Protein AF-0000000084453759 (afdb_homodimer)

Solvent-accessible surface area (backbone atoms only — not comparable to full-atom values): 62825 Å² total; per-residue (Å²): 91,72,77,70,66,64,81,52,64,67,58,33,40,54,66,70,64,55,48,46,60,55,36,52,67,57,48,49,58,52,32,50,48,46,35,49,32,50,75,68,65,52,63,45,57,66,69,63,47,54,52,46,69,75,33,48,52,60,49,45,28,50,39,38,44,50,14,48,52,50,33,48,32,54,48,47,34,53,22,48,52,51,48,55,52,48,40,51,47,38,65,77,38,70,41,36,34,47,58,50,45,49,52,50,29,53,48,47,74,49,86,59,86,88,50,59,63,87,52,37,53,60,39,48,51,51,41,49,48,54,47,48,47,22,18,37,39,30,20,22,59,35,76,37,84,46,72,44,82,42,81,43,78,40,51,36,61,36,52,85,71,54,82,73,54,49,86,52,58,80,38,87,89,48,56,43,70,66,43,74,56,88,57,31,72,34,29,44,28,48,49,74,77,41,36,37,62,41,45,50,34,18,28,56,35,38,42,50,81,72,54,72,41,71,46,68,50,89,46,59,56,73,36,26,29,51,39,62,50,50,24,56,70,44,30,64,70,69,58,41,59,73,58,71,67,35,86,48,48,47,29,37,35,37,70,49,76,46,43,46,70,46,67,49,53,47,80,39,85,82,58,59,41,37,73,42,84,52,94,50,78,49,38,29,35,42,35,29,53,54,98,64,37,78,74,59,58,39,77,47,77,41,50,19,85,49,62,36,47,37,45,42,41,46,42,63,69,69,82,60,86,82,51,79,58,50,72,80,64,43,56,40,37,23,26,39,16,72,78,41,47,88,49,38,33,30,30,33,39,49,45,75,39,48,30,40,26,45,37,40,37,35,58,79,78,32,34,35,37,53,41,79,50,86,64,82,84,46,75,63,68,49,81,35,34,43,65,63,38,38,58,52,45,32,51,28,53,39,23,51,62,36,30,23,68,55,40,21,56,56,48,51,20,47,48,42,6,27,51,25,40,49,50,23,38,62,71,37,97,60,44,84,79,57,51,72,68,53,46,44,41,52,25,47,36,35,16,53,46,40,32,50,22,50,50,45,20,42,48,33,34,12,25,45,74,63,65,65,27,63,38,80,43,71,25,45,32,34,27,52,19,32,27,56,25,49,63,70,35,25,50,49,44,36,50,52,52,50,52,54,50,48,53,52,50,51,50,35,60,73,42,63,67,56,64,84,58,63,91,65,46,79,81,40,61,60,53,37,36,32,16,16,4,48,36,26,44,57,45,23,47,49,45,50,65,43,89,53,64,65,45,68,46,38,36,26,56,41,83,44,88,82,84,38,55,22,35,33,56,60,67,84,67,80,81,73,72,79,70,81,60,91,81,70,85,67,76,66,82,61,75,78,63,66,67,57,72,78,102,93,74,78,69,66,65,83,51,64,67,58,36,41,53,67,69,63,56,48,45,59,55,36,52,67,57,47,48,57,52,32,50,48,45,36,50,32,50,75,66,64,51,63,45,58,66,69,63,47,55,50,48,69,73,33,50,52,61,48,45,28,51,40,38,43,51,14,46,52,51,33,48,31,54,49,47,34,55,21,49,52,50,49,55,52,48,40,52,47,38,65,77,37,71,41,36,34,47,59,50,46,48,51,49,29,54,47,47,75,47,84,58,84,88,51,60,65,87,53,36,53,61,39,46,51,50,43,50,48,54,48,49,47,24,18,36,40,31,18,23,59,36,78,38,85,46,72,44,79,40,82,42,78,39,51,36,61,36,51,86,71,53,81,73,54,50,85,51,57,79,37,89,90,48,56,44,71,67,41,75,58,88,57,31,72,34,29,44,30,48,48,72,77,40,34,36,61,41,45,51,33,18,28,57,36,37,41,50,81,72,57,72,41,71,46,66,51,91,47,58,56,73,38,26,29,51,39,63,52,51,24,56,70,44,29,66,68,70,58,41,59,73,57,71,68,36,84,48,48,47,29,36,35,37,70,48,77,45,44,44,70,47,66,51,55,47,79,38,85,81,58,60,42,37,74,41,83,53,93,49,79,50,38,30,35,41,34,30,54,54,97,64,36,76,74,57,57,40,75,48,76,40,47,19,85,48,62,36,47,35,44,42,40,45,42,62,69,70,83,60,85,80,52,78,58,51,72,81,65,42,56,39,37,23,26,39,16,71,78,42,47,89,49,39,32,32,33,34,39,47,46,75,39,48,30,42,27,44,37,39,37,36,57,78,78,32,35,35,38,51,42,78,51,85,64,83,85,46,74,65,70,49,82,36,33,44,66,64,39,38,58,53,45,34,51,29,52,40,25,50,63,35,29,21,68,55,41,21,55,56,48,51,21,47,48,43,4,27,50,24,39,50,50,23,40,61,72,38,96,62,43,83,79,57,53,72,69,54,46,44,38,52,24,47,35,36,17,52,45,38,33,49,22,49,50,45,20,43,48,32,34,14,26,44,75,64,65,66,27,63,38,79,42,70,26,45,33,34,27,52,19,32,26,58,24,50,62,70,37,25,48,50,44,35,50,52,52,50,51,53,50,50,54,50,50,49,50,35,60,75,43,64,68,57,64,83,58,63,90,66,45,78,80,40,61,60,52,37,36,34,16,16,4,47,36,28,42,56,45,23,48,50,45,49,66,42,90,53,65,66,46,68,46,39,36,26,56,41,83,44,86,82,84,38,54,23,37,34,59,63,68,86,70,85,77,76,70,78,72,81,59,90,85,74,87,67,76,68,79,61,74,79,64,65,66,58,72,75,103

Structure (mmCIF, N/CA/C/O backbone):
data_AF-0000000084453759-model_v1
#
loop_
_entity.id
_entity.type
_entity.pdbx_description
1 polymer 'Uncharacterized protein'
#
loop_
_atom_site.group_PDB
_atom_site.id
_atom_site.type_symbol
_atom_site.label_atom_id
_atom_site.label_alt_id
_atom_site.label_comp_id
_atom_site.label_asym_id
_atom_site.label_entity_id
_atom_site.label_seq_id
_atom_site.pdbx_PDB_ins_code
_atom_site.Cartn_x
_atom_site.Cartn_y
_atom_site.Cartn_z
_atom_site.occupancy
_atom_site.B_iso_or_equiv
_atom_site.auth_seq_id
_atom_site.auth_comp_id
_atom_site.auth_asym_id
_atom_site.auth_atom_id
_atom_site.pdbx_PDB_model_num
ATOM 1 N N . MET A 1 1 ? -19.172 72.438 23.328 1 21.8 1 MET A N 1
ATOM 2 C CA . MET A 1 1 ? -18.922 71.625 22.172 1 21.8 1 MET A CA 1
ATOM 3 C C . MET A 1 1 ? -19.703 70.312 22.281 1 21.8 1 MET A C 1
ATOM 5 O O . MET A 1 1 ? -19.484 69.5 23.203 1 21.8 1 MET A O 1
ATOM 9 N N . THR A 1 2 ? -20.844 70.438 21.812 1 27.67 2 THR A N 1
ATOM 10 C CA . THR A 1 2 ? -21.734 69.25 21.859 1 27.67 2 THR A CA 1
ATOM 11 C C . THR A 1 2 ? -21.156 68.062 21.078 1 27.67 2 THR A C 1
ATOM 13 O O . THR A 1 2 ? -20.812 68.25 19.891 1 27.67 2 THR A O 1
ATOM 16 N N . ILE A 1 3 ? -20.25 67.312 21.688 1 36.5 3 ILE A N 1
ATOM 17 C CA . ILE A 1 3 ? -20.141 66 21 1 36.5 3 ILE A CA 1
ATOM 18 C C . ILE A 1 3 ? -21.453 65.688 20.328 1 36.5 3 ILE A C 1
ATOM 20 O O . ILE A 1 3 ? -22.469 65.438 21 1 36.5 3 ILE A O 1
ATOM 24 N N . THR A 1 4 ? -21.688 66.312 19.297 1 35.09 4 THR A N 1
ATOM 25 C CA . THR A 1 4 ? -22.922 66.062 18.562 1 35.09 4 THR A CA 1
ATOM 26 C C . THR A 1 4 ? -23.188 64.562 18.5 1 35.09 4 THR A C 1
ATOM 28 O O . THR A 1 4 ? -22.375 63.781 17.969 1 35.09 4 THR A O 1
ATOM 31 N N . ARG A 1 5 ? -23.844 64.062 19.516 1 44.62 5 ARG A N 1
ATOM 32 C CA . ARG A 1 5 ? -24.438 62.719 19.469 1 44.62 5 ARG A CA 1
ATOM 33 C C . ARG A 1 5 ? -25.109 62.5 18.125 1 44.62 5 ARG A C 1
ATOM 35 O O . ARG A 1 5 ? -26 63.25 17.719 1 44.62 5 ARG A O 1
ATOM 42 N N . PRO A 1 6 ? -24.438 61.906 17.219 1 43.81 6 PRO A N 1
ATOM 43 C CA . PRO A 1 6 ? -25.281 61.656 16.047 1 43.81 6 PRO A CA 1
ATOM 44 C C . PRO A 1 6 ? -26.656 61.156 16.406 1 43.81 6 PRO A C 1
ATOM 46 O O . PRO A 1 6 ? -26.828 60.438 17.422 1 43.81 6 PRO A O 1
ATOM 49 N N . ASP A 1 7 ? -27.703 61.781 16.062 1 41.5 7 ASP A N 1
ATOM 50 C CA . ASP A 1 7 ? -29.109 61.531 16.297 1 41.5 7 ASP A CA 1
ATOM 51 C C . ASP A 1 7 ? -29.484 60.094 16.047 1 41.5 7 ASP A C 1
ATOM 53 O O . ASP A 1 7 ? -30.562 59.625 16.422 1 41.5 7 ASP A O 1
ATOM 57 N N . ASN A 1 8 ? -28.969 59.469 15.008 1 41.91 8 ASN A N 1
ATOM 58 C CA . ASN A 1 8 ? -29.516 58.156 14.688 1 41.91 8 ASN A CA 1
ATOM 59 C C . ASN A 1 8 ? -28.922 57.062 15.578 1 41.91 8 ASN A C 1
ATOM 61 O O . ASN A 1 8 ? -27.703 56.906 15.648 1 41.91 8 ASN A O 1
ATOM 65 N N . ALA A 1 9 ? -29.656 56.5 16.516 1 44.62 9 ALA A N 1
ATOM 66 C CA . ALA A 1 9 ? -29.391 55.469 17.516 1 44.62 9 ALA A CA 1
ATOM 67 C C . ALA A 1 9 ? -28.469 54.375 16.953 1 44.62 9 ALA A C 1
ATOM 69 O O . ALA A 1 9 ? -27.594 53.875 17.641 1 44.62 9 ALA A O 1
ATOM 70 N N . PHE A 1 10 ? -28.859 54 15.758 1 46.44 10 PHE A N 1
ATOM 71 C CA . PHE A 1 10 ? -28.141 52.906 15.133 1 46.44 10 PHE A CA 1
ATOM 72 C C . PHE A 1 10 ? -26.688 53.312 14.875 1 46.44 10 PHE A C 1
ATOM 74 O O . PHE A 1 10 ? -25.766 52.562 15.172 1 46.44 10 PHE A O 1
ATOM 81 N N . LEU A 1 11 ? -26.531 54.375 14.273 1 48.31 11 LEU A N 1
ATOM 82 C CA . LEU A 1 11 ? -25.188 54.844 14 1 48.31 11 LEU A CA 1
ATOM 83 C C . LEU A 1 11 ? -24.453 55.188 15.297 1 48.31 11 LEU A C 1
ATOM 85 O O . LEU A 1 11 ? -23.234 55 15.398 1 48.31 11 LEU A O 1
ATOM 89 N N . ALA A 1 12 ? -25.203 55.656 16.25 1 49.53 12 ALA A N 1
ATOM 90 C CA . ALA A 1 12 ? -24.625 55.906 17.562 1 49.53 12 ALA A CA 1
ATOM 91 C C . ALA A 1 12 ? -24.109 54.594 18.203 1 49.53 12 ALA A C 1
ATOM 93 O O . ALA A 1 12 ? -23.078 54.594 18.875 1 49.53 12 ALA A O 1
ATOM 94 N N . PHE A 1 13 ? -24.891 53.531 17.984 1 48.25 13 PHE A N 1
ATOM 95 C CA . PHE A 1 13 ? -24.484 52.25 18.484 1 48.25 13 PHE A CA 1
ATOM 96 C C . PHE A 1 13 ? -23.141 51.812 17.875 1 48.25 13 PHE A C 1
ATOM 98 O O . PHE A 1 13 ? -22.266 51.312 18.594 1 48.25 13 PHE A O 1
ATOM 105 N N . PHE A 1 14 ? -23.062 51.906 16.531 1 51.03 14 PHE A N 1
ATOM 106 C CA . PHE A 1 14 ? -21.828 51.531 15.844 1 51.03 14 PHE A CA 1
ATOM 107 C C . PHE A 1 14 ? -20.719 52.531 16.141 1 51.03 14 PHE A C 1
ATOM 109 O O . PHE A 1 14 ? -19.531 52.156 16.125 1 51.03 14 PHE A O 1
ATOM 116 N N . SER A 1 15 ? -21.172 53.812 16.328 1 50.38 15 SER A N 1
ATOM 117 C CA . SER A 1 15 ? -20.172 54.844 16.594 1 50.38 15 SER A CA 1
ATOM 118 C C . SER A 1 15 ? -19.688 54.75 18.047 1 50.38 15 SER A C 1
ATOM 120 O O . SER A 1 15 ? -18.547 55.125 18.344 1 50.38 15 SER A O 1
ATOM 122 N N . SER A 1 16 ? -20.625 54.344 19.047 1 54.44 16 SER A N 1
ATOM 123 C CA . SER A 1 16 ? -20.281 54.438 20.469 1 54.44 16 SER A CA 1
ATOM 124 C C . SER A 1 16 ? -19.516 53.188 20.922 1 54.44 16 SER A C 1
ATOM 126 O O . SER A 1 16 ? -19.359 52.969 22.125 1 54.44 16 SER A O 1
ATOM 128 N N . GLY A 1 17 ? -18.688 52.469 20.047 1 62.81 17 GLY A N 1
ATOM 129 C CA . GLY A 1 17 ? -17.781 51.406 20.484 1 62.81 17 GLY A CA 1
ATOM 130 C C . GLY A 1 17 ? -18.469 50.062 20.625 1 62.81 17 GLY A C 1
ATOM 131 O O . GLY A 1 17 ? -17.812 49.031 20.797 1 62.81 17 GLY A O 1
ATOM 132 N N . HIS A 1 18 ? -19.844 50.031 20.531 1 72.31 18 HIS A N 1
ATOM 133 C CA . HIS A 1 18 ? -20.562 48.781 20.719 1 72.31 18 HIS A CA 1
ATOM 134 C C . HIS A 1 18 ? -20.438 47.875 19.484 1 72.31 18 HIS A C 1
ATOM 136 O O . HIS A 1 18 ? -20.766 46.688 19.547 1 72.31 18 HIS A O 1
ATOM 142 N N . ALA A 1 19 ? -19.891 48.375 18.453 1 77.12 19 ALA A N 1
ATOM 143 C CA . ALA A 1 19 ? -19.75 47.594 17.203 1 77.12 19 ALA A CA 1
ATOM 144 C C . ALA A 1 19 ? -18.766 46.438 17.391 1 77.12 19 ALA A C 1
ATOM 146 O O . ALA A 1 19 ? -18.828 45.438 16.672 1 77.12 19 ALA A O 1
ATOM 147 N N . ASP A 1 20 ? -17.953 46.531 18.391 1 81.56 20 ASP A N 1
ATOM 148 C CA . ASP A 1 20 ? -16.969 45.469 18.625 1 81.56 20 ASP A CA 1
ATOM 149 C C . ASP A 1 20 ? -17.609 44.188 19.109 1 81.56 20 ASP A C 1
ATOM 151 O O . ASP A 1 20 ? -17.094 43.094 18.875 1 81.56 20 ASP A O 1
ATOM 155 N N . PHE A 1 21 ? -18.828 44.344 19.641 1 86.19 21 PHE A N 1
ATOM 156 C CA . PHE A 1 21 ? -19.5 43.156 20.172 1 86.19 21 PHE A CA 1
ATOM 157 C C . PHE A 1 21 ? -20.109 42.344 19.031 1 86.19 21 PHE A C 1
ATOM 159 O O . PHE A 1 21 ? -20.422 41.156 19.219 1 86.19 21 PHE A O 1
ATOM 166 N N . LEU A 1 22 ? -20.141 42.969 17.828 1 86.69 22 LEU A N 1
ATOM 167 C CA . LEU A 1 22 ? -20.672 42.25 16.656 1 86.69 22 LEU A CA 1
ATOM 168 C C . LEU A 1 22 ? -19.672 41.219 16.141 1 86.69 22 LEU A C 1
ATOM 170 O O . LEU A 1 22 ? -20.031 40.344 15.375 1 86.69 22 LEU A O 1
ATOM 174 N N . ALA A 1 23 ? -18.5 41.219 16.609 1 88.88 23 ALA A N 1
ATOM 175 C CA . ALA A 1 23 ? -17.469 40.25 16.219 1 88.88 23 ALA A CA 1
ATOM 176 C C . ALA A 1 23 ? -17.859 38.844 16.641 1 88.88 23 ALA A C 1
ATOM 178 O O . ALA A 1 23 ? -17.422 37.875 16.031 1 88.88 23 ALA A O 1
ATOM 179 N N . LEU A 1 24 ? -18.766 38.75 17.609 1 92.44 24 LEU A N 1
ATOM 180 C CA . LEU A 1 24 ? -19.188 37.438 18.109 1 92.44 24 LEU A CA 1
ATOM 181 C C . LEU A 1 24 ? -20.156 36.781 17.125 1 92.44 24 LEU A C 1
ATOM 183 O O . LEU A 1 24 ? -20.406 35.594 17.219 1 92.44 24 LEU A O 1
ATOM 187 N N . LEU A 1 25 ? -20.656 37.656 16.219 1 91.62 25 LEU A N 1
ATOM 188 C CA . LEU A 1 25 ? -21.547 37.094 15.211 1 91.62 25 LEU A CA 1
ATOM 189 C C . LEU A 1 25 ? -20.781 36.25 14.211 1 91.62 25 LEU A C 1
ATOM 191 O O . LEU A 1 25 ? -21.375 35.375 13.539 1 91.62 25 LEU A O 1
ATOM 195 N N . LEU A 1 26 ? -19.516 36.406 14.164 1 92.62 26 LEU A N 1
ATOM 196 C CA . LEU A 1 26 ? -18.703 35.625 13.258 1 92.62 26 LEU A CA 1
ATOM 197 C C . LEU A 1 26 ? -18.203 34.344 13.953 1 92.62 26 LEU A C 1
ATOM 199 O O . LEU A 1 26 ? -18.25 33.25 13.375 1 92.62 26 LEU A O 1
ATOM 203 N N . THR A 1 27 ? -17.781 34.375 15.148 1 95.25 27 THR A N 1
ATOM 204 C CA . THR A 1 27 ? -17.156 33.25 15.836 1 95.25 27 THR A CA 1
ATOM 205 C C . THR A 1 27 ? -18.203 32.25 16.312 1 95.25 27 THR A C 1
ATOM 207 O O . THR A 1 27 ? -17.938 31.047 16.359 1 95.25 27 THR A O 1
ATOM 210 N N . THR A 1 28 ? -19.406 32.719 16.609 1 95.69 28 THR A N 1
ATOM 211 C CA . THR A 1 28 ? -20.406 31.859 17.188 1 95.69 28 THR A CA 1
ATOM 212 C C . THR A 1 28 ? -20.922 30.844 16.156 1 95.69 28 THR A C 1
ATOM 214 O O . THR A 1 28 ? -20.906 29.641 16.406 1 95.69 28 THR A O 1
ATOM 217 N N . PRO A 1 29 ? -21.312 31.312 14.945 1 95.44 29 PRO A N 1
ATOM 218 C CA . PRO A 1 29 ? -21.766 30.312 13.977 1 95.44 29 PRO A CA 1
ATOM 219 C C . PRO A 1 29 ? -20.656 29.344 13.578 1 95.44 29 PRO A C 1
ATOM 221 O O . PRO A 1 29 ? -20.906 28.156 13.375 1 95.44 29 PRO A O 1
ATOM 224 N N . ILE A 1 30 ? -19.484 29.812 13.453 1 95.19 30 ILE A N 1
ATOM 225 C CA . ILE A 1 30 ? -18.391 28.953 13.008 1 95.19 30 ILE A CA 1
ATOM 226 C C . ILE A 1 30 ? -18.078 27.922 14.078 1 95.19 30 ILE A C 1
ATOM 228 O O . ILE A 1 30 ? -17.875 26.734 13.773 1 95.19 30 ILE A O 1
ATOM 232 N N . SER A 1 31 ? -18.062 28.297 15.289 1 95.38 31 SER A N 1
ATOM 233 C CA . SER A 1 31 ? -17.797 27.359 16.375 1 95.38 31 SER A CA 1
ATOM 234 C C . SER A 1 31 ? -18.922 26.344 16.516 1 95.38 31 SER A C 1
ATOM 236 O O . SER A 1 31 ? -18.672 25.172 16.797 1 95.38 31 SER A O 1
ATOM 238 N N . THR A 1 32 ? -20.125 26.797 16.312 1 95 32 THR A N 1
ATOM 239 C CA . THR A 1 32 ? -21.266 25.891 16.406 1 95 32 THR A CA 1
ATOM 240 C C . THR A 1 32 ? -21.266 24.906 15.242 1 95 32 THR A C 1
ATOM 242 O O . THR A 1 32 ? -21.578 23.719 15.414 1 95 32 THR A O 1
ATOM 245 N N . LEU A 1 33 ? -20.906 25.453 14.156 1 94.31 33 LEU A N 1
ATOM 246 C CA . LEU A 1 33 ? -20.828 24.594 12.977 1 94.31 33 LEU A CA 1
ATOM 247 C C . LEU A 1 33 ? -19.75 23.547 13.133 1 94.31 33 LEU A C 1
ATOM 249 O O . LEU A 1 33 ? -19.953 22.375 12.797 1 94.31 33 LEU A O 1
ATOM 253 N N . LEU A 1 34 ? -18.609 23.891 13.617 1 94.06 34 LEU A N 1
ATOM 254 C CA . LEU A 1 34 ? -17.516 22.953 13.828 1 94.06 34 LEU A CA 1
ATOM 255 C C . LEU A 1 34 ? -17.922 21.875 14.82 1 94.06 34 LEU A C 1
ATOM 257 O O . LEU A 1 34 ? -17.625 20.688 14.617 1 94.06 34 LEU A O 1
ATOM 261 N N . LEU A 1 35 ? -18.547 22.297 15.867 1 93.69 35 LEU A N 1
ATOM 262 C CA . LEU A 1 35 ? -19 21.328 16.859 1 93.69 35 LEU A CA 1
ATOM 263 C C . LEU A 1 35 ? -20.062 20.406 16.281 1 93.69 35 LEU A C 1
ATOM 265 O O . LEU A 1 35 ? -20.062 19.203 16.531 1 93.69 35 LEU A O 1
ATOM 269 N N . TYR A 1 36 ? -20.984 21.016 15.516 1 93.31 36 TYR A N 1
ATOM 270 C CA . TYR A 1 36 ? -22.031 20.234 14.875 1 93.31 36 TYR A CA 1
ATOM 271 C C . TYR A 1 36 ? -21.438 19.188 13.938 1 93.31 36 TYR A C 1
ATOM 273 O O . TYR A 1 36 ? -21.859 18.031 13.945 1 93.31 36 TYR A O 1
ATOM 281 N N . TRP A 1 37 ? -20.484 19.594 13.188 1 90.5 37 TRP A N 1
ATOM 282 C CA . TRP A 1 37 ? -19.828 18.672 12.266 1 90.5 37 TRP A CA 1
ATOM 283 C C . TRP A 1 37 ? -19.125 17.547 13.023 1 90.5 37 TRP A C 1
ATOM 285 O O . TRP A 1 37 ? -19.109 16.406 12.578 1 90.5 37 TRP A O 1
ATOM 295 N N . SER A 1 38 ? -18.562 17.828 14.125 1 89.06 38 SER A N 1
ATOM 296 C CA . SER A 1 38 ? -17.812 16.844 14.906 1 89.06 38 SER A CA 1
ATOM 297 C C . SER A 1 38 ? -18.734 15.859 15.594 1 89.06 38 SER A C 1
ATOM 299 O O . SER A 1 38 ? -18.438 14.664 15.68 1 89.06 38 SER A O 1
ATOM 301 N N . ILE A 1 39 ? -19.844 16.312 16.094 1 89.69 39 ILE A N 1
ATOM 302 C CA . ILE A 1 39 ? -20.766 15.445 16.812 1 89.69 39 ILE A CA 1
ATOM 303 C C . ILE A 1 39 ? -21.5 14.539 15.828 1 89.69 39 ILE A C 1
ATOM 305 O O . ILE A 1 39 ? -21.75 13.367 16.125 1 89.69 39 ILE A O 1
ATOM 309 N N . ASN A 1 40 ? -21.781 15.109 14.664 1 89.19 40 ASN A N 1
ATOM 310 C CA . ASN A 1 40 ? -22.516 14.328 13.68 1 89.19 40 ASN A CA 1
ATOM 311 C C . ASN A 1 40 ? -21.562 13.539 12.773 1 89.19 40 ASN A C 1
ATOM 313 O O . ASN A 1 40 ? -22 12.938 11.789 1 89.19 40 ASN A O 1
ATOM 317 N N . ASP A 1 41 ? -20.359 13.578 13.055 1 82.44 41 ASP A N 1
ATOM 318 C CA . ASP A 1 41 ? -19.344 12.852 12.305 1 82.44 41 ASP A CA 1
ATOM 319 C C . ASP A 1 41 ? -19.422 13.164 10.812 1 82.44 41 ASP A C 1
ATOM 321 O O . ASP A 1 41 ? -19.391 12.258 9.977 1 82.44 41 ASP A O 1
ATOM 325 N N . THR A 1 42 ? -19.656 14.461 10.578 1 84.75 42 THR A N 1
ATOM 326 C CA . THR A 1 42 ? -19.688 14.883 9.18 1 84.75 42 THR A CA 1
ATOM 327 C C . THR A 1 42 ? -18.281 14.938 8.602 1 84.75 42 THR A C 1
ATOM 329 O O . THR A 1 42 ? -17.391 15.57 9.172 1 84.75 42 THR A O 1
ATOM 332 N N . VAL A 1 43 ? -18.094 14.188 7.527 1 85.88 43 VAL A N 1
ATOM 333 C CA . VAL A 1 43 ? -16.781 14.156 6.883 1 85.88 43 VAL A CA 1
ATOM 334 C C . VAL A 1 43 ? -16.906 14.625 5.438 1 85.88 43 VAL A C 1
ATOM 336 O O . VAL A 1 43 ? -18 14.633 4.871 1 85.88 43 VAL A O 1
ATOM 339 N N . PHE A 1 44 ? -15.812 15.219 4.992 1 82.81 44 PHE A N 1
ATOM 340 C CA . PHE A 1 44 ? -15.766 15.734 3.629 1 82.81 44 PHE A CA 1
ATOM 341 C C . PHE A 1 44 ? -14.805 14.922 2.777 1 82.81 44 PHE A C 1
ATOM 343 O O . PHE A 1 44 ? -13.719 14.547 3.238 1 82.81 44 PHE A O 1
ATOM 350 N N . SER A 1 45 ? -15.25 14.453 1.651 1 79.69 45 SER A N 1
ATOM 351 C CA . SER A 1 45 ? -14.406 13.672 0.753 1 79.69 45 SER A CA 1
ATOM 352 C C . SER A 1 45 ? -14.328 14.312 -0.628 1 79.69 45 SER A C 1
ATOM 354 O O . SER A 1 45 ? -14.906 15.375 -0.86 1 79.69 45 SER A O 1
ATOM 356 N N . GLY A 1 46 ? -13.375 13.781 -1.524 1 77.19 46 GLY A N 1
ATOM 357 C CA . GLY A 1 46 ? -13.344 14.203 -2.916 1 77.19 46 GLY A CA 1
ATOM 358 C C . GLY A 1 46 ? -12.234 15.195 -3.213 1 77.19 46 GLY A C 1
ATOM 359 O O . GLY A 1 46 ? -11.078 14.977 -2.834 1 77.19 46 GLY A O 1
ATOM 360 N N . SER A 1 47 ? -12.57 16.328 -3.816 1 79.62 47 SER A N 1
ATOM 361 C CA . SER A 1 47 ? -11.617 17.281 -4.352 1 79.62 47 SER A CA 1
ATOM 362 C C . SER A 1 47 ? -10.961 18.094 -3.234 1 79.62 47 SER A C 1
ATOM 364 O O . SER A 1 47 ? -9.781 18.438 -3.318 1 79.62 47 SER A O 1
ATOM 366 N N . LEU A 1 48 ? -11.664 18.312 -2.207 1 83.44 48 LEU A N 1
ATOM 367 C CA . LEU A 1 48 ? -11.125 19.078 -1.091 1 83.44 48 LEU A CA 1
ATOM 368 C C . LEU A 1 48 ? -10 18.312 -0.398 1 83.44 48 LEU A C 1
ATOM 370 O O . LEU A 1 48 ? -8.977 18.891 -0.04 1 83.44 48 LEU A O 1
ATOM 374 N N . LEU A 1 49 ? -10.211 17.109 -0.276 1 84.31 49 LEU A N 1
ATOM 37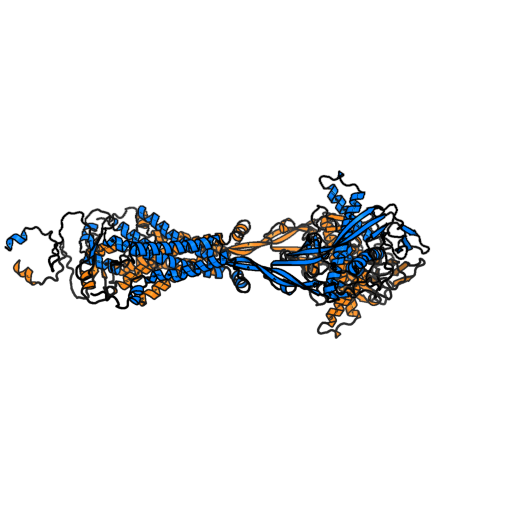5 C CA . LEU A 1 49 ? -9.203 16.266 0.353 1 84.31 49 LEU A CA 1
ATOM 376 C C . LEU A 1 49 ? -7.922 16.25 -0.472 1 84.31 49 LEU A C 1
ATOM 378 O O . LEU A 1 49 ? -6.824 16.375 0.075 1 84.31 49 LEU A O 1
ATOM 382 N N . ARG A 1 50 ? -7.965 16.125 -1.758 1 79.12 50 ARG A N 1
ATOM 383 C CA . ARG A 1 50 ? -6.801 16.078 -2.641 1 79.12 50 ARG A CA 1
ATOM 384 C C . ARG A 1 50 ? -6.043 17.406 -2.602 1 79.12 50 ARG A C 1
ATOM 386 O O . ARG A 1 50 ? -4.812 17.422 -2.613 1 79.12 50 ARG A O 1
ATOM 393 N N . PHE A 1 51 ? -6.766 18.453 -2.543 1 82.06 51 PHE A N 1
ATOM 394 C CA . PHE A 1 51 ? -6.16 19.781 -2.455 1 82.06 51 PHE A CA 1
ATOM 395 C C . PHE A 1 51 ? -5.395 19.938 -1.146 1 82.06 51 PHE A C 1
ATOM 397 O O . PHE A 1 51 ? -4.27 20.453 -1.136 1 82.06 51 PHE A O 1
ATOM 404 N N . ILE A 1 52 ? -5.883 19.5 -0.084 1 82.69 52 ILE A N 1
ATOM 405 C CA . ILE A 1 52 ? -5.285 19.656 1.238 1 82.69 52 ILE A CA 1
ATOM 406 C C . ILE A 1 52 ? -4.035 18.797 1.347 1 82.69 52 ILE A C 1
ATOM 408 O O . ILE A 1 52 ? -3.01 19.234 1.876 1 82.69 52 ILE A O 1
ATOM 412 N N . ASP A 1 53 ? -4.094 17.719 0.759 1 76.69 53 ASP A N 1
ATOM 413 C CA . ASP A 1 53 ? -2.98 16.781 0.878 1 76.69 53 ASP A CA 1
ATOM 414 C C . ASP A 1 53 ? -1.806 17.219 0.002 1 76.69 53 ASP A C 1
ATOM 416 O O . ASP A 1 53 ? -0.646 17.016 0.373 1 76.69 53 ASP A O 1
ATOM 420 N N . SER A 1 54 ? -2.107 17.859 -1.028 1 78.62 54 SER A N 1
ATOM 421 C CA . SER A 1 54 ? -1.052 18.25 -1.956 1 78.62 54 SER A CA 1
ATOM 422 C C . SER A 1 54 ? -0.432 19.594 -1.554 1 78.62 54 SER A C 1
ATOM 424 O O . SER A 1 54 ? 0.694 19.906 -1.946 1 78.62 54 SER A O 1
ATOM 426 N N . ASN A 1 55 ? -1.157 20.391 -0.785 1 84.88 55 ASN A N 1
ATOM 427 C CA . ASN A 1 55 ? -0.695 21.719 -0.408 1 84.88 55 ASN A CA 1
ATOM 428 C C . ASN A 1 55 ? -0.756 21.922 1.104 1 84.88 55 ASN A C 1
ATOM 430 O O . ASN A 1 55 ? -1.308 22.922 1.576 1 84.88 55 ASN A O 1
ATOM 434 N N . ARG A 1 56 ? -0.001 21.172 1.788 1 80.06 56 ARG A N 1
ATOM 435 C CA . ARG A 1 56 ? -0.112 21.188 3.244 1 80.06 56 ARG A CA 1
ATOM 436 C C . ARG A 1 56 ? 0.41 22.5 3.824 1 80.06 56 ARG A C 1
ATOM 438 O O . ARG A 1 56 ? -0.26 23.125 4.645 1 80.06 56 ARG A O 1
ATOM 445 N N . PRO A 1 57 ? 1.579 23 3.373 1 81.12 57 PRO A N 1
ATOM 446 C CA . PRO A 1 57 ? 2.059 24.25 3.957 1 81.12 57 PRO A CA 1
ATOM 447 C C . PRO A 1 57 ? 1.155 25.438 3.631 1 81.12 57 PRO A C 1
ATOM 449 O O . PRO A 1 57 ? 0.95 26.312 4.477 1 81.12 57 PRO A O 1
ATOM 452 N N . THR A 1 58 ? 0.608 25.422 2.465 1 85.31 58 THR A N 1
ATOM 453 C CA . THR A 1 58 ? -0.29 26.5 2.068 1 85.31 58 THR A CA 1
ATOM 454 C C . THR A 1 58 ? -1.596 26.438 2.855 1 85.31 58 THR A C 1
ATOM 456 O O . THR A 1 58 ? -2.154 27.469 3.23 1 85.31 58 THR A O 1
ATOM 459 N N . VAL A 1 59 ? -2.096 25.281 3.092 1 86.94 59 VAL A N 1
ATOM 460 C CA . VAL A 1 59 ? -3.312 25.109 3.883 1 86.94 59 VAL A CA 1
ATOM 461 C C . VAL A 1 59 ? -3.047 25.531 5.328 1 86.94 59 VAL A C 1
ATOM 463 O O . VAL A 1 59 ? -3.893 26.172 5.961 1 86.94 59 VAL A O 1
ATOM 466 N N . GLN A 1 60 ? -1.896 25.281 5.781 1 85 60 GLN A N 1
ATOM 467 C CA . GLN A 1 60 ? -1.559 25.703 7.141 1 85 60 GLN A CA 1
ATOM 468 C C . GLN A 1 60 ? -1.437 27.219 7.238 1 85 60 GLN A C 1
ATOM 470 O O . GLN A 1 60 ? -1.793 27.812 8.258 1 85 60 GLN A O 1
ATOM 475 N N . PHE A 1 61 ? -0.87 27.781 6.191 1 88.38 61 PHE A N 1
ATOM 476 C CA . PHE A 1 61 ? -0.825 29.25 6.125 1 88.38 61 PHE A CA 1
ATOM 477 C C . PHE A 1 61 ? -2.227 29.828 6.211 1 88.38 61 PHE A C 1
ATOM 479 O O . PHE A 1 61 ? -2.467 30.766 6.984 1 88.38 61 PHE A O 1
ATOM 486 N N . ALA A 1 62 ? -3.148 29.219 5.496 1 89.88 62 ALA A N 1
ATOM 487 C CA . ALA A 1 62 ? -4.527 29.703 5.48 1 89.88 62 ALA A CA 1
ATOM 488 C C . ALA A 1 62 ? -5.211 29.453 6.82 1 89.88 62 ALA A C 1
ATOM 490 O O . ALA A 1 62 ? -5.941 30.297 7.328 1 89.88 62 ALA A O 1
ATOM 491 N N . VAL A 1 63 ? -5.023 28.312 7.387 1 90 63 VAL A N 1
ATOM 492 C CA . VAL A 1 63 ? -5.629 27.969 8.672 1 90 63 VAL A CA 1
ATOM 493 C C . VAL A 1 63 ? -5.137 28.922 9.75 1 90 63 VAL A C 1
ATOM 495 O O . VAL A 1 63 ? -5.922 29.391 10.578 1 90 63 VAL A O 1
ATOM 498 N N . GLN A 1 64 ? -3.898 29.312 9.695 1 89.06 64 GLN A N 1
ATOM 499 C CA . GLN A 1 64 ? -3.338 30.234 10.688 1 89.06 64 GLN A CA 1
ATOM 500 C C . GLN A 1 64 ? -3.93 31.625 10.531 1 89.06 64 GLN A C 1
ATOM 502 O O . GLN A 1 64 ? -4.207 32.312 11.523 1 89.06 64 GLN A O 1
ATOM 507 N N . LEU A 1 65 ? -4.074 31.984 9.336 1 90.5 65 LEU A N 1
ATOM 508 C CA . LEU A 1 65 ? -4.645 33.312 9.086 1 90.5 65 LEU A CA 1
ATOM 509 C C . LEU A 1 65 ? -6.078 33.375 9.594 1 90.5 65 LEU A C 1
ATOM 511 O O . LEU A 1 65 ? -6.457 34.344 10.266 1 90.5 65 LEU A O 1
ATOM 515 N N . ILE A 1 66 ? -6.852 32.375 9.352 1 92.31 66 ILE A N 1
ATOM 516 C CA . ILE A 1 66 ? -8.25 32.344 9.781 1 92.31 66 ILE A CA 1
ATOM 517 C C . ILE A 1 66 ? -8.32 32.219 11.305 1 92.31 66 ILE A C 1
ATOM 519 O O . ILE A 1 66 ? -9.141 32.875 11.953 1 92.31 66 ILE A O 1
ATOM 523 N N . ALA A 1 67 ? -7.473 31.391 11.828 1 92.19 67 ALA A N 1
ATOM 524 C CA . ALA A 1 67 ? -7.441 31.203 13.281 1 92.19 67 ALA A CA 1
ATOM 525 C C . ALA A 1 67 ? -7.098 32.5 13.992 1 92.19 67 ALA A C 1
ATOM 527 O O . ALA A 1 67 ? -7.715 32.875 15 1 92.19 67 ALA A O 1
ATOM 528 N N . ASN A 1 68 ? -6.156 33.25 13.422 1 89.62 68 ASN A N 1
ATOM 529 C CA . ASN A 1 68 ? -5.785 34.531 14 1 89.62 68 ASN A CA 1
ATOM 530 C C . ASN A 1 68 ? -6.93 35.531 13.906 1 89.62 68 ASN A C 1
ATOM 532 O O . ASN A 1 68 ? -7.16 36.312 14.844 1 89.62 68 ASN A O 1
ATOM 536 N N . LEU A 1 69 ? -7.621 35.531 12.836 1 89.69 69 LEU A N 1
ATOM 537 C CA . LEU A 1 69 ? -8.742 36.438 12.656 1 89.69 69 LEU A CA 1
ATOM 538 C C . LEU A 1 69 ? -9.867 36.125 13.641 1 89.69 69 LEU A C 1
ATOM 540 O O . LEU A 1 69 ? -10.422 37.031 14.266 1 89.69 69 LEU A O 1
ATOM 544 N N . LEU A 1 70 ? -10.188 34.875 13.789 1 93.12 70 LEU A N 1
ATOM 545 C CA . LEU A 1 70 ? -11.258 34.5 14.688 1 93.12 70 LEU A CA 1
ATOM 546 C C . LEU A 1 70 ? -10.875 34.75 16.141 1 93.12 70 LEU A C 1
ATOM 548 O O . LEU A 1 70 ? -11.703 35.188 16.938 1 93.12 70 LEU A O 1
ATOM 552 N N . SER A 1 71 ? -9.688 34.5 16.453 1 91.31 71 SER A N 1
ATOM 553 C CA . SER A 1 71 ? -9.219 34.781 17.797 1 91.31 71 SER A CA 1
ATOM 554 C C . SER A 1 71 ? -9.234 36.281 18.078 1 91.31 71 SER A C 1
ATOM 556 O O . SER A 1 71 ? -9.578 36.719 19.188 1 91.31 71 SER A O 1
ATOM 558 N N . LEU A 1 72 ? -8.852 37.094 17.094 1 88.69 72 LEU A N 1
ATOM 559 C CA . LEU A 1 72 ? -8.867 38.531 17.219 1 88.69 72 LEU A CA 1
ATOM 560 C C . LEU A 1 72 ? -10.273 39.062 17.516 1 88.69 72 LEU A C 1
ATOM 562 O O . LEU A 1 72 ? -10.453 40 18.297 1 88.69 72 LEU A O 1
ATOM 566 N N . CYS A 1 73 ? -11.25 38.438 16.938 1 90.06 73 CYS A N 1
ATOM 567 C CA . CYS A 1 73 ? -12.641 38.844 17.172 1 90.06 73 CYS A CA 1
ATOM 568 C C . CYS A 1 73 ? -13.039 38.594 18.625 1 90.06 73 CYS A C 1
ATOM 570 O O . CYS A 1 73 ? -13.703 39.406 19.25 1 90.06 73 CYS A O 1
ATOM 572 N N . GLN A 1 74 ? -12.648 37.5 19.156 1 92.25 74 GLN A N 1
ATOM 573 C CA . GLN A 1 74 ? -12.977 37.188 20.547 1 92.25 74 GLN A CA 1
ATOM 574 C C . GLN A 1 74 ? -12.227 38.125 21.516 1 92.25 74 GLN A C 1
ATOM 576 O O . GLN A 1 74 ? -12.797 38.594 22.5 1 92.25 74 GLN A O 1
ATOM 581 N N . ILE A 1 75 ? -11.023 38.406 21.203 1 89 75 ILE A N 1
ATOM 582 C CA . ILE A 1 75 ? -10.195 39.25 22.062 1 89 75 ILE A CA 1
ATOM 583 C C . ILE A 1 75 ? -10.719 40.688 22.031 1 89 75 ILE A C 1
ATOM 585 O O . ILE A 1 75 ? -10.695 41.406 23.047 1 89 75 ILE A O 1
ATOM 589 N N . LEU A 1 76 ? -11.141 41.125 20.891 1 87.94 76 LEU A N 1
ATOM 590 C CA . LEU A 1 76 ? -11.703 42.469 20.781 1 87.94 76 LEU A CA 1
ATOM 591 C C . LEU A 1 76 ? -12.891 42.656 21.719 1 87.94 76 LEU A C 1
ATOM 593 O O . LEU A 1 76 ? -13.039 43.688 22.359 1 87.94 76 LEU A O 1
ATOM 597 N N . VAL A 1 77 ? -13.672 41.656 21.828 1 90.12 77 VAL A N 1
ATOM 598 C CA . VAL A 1 77 ? -14.836 41.688 22.703 1 90.12 77 VAL A CA 1
ATOM 599 C C . VAL A 1 77 ? -14.383 41.719 24.156 1 90.12 77 VAL A C 1
ATOM 601 O O . VAL A 1 77 ? -14.875 42.5 24.969 1 90.12 77 VAL A O 1
ATOM 604 N N . LEU A 1 78 ? -13.469 40.875 24.469 1 90.31 78 LEU A N 1
ATOM 605 C CA . LEU A 1 78 ? -12.961 40.844 25.844 1 90.31 78 LEU A CA 1
ATOM 606 C C . LEU A 1 78 ? -12.32 42.156 26.234 1 90.31 78 LEU A C 1
ATOM 608 O O . LEU A 1 78 ? -12.531 42.656 27.344 1 90.31 78 LEU A O 1
ATOM 612 N N . CYS A 1 79 ? -11.547 42.75 25.344 1 88 79 CYS A N 1
ATOM 613 C CA . CYS A 1 79 ? -10.891 44.031 25.609 1 88 79 CYS A CA 1
ATOM 614 C C . CYS A 1 79 ? -11.906 45.156 25.75 1 88 79 CYS A C 1
ATOM 616 O O . CYS A 1 79 ? -11.742 46.031 26.594 1 88 79 CYS A O 1
ATOM 618 N N . ARG A 1 80 ? -12.953 45.094 25 1 88.19 80 ARG A N 1
ATOM 619 C CA . ARG A 1 80 ? -14 46.125 25.125 1 88.19 80 ARG A CA 1
ATOM 620 C C . ARG A 1 80 ? -14.742 46 26.438 1 88.19 80 ARG A C 1
ATOM 622 O O . ARG A 1 80 ? -15.133 47 27.047 1 88.19 80 ARG A O 1
ATOM 629 N N . LEU A 1 81 ? -14.938 44.781 26.844 1 90 81 LEU A N 1
ATOM 630 C CA . LEU A 1 81 ? -15.578 44.562 28.125 1 90 81 LEU A CA 1
ATOM 631 C C . LEU A 1 81 ? -14.711 45.125 29.266 1 90 81 LEU A C 1
ATOM 633 O O . LEU A 1 81 ? -15.234 45.719 30.203 1 90 81 LEU A O 1
ATOM 637 N N . ILE A 1 82 ? -13.453 44.938 29.172 1 88.69 82 ILE A N 1
ATOM 638 C CA . ILE A 1 82 ? -12.547 45.469 30.188 1 88.69 82 ILE A CA 1
ATOM 639 C C . ILE A 1 82 ? -12.562 47 30.109 1 88.69 82 ILE A C 1
ATOM 641 O O . ILE A 1 82 ? -12.578 47.688 31.156 1 88.69 82 ILE A O 1
ATOM 645 N N . ASN A 1 83 ? -12.594 47.594 28.938 1 89.12 83 ASN A N 1
ATOM 646 C CA . ASN A 1 83 ? -12.641 49.031 28.75 1 89.12 83 ASN A CA 1
ATOM 647 C C . ASN A 1 83 ? -13.875 49.656 29.422 1 89.12 83 ASN A C 1
ATOM 649 O O . ASN A 1 83 ? -13.758 50.625 30.172 1 89.12 83 ASN A O 1
ATOM 653 N N . TYR A 1 84 ? -15.031 49.031 29.172 1 88.88 84 TYR A N 1
ATOM 654 C CA . TYR A 1 84 ? -16.266 49.562 29.766 1 88.88 84 TYR A CA 1
ATOM 655 C C . TYR A 1 84 ? -16.25 49.375 31.281 1 88.88 84 TYR A C 1
ATOM 657 O O . TYR A 1 84 ? -16.75 50.25 32 1 88.88 84 TYR A O 1
ATOM 665 N N . GLY A 1 85 ? -15.672 48.344 31.719 1 87.94 85 GLY A N 1
ATOM 666 C CA . GLY A 1 85 ? -15.578 48.125 33.156 1 87.94 85 GLY A CA 1
ATOM 667 C C . GLY A 1 85 ? -14.703 49.156 33.844 1 87.94 85 GLY A C 1
ATOM 668 O O . GLY A 1 85 ? -15.062 49.656 34.938 1 87.94 85 GLY A O 1
ATOM 669 N N . ILE A 1 86 ? -13.633 49.531 33.25 1 89.94 86 ILE A N 1
ATOM 670 C CA . ILE A 1 86 ? -12.695 50.469 33.844 1 89.94 86 ILE A CA 1
ATOM 671 C C . ILE A 1 86 ? -13.25 51.875 33.75 1 89.94 86 ILE A C 1
ATOM 673 O O . ILE A 1 86 ? -13.07 52.688 34.656 1 89.94 86 ILE A O 1
ATOM 677 N N . ARG A 1 87 ? -13.914 52.219 32.719 1 87.94 87 ARG A N 1
ATOM 678 C CA . ARG A 1 87 ? -14.539 53.531 32.594 1 87.94 87 ARG A CA 1
ATOM 679 C C . ARG A 1 87 ? -15.539 53.75 33.688 1 87.94 87 ARG A C 1
ATOM 681 O O . ARG A 1 87 ? -15.586 54.844 34.281 1 87.94 87 ARG A O 1
ATOM 688 N N . ARG A 1 88 ? -16.25 52.781 33.969 1 87.38 88 ARG A N 1
ATOM 689 C CA . ARG A 1 88 ? -17.234 52.906 35.062 1 87.38 88 ARG A CA 1
ATOM 690 C C . ARG A 1 88 ? -16.547 53 36.406 1 87.38 88 ARG A C 1
ATOM 692 O O . ARG A 1 88 ? -16.984 53.75 37.281 1 87.38 88 ARG A O 1
ATOM 699 N N . HIS A 1 89 ? -15.555 52.25 36.594 1 88.62 89 HIS A N 1
ATOM 700 C CA . HIS A 1 89 ? -14.828 52.25 37.844 1 88.62 89 HIS A CA 1
ATOM 701 C C . HIS A 1 89 ? -14.156 53.594 38.094 1 88.62 89 HIS A C 1
ATOM 703 O O . HIS A 1 89 ? -14.164 54.125 39.219 1 88.62 89 HIS A O 1
ATOM 709 N N . LEU A 1 90 ? -13.602 54.188 37.031 1 88.31 90 LEU A N 1
ATOM 710 C CA . LEU A 1 90 ? -12.906 55.469 37.156 1 88.31 90 LEU A CA 1
ATOM 711 C C . LEU A 1 90 ? -13.891 56.594 37.375 1 88.31 90 LEU A C 1
ATOM 713 O O . LEU A 1 90 ? -13.523 57.656 37.938 1 88.31 90 LEU A O 1
ATOM 717 N N . SER A 1 91 ? -15.094 56.469 36.969 1 84.81 91 SER A N 1
ATOM 718 C CA . SER A 1 91 ? -16.109 57.5 37.188 1 84.81 91 SER A CA 1
ATOM 719 C C . SER A 1 91 ? -16.5 57.594 38.656 1 84.81 91 SER A C 1
ATOM 721 O O . SER A 1 91 ? -16.969 58.656 39.125 1 84.81 91 SER A O 1
ATOM 723 N N . SER A 1 92 ? -16.266 56.562 39.438 1 84.06 92 SER A N 1
ATOM 724 C CA . SER A 1 92 ? -16.75 56.562 40.812 1 84.06 92 SER A CA 1
ATOM 725 C C . SER A 1 92 ? -15.586 56.5 41.812 1 84.06 92 SER A C 1
ATOM 727 O O . SER A 1 92 ? -15.742 56.844 42.969 1 84.06 92 SER A O 1
ATOM 729 N N . ASN A 1 93 ? -14.484 56 41.375 1 87.88 93 ASN A N 1
ATOM 730 C CA . ASN A 1 93 ? -13.383 55.781 42.312 1 87.88 93 ASN A CA 1
ATOM 731 C C . ASN A 1 93 ? -12.078 56.344 41.781 1 87.88 93 ASN A C 1
ATOM 733 O O . ASN A 1 93 ? -11.953 56.625 40.562 1 87.88 93 ASN A O 1
ATOM 737 N N . ALA A 1 94 ? -11.156 56.688 42.719 1 90.81 94 ALA A N 1
ATOM 738 C CA . ALA A 1 94 ? -9.805 57.094 42.344 1 90.81 94 ALA A CA 1
ATOM 739 C C . ALA A 1 94 ? -8.93 55.875 42.031 1 90.81 94 ALA A C 1
ATOM 741 O O . ALA A 1 94 ? -9.18 54.781 42.531 1 90.81 94 ALA A O 1
ATOM 742 N N . MET A 1 95 ? -8.109 56.062 41.094 1 91.25 95 MET A N 1
ATOM 743 C CA . MET A 1 95 ? -7.211 55 40.688 1 91.25 95 MET A CA 1
ATOM 744 C C . MET A 1 95 ? -5.766 55.469 40.625 1 91.25 95 MET A C 1
ATOM 746 O O . MET A 1 95 ? -5.508 56.625 40.25 1 91.25 95 MET A O 1
ATOM 750 N N . ARG A 1 96 ? -4.867 54.562 41 1 92.31 96 ARG A N 1
ATOM 751 C CA . ARG A 1 96 ? -3.447 54.875 40.875 1 92.31 96 ARG A CA 1
ATOM 752 C C . ARG A 1 96 ? -3 54.844 39.406 1 92.31 96 ARG A C 1
ATOM 754 O O . ARG A 1 96 ? -3.584 54.094 38.625 1 92.31 96 ARG A O 1
ATOM 761 N N . LEU A 1 97 ? -2.039 55.531 39.062 1 90 97 LEU A N 1
ATOM 762 C CA . LEU A 1 97 ? -1.576 55.594 37.688 1 90 97 LEU A CA 1
ATOM 763 C C . LEU A 1 97 ? -1.014 54.25 37.25 1 90 97 LEU A C 1
ATOM 765 O O . LEU A 1 97 ? -1.151 53.875 36.062 1 90 97 LEU A O 1
ATOM 769 N N . ASP A 1 98 ? -0.367 53.438 38.062 1 89.25 98 ASP A N 1
ATOM 770 C CA . ASP A 1 98 ? 0.122 52.125 37.719 1 89.25 98 ASP A CA 1
ATOM 771 C C . ASP A 1 98 ? -1.035 51.156 37.406 1 89.25 98 ASP A C 1
ATOM 773 O O . ASP A 1 98 ? -0.953 50.344 36.5 1 89.25 98 ASP A O 1
ATOM 777 N N . SER A 1 99 ? -2.021 51.25 38.156 1 89.94 99 SER A N 1
ATOM 778 C CA . SER A 1 99 ? -3.199 50.406 37.938 1 89.94 99 SER A CA 1
ATOM 779 C C . SER A 1 99 ? -3.885 50.781 36.625 1 89.94 99 SER A C 1
ATOM 781 O O . SER A 1 99 ? -4.363 49.938 35.875 1 89.94 99 SER A O 1
ATOM 783 N N . LEU A 1 100 ? -3.93 52.094 36.375 1 90 100 LEU A N 1
ATOM 784 C CA . LEU A 1 100 ? -4.535 52.562 35.125 1 90 100 LEU A CA 1
ATOM 785 C C . LEU A 1 100 ? -3.734 52.062 33.906 1 90 100 LEU A C 1
ATOM 787 O O . LEU A 1 100 ? -4.309 51.625 32.938 1 90 100 LEU A O 1
ATOM 791 N N . ARG A 1 101 ? -2.5 52.125 34.062 1 89.62 101 ARG A N 1
ATOM 792 C CA . ARG A 1 101 ? -1.646 51.656 32.969 1 89.62 101 ARG A CA 1
ATOM 793 C C . ARG A 1 101 ? -1.827 50.156 32.75 1 89.62 101 ARG A C 1
ATOM 795 O O . ARG A 1 101 ? -1.861 49.688 31.625 1 89.62 101 ARG A O 1
ATOM 802 N N . ALA A 1 102 ? -1.852 49.406 33.75 1 88.75 102 ALA A N 1
ATOM 803 C CA . ALA A 1 102 ? -2.049 47.969 33.656 1 88.75 102 ALA A CA 1
ATOM 804 C C . ALA A 1 102 ? -3.359 47.625 32.938 1 88.75 102 ALA A C 1
ATOM 806 O O . ALA A 1 102 ? -3.412 46.719 32.125 1 88.75 102 ALA A O 1
ATOM 807 N N . TRP A 1 103 ? -4.379 48.375 33.25 1 89.62 103 TRP A N 1
ATOM 808 C CA . TRP A 1 103 ? -5.676 48.125 32.625 1 89.62 103 TRP A CA 1
ATOM 809 C C . TRP A 1 103 ? -5.668 48.562 31.156 1 89.62 103 TRP A C 1
ATOM 811 O O . TRP A 1 103 ? -6.305 47.906 30.312 1 89.62 103 TRP A O 1
ATOM 821 N N . ILE A 1 104 ? -4.992 49.625 30.844 1 87 104 ILE A N 1
ATOM 822 C CA . ILE A 1 104 ? -4.902 50.062 29.453 1 87 104 ILE A CA 1
ATOM 823 C C . ILE A 1 104 ? -4.125 49.031 28.641 1 87 104 ILE A C 1
ATOM 825 O O . ILE A 1 104 ? -4.477 48.719 27.5 1 87 104 ILE A O 1
ATOM 829 N N . ASP A 1 105 ? -3.094 48.469 29.281 1 86.5 105 ASP A N 1
ATOM 830 C CA . ASP A 1 105 ? -2.324 47.406 28.609 1 86.5 105 ASP A CA 1
ATOM 831 C C . ASP A 1 105 ? -3.146 46.125 28.453 1 86.5 105 ASP A C 1
ATOM 833 O O . ASP A 1 105 ? -2.945 45.375 27.516 1 86.5 105 ASP A O 1
ATOM 837 N N . ALA A 1 106 ? -4.008 45.875 29.344 1 86.25 106 ALA A N 1
ATOM 838 C CA . ALA A 1 106 ? -4.898 44.719 29.234 1 86.25 106 ALA A CA 1
ATOM 839 C C . ALA A 1 106 ? -5.91 44.938 28.109 1 86.25 106 ALA A C 1
ATOM 841 O O . ALA A 1 106 ? -6.328 43.969 27.469 1 86.25 106 ALA A O 1
ATOM 842 N N . MET A 1 107 ? -6.293 46.219 27.891 1 86 107 MET A N 1
ATOM 843 C CA . MET A 1 107 ? -7.234 46.5 26.812 1 86 107 MET A CA 1
ATOM 844 C C . MET A 1 107 ? -6.559 46.406 25.453 1 86 107 MET A C 1
ATOM 846 O O . MET A 1 107 ? -7.23 46.219 24.438 1 86 107 MET A O 1
ATOM 850 N N . GLN A 1 108 ? -5.312 46.5 25.516 1 78.75 108 GLN A N 1
ATOM 851 C CA . GLN A 1 108 ? -4.465 46.312 24.344 1 78.75 108 GLN A CA 1
ATOM 852 C C . GLN A 1 108 ? -3.389 45.25 24.625 1 78.75 108 GLN A C 1
ATOM 854 O O . GLN A 1 108 ? -2.232 45.594 24.875 1 78.75 108 GLN A O 1
ATOM 859 N N . PRO A 1 109 ? -3.809 44.062 24.5 1 75.38 109 PRO A N 1
ATOM 860 C CA . PRO A 1 109 ? -2.943 43 25.047 1 75.38 109 PRO A CA 1
ATOM 861 C C . PRO A 1 109 ? -1.483 43.188 24.625 1 75.38 109 PRO A C 1
ATOM 863 O O . PRO A 1 109 ? -1.101 42.781 23.531 1 75.38 109 PRO A O 1
ATOM 866 N N . ARG A 1 110 ? -0.775 43.969 25.516 1 74.94 110 ARG A N 1
ATOM 867 C CA . ARG A 1 110 ? 0.659 44.156 25.344 1 74.94 110 ARG A CA 1
ATOM 868 C C . ARG A 1 110 ? 1.412 43.938 26.641 1 74.94 110 ARG A C 1
ATOM 870 O O . ARG A 1 110 ? 0.842 44.094 27.734 1 74.94 110 ARG A O 1
ATOM 877 N N . MET A 1 111 ? 2.582 43.406 26.391 1 70.25 111 MET A N 1
ATOM 878 C CA . MET A 1 111 ? 3.416 43.219 27.578 1 70.25 111 MET A CA 1
ATOM 879 C C . MET A 1 111 ? 4.379 44.406 27.75 1 70.25 111 MET A C 1
ATOM 881 O O . MET A 1 111 ? 5.047 44.812 26.797 1 70.25 111 MET A O 1
ATOM 885 N N . ASN A 1 112 ? 4.176 45.125 28.734 1 68.88 112 ASN A N 1
ATOM 886 C CA . ASN A 1 112 ? 5.105 46.188 29.078 1 68.88 112 ASN A CA 1
ATOM 887 C C . ASN A 1 112 ? 5.984 45.844 30.266 1 68.88 112 ASN A C 1
ATOM 889 O O . ASN A 1 112 ? 5.488 45.688 31.391 1 68.88 112 ASN A O 1
ATOM 893 N N . LEU A 1 113 ? 7.211 45.781 30.062 1 69.31 113 LEU A N 1
ATOM 894 C CA . LEU A 1 113 ? 8.148 45.344 31.094 1 69.31 113 LEU A CA 1
ATOM 895 C C . LEU A 1 113 ? 8.43 46.469 32.094 1 69.31 113 LEU A C 1
ATOM 897 O O . LEU A 1 113 ? 9.094 46.219 33.094 1 69.31 113 LEU A O 1
ATOM 901 N N . GLY A 1 114 ? 7.863 47.719 32 1 72.12 114 GLY A N 1
ATOM 902 C CA . GLY A 1 114 ? 8.102 48.812 32.906 1 72.12 114 GLY A CA 1
ATOM 903 C C . GLY A 1 114 ? 7.176 48.812 34.125 1 72.12 114 GLY A C 1
ATOM 904 O O . GLY A 1 114 ? 7.383 49.562 35.062 1 72.12 114 GLY A O 1
ATOM 905 N N . LEU A 1 115 ? 6.219 47.875 34.094 1 78.44 115 LEU A N 1
ATOM 906 C CA . LEU A 1 115 ? 5.262 47.812 35.188 1 78.44 115 LEU A CA 1
ATOM 907 C C . LEU A 1 115 ? 5.793 46.906 36.281 1 78.44 115 LEU A C 1
ATOM 909 O O . LEU A 1 115 ? 6.609 46 36.031 1 78.44 115 LEU A O 1
ATOM 913 N N . PRO A 1 116 ? 5.445 47.281 37.5 1 83.19 116 PRO A N 1
ATOM 914 C CA . PRO A 1 116 ? 5.816 46.375 38.594 1 83.19 116 PRO A CA 1
ATOM 915 C C . PRO A 1 116 ? 5.312 44.938 38.375 1 83.19 116 PRO A C 1
ATOM 917 O O . PRO A 1 116 ? 4.355 44.719 37.625 1 83.19 116 PRO A O 1
ATOM 920 N N . ILE A 1 117 ? 5.891 44 39 1 85.31 117 ILE A N 1
ATOM 921 C CA . ILE A 1 117 ? 5.684 42.562 38.781 1 85.31 117 ILE A CA 1
ATOM 922 C C . ILE A 1 117 ? 4.258 42.188 39.188 1 85.31 117 ILE A C 1
ATOM 924 O O . ILE A 1 117 ? 3.67 41.281 38.594 1 85.31 117 ILE A O 1
ATOM 928 N N . ARG A 1 118 ? 3.688 42.906 40.125 1 87.25 118 ARG A N 1
ATOM 929 C CA . ARG A 1 118 ? 2.334 42.594 40.594 1 87.25 118 ARG A CA 1
ATOM 930 C C . ARG A 1 118 ? 1.33 42.781 39.438 1 87.25 118 ARG A C 1
ATOM 932 O O . ARG A 1 118 ? 0.297 42.094 39.406 1 87.25 118 ARG A O 1
ATOM 939 N N . PHE A 1 119 ? 1.661 43.594 38.5 1 87.81 119 PHE A N 1
ATOM 940 C CA . PHE A 1 119 ? 0.768 43.844 37.344 1 87.81 119 PHE A CA 1
ATOM 941 C C . PHE A 1 119 ? 1.258 43.094 36.125 1 87.81 119 PHE A C 1
ATOM 943 O O . PHE A 1 119 ? 0.469 42.781 35.219 1 87.81 119 PHE A O 1
ATOM 950 N N . LEU A 1 120 ? 2.52 42.781 36.125 1 87.88 120 LEU A N 1
ATOM 951 C CA . LEU A 1 120 ? 3.119 42.188 34.969 1 87.88 120 LEU A CA 1
ATOM 952 C C . LEU A 1 120 ? 2.672 40.719 34.844 1 87.88 120 LEU A C 1
ATOM 954 O O . LEU A 1 120 ? 2.445 40.25 33.719 1 87.88 120 LEU A O 1
ATOM 958 N N . LEU A 1 121 ? 2.502 40.031 35.875 1 89.38 121 LEU A N 1
ATOM 959 C CA . LEU A 1 121 ? 2.16 38.625 35.844 1 89.38 121 LEU A CA 1
ATOM 960 C C . LEU A 1 121 ? 0.75 38.406 35.281 1 89.38 121 LEU A C 1
ATOM 962 O O . LEU A 1 121 ? 0.551 37.656 34.344 1 89.38 121 LEU A O 1
ATOM 966 N N . PRO A 1 122 ? -0.207 39.125 35.812 1 88.56 122 PRO A N 1
ATOM 967 C CA . PRO A 1 122 ? -1.546 38.969 35.25 1 88.56 122 PRO A CA 1
ATOM 968 C C . PRO A 1 122 ? -1.637 39.438 33.812 1 88.56 122 PRO A C 1
ATOM 970 O O . PRO A 1 122 ? -2.387 38.875 33 1 88.56 122 PRO A O 1
ATOM 973 N N . LEU A 1 123 ? -0.928 40.375 33.5 1 89.12 123 LEU A N 1
ATOM 974 C CA . LEU A 1 123 ? -0.937 40.875 32.125 1 89.12 123 LEU A CA 1
ATOM 975 C C . LEU A 1 123 ? -0.301 39.844 31.203 1 89.12 123 LEU A C 1
ATOM 977 O O . LEU A 1 123 ? -0.793 39.625 30.094 1 89.12 123 LEU A O 1
ATOM 981 N N . SER A 1 124 ? 0.792 39.25 31.625 1 87.81 124 SER A N 1
ATOM 982 C CA . SER A 1 124 ? 1.426 38.219 30.812 1 87.81 124 SER A CA 1
ATOM 983 C C . SER A 1 124 ? 0.513 37 30.656 1 87.81 124 SER A C 1
ATOM 985 O O . SER A 1 124 ? 0.48 36.375 29.594 1 87.81 124 SER A O 1
ATOM 987 N N . ALA A 1 125 ? -0.143 36.75 31.641 1 89.25 125 ALA A N 1
ATOM 988 C CA . ALA A 1 125 ? -1.089 35.625 31.578 1 89.25 125 ALA A CA 1
ATOM 989 C C . ALA A 1 125 ? -2.215 35.938 30.594 1 89.25 125 ALA A C 1
ATOM 991 O O . ALA A 1 125 ? -2.662 35.031 29.875 1 89.25 125 ALA A O 1
ATOM 992 N N . PHE A 1 126 ? -2.596 37.156 30.594 1 89.06 126 PHE A N 1
ATOM 993 C CA . PHE A 1 126 ? -3.66 37.562 29.672 1 89.06 126 PHE A CA 1
ATOM 994 C C . PHE A 1 126 ? -3.178 37.5 28.234 1 89.06 126 PHE A C 1
ATOM 996 O O . PHE A 1 126 ? -3.904 37.031 27.344 1 89.06 126 PHE A O 1
ATOM 1003 N N . VAL A 1 127 ? -2.004 37.906 28.016 1 86.81 127 VAL A N 1
ATOM 1004 C CA . VAL A 1 127 ? -1.443 37.844 26.672 1 86.81 127 VAL A CA 1
ATOM 1005 C C . VAL A 1 127 ? -1.273 36.406 26.25 1 86.81 127 VAL A C 1
ATOM 1007 O O . VAL A 1 127 ? -1.557 36.031 25.094 1 86.81 127 VAL A O 1
ATOM 1010 N N . ALA A 1 128 ? -0.849 35.594 27.109 1 88.56 128 ALA A N 1
ATOM 1011 C CA . ALA A 1 128 ? -0.715 34.156 26.812 1 88.56 128 ALA A CA 1
ATOM 1012 C C . ALA A 1 128 ? -2.068 33.531 26.469 1 88.56 128 ALA A C 1
ATOM 1014 O O . ALA A 1 128 ? -2.162 32.688 25.609 1 88.56 128 ALA A O 1
ATOM 1015 N N . LEU A 1 129 ? -3.053 33.969 27.125 1 88.38 129 LEU A N 1
ATOM 1016 C CA . LEU A 1 129 ? -4.398 33.469 26.875 1 88.38 129 LEU A CA 1
ATOM 1017 C C . LEU A 1 129 ? -4.832 33.781 25.453 1 88.38 129 LEU A C 1
ATOM 1019 O O . LEU A 1 129 ? -5.508 33 24.812 1 88.38 129 LEU A O 1
ATOM 1023 N N . THR A 1 130 ? -4.438 34.938 24.953 1 87.12 130 THR A N 1
ATOM 1024 C CA . THR A 1 130 ? -4.793 35.281 23.578 1 87.12 130 THR A CA 1
ATOM 1025 C C . THR A 1 130 ? -4.086 34.375 22.578 1 87.12 130 THR A C 1
ATOM 1027 O O . THR A 1 130 ? -4.66 34 21.562 1 87.12 130 THR A O 1
ATOM 1030 N N . MET A 1 131 ? -2.883 34.031 22.906 1 88.31 131 MET A N 1
ATOM 1031 C CA . MET A 1 131 ? -2.145 33.125 22.047 1 88.31 131 MET A CA 1
ATOM 1032 C C . MET A 1 131 ? -2.738 31.703 22.094 1 88.31 131 MET A C 1
ATOM 1034 O O . MET A 1 131 ? -2.783 31.016 21.078 1 88.31 131 MET A O 1
ATOM 1038 N N . ILE A 1 132 ? -3.211 31.312 23.219 1 90.38 132 ILE A N 1
ATOM 1039 C CA . ILE A 1 132 ? -3.811 29.984 23.375 1 90.38 132 ILE A CA 1
ATOM 1040 C C . ILE A 1 132 ? -5.125 29.922 22.609 1 90.38 132 ILE A C 1
ATOM 1042 O O . ILE A 1 132 ? -5.43 28.891 21.984 1 90.38 132 ILE A O 1
ATOM 1046 N N . LEU A 1 133 ? -5.859 31 22.641 1 92.31 133 LEU A N 1
ATOM 1047 C CA . LEU A 1 133 ? -7.121 31.016 21.922 1 92.31 133 LEU A CA 1
ATOM 1048 C C . LEU A 1 133 ? -6.879 30.875 20.422 1 92.31 133 LEU A C 1
ATOM 1050 O O . LEU A 1 133 ? -7.613 30.156 19.734 1 92.31 133 LEU A O 1
ATOM 1054 N N . SER A 1 134 ? -5.871 31.5 19.953 1 91.12 134 SER A N 1
ATOM 1055 C CA . SER A 1 134 ? -5.531 31.359 18.531 1 91.12 134 SER A CA 1
ATOM 1056 C C . SER A 1 134 ? -5.086 29.953 18.203 1 91.12 134 SER A C 1
ATOM 1058 O O . SER A 1 134 ? -5.445 29.406 17.156 1 91.12 134 SER A O 1
ATOM 1060 N N . ALA A 1 135 ? -4.328 29.375 19.062 1 91.38 135 ALA A N 1
ATOM 1061 C CA . ALA A 1 135 ? -3.854 28.016 18.859 1 91.38 135 ALA A CA 1
ATOM 1062 C C . ALA A 1 135 ? -5.012 27.016 18.891 1 91.38 135 ALA A C 1
ATOM 1064 O O . ALA A 1 135 ? -5.012 26.031 18.156 1 91.38 135 ALA A O 1
ATOM 1065 N N . LEU A 1 136 ? -5.965 27.281 19.719 1 92.62 136 LEU A N 1
ATOM 1066 C CA . LEU A 1 136 ? -7.133 26.406 19.797 1 92.62 136 LEU A CA 1
ATOM 1067 C C . LEU A 1 136 ? -7.93 26.453 18.5 1 92.62 136 LEU A C 1
ATOM 1069 O O . LEU A 1 136 ? -8.359 25.406 18 1 92.62 136 LEU A O 1
ATOM 1073 N N . TRP A 1 137 ? -8.117 27.641 17.984 1 93.62 137 TRP A N 1
ATOM 1074 C CA . TRP A 1 137 ? -8.82 27.766 16.703 1 93.62 137 TRP A CA 1
ATOM 1075 C C . TRP A 1 137 ? -8.055 27.062 15.594 1 93.62 137 TRP A C 1
ATOM 1077 O O . TRP A 1 137 ? -8.656 26.391 14.742 1 93.62 137 TRP A O 1
ATOM 1087 N N . ALA A 1 138 ? -6.785 27.172 15.562 1 91.12 138 ALA A N 1
ATOM 1088 C CA . ALA A 1 138 ? -5.973 26.531 14.531 1 91.12 138 ALA A CA 1
ATOM 1089 C C . ALA A 1 138 ? -6.082 25.016 14.617 1 91.12 138 ALA A C 1
ATOM 1091 O O . ALA A 1 138 ? -6.199 24.328 13.594 1 91.12 138 ALA A O 1
ATOM 1092 N N . ALA A 1 139 ? -6.043 24.531 15.781 1 89.94 139 ALA A N 1
ATOM 1093 C CA . ALA A 1 139 ? -6.156 23.078 15.969 1 89.94 139 ALA A CA 1
ATOM 1094 C C . ALA A 1 139 ? -7.539 22.578 15.562 1 89.94 139 ALA A C 1
ATOM 1096 O O . ALA A 1 139 ? -7.672 21.484 15.008 1 89.94 139 ALA A O 1
ATOM 1097 N N . ALA A 1 140 ? -8.539 23.359 15.828 1 91.69 140 ALA A N 1
ATOM 1098 C CA . ALA A 1 140 ? -9.906 22.984 15.508 1 91.69 140 ALA A CA 1
ATOM 1099 C C . ALA A 1 140 ? -10.148 23.031 14 1 91.69 140 ALA A C 1
ATOM 1101 O O . ALA A 1 140 ? -11 22.312 13.469 1 91.69 140 ALA A O 1
ATOM 1102 N N . LEU A 1 141 ? -9.391 23.844 13.352 1 91.31 141 LEU A N 1
ATOM 1103 C CA . LEU A 1 141 ? -9.609 24.031 11.922 1 91.31 141 LEU A CA 1
ATOM 1104 C C . LEU A 1 141 ? -8.68 23.141 11.109 1 91.31 141 LEU A C 1
ATOM 1106 O O . LEU A 1 141 ? -8.828 23.031 9.891 1 91.31 141 LEU A O 1
ATOM 1110 N N . THR A 1 142 ? -7.797 22.5 11.719 1 87.38 142 THR A N 1
ATOM 1111 C CA . THR A 1 142 ? -6.859 21.641 11.008 1 87.38 142 THR A CA 1
ATOM 1112 C C . THR A 1 142 ? -7.559 20.375 10.516 1 87.38 142 THR A C 1
ATOM 1114 O O . THR A 1 142 ? -8.242 19.703 11.281 1 87.38 142 THR A O 1
ATOM 1117 N N . PRO A 1 143 ? -7.328 20.141 9.273 1 86.31 143 PRO A N 1
ATOM 1118 C CA . PRO A 1 143 ? -7.969 18.953 8.719 1 86.31 143 PRO A CA 1
ATOM 1119 C C . PRO A 1 143 ? -7.305 17.656 9.172 1 86.31 143 PRO A C 1
ATOM 1121 O O . PRO A 1 143 ? -6.074 17.578 9.227 1 86.31 143 PRO A O 1
ATOM 1124 N N . VAL A 1 144 ? -8.227 16.719 9.586 1 83.38 144 VAL A N 1
ATOM 1125 C CA . VAL A 1 144 ? -7.766 15.398 10 1 83.38 144 VAL A CA 1
ATOM 1126 C C . VAL A 1 144 ? -8.359 14.336 9.078 1 83.38 144 VAL A C 1
ATOM 1128 O O . VAL A 1 144 ? -9.523 14.414 8.695 1 83.38 144 VAL A O 1
ATOM 1131 N N . GLN A 1 145 ? -7.543 13.414 8.758 1 82.75 145 GLN A N 1
ATOM 1132 C CA . GLN A 1 145 ? -7.98 12.352 7.863 1 82.75 145 GLN A CA 1
ATOM 1133 C C . GLN A 1 145 ? -8.75 11.273 8.625 1 82.75 145 GLN A C 1
ATOM 1135 O O . GLN A 1 145 ? -8.281 10.781 9.648 1 82.75 145 GLN A O 1
ATOM 1140 N N . LEU A 1 146 ? -9.969 11.047 8.164 1 85.44 146 LEU A N 1
ATOM 1141 C CA . LEU A 1 146 ? -10.828 9.977 8.664 1 85.44 146 LEU A CA 1
ATOM 1142 C C . LEU A 1 146 ? -11.367 9.133 7.52 1 85.44 146 LEU A C 1
ATOM 1144 O O . LEU A 1 146 ? -10.758 9.062 6.449 1 85.44 146 LEU A O 1
ATOM 1148 N N . TRP A 1 147 ? -12.438 8.305 7.844 1 87.62 147 TRP A N 1
ATOM 1149 C CA . TRP A 1 147 ? -13.031 7.488 6.789 1 87.62 147 TRP A CA 1
ATOM 1150 C C . TRP A 1 147 ? -14.555 7.516 6.875 1 87.62 147 TRP A C 1
ATOM 1152 O O . TRP A 1 147 ? -15.117 7.848 7.926 1 87.62 147 TRP A O 1
ATOM 1162 N N . GLU A 1 148 ? -15.188 7.379 5.715 1 87.06 148 GLU A N 1
ATOM 1163 C CA . GLU A 1 148 ? -16.641 7.285 5.605 1 87.06 148 GLU A CA 1
ATOM 1164 C C . GLU A 1 148 ? -17.062 6.043 4.824 1 87.06 148 GLU A C 1
ATOM 1166 O O . GLU A 1 148 ? -16.375 5.629 3.891 1 87.06 148 GLU A O 1
ATOM 1171 N N . ASP A 1 149 ? -18.266 5.449 5.289 1 90.31 149 ASP A N 1
ATOM 1172 C CA . ASP A 1 149 ? -18.797 4.281 4.594 1 90.31 149 ASP A CA 1
ATOM 1173 C C . ASP A 1 149 ? -19.828 4.691 3.541 1 90.31 149 ASP A C 1
ATOM 1175 O O . ASP A 1 149 ? -20.734 5.477 3.826 1 90.31 149 ASP A O 1
ATOM 1179 N N . VAL A 1 150 ? -19.609 4.289 2.33 1 90.69 150 VAL A N 1
ATOM 1180 C CA . VAL A 1 150 ? -20.531 4.551 1.23 1 90.69 150 VAL A CA 1
ATOM 1181 C C . VAL A 1 150 ? -21.031 3.23 0.646 1 90.69 150 VAL A C 1
ATOM 1183 O O . VAL A 1 150 ? -20.266 2.275 0.512 1 90.69 150 VAL A O 1
ATOM 1186 N N . GLU A 1 151 ? -22.297 3.174 0.305 1 93.44 151 GLU A N 1
ATOM 1187 C CA . GLU A 1 151 ? -22.859 1.97 -0.298 1 93.44 151 GLU A CA 1
ATOM 1188 C C . GLU A 1 151 ? -22.703 1.989 -1.816 1 93.44 151 GLU A C 1
ATOM 1190 O O . GLU A 1 151 ? -22.938 3.02 -2.455 1 93.44 151 GLU A O 1
ATOM 1195 N N . GLN A 1 152 ? -22.234 0.932 -2.324 1 94.25 152 GLN A N 1
ATOM 1196 C CA . GLN A 1 152 ? -22.078 0.779 -3.768 1 94.25 152 GLN A CA 1
ATOM 1197 C C . GLN A 1 152 ? -22.484 -0.625 -4.215 1 94.25 152 GLN A C 1
ATOM 1199 O O . GLN A 1 152 ? -22.375 -1.581 -3.443 1 94.25 152 GLN A O 1
ATOM 1204 N N . ASN A 1 153 ? -22.906 -0.679 -5.418 1 95 153 ASN A N 1
ATOM 1205 C CA . ASN A 1 153 ? -23.281 -1.971 -5.988 1 95 153 ASN A CA 1
ATOM 1206 C C . ASN A 1 153 ? -22.094 -2.654 -6.648 1 95 153 ASN A C 1
ATOM 1208 O O . ASN A 1 153 ? -21.344 -2.021 -7.398 1 95 153 ASN A O 1
ATOM 1212 N N . ILE A 1 154 ? -21.922 -3.898 -6.258 1 95.56 154 ILE A N 1
ATOM 1213 C CA . ILE A 1 154 ? -20.859 -4.68 -6.895 1 95.56 154 ILE A CA 1
ATOM 1214 C C . ILE A 1 154 ? -21.469 -5.914 -7.559 1 95.56 154 ILE A C 1
ATOM 1216 O O . ILE A 1 154 ? -22.578 -6.336 -7.211 1 95.56 154 ILE A O 1
ATOM 1220 N N . LEU A 1 155 ? -20.719 -6.402 -8.539 1 96.88 155 LEU A N 1
ATOM 1221 C CA . LEU A 1 155 ? -21.188 -7.582 -9.266 1 96.88 155 LEU A CA 1
ATOM 1222 C C . LEU A 1 155 ? -20.531 -8.844 -8.727 1 96.88 155 LEU A C 1
ATOM 1224 O O . LEU A 1 155 ? -19.328 -8.852 -8.453 1 96.88 155 LEU A O 1
ATOM 1228 N N . VAL A 1 156 ? -21.328 -9.852 -8.461 1 97.38 156 VAL A N 1
ATOM 1229 C CA . VAL A 1 156 ? -20.844 -11.156 -8.023 1 97.38 156 VAL A CA 1
ATOM 1230 C C . VAL A 1 156 ? -21.359 -12.234 -8.961 1 97.38 156 VAL A C 1
ATOM 1232 O O . VAL A 1 156 ? -22.25 -11.984 -9.781 1 97.38 156 VAL A O 1
ATOM 1235 N N . PRO A 1 157 ? -20.734 -13.438 -8.977 1 97.31 157 PRO A N 1
ATOM 1236 C CA . PRO A 1 157 ? -21.203 -14.508 -9.867 1 97.31 157 PRO A CA 1
ATOM 1237 C C . PRO A 1 157 ? -22.641 -14.914 -9.586 1 97.31 157 PRO A C 1
ATOM 1239 O O . PRO A 1 157 ? -23.062 -14.969 -8.43 1 97.31 157 PRO A O 1
ATOM 1242 N N . ASN A 1 158 ? -23.359 -15.133 -10.688 1 96.31 158 ASN A N 1
ATOM 1243 C CA . ASN A 1 158 ? -24.719 -15.664 -10.641 1 96.31 158 ASN A CA 1
ATOM 1244 C C . ASN A 1 158 ? -24.75 -17.141 -11.008 1 96.31 158 ASN A C 1
ATOM 1246 O O . ASN A 1 158 ? -24.141 -17.562 -12 1 96.31 158 ASN A O 1
ATOM 1250 N N . TRP A 1 159 ? -25.484 -17.938 -10.258 1 95.19 159 TRP A N 1
ATOM 1251 C CA . TRP A 1 159 ? -25.453 -19.391 -10.438 1 95.19 159 TRP A CA 1
ATOM 1252 C C . TRP A 1 159 ? -26.781 -19.891 -11 1 95.19 159 TRP A C 1
ATOM 1254 O O . TRP A 1 159 ? -27.016 -21.109 -11.062 1 95.19 159 TRP A O 1
ATOM 1264 N N . ASP A 1 160 ? -27.625 -19.047 -11.453 1 91.25 160 ASP A N 1
ATOM 1265 C CA . ASP A 1 160 ? -28.922 -19.453 -12.008 1 91.25 160 ASP A CA 1
ATOM 1266 C C . ASP A 1 160 ? -28.734 -20.234 -13.305 1 91.25 160 ASP A C 1
ATOM 1268 O O . ASP A 1 160 ? -29.406 -21.234 -13.539 1 91.25 160 ASP A O 1
ATOM 1272 N N . ASP A 1 161 ? -27.844 -19.766 -14.055 1 91.56 161 ASP A N 1
ATOM 1273 C CA . ASP A 1 161 ? -27.5 -20.484 -15.281 1 91.56 161 ASP A CA 1
ATOM 1274 C C . ASP A 1 161 ? -26.141 -21.172 -15.148 1 91.56 161 ASP A C 1
ATOM 1276 O O . ASP A 1 161 ? -25.094 -20.531 -15.242 1 91.56 161 ASP A O 1
ATOM 1280 N N . SER A 1 162 ? -26.25 -22.453 -14.977 1 91.06 162 SER A N 1
ATOM 1281 C CA . SER A 1 162 ? -25.031 -23.234 -14.805 1 91.06 162 SER A CA 1
ATOM 1282 C C . SER A 1 162 ? -24.828 -24.203 -15.969 1 91.06 162 SER A C 1
ATOM 1284 O O . SER A 1 162 ? -24.219 -25.266 -15.797 1 91.06 162 SER A O 1
ATOM 1286 N N . SER A 1 163 ? -25.203 -23.859 -17.125 1 89.44 163 SER A N 1
ATOM 1287 C CA . SER A 1 163 ? -25.172 -24.75 -18.281 1 89.44 163 SER A CA 1
ATOM 1288 C C . SER A 1 163 ? -23.75 -24.969 -18.766 1 89.44 163 SER A C 1
ATOM 1290 O O . SER A 1 163 ? -23.438 -26.016 -19.344 1 89.44 163 SER A O 1
ATOM 1292 N N . LEU A 1 164 ? -22.922 -24.062 -18.484 1 92.81 164 LEU A N 1
ATOM 1293 C CA . LEU A 1 164 ? -21.547 -24.156 -18.984 1 92.81 164 LEU A CA 1
ATOM 1294 C C . LEU A 1 164 ? -20.672 -24.938 -18.016 1 92.81 164 LEU A C 1
ATOM 1296 O O . LEU A 1 164 ? -19.547 -25.297 -18.344 1 92.81 164 LEU A O 1
ATOM 1300 N N . ILE A 1 165 ? -21.25 -25.219 -16.875 1 92.88 165 ILE A N 1
ATOM 1301 C CA . ILE A 1 165 ? -20.516 -26 -15.883 1 92.88 165 ILE A CA 1
ATOM 1302 C C . ILE A 1 165 ? -20.734 -27.484 -16.109 1 92.88 165 ILE A C 1
ATOM 1304 O O . ILE A 1 165 ? -21.781 -28.031 -15.734 1 92.88 165 ILE A O 1
ATOM 1308 N N . LYS A 1 166 ? -19.812 -28.078 -16.719 1 89.5 166 LYS A N 1
ATOM 1309 C CA . LYS A 1 166 ? -19.844 -29.516 -16.969 1 89.5 166 LYS A CA 1
ATOM 1310 C C . LYS A 1 166 ? -18.438 -30.109 -17.047 1 89.5 166 LYS A C 1
ATOM 1312 O O . LYS A 1 166 ? -17.453 -29.359 -17.047 1 89.5 166 LYS A O 1
ATOM 1317 N N . GLU A 1 167 ? -18.391 -31.391 -16.984 1 87.75 167 GLU A N 1
ATOM 1318 C CA . GLU A 1 167 ? -17.109 -32.062 -17.109 1 87.75 167 GLU A CA 1
ATOM 1319 C C . GLU A 1 167 ? -16.641 -32.094 -18.562 1 87.75 167 GLU A C 1
ATOM 1321 O O . GLU A 1 167 ? -17.344 -32.625 -19.438 1 87.75 167 GLU A O 1
ATOM 1326 N N . TYR A 1 168 ? -15.539 -31.453 -18.812 1 85.12 168 TYR A N 1
ATOM 1327 C CA . TYR A 1 168 ? -14.953 -31.453 -20.156 1 85.12 168 TYR A CA 1
ATOM 1328 C C . TYR A 1 168 ? -13.797 -32.438 -20.25 1 85.12 168 TYR A C 1
ATOM 1330 O O . TYR A 1 168 ? -13.023 -32.594 -19.297 1 85.12 168 TYR A O 1
ATOM 1338 N N . PRO A 1 169 ? -13.727 -33.094 -21.344 1 79.44 169 PRO A N 1
ATOM 1339 C CA . PRO A 1 169 ? -12.617 -34.031 -21.5 1 79.44 169 PRO A CA 1
ATOM 1340 C C . PRO A 1 169 ? -11.258 -33.344 -21.562 1 79.44 169 PRO A C 1
ATOM 1342 O O . PRO A 1 169 ? -11.172 -32.188 -21.969 1 79.44 169 PRO A O 1
ATOM 1345 N N . SER A 1 170 ? -10.344 -34.094 -21.031 1 75.81 170 SER A N 1
ATOM 1346 C CA . SER A 1 170 ? -8.977 -33.562 -21.078 1 75.81 170 SER A CA 1
ATOM 1347 C C . SER A 1 170 ? -8.328 -33.844 -22.438 1 75.81 170 SER A C 1
ATOM 1349 O O . SER A 1 170 ? -7.359 -34.594 -22.531 1 75.81 170 SER A O 1
ATOM 1351 N N . GLU A 1 171 ? -8.938 -33.438 -23.469 1 72.69 171 GLU A N 1
ATOM 1352 C CA . GLU A 1 171 ? -8.438 -33.562 -24.828 1 72.69 171 GLU A CA 1
ATOM 1353 C C . GLU A 1 171 ? -8.305 -32.219 -25.516 1 72.69 171 GLU A C 1
ATOM 1355 O O . GLU A 1 171 ? -9.094 -31.312 -25.266 1 72.69 171 GLU A O 1
ATOM 1360 N N . VAL A 1 172 ? -7.25 -32.219 -26.312 1 67.12 172 VAL A N 1
ATOM 1361 C CA . VAL A 1 172 ? -6.996 -30.984 -27.016 1 67.12 172 VAL A CA 1
ATOM 1362 C C . VAL A 1 172 ? -8.188 -30.641 -27.922 1 67.12 172 VAL A C 1
ATOM 1364 O O . VAL A 1 172 ? -8.688 -31.5 -28.656 1 67.12 172 VAL A O 1
ATOM 1367 N N . GLY A 1 173 ? -8.719 -29.5 -27.797 1 71.06 173 GLY A N 1
ATOM 1368 C CA . GLY A 1 173 ? -9.797 -29.031 -28.641 1 71.06 173 GLY A CA 1
ATOM 1369 C C . GLY A 1 173 ? -11.172 -29.297 -28.062 1 71.06 173 GLY A C 1
ATOM 1370 O O . GLY A 1 173 ? -12.18 -28.844 -28.609 1 71.06 173 GLY A O 1
ATOM 1371 N N . LYS A 1 174 ? -11.203 -30.016 -27.016 1 80.19 174 LYS A N 1
ATOM 1372 C CA . LYS A 1 174 ? -12.5 -30.328 -26.406 1 80.19 174 LYS A CA 1
ATOM 1373 C C . LYS A 1 174 ? -12.648 -29.672 -25.047 1 80.19 174 LYS A C 1
ATOM 1375 O O . LYS A 1 174 ? -13.461 -30.109 -24.219 1 80.19 174 LYS A O 1
ATOM 1380 N N . GLU A 1 175 ? -11.898 -28.672 -24.891 1 84.06 175 GLU A N 1
ATOM 1381 C CA . GLU A 1 175 ? -11.977 -27.953 -23.625 1 84.06 175 GLU A CA 1
ATOM 1382 C C . GLU A 1 175 ? -13.172 -27.016 -23.594 1 84.06 175 GLU A C 1
ATOM 1384 O O . GLU A 1 175 ? -13.734 -26.672 -24.641 1 84.06 175 GLU A O 1
ATOM 1389 N N . GLY A 1 176 ? -13.578 -26.781 -22.406 1 87.44 176 GLY A N 1
ATOM 1390 C CA . GLY A 1 176 ? -14.656 -25.812 -22.266 1 87.44 176 GLY A CA 1
ATOM 1391 C C . GLY A 1 176 ? -14.266 -24.406 -22.672 1 87.44 176 GLY A C 1
ATOM 1392 O O . GLY A 1 176 ? -13.102 -24.156 -22.984 1 87.44 176 GLY A O 1
ATOM 1393 N N . ALA A 1 177 ? -15.297 -23.547 -22.734 1 91 177 ALA A N 1
ATOM 1394 C CA . ALA A 1 177 ? -15.07 -22.156 -23.094 1 91 177 ALA A CA 1
ATOM 1395 C C . ALA A 1 177 ? -14 -21.531 -22.203 1 91 177 ALA A C 1
ATOM 1397 O O . ALA A 1 177 ? -14.031 -21.688 -20.969 1 91 177 ALA A O 1
ATOM 1398 N N . THR A 1 178 ? -13.008 -20.969 -22.828 1 88.94 178 THR A N 1
ATOM 1399 C CA . THR A 1 178 ? -11.867 -20.375 -22.125 1 88.94 178 THR A CA 1
ATOM 1400 C C . THR A 1 178 ? -11.547 -19 -22.688 1 88.94 178 THR A C 1
ATOM 1402 O O . THR A 1 178 ? -11.609 -18.781 -23.906 1 88.94 178 THR A O 1
ATOM 1405 N N . VAL A 1 179 ? -11.398 -18.031 -21.75 1 86.62 179 VAL A N 1
ATOM 1406 C CA . VAL A 1 179 ? -11.023 -16.672 -22.125 1 86.62 179 VAL A CA 1
ATOM 1407 C C . VAL A 1 179 ? -9.734 -16.266 -21.406 1 86.62 179 VAL A C 1
ATOM 1409 O O . VAL A 1 179 ? -9.539 -16.609 -20.25 1 86.62 179 VAL A O 1
ATOM 1412 N N . GLN A 1 180 ? -8.875 -15.727 -22.156 1 81.56 180 GLN A N 1
ATOM 1413 C CA . GLN A 1 180 ? -7.648 -15.172 -21.594 1 81.56 180 GLN A CA 1
ATOM 1414 C C . GLN A 1 180 ? -7.555 -13.672 -21.844 1 81.56 180 GLN A C 1
ATOM 1416 O O . GLN A 1 180 ? -7.672 -13.219 -22.984 1 81.56 180 GLN A O 1
ATOM 1421 N N . ASN A 1 181 ? -7.477 -12.875 -20.828 1 82.06 181 ASN A N 1
ATOM 1422 C CA . ASN A 1 181 ? -7.312 -11.422 -20.922 1 82.06 181 ASN A CA 1
ATOM 1423 C C . ASN A 1 181 ? -6.293 -10.906 -19.922 1 82.06 181 ASN A C 1
ATOM 1425 O O . ASN A 1 181 ? -5.504 -11.672 -19.375 1 82.06 181 ASN A O 1
ATOM 1429 N N . LEU A 1 182 ? -6.195 -9.648 -19.75 1 77.69 182 LEU A N 1
ATOM 1430 C CA . LEU A 1 182 ? -5.188 -9.023 -18.906 1 77.69 182 LEU A CA 1
ATOM 1431 C C . LEU A 1 182 ? -5.422 -9.383 -17.438 1 77.69 182 LEU A C 1
ATOM 1433 O O . LEU A 1 182 ? -4.512 -9.258 -16.609 1 77.69 182 LEU A O 1
ATOM 1437 N N . LYS A 1 183 ? -6.625 -9.781 -17.172 1 85.56 183 LYS A N 1
ATOM 1438 C CA . LYS A 1 183 ? -6.965 -10.086 -15.789 1 85.56 183 LYS A CA 1
ATOM 1439 C C . LYS A 1 183 ? -6.637 -11.539 -15.453 1 85.56 183 LYS A C 1
ATOM 1441 O O . LYS A 1 183 ? -6.676 -11.938 -14.289 1 85.56 183 LYS A O 1
ATOM 1446 N N . GLY A 1 184 ? -6.402 -12.297 -16.422 1 83.06 184 GLY A N 1
ATOM 1447 C CA . GLY A 1 184 ? -6.027 -13.68 -16.172 1 83.06 184 GLY A CA 1
ATOM 1448 C C . GLY A 1 184 ? -6.652 -14.656 -17.156 1 83.06 184 GLY A C 1
ATOM 1449 O O . GLY A 1 184 ? -7.156 -14.242 -18.203 1 83.06 184 GLY A O 1
ATOM 1450 N N . ARG A 1 185 ? -6.465 -15.891 -16.828 1 84.31 185 ARG A N 1
ATOM 1451 C CA . ARG A 1 185 ? -7.066 -16.969 -17.609 1 84.31 185 ARG A CA 1
ATOM 1452 C C . ARG A 1 185 ? -8.281 -17.547 -16.875 1 84.31 185 ARG A C 1
ATOM 1454 O O . ARG A 1 185 ? -8.188 -17.938 -15.711 1 84.31 185 ARG A O 1
ATOM 1461 N N . PHE A 1 186 ? -9.344 -17.578 -17.672 1 92.12 186 PHE A N 1
ATOM 1462 C CA . PHE A 1 186 ? -10.602 -18.047 -17.125 1 92.12 186 PHE A CA 1
ATOM 1463 C C . PHE A 1 186 ? -11.195 -19.156 -17.984 1 92.12 186 PHE A C 1
ATOM 1465 O O . PHE A 1 186 ? -11.258 -19.016 -19.219 1 92.12 186 PHE A O 1
ATOM 1472 N N . SER A 1 187 ? -11.586 -20.281 -17.297 1 92.69 187 SER A N 1
ATOM 1473 C CA . SER A 1 187 ? -12.078 -21.422 -18.078 1 92.69 187 SER A CA 1
ATOM 1474 C C . SER A 1 187 ? -13.102 -22.234 -17.281 1 92.69 187 SER A C 1
ATOM 1476 O O . SER A 1 187 ? -13.07 -22.25 -16.062 1 92.69 187 SER A O 1
ATOM 1478 N N . TYR A 1 188 ? -13.961 -22.922 -18.062 1 95.44 188 TYR A N 1
ATOM 1479 C CA . TYR A 1 188 ? -14.875 -23.875 -17.453 1 95.44 188 TYR A CA 1
ATOM 1480 C C . TYR A 1 188 ? -14.227 -25.25 -17.344 1 95.44 188 TYR A C 1
ATOM 1482 O O . TYR A 1 188 ? -14.789 -26.172 -16.734 1 95.44 188 TYR A O 1
ATOM 1490 N N . SER A 1 189 ? -13.055 -25.359 -17.938 1 92.12 189 SER A N 1
ATOM 1491 C CA . SER A 1 189 ? -12.195 -26.516 -17.703 1 92.12 189 SER A CA 1
ATOM 1492 C C . SER A 1 189 ? -11.125 -26.203 -16.656 1 92.12 189 SER A C 1
ATOM 1494 O O . SER A 1 189 ? -9.938 -26.203 -16.969 1 92.12 189 SER A O 1
ATOM 1496 N N . VAL A 1 190 ? -11.562 -26.188 -15.508 1 91.56 190 VAL A N 1
ATOM 1497 C CA . VAL A 1 190 ? -10.742 -25.688 -14.414 1 91.56 190 VAL A CA 1
ATOM 1498 C C . VAL A 1 190 ? -9.602 -26.672 -14.133 1 91.56 190 VAL A C 1
ATOM 1500 O O . VAL A 1 190 ? -8.453 -26.266 -13.953 1 91.56 190 VAL A O 1
ATOM 1503 N N . GLY A 1 191 ? -9.844 -27.906 -14.172 1 86.44 191 GLY A N 1
ATOM 1504 C CA . GLY A 1 191 ? -8.852 -28.922 -13.836 1 86.44 191 GLY A CA 1
ATOM 1505 C C . GLY A 1 191 ? -7.672 -28.938 -14.789 1 86.44 191 GLY A C 1
ATOM 1506 O O . GLY A 1 191 ? -6.531 -29.141 -14.367 1 86.44 191 GLY A O 1
ATOM 1507 N N . ASN A 1 192 ? -7.965 -28.656 -16.016 1 81 192 ASN A N 1
ATOM 1508 C CA . ASN A 1 192 ? -6.918 -28.734 -17.031 1 81 192 ASN A CA 1
ATOM 1509 C C . ASN A 1 192 ? -6.23 -27.391 -17.234 1 81 192 ASN A C 1
ATOM 1511 O O . ASN A 1 192 ? -5.008 -27.312 -17.359 1 81 192 ASN A O 1
ATOM 1515 N N . GLN A 1 193 ? -7.031 -26.359 -17.219 1 81.69 193 GLN A N 1
ATOM 1516 C CA . GLN A 1 193 ? -6.508 -25.047 -17.594 1 81.69 193 GLN A CA 1
ATOM 1517 C C . GLN A 1 193 ? -5.82 -24.375 -16.406 1 81.69 193 GLN A C 1
ATOM 1519 O O . GLN A 1 193 ? -4.961 -23.516 -16.594 1 81.69 193 GLN A O 1
ATOM 1524 N N . LEU A 1 194 ? -6.18 -24.766 -15.203 1 85.62 194 LEU A N 1
ATOM 1525 C CA . LEU A 1 194 ? -5.582 -24.156 -14.016 1 85.62 194 LEU A CA 1
ATOM 1526 C C . LEU A 1 194 ? -4.855 -25.203 -13.18 1 85.62 194 LEU A C 1
ATOM 1528 O O . LEU A 1 194 ? -4.781 -25.094 -11.953 1 85.62 194 LEU A O 1
ATOM 1532 N N . LEU A 1 195 ? -4.398 -26.156 -13.82 1 83.69 195 LEU A N 1
ATOM 1533 C CA . LEU A 1 195 ? -3.791 -27.312 -13.18 1 83.69 195 LEU A CA 1
ATOM 1534 C C . LEU A 1 195 ? -2.617 -26.891 -12.297 1 83.69 195 LEU A C 1
ATOM 1536 O O . LEU A 1 195 ? -2.543 -27.281 -11.125 1 83.69 195 LEU A O 1
ATOM 1540 N N . GLY A 1 196 ? -1.7 -26.094 -12.852 1 75.94 196 GLY A N 1
ATOM 1541 C CA . GLY A 1 196 ? -0.536 -25.672 -12.094 1 75.94 196 GLY A CA 1
ATOM 1542 C C . GLY A 1 196 ? -0.895 -24.938 -10.812 1 75.94 196 GLY A C 1
ATOM 1543 O O . GLY A 1 196 ? -0.312 -25.203 -9.758 1 75.94 196 GLY A O 1
ATOM 1544 N N . SER A 1 197 ? -1.816 -24.094 -10.891 1 83 197 SER A N 1
ATOM 1545 C CA . SER A 1 197 ? -2.242 -23.328 -9.734 1 83 197 SER A CA 1
ATOM 1546 C C . SER A 1 197 ? -2.93 -24.203 -8.695 1 83 197 SER A C 1
ATOM 1548 O O . SER A 1 197 ? -2.768 -24 -7.492 1 83 197 SER A O 1
ATOM 1550 N N . LEU A 1 198 ? -3.656 -25.156 -9.125 1 89.38 198 LEU A N 1
ATOM 1551 C CA . LEU A 1 198 ? -4.367 -26.047 -8.211 1 89.38 198 LEU A CA 1
ATOM 1552 C C . LEU A 1 198 ? -3.391 -26.953 -7.473 1 89.38 198 LEU A C 1
ATOM 1554 O O . LEU A 1 198 ? -3.564 -27.219 -6.281 1 89.38 198 LEU A O 1
ATOM 1558 N N . LEU A 1 199 ? -2.432 -27.391 -8.141 1 86.38 199 LEU A N 1
ATOM 1559 C CA . LEU A 1 199 ? -1.416 -28.203 -7.496 1 86.38 199 LEU A CA 1
ATOM 1560 C C . LEU A 1 199 ? -0.615 -27.391 -6.488 1 86.38 199 LEU A C 1
ATOM 1562 O O . LEU A 1 199 ? -0.252 -27.891 -5.422 1 86.38 199 LEU A O 1
ATOM 1566 N N . ALA A 1 200 ? -0.378 -26.188 -6.895 1 80.88 200 ALA A N 1
ATOM 1567 C CA . ALA A 1 200 ? 0.302 -25.297 -5.953 1 80.88 200 ALA A CA 1
ATOM 1568 C C . ALA A 1 200 ? -0.535 -25.094 -4.695 1 80.88 200 ALA A C 1
ATOM 1570 O O . ALA A 1 200 ? 0.006 -25 -3.59 1 80.88 200 ALA A O 1
ATOM 1571 N N . SER A 1 201 ? -1.786 -25.016 -4.871 1 89.44 201 SER A N 1
ATOM 1572 C CA . SER A 1 201 ? -2.689 -24.859 -3.736 1 89.44 201 SER A CA 1
ATOM 1573 C C . SER A 1 201 ? -2.645 -26.094 -2.838 1 89.44 201 SER A C 1
ATOM 1575 O O . SER A 1 201 ? -2.625 -25.984 -1.61 1 89.44 201 SER A O 1
ATOM 1577 N N . ALA A 1 202 ? -2.613 -27.188 -3.428 1 92 202 ALA A N 1
ATOM 1578 C CA . ALA A 1 202 ? -2.561 -28.438 -2.66 1 92 202 ALA A CA 1
ATOM 1579 C C . ALA A 1 202 ? -1.253 -28.547 -1.882 1 92 202 ALA A C 1
ATOM 1581 O O . ALA A 1 202 ? -1.245 -28.969 -0.725 1 92 202 ALA A O 1
ATOM 1582 N N . SER A 1 203 ? -0.211 -28.141 -2.473 1 87 203 SER A N 1
ATOM 1583 C CA . SER A 1 203 ? 1.109 -28.281 -1.866 1 87 203 SER A CA 1
ATOM 1584 C C . SER A 1 203 ? 1.295 -27.297 -0.716 1 87 203 SER A C 1
ATOM 1586 O O . SER A 1 203 ? 2.02 -27.578 0.24 1 87 203 SER A O 1
ATOM 1588 N N . SER A 1 204 ? 0.624 -26.188 -0.848 1 85.94 204 SER A N 1
ATOM 1589 C CA . SER A 1 204 ? 0.827 -25.141 0.152 1 85.94 204 SER A CA 1
ATOM 1590 C C . SER A 1 204 ? -0.369 -25.047 1.093 1 85.94 204 SER A C 1
ATOM 1592 O O . SER A 1 204 ? -0.558 -24.016 1.754 1 85.94 204 SER A O 1
ATOM 1594 N N . ALA A 1 205 ? -1.155 -26 1.121 1 92.06 205 ALA A N 1
ATOM 1595 C CA . ALA A 1 205 ? -2.404 -25.938 1.876 1 92.06 205 ALA A CA 1
ATOM 1596 C C . ALA A 1 205 ? -2.135 -25.875 3.377 1 92.06 205 ALA A C 1
ATOM 1598 O O . ALA A 1 205 ? -2.904 -25.266 4.129 1 92.06 205 ALA A O 1
ATOM 1599 N N . THR A 1 206 ? -1.09 -26.547 3.791 1 91.19 206 THR A N 1
ATOM 1600 C CA . THR A 1 206 ? -0.741 -26.547 5.207 1 91.19 206 THR A CA 1
ATOM 1601 C C . THR A 1 206 ? 0.436 -25.609 5.48 1 91.19 206 THR A C 1
ATOM 1603 O O . THR A 1 206 ? 1.387 -25.562 4.695 1 91.19 206 THR A O 1
ATOM 1606 N N . THR A 1 207 ? 0.229 -24.875 6.625 1 87.88 207 THR A N 1
ATOM 1607 C CA . THR A 1 207 ? 1.311 -23.969 6.984 1 87.88 207 THR A CA 1
ATOM 1608 C C . THR A 1 207 ? 2.25 -24.609 7.996 1 87.88 207 THR A C 1
ATOM 1610 O O . THR A 1 207 ? 1.824 -25.438 8.812 1 87.88 207 THR A O 1
ATOM 1613 N N . ILE A 1 208 ? 3.465 -24.203 8.039 1 85.19 208 ILE A N 1
ATOM 1614 C CA . ILE A 1 208 ? 4.488 -24.828 8.859 1 85.19 208 ILE A CA 1
ATOM 1615 C C . ILE A 1 208 ? 4.434 -24.266 10.273 1 85.19 208 ILE A C 1
ATOM 1617 O O . ILE A 1 208 ? 4.984 -24.844 11.211 1 85.19 208 ILE A O 1
ATOM 1621 N N . ASP A 1 209 ? 3.85 -23.109 10.5 1 83.5 209 ASP A N 1
ATOM 1622 C CA . ASP A 1 209 ? 3.857 -22.469 11.812 1 83.5 209 ASP A CA 1
ATOM 1623 C C . ASP A 1 209 ? 2.457 -22.438 12.414 1 83.5 209 ASP A C 1
ATOM 1625 O O . ASP A 1 209 ? 2.252 -21.891 13.5 1 83.5 209 ASP A O 1
ATOM 1629 N N . GLY A 1 210 ? 1.492 -22.906 11.727 1 82.31 210 GLY A N 1
ATOM 1630 C CA . GLY A 1 210 ? 0.138 -22.953 12.258 1 82.31 210 GLY A CA 1
ATOM 1631 C C . GLY A 1 210 ? -0.641 -21.672 11.992 1 82.31 210 GLY A C 1
ATOM 1632 O O . GLY A 1 210 ? -1.803 -21.562 12.391 1 82.31 210 GLY A O 1
ATOM 1633 N N . SER A 1 211 ? -0.004 -20.734 11.281 1 86 211 SER A N 1
ATOM 1634 C CA . SER A 1 211 ? -0.688 -19.5 10.945 1 86 211 SER A CA 1
ATOM 1635 C C . SER A 1 211 ? -1.694 -19.703 9.812 1 86 211 SER A C 1
ATOM 1637 O O . SER A 1 211 ? -1.788 -20.797 9.258 1 86 211 SER A O 1
ATOM 1639 N N . HIS A 1 212 ? -2.471 -18.703 9.609 1 88.75 212 HIS A N 1
ATOM 1640 C CA . HIS A 1 212 ? -3.418 -18.75 8.5 1 88.75 212 HIS A CA 1
ATOM 1641 C C . HIS A 1 212 ? -2.695 -18.812 7.164 1 88.75 212 HIS A C 1
ATOM 1643 O O . HIS A 1 212 ? -1.659 -18.172 6.98 1 88.75 212 HIS A O 1
ATOM 1649 N N . ARG A 1 213 ? -3.262 -19.594 6.332 1 90.69 213 ARG A N 1
ATOM 1650 C CA . ARG A 1 213 ? -2.711 -19.688 4.984 1 90.69 213 ARG A CA 1
ATOM 1651 C C . ARG A 1 213 ? -2.924 -18.391 4.207 1 90.69 213 ARG A C 1
ATOM 1653 O O . ARG A 1 213 ? -4.02 -17.828 4.223 1 90.69 213 ARG A O 1
ATOM 1660 N N . ILE A 1 214 ? -1.889 -17.906 3.641 1 87.62 214 ILE A N 1
ATOM 1661 C CA . ILE A 1 214 ? -1.965 -16.766 2.736 1 87.62 214 ILE A CA 1
ATOM 1662 C C . ILE A 1 214 ? -1.711 -17.234 1.302 1 87.62 214 ILE A C 1
ATOM 1664 O O . ILE A 1 214 ? -0.667 -17.812 1.008 1 87.62 214 ILE A O 1
ATOM 1668 N N . HIS A 1 215 ? -2.666 -17 0.449 1 87.88 215 HIS A N 1
ATOM 1669 C CA . HIS A 1 215 ? -2.525 -17.484 -0.918 1 87.88 215 HIS A CA 1
ATOM 1670 C C . HIS A 1 215 ? -3.129 -16.5 -1.919 1 87.88 215 HIS A C 1
ATOM 1672 O O . HIS A 1 215 ? -4.129 -15.844 -1.621 1 87.88 215 HIS A O 1
ATOM 1678 N N . GLU A 1 216 ? -2.59 -16.516 -3.031 1 85.31 216 GLU A N 1
ATOM 1679 C CA . GLU A 1 216 ? -3.008 -15.578 -4.066 1 85.31 216 GLU A CA 1
ATOM 1680 C C . GLU A 1 216 ? -4.234 -16.094 -4.816 1 85.31 216 GLU A C 1
ATOM 1682 O O . GLU A 1 216 ? -4.41 -17.297 -4.969 1 85.31 216 GLU A O 1
ATOM 1687 N N . LYS A 1 217 ? -4.945 -15.141 -5.277 1 90.69 217 LYS A N 1
ATOM 1688 C CA . LYS A 1 217 ? -6.035 -15.484 -6.188 1 90.69 217 LYS A CA 1
ATOM 1689 C C . LYS A 1 217 ? -5.496 -16.094 -7.48 1 90.69 217 LYS A C 1
ATOM 1691 O O . LYS A 1 217 ? -4.379 -15.789 -7.898 1 90.69 217 LYS A O 1
ATOM 1696 N N . LEU A 1 218 ? -6.262 -16.891 -8.062 1 88.31 218 LEU A N 1
ATOM 1697 C CA . LEU A 1 218 ? -5.812 -17.609 -9.25 1 88.31 218 LEU A CA 1
ATOM 1698 C C . LEU A 1 218 ? -5.715 -16.672 -10.453 1 88.31 218 LEU A C 1
ATOM 1700 O O . LEU A 1 218 ? -5.117 -17.031 -11.469 1 88.31 218 LEU A O 1
ATOM 1704 N N . ASP A 1 219 ? -6.234 -15.492 -10.336 1 86.75 219 ASP A N 1
ATOM 1705 C CA . ASP A 1 219 ? -6.184 -14.516 -11.422 1 86.75 219 ASP A CA 1
ATOM 1706 C C . ASP A 1 219 ? -5.023 -13.539 -11.227 1 86.75 219 ASP A C 1
ATOM 1708 O O . ASP A 1 219 ? -4.16 -13.758 -10.375 1 86.75 219 ASP A O 1
ATOM 1712 N N . LYS A 1 220 ? -4.984 -12.594 -12.125 1 78.44 220 LYS A N 1
ATOM 1713 C CA . LYS A 1 220 ? -3.863 -11.664 -12.102 1 78.44 220 LYS A CA 1
ATOM 1714 C C . LYS A 1 220 ? -4.246 -10.359 -11.406 1 78.44 220 LYS A C 1
ATOM 1716 O O . LYS A 1 220 ? -3.777 -9.281 -11.789 1 78.44 220 LYS A O 1
ATOM 1721 N N . SER A 1 221 ? -5.176 -10.398 -10.461 1 84.38 221 SER A N 1
ATOM 1722 C CA . SER A 1 221 ? -5.625 -9.195 -9.75 1 84.38 221 SER A CA 1
ATOM 1723 C C . SER A 1 221 ? -4.66 -8.82 -8.633 1 84.38 221 SER A C 1
ATOM 1725 O O . SER A 1 221 ? -4.711 -7.711 -8.109 1 84.38 221 SER A O 1
ATOM 1727 N N . LYS A 1 222 ? -3.756 -9.633 -8.195 1 79.06 222 LYS A N 1
ATOM 1728 C CA . LYS A 1 222 ? -2.719 -9.391 -7.191 1 79.06 222 LYS A CA 1
ATOM 1729 C C . LYS A 1 222 ? -3.287 -9.484 -5.781 1 79.06 222 LYS A C 1
ATOM 1731 O O . LYS A 1 222 ? -2.574 -9.25 -4.801 1 79.06 222 LYS A O 1
ATOM 1736 N N . PHE A 1 223 ? -4.535 -9.844 -5.691 1 90.69 223 PHE A N 1
ATOM 1737 C CA . PHE A 1 223 ? -5.121 -9.977 -4.363 1 90.69 223 PHE A CA 1
ATOM 1738 C C . PHE A 1 223 ? -4.773 -11.328 -3.75 1 90.69 223 PHE A C 1
ATOM 1740 O O . PHE A 1 223 ? -4.637 -12.328 -4.465 1 90.69 223 PHE A O 1
ATOM 1747 N N . THR A 1 224 ? -4.668 -11.297 -2.395 1 90.69 224 THR A N 1
ATOM 1748 C CA . THR A 1 224 ? -4.336 -12.5 -1.645 1 90.69 224 THR A CA 1
ATOM 1749 C C . THR A 1 224 ? -5.383 -12.773 -0.57 1 90.69 224 THR A C 1
ATOM 1751 O O . THR A 1 224 ? -5.922 -11.844 0.031 1 90.69 224 THR A O 1
ATOM 1754 N N . TYR A 1 225 ? -5.641 -14 -0.42 1 94.5 225 TYR A N 1
ATOM 1755 C CA . TYR A 1 225 ? -6.543 -14.414 0.65 1 94.5 225 TYR A CA 1
ATOM 1756 C C . TYR A 1 225 ? -5.773 -14.695 1.936 1 94.5 225 TYR A C 1
ATOM 1758 O O . TYR A 1 225 ? -4.688 -15.273 1.901 1 94.5 225 TYR A O 1
ATOM 1766 N N . ILE A 1 226 ? -6.344 -14.203 3.01 1 94.31 226 ILE A N 1
ATOM 1767 C CA . ILE A 1 226 ? -5.875 -14.602 4.332 1 94.31 226 ILE A CA 1
ATOM 1768 C C . ILE A 1 226 ? -6.848 -15.609 4.945 1 94.31 226 ILE A C 1
ATOM 1770 O O . ILE A 1 226 ? -7.992 -15.266 5.258 1 94.31 226 ILE A O 1
ATOM 1774 N N . GLY A 1 227 ? -6.379 -16.766 5.055 1 94.5 227 GLY A N 1
ATOM 1775 C CA . GLY A 1 227 ? -7.266 -17.844 5.477 1 94.5 227 GLY A CA 1
ATOM 1776 C C . GLY A 1 227 ? -7.973 -18.531 4.32 1 94.5 227 GLY A C 1
ATOM 1777 O O . GLY A 1 227 ? -7.492 -18.5 3.186 1 94.5 227 GLY A O 1
ATOM 1778 N N . ARG A 1 228 ? -9.062 -19.156 4.547 1 95.81 228 ARG A N 1
ATOM 1779 C CA . ARG A 1 228 ? -9.797 -19.875 3.508 1 95.81 228 ARG A CA 1
ATOM 1780 C C . ARG A 1 228 ? -10.562 -18.906 2.611 1 95.81 228 ARG A C 1
ATOM 1782 O O . ARG A 1 228 ? -11.148 -17.938 3.094 1 95.81 228 ARG A O 1
ATOM 1789 N N . SER A 1 229 ? -10.547 -19.188 1.387 1 96.75 229 SER A N 1
ATOM 1790 C CA . SER A 1 229 ? -11.297 -18.375 0.436 1 96.75 229 SER A CA 1
ATOM 1791 C C . SER A 1 229 ? -12.734 -18.859 0.303 1 96.75 229 SER A C 1
ATOM 1793 O O . SER A 1 229 ? -13.625 -18.109 -0.079 1 96.75 229 SER A O 1
ATOM 1795 N N . TYR A 1 230 ? -12.992 -20.141 0.557 1 97.25 230 TYR A N 1
ATOM 1796 C CA . TYR A 1 230 ? -14.289 -20.797 0.415 1 97.25 230 TYR A CA 1
ATOM 1797 C C . TYR A 1 230 ? -14.82 -20.641 -1.006 1 97.25 230 TYR A C 1
ATOM 1799 O O . TYR A 1 230 ? -16.031 -20.766 -1.242 1 97.25 230 TYR A O 1
ATOM 1807 N N . GLY A 1 231 ? -13.945 -20.188 -1.938 1 97.25 231 GLY A N 1
ATOM 1808 C CA . GLY A 1 231 ? -14.367 -19.969 -3.311 1 97.25 231 GLY A CA 1
ATOM 1809 C C . GLY A 1 231 ? -15.18 -18.703 -3.488 1 97.25 231 GLY A C 1
ATOM 1810 O O . GLY A 1 231 ? -15.867 -18.531 -4.5 1 97.25 231 GLY A O 1
ATOM 1811 N N . ILE A 1 232 ? -15.094 -17.844 -2.484 1 97.38 232 ILE A N 1
ATOM 1812 C CA . ILE A 1 232 ? -15.891 -16.625 -2.457 1 97.38 232 ILE A CA 1
ATOM 1813 C C . ILE A 1 232 ? -15.016 -15.43 -2.809 1 97.38 232 ILE A C 1
ATOM 1815 O O . ILE A 1 232 ? -13.797 -15.477 -2.641 1 97.38 232 ILE A O 1
ATOM 1819 N N . GLY A 1 233 ? -15.664 -14.43 -3.396 1 97.19 233 GLY A N 1
ATOM 1820 C CA . GLY A 1 233 ? -14.945 -13.203 -3.699 1 97.19 233 GLY A CA 1
ATOM 1821 C C . GLY A 1 233 ? -14.234 -13.242 -5.043 1 97.19 233 GLY A C 1
ATOM 1822 O O . GLY A 1 233 ? -13.203 -12.586 -5.227 1 97.19 233 GLY A O 1
ATOM 1823 N N . SER A 1 234 ? -14.75 -13.984 -5.957 1 96.88 234 SER A N 1
ATOM 1824 C CA . SER A 1 234 ? -14.133 -14.109 -7.277 1 96.88 234 SER A CA 1
ATOM 1825 C C . SER A 1 234 ? -14.211 -12.789 -8.047 1 96.88 234 SER A C 1
ATOM 1827 O O . SER A 1 234 ? -13.375 -12.523 -8.914 1 96.88 234 SER A O 1
ATOM 1829 N N . SER A 1 235 ? -15.102 -11.945 -7.719 1 97.31 235 SER A N 1
ATOM 1830 C CA . SER A 1 235 ? -15.328 -10.695 -8.438 1 97.31 235 SER A CA 1
ATOM 1831 C C . SER A 1 235 ? -14.266 -9.656 -8.086 1 97.31 235 SER A C 1
ATOM 1833 O O . SER A 1 235 ? -14.086 -8.68 -8.812 1 97.31 235 SER A O 1
ATOM 1835 N N . ILE A 1 236 ? -13.656 -9.852 -6.984 1 97.06 236 ILE A N 1
ATOM 1836 C CA . ILE A 1 236 ? -12.68 -8.875 -6.504 1 97.06 236 ILE A CA 1
ATOM 1837 C C . ILE A 1 236 ? -11.516 -8.789 -7.488 1 97.06 236 ILE A C 1
ATOM 1839 O O . ILE A 1 236 ? -10.906 -9.805 -7.828 1 97.06 236 ILE A O 1
ATOM 1843 N N . GLY A 1 237 ? -11.258 -7.629 -7.961 1 94.69 237 GLY A N 1
ATOM 1844 C CA . GLY A 1 237 ? -10.188 -7.418 -8.914 1 94.69 237 GLY A CA 1
ATOM 1845 C C . GLY A 1 237 ? -10.609 -7.652 -10.352 1 94.69 237 GLY A C 1
ATOM 1846 O O . GLY A 1 237 ? -9.859 -7.363 -11.289 1 94.69 237 GLY A O 1
ATOM 1847 N N . LEU A 1 238 ? -11.828 -8.148 -10.539 1 95.19 238 LEU A N 1
ATOM 1848 C CA . LEU A 1 238 ? -12.281 -8.492 -11.883 1 95.19 238 LEU A CA 1
ATOM 1849 C C . LEU A 1 238 ? -13.414 -7.57 -12.32 1 95.19 238 LEU A C 1
ATOM 1851 O O . LEU A 1 238 ? -13.43 -7.09 -13.461 1 95.19 238 LEU A O 1
ATOM 1855 N N . MET A 1 239 ? -14.344 -7.332 -11.445 1 94.31 239 MET A N 1
ATOM 1856 C CA . MET A 1 239 ? -15.539 -6.578 -11.812 1 94.31 239 MET A CA 1
ATOM 1857 C C . MET A 1 239 ? -15.703 -5.355 -10.914 1 94.31 239 MET A C 1
ATOM 1859 O O . MET A 1 239 ? -16.797 -4.77 -10.852 1 94.31 239 MET A O 1
ATOM 1863 N N . ASP A 1 240 ? -14.719 -4.973 -10.203 1 93.5 240 ASP A N 1
ATOM 1864 C CA . ASP A 1 240 ? -14.805 -3.854 -9.273 1 93.5 240 ASP A CA 1
ATOM 1865 C C . ASP A 1 240 ? -13.906 -2.701 -9.719 1 93.5 240 ASP A C 1
ATOM 1867 O O . ASP A 1 240 ? -13.266 -2.053 -8.883 1 93.5 240 ASP A O 1
ATOM 1871 N N . GLU A 1 241 ? -13.914 -2.439 -10.977 1 90.31 241 GLU A N 1
ATOM 1872 C CA . GLU A 1 241 ? -13.039 -1.418 -11.531 1 90.31 241 GLU A CA 1
ATOM 1873 C C . GLU A 1 241 ? -13.391 -0.032 -11 1 90.31 241 GLU A C 1
ATOM 1875 O O . GLU A 1 241 ? -12.508 0.806 -10.797 1 90.31 241 GLU A O 1
ATOM 1880 N N . GLU A 1 242 ? -14.617 0.206 -10.727 1 90.38 242 GLU A N 1
ATOM 1881 C CA . GLU A 1 242 ? -15.055 1.504 -10.219 1 90.38 242 GLU A CA 1
ATOM 1882 C C . GLU A 1 242 ? -14.492 1.771 -8.828 1 90.38 242 GLU A C 1
ATOM 1884 O O . GLU A 1 242 ? -14.148 2.908 -8.5 1 90.38 242 GLU A O 1
ATOM 1889 N N . ILE A 1 243 ? -14.414 0.772 -8.055 1 92.31 243 ILE A N 1
ATOM 1890 C CA . ILE A 1 243 ? -13.883 0.911 -6.703 1 92.31 243 ILE A CA 1
ATOM 1891 C C . ILE A 1 243 ? -12.359 1.011 -6.758 1 92.31 243 ILE A C 1
ATOM 1893 O O . ILE A 1 243 ? -11.758 1.833 -6.062 1 92.31 243 ILE A O 1
ATOM 1897 N N . LEU A 1 244 ? -11.766 0.213 -7.609 1 90.06 244 LEU A N 1
ATOM 1898 C CA . LEU A 1 244 ? -10.312 0.179 -7.727 1 90.06 244 LEU A CA 1
ATOM 1899 C C . LEU A 1 244 ? -9.781 1.479 -8.32 1 90.06 244 LEU A C 1
ATOM 1901 O O . LEU A 1 244 ? -8.656 1.889 -8.023 1 90.06 244 LEU A O 1
ATOM 1905 N N . GLY A 1 245 ? -10.633 2.098 -9.133 1 85 245 GLY A N 1
ATOM 1906 C CA . GLY A 1 245 ? -10.234 3.355 -9.742 1 85 245 GLY A CA 1
ATOM 1907 C C . GLY A 1 245 ? -10.344 4.539 -8.797 1 85 245 GLY A C 1
ATOM 1908 O O . GLY A 1 245 ? -9.773 5.602 -9.055 1 85 245 GLY A O 1
ATOM 1909 N N . ASN A 1 246 ? -11.039 4.355 -7.762 1 85.62 246 ASN A N 1
ATOM 1910 C CA . ASN A 1 246 ? -11.172 5.395 -6.75 1 85.62 246 ASN A CA 1
ATOM 1911 C C . ASN A 1 246 ? -9.992 5.406 -5.789 1 85.62 246 ASN A C 1
ATOM 1913 O O . ASN A 1 246 ? -9.914 4.57 -4.883 1 85.62 246 ASN A O 1
ATOM 1917 N N . ASN A 1 247 ? -9.125 6.336 -5.902 1 83 247 ASN A N 1
ATOM 1918 C CA . ASN A 1 247 ? -7.895 6.418 -5.121 1 83 247 ASN A CA 1
ATOM 1919 C C . ASN A 1 247 ? -8.18 6.738 -3.656 1 83 247 ASN A C 1
ATOM 1921 O O . ASN A 1 247 ? -7.293 6.633 -2.809 1 83 247 ASN A O 1
ATOM 1925 N N . LEU A 1 248 ? -9.391 7.055 -3.393 1 85.38 248 LEU A N 1
ATOM 1926 C CA . LEU A 1 248 ? -9.742 7.395 -2.018 1 85.38 248 LEU A CA 1
ATOM 1927 C C . LEU A 1 248 ? -10.312 6.184 -1.288 1 85.38 248 LEU A C 1
ATOM 1929 O O . LEU A 1 248 ? -10.531 6.23 -0.075 1 85.38 248 LEU A O 1
ATOM 1933 N N . ALA A 1 249 ? -10.461 5.086 -2.014 1 91.44 249 ALA A N 1
ATOM 1934 C CA . ALA A 1 249 ? -11.016 3.883 -1.4 1 91.44 249 ALA A CA 1
ATOM 1935 C C . ALA A 1 249 ? -9.961 3.129 -0.604 1 91.44 249 ALA A C 1
ATOM 1937 O O . ALA A 1 249 ? -8.844 2.92 -1.087 1 91.44 249 ALA A O 1
ATOM 1938 N N . LEU A 1 250 ? -10.383 2.789 0.608 1 91.69 250 LEU A N 1
ATOM 1939 C CA . LEU A 1 250 ? -9.484 2.051 1.489 1 91.69 250 LEU A CA 1
ATOM 1940 C C . LEU A 1 250 ? -9.797 0.56 1.462 1 91.69 250 LEU A C 1
ATOM 1942 O O . LEU A 1 250 ? -8.898 -0.271 1.638 1 91.69 250 LEU A O 1
ATOM 1946 N N . GLY A 1 251 ? -11 0.243 1.326 1 95.62 251 GLY A N 1
ATOM 1947 C CA . GLY A 1 251 ? -11.5 -1.124 1.319 1 95.62 251 GLY A CA 1
ATOM 1948 C C . GLY A 1 251 ? -13.008 -1.212 1.212 1 95.62 251 GLY A C 1
ATOM 1949 O O . GLY A 1 251 ? -13.695 -0.188 1.169 1 95.62 251 GLY A O 1
ATOM 1950 N N . TYR A 1 252 ? -13.484 -2.379 1.049 1 96.5 252 TYR A N 1
ATOM 1951 C CA . TYR A 1 252 ? -14.93 -2.576 1.01 1 96.5 252 TYR A CA 1
ATOM 1952 C C . TYR A 1 252 ? -15.305 -3.957 1.532 1 96.5 252 TYR A C 1
ATOM 1954 O O . TYR A 1 252 ? -14.438 -4.809 1.738 1 96.5 252 TYR A O 1
ATOM 1962 N N . ALA A 1 253 ? -16.547 -4.105 1.907 1 97.5 253 ALA A N 1
ATOM 1963 C CA . ALA A 1 253 ? -17.078 -5.348 2.461 1 97.5 253 ALA A CA 1
ATOM 1964 C C . ALA A 1 253 ? -18.453 -5.668 1.87 1 97.5 253 ALA A C 1
ATOM 1966 O O . ALA A 1 253 ? -19.219 -4.762 1.532 1 97.5 253 ALA A O 1
ATOM 1967 N N . PHE A 1 254 ? -18.703 -6.852 1.699 1 97.25 254 PHE A N 1
ATOM 1968 C CA . PHE A 1 254 ? -20 -7.309 1.212 1 97.25 254 PHE A CA 1
ATOM 1969 C C . PHE A 1 254 ? -20.281 -8.742 1.652 1 97.25 254 PHE A C 1
ATOM 1971 O O . PHE A 1 254 ? -19.422 -9.367 2.297 1 97.25 254 PHE A O 1
ATOM 1978 N N . GLN A 1 255 ? -21.531 -9.195 1.38 1 96.12 255 GLN A N 1
ATOM 1979 C CA . GLN A 1 255 ? -21.922 -10.57 1.671 1 96.12 255 GLN A CA 1
ATOM 1980 C C . GLN A 1 255 ? -22.219 -11.344 0.387 1 96.12 255 GLN A C 1
ATOM 1982 O O . GLN A 1 255 ? -22.781 -10.797 -0.556 1 96.12 255 GLN A O 1
ATOM 1987 N N . GLU A 1 256 ? -21.703 -12.5 0.354 1 96.56 256 GLU A N 1
ATOM 1988 C CA . GLU A 1 256 ? -21.906 -13.367 -0.804 1 96.56 256 GLU A CA 1
ATOM 1989 C C . GLU A 1 256 ? -22.25 -14.789 -0.376 1 96.56 256 GLU A C 1
ATOM 1991 O O . GLU A 1 256 ? -21.688 -15.305 0.596 1 96.56 256 GLU A O 1
ATOM 1996 N N . ALA A 1 257 ? -23.203 -15.352 -1.069 1 95.88 257 ALA A N 1
ATOM 1997 C CA . ALA A 1 257 ? -23.594 -16.734 -0.783 1 95.88 257 ALA A CA 1
ATOM 1998 C C . ALA A 1 257 ? -22.719 -17.719 -1.56 1 95.88 257 ALA A C 1
ATOM 2000 O O . ALA A 1 257 ? -22.359 -17.469 -2.709 1 95.88 257 ALA A O 1
ATOM 2001 N N . GLY A 1 258 ? -22.391 -18.797 -0.937 1 96.06 258 GLY A N 1
ATOM 2002 C CA . GLY A 1 258 ? -21.594 -19.859 -1.528 1 96.06 258 GLY A CA 1
ATOM 2003 C C . GLY A 1 258 ? -21.656 -21.156 -0.74 1 96.06 258 GLY A C 1
ATOM 2004 O O . GLY A 1 258 ? -22.672 -21.484 -0.144 1 96.06 258 GLY A O 1
ATOM 2005 N N . TYR A 1 259 ? -20.625 -21.938 -0.916 1 96.75 259 TYR A N 1
ATOM 2006 C CA . TYR A 1 259 ? -20.594 -23.234 -0.233 1 96.75 259 TYR A CA 1
ATOM 2007 C C . TYR A 1 259 ? -19.438 -23.281 0.761 1 96.75 259 TYR A C 1
ATOM 2009 O O . TYR A 1 259 ? -18.328 -22.844 0.455 1 96.75 259 TYR A O 1
ATOM 2017 N N . LYS A 1 260 ? -19.75 -23.703 1.902 1 96.12 260 LYS A N 1
ATOM 2018 C CA . LYS A 1 260 ? -18.719 -24.156 2.834 1 96.12 260 LYS A CA 1
ATOM 2019 C C . LYS A 1 260 ? -18.469 -25.656 2.695 1 96.12 260 LYS A C 1
ATOM 2021 O O . LYS A 1 260 ? -19.297 -26.469 3.074 1 96.12 260 LYS A O 1
ATOM 2026 N N . ALA A 1 261 ? -17.312 -25.969 2.098 1 96.5 261 ALA A N 1
ATOM 2027 C CA . ALA A 1 261 ? -16.969 -27.375 1.918 1 96.5 261 ALA A CA 1
ATOM 2028 C C . ALA A 1 261 ? -16.344 -27.953 3.184 1 96.5 261 ALA A C 1
ATOM 2030 O O . ALA A 1 261 ? -15.242 -27.562 3.57 1 96.5 261 ALA A O 1
ATOM 2031 N N . ASP A 1 262 ? -17.094 -28.812 3.805 1 96.25 262 ASP A N 1
ATOM 2032 C CA . ASP A 1 262 ? -16.562 -29.547 4.957 1 96.25 262 ASP A CA 1
ATOM 2033 C C . ASP A 1 262 ? -15.984 -30.891 4.539 1 96.25 262 ASP A C 1
ATOM 2035 O O . ASP A 1 262 ? -16.703 -31.734 3.988 1 96.25 262 ASP A O 1
ATOM 2039 N N . ILE A 1 263 ? -14.727 -31.062 4.793 1 97.94 263 ILE A N 1
ATOM 2040 C CA . ILE A 1 263 ? -14.039 -32.25 4.328 1 97.94 263 ILE A CA 1
ATOM 2041 C C . ILE A 1 263 ? -13.609 -33.094 5.523 1 97.94 263 ILE A C 1
ATOM 2043 O O . ILE A 1 263 ? -13.062 -32.562 6.496 1 97.94 263 ILE A O 1
ATOM 2047 N N . ASN A 1 264 ? -13.945 -34.375 5.453 1 97.44 264 ASN A N 1
ATOM 2048 C CA . ASN A 1 264 ? -13.516 -35.375 6.43 1 97.44 264 ASN A CA 1
ATOM 2049 C C . ASN A 1 264 ? -12.898 -36.594 5.746 1 97.44 264 ASN A C 1
ATOM 2051 O O . ASN A 1 264 ? -13.516 -37.188 4.867 1 97.44 264 ASN A O 1
ATOM 2055 N N . CYS A 1 265 ? -11.688 -36.875 6.133 1 97.81 265 CYS A N 1
ATOM 2056 C CA . CYS A 1 265 ? -11 -38 5.516 1 97.81 265 CYS A CA 1
ATOM 2057 C C . CYS A 1 265 ? -10.727 -39.094 6.535 1 97.81 265 CYS A C 1
ATOM 2059 O O . CYS A 1 265 ? -10.469 -38.812 7.707 1 97.81 265 CYS A O 1
ATOM 2061 N N . ILE A 1 266 ? -10.789 -40.406 6.105 1 96.94 266 ILE A N 1
ATOM 2062 C CA . ILE A 1 266 ? -10.5 -41.594 6.922 1 96.94 266 ILE A CA 1
ATOM 2063 C C . ILE A 1 266 ? -9.703 -42.594 6.102 1 96.94 266 ILE A C 1
ATOM 2065 O O . ILE A 1 266 ? -9.609 -42.469 4.879 1 96.94 266 ILE A O 1
ATOM 2069 N N . TYR A 1 267 ? -9.047 -43.562 6.809 1 96.94 267 TYR A N 1
ATOM 2070 C CA . TYR A 1 267 ? -8.516 -44.75 6.137 1 96.94 267 TYR A CA 1
ATOM 2071 C C . TYR A 1 267 ? -9.578 -45.812 6.023 1 96.94 267 TYR A C 1
ATOM 2073 O O . TYR A 1 267 ? -10.016 -46.375 7.035 1 96.94 267 TYR A O 1
ATOM 2081 N N . ASN A 1 268 ? -10.008 -46.031 4.812 1 95.88 268 ASN A N 1
ATOM 2082 C CA . ASN A 1 268 ? -11.008 -47.062 4.559 1 95.88 268 ASN A CA 1
ATOM 2083 C C . ASN A 1 268 ? -10.359 -48.375 4.129 1 95.88 268 ASN A C 1
ATOM 2085 O O . ASN A 1 268 ? -10.234 -48.625 2.932 1 95.88 268 ASN A O 1
ATOM 2089 N N . THR A 1 269 ? -10.18 -49.312 5.043 1 90.38 269 THR A N 1
ATOM 2090 C CA . THR A 1 269 ? -9.492 -50.562 4.77 1 90.38 269 THR A CA 1
ATOM 2091 C C . THR A 1 269 ? -10.383 -51.5 3.975 1 90.38 269 THR A C 1
ATOM 2093 O O . THR A 1 269 ? -9.891 -52.438 3.33 1 90.38 269 THR A O 1
ATOM 2096 N N . SER A 1 270 ? -11.617 -51.25 4.012 1 91.06 270 SER A N 1
ATOM 2097 C CA . SER A 1 270 ? -12.547 -52.156 3.32 1 91.06 270 SER A CA 1
ATOM 2098 C C . SER A 1 270 ? -12.828 -51.656 1.904 1 91.06 270 SER A C 1
ATOM 2100 O O . SER A 1 270 ? -13.688 -52.219 1.212 1 91.06 270 SER A O 1
ATOM 2102 N N . SER A 1 271 ? -12.125 -50.656 1.534 1 92.25 271 SER A N 1
ATOM 2103 C CA . SER A 1 271 ? -12.359 -50.094 0.202 1 92.25 271 SER A CA 1
ATOM 2104 C C . SER A 1 271 ? -12.039 -51.125 -0.881 1 92.25 271 SER A C 1
ATOM 2106 O O . SER A 1 271 ? -11.039 -51.844 -0.783 1 92.25 271 SER A O 1
ATOM 2108 N N . ALA A 1 272 ? -12.891 -51.25 -1.896 1 94.25 272 ALA A N 1
ATOM 2109 C CA . ALA A 1 272 ? -12.664 -52.125 -3.039 1 94.25 272 ALA A CA 1
ATOM 2110 C C . ALA A 1 272 ? -12.039 -51.375 -4.203 1 94.25 272 ALA A C 1
ATOM 2112 O O . ALA A 1 272 ? -11.734 -51.938 -5.242 1 94.25 272 ALA A O 1
ATOM 2113 N N . PHE A 1 273 ? -11.883 -50.094 -4.012 1 96.75 273 PHE A N 1
ATOM 2114 C CA . PHE A 1 273 ? -11.211 -49.281 -5.02 1 96.75 273 PHE A CA 1
ATOM 2115 C C . PHE A 1 273 ? -9.695 -49.469 -4.945 1 96.75 273 PHE A C 1
ATOM 2117 O O . PHE A 1 273 ? -9.07 -49.094 -3.953 1 96.75 273 PHE A O 1
ATOM 2124 N N . SER A 1 274 ? -9.07 -50.094 -5.953 1 96.44 274 SER A N 1
ATOM 2125 C CA . SER A 1 274 ? -7.66 -50.469 -5.891 1 96.44 274 SER A CA 1
ATOM 2126 C C . SER A 1 274 ? -7.02 -50.406 -7.273 1 96.44 274 SER A C 1
ATOM 2128 O O . SER A 1 274 ? -7.715 -50.281 -8.281 1 96.44 274 SER A O 1
ATOM 2130 N N . LEU A 1 275 ? -5.73 -50.5 -7.242 1 96.69 275 LEU A N 1
ATOM 2131 C CA . LEU A 1 275 ? -4.949 -50.562 -8.477 1 96.69 275 LEU A CA 1
ATOM 2132 C C . LEU A 1 275 ? -4.715 -52 -8.906 1 96.69 275 LEU A C 1
ATOM 2134 O O . LEU A 1 275 ? -4.465 -52.875 -8.07 1 96.69 275 LEU A O 1
ATOM 2138 N N . SER A 1 276 ? -4.863 -52.219 -10.203 1 95.75 276 SER A N 1
ATOM 2139 C CA . SER A 1 276 ? -4.594 -53.562 -10.727 1 95.75 276 SER A CA 1
ATOM 2140 C C . SER A 1 276 ? -3.926 -53.5 -12.102 1 95.75 276 SER A C 1
ATOM 2142 O O . SER A 1 276 ? -4.047 -52.469 -12.797 1 95.75 276 SER A O 1
ATOM 2144 N N . SER A 1 277 ? -3.199 -54.5 -12.438 1 93.75 277 SER A N 1
ATOM 2145 C CA . SER A 1 277 ? -2.553 -54.594 -13.742 1 93.75 277 SER A CA 1
ATOM 2146 C C . SER A 1 277 ? -3.562 -54.875 -14.844 1 93.75 277 SER A C 1
ATOM 2148 O O . SER A 1 277 ? -4.574 -55.531 -14.602 1 93.75 277 SER A O 1
ATOM 2150 N N . THR A 1 278 ? -3.287 -54.281 -15.992 1 92.31 278 THR A N 1
ATOM 2151 C CA . THR A 1 278 ? -4.121 -54.562 -17.156 1 92.31 278 THR A CA 1
ATOM 2152 C C . THR A 1 278 ? -3.354 -55.406 -18.188 1 92.31 278 THR A C 1
ATOM 2154 O O . THR A 1 278 ? -2.197 -55.75 -17.953 1 92.31 278 THR A O 1
ATOM 2157 N N . VAL A 1 279 ? -4.039 -55.688 -19.312 1 87.19 279 VAL A N 1
ATOM 2158 C CA . VAL A 1 279 ? -3.443 -56.5 -20.375 1 87.19 279 VAL A CA 1
ATOM 2159 C C . VAL A 1 279 ? -2.471 -55.625 -21.188 1 87.19 279 VAL A C 1
ATOM 2161 O O . VAL A 1 279 ? -1.575 -56.156 -21.859 1 87.19 279 VAL A O 1
ATOM 2164 N N . VAL A 1 280 ? -2.688 -54.406 -21.141 1 83.88 280 VAL A N 1
ATOM 2165 C CA . VAL A 1 280 ? -1.826 -53.5 -21.891 1 83.88 280 VAL A CA 1
ATOM 2166 C C . VAL A 1 280 ? -0.606 -53.125 -21.047 1 83.88 280 VAL A C 1
ATOM 2168 O O . VAL A 1 280 ? -0.744 -52.688 -19.906 1 83.88 280 VAL A O 1
ATOM 2171 N N . ASP A 1 281 ? 0.532 -53.25 -21.656 1 83.94 281 ASP A N 1
ATOM 2172 C CA . ASP A 1 281 ? 1.763 -52.938 -20.938 1 83.94 281 ASP A CA 1
ATOM 2173 C C . ASP A 1 281 ? 1.778 -51.469 -20.531 1 83.94 281 ASP A C 1
ATOM 2175 O O . ASP A 1 281 ? 1.331 -50.594 -21.281 1 83.94 281 ASP A O 1
ATOM 2179 N N . LEU A 1 282 ? 2.227 -51.156 -19.344 1 88.25 282 LEU A N 1
ATOM 2180 C CA . LEU A 1 282 ? 2.445 -49.812 -18.781 1 88.25 282 LEU A CA 1
ATOM 2181 C C . LEU A 1 282 ? 1.125 -49.188 -18.359 1 88.25 282 LEU A C 1
ATOM 2183 O O . LEU A 1 282 ? 1.099 -48.031 -17.938 1 88.25 282 LEU A O 1
ATOM 2187 N N . VAL A 1 283 ? -0.048 -49.906 -18.609 1 89.44 283 VAL A N 1
ATOM 2188 C CA . VAL A 1 283 ? -1.35 -49.375 -18.234 1 89.44 283 VAL A CA 1
ATOM 2189 C C . VAL A 1 283 ? -1.876 -50.125 -17 1 89.44 283 VAL A C 1
ATOM 2191 O O . VAL A 1 283 ? -1.861 -51.344 -16.969 1 89.44 283 VAL A O 1
ATOM 2194 N N . TYR A 1 284 ? -2.238 -49.406 -16.078 1 93.44 284 TYR A N 1
ATOM 2195 C CA . TYR A 1 284 ? -2.826 -49.938 -14.859 1 93.44 284 TYR A CA 1
ATOM 2196 C C . TYR A 1 284 ? -4.219 -49.344 -14.625 1 93.44 284 TYR A C 1
ATOM 2198 O O . TYR A 1 284 ? -4.488 -48.188 -14.984 1 93.44 284 TYR A O 1
ATOM 2206 N N . ALA A 1 285 ? -5.051 -50.188 -14.086 1 95.25 285 ALA A N 1
ATOM 2207 C CA . ALA A 1 285 ? -6.434 -49.781 -13.875 1 95.25 285 ALA A CA 1
ATOM 2208 C C . ALA A 1 285 ? -6.699 -49.438 -12.406 1 95.25 285 ALA A C 1
ATOM 2210 O O . ALA A 1 285 ? -6.316 -50.219 -11.523 1 95.25 285 ALA A O 1
ATOM 2211 N N . ALA A 1 286 ? -7.227 -48.25 -12.156 1 96.69 286 ALA A N 1
ATOM 2212 C CA . ALA A 1 286 ? -7.859 -47.938 -10.875 1 96.69 286 ALA A CA 1
ATOM 2213 C C . ALA A 1 286 ? -9.367 -48.188 -10.938 1 96.69 286 ALA A C 1
ATOM 2215 O O . ALA A 1 286 ? -10.078 -47.531 -11.695 1 96.69 286 ALA A O 1
ATOM 2216 N N . SER A 1 287 ? -9.773 -49.188 -10.188 1 96.06 287 SER A N 1
ATOM 2217 C CA . SER A 1 287 ? -11.18 -49.562 -10.328 1 96.06 287 SER A CA 1
ATOM 2218 C C . SER A 1 287 ? -11.766 -50.031 -9 1 96.06 287 SER A C 1
ATOM 2220 O O . SER A 1 287 ? -11.023 -50.438 -8.109 1 96.06 287 SER A O 1
ATOM 2222 N N . GLY A 1 288 ? -13.109 -49.906 -8.922 1 96.25 288 GLY A N 1
ATOM 2223 C CA . GLY A 1 288 ? -13.852 -50.344 -7.754 1 96.25 288 GLY A CA 1
ATOM 2224 C C . GLY A 1 288 ? -15.031 -49.438 -7.434 1 96.25 288 GLY A C 1
ATOM 2225 O O . GLY A 1 288 ? -15.102 -48.312 -7.91 1 96.25 288 GLY A O 1
ATOM 2226 N N . PRO A 1 289 ? -15.945 -49.969 -6.668 1 94.88 289 PRO A N 1
ATOM 2227 C CA . PRO A 1 289 ? -17.125 -49.156 -6.316 1 94.88 289 PRO A CA 1
ATOM 2228 C C . PRO A 1 289 ? -16.844 -48.188 -5.18 1 94.88 289 PRO A C 1
ATOM 2230 O O . PRO A 1 289 ? -16.047 -48.469 -4.289 1 94.88 289 PRO A O 1
ATOM 2233 N N . LEU A 1 290 ? -17.516 -47.031 -5.312 1 95.38 290 LEU A N 1
ATOM 2234 C CA . LEU A 1 290 ? -17.578 -46.062 -4.23 1 95.38 290 LEU A CA 1
ATOM 2235 C C . LEU A 1 290 ? -18.953 -46.062 -3.578 1 95.38 290 LEU A C 1
ATOM 2237 O O . LEU A 1 290 ? -19.922 -46.562 -4.156 1 95.38 290 LEU A O 1
ATOM 2241 N N . PRO A 1 291 ? -19.109 -45.562 -2.332 1 92.56 291 PRO A N 1
ATOM 2242 C CA . PRO A 1 291 ? -20.406 -45.562 -1.652 1 92.56 291 PRO A CA 1
ATOM 2243 C C . PRO A 1 291 ? -21.5 -44.875 -2.467 1 92.56 291 PRO A C 1
ATOM 2245 O O . PRO A 1 291 ? -22.672 -45.219 -2.34 1 92.56 291 PRO A O 1
ATOM 2248 N N . ASP A 1 292 ? -21.094 -43.906 -3.299 1 93.38 292 ASP A N 1
ATOM 2249 C CA . ASP A 1 292 ? -22.109 -43.156 -4.043 1 93.38 292 ASP A CA 1
ATOM 2250 C C . ASP A 1 292 ? -22.078 -43.5 -5.531 1 93.38 292 ASP A C 1
ATOM 2252 O O . ASP A 1 292 ? -22.609 -42.781 -6.363 1 93.38 292 ASP A O 1
ATOM 2256 N N . SER A 1 293 ? -21.453 -44.625 -5.84 1 91.62 293 SER A N 1
ATOM 2257 C CA . SER A 1 293 ? -21.438 -45.062 -7.23 1 91.62 293 SER A CA 1
ATOM 2258 C C . SER A 1 293 ? -22.844 -45.469 -7.688 1 91.62 293 SER A C 1
ATOM 2260 O O . SER A 1 293 ? -23.562 -46.156 -6.945 1 91.62 293 SER A O 1
ATOM 2262 N N . ASP A 1 294 ? -23.375 -45 -8.805 1 81.94 294 ASP A N 1
ATOM 2263 C CA . ASP A 1 294 ? -24.734 -45.312 -9.234 1 81.94 294 ASP A CA 1
ATOM 2264 C C . ASP A 1 294 ? -24.734 -46.344 -10.359 1 81.94 294 ASP A C 1
ATOM 2266 O O . ASP A 1 294 ? -25.703 -47.062 -10.539 1 81.94 294 ASP A O 1
ATOM 2270 N N . ASN A 1 295 ? -23.844 -46.219 -11.297 1 80.31 295 ASN A N 1
ATOM 2271 C CA . ASN A 1 295 ? -23.906 -47.094 -12.461 1 80.31 295 ASN A CA 1
ATOM 2272 C C . ASN A 1 295 ? -22.656 -47.969 -12.562 1 80.31 295 ASN A C 1
ATOM 2274 O O . ASN A 1 295 ? -22.016 -48.031 -13.602 1 80.31 295 ASN A O 1
ATOM 2278 N N . GLY A 1 296 ? -22.422 -48.719 -11.422 1 84.56 296 GLY A N 1
ATOM 2279 C CA . GLY A 1 296 ? -21.297 -49.656 -11.523 1 84.56 296 GLY A CA 1
ATOM 2280 C C . GLY A 1 296 ? -20.016 -49.094 -10.914 1 84.56 296 GLY A C 1
ATOM 2281 O O . GLY A 1 296 ? -20 -47.938 -10.438 1 84.56 296 GLY A O 1
ATOM 2282 N N . PRO A 1 297 ? -19.031 -50 -11.008 1 91.81 297 PRO A N 1
ATOM 2283 C CA . PRO A 1 297 ? -17.766 -49.562 -10.406 1 91.81 297 PRO A CA 1
ATOM 2284 C C . PRO A 1 297 ? -17.047 -48.5 -11.234 1 91.81 297 PRO A C 1
ATOM 2286 O O . PRO A 1 297 ? -17.25 -48.438 -12.453 1 91.81 297 PRO A O 1
ATOM 2289 N N . GLU A 1 298 ? -16.375 -47.656 -10.562 1 94.38 298 GLU A N 1
ATOM 2290 C CA . GLU A 1 298 ? -15.547 -46.656 -11.234 1 94.38 298 GLU A CA 1
ATOM 2291 C C . GLU A 1 298 ? -14.328 -47.281 -11.891 1 94.38 298 GLU A C 1
ATOM 2293 O O . GLU A 1 298 ? -13.852 -48.344 -11.438 1 94.38 298 GLU A O 1
ATOM 2298 N N . TYR A 1 299 ? -13.914 -46.656 -13.016 1 92.62 299 TYR A N 1
ATOM 2299 C CA . TYR A 1 299 ? -12.781 -47.188 -13.766 1 92.62 299 TYR A CA 1
ATOM 2300 C C . TYR A 1 299 ? -12 -46.062 -14.438 1 92.62 299 TYR A C 1
ATOM 2302 O O . TYR A 1 299 ? -12.586 -45.188 -15.078 1 92.62 299 TYR A O 1
ATOM 2310 N N . SER A 1 300 ? -10.68 -46.094 -14.242 1 91.5 300 SER A N 1
ATOM 2311 C CA . SER A 1 300 ? -9.789 -45.156 -14.914 1 91.5 300 SER A CA 1
ATOM 2312 C C . SER A 1 300 ? -8.43 -45.812 -15.195 1 91.5 300 SER A C 1
ATOM 2314 O O . SER A 1 300 ? -7.906 -46.562 -14.375 1 91.5 300 SER A O 1
ATOM 2316 N N . ASP A 1 301 ? -7.832 -45.469 -16.328 1 88.75 301 ASP A N 1
ATOM 2317 C CA . ASP A 1 301 ? -6.52 -45.969 -16.719 1 88.75 301 ASP A CA 1
ATOM 2318 C C . ASP A 1 301 ? -5.41 -45.031 -16.297 1 88.75 301 ASP A C 1
ATOM 2320 O O . ASP A 1 301 ? -5.539 -43.812 -16.438 1 88.75 301 ASP A O 1
ATOM 2324 N N . TYR A 1 302 ? -4.473 -45.625 -15.656 1 89.44 302 TYR A N 1
ATOM 2325 C CA . TYR A 1 302 ? -3.268 -44.875 -15.289 1 89.44 302 TYR A CA 1
ATOM 2326 C C . TYR A 1 302 ? -2.031 -45.5 -15.93 1 89.44 302 TYR A C 1
ATOM 2328 O O . TYR A 1 302 ? -2.004 -46.688 -16.219 1 89.44 302 TYR A O 1
ATOM 2336 N N . ILE A 1 303 ? -1.042 -44.656 -16.125 1 84.12 303 ILE A N 1
ATOM 2337 C CA . ILE A 1 303 ? 0.166 -45.125 -16.797 1 84.12 303 ILE A CA 1
ATOM 2338 C C . ILE A 1 303 ? 1.329 -45.156 -15.812 1 84.12 303 ILE A C 1
ATOM 2340 O O . ILE A 1 303 ? 1.377 -44.344 -14.883 1 84.12 303 ILE A O 1
ATOM 2344 N N . GLY A 1 304 ? 2.225 -46.125 -16 1 83.69 304 GLY A N 1
ATOM 2345 C CA . GLY A 1 304 ? 3.434 -46.219 -15.195 1 83.69 304 GLY A CA 1
ATOM 2346 C C . GLY A 1 304 ? 4.273 -47.438 -15.547 1 83.69 304 GLY A C 1
ATOM 2347 O O . GLY A 1 304 ? 3.777 -48.406 -16.156 1 83.69 304 GLY A O 1
ATOM 2348 N N . HIS A 1 305 ? 5.641 -47.281 -15.273 1 83.44 305 HIS A N 1
ATOM 2349 C CA . HIS A 1 305 ? 6.484 -48.469 -15.406 1 83.44 305 HIS A CA 1
ATOM 2350 C C . HIS A 1 305 ? 6.023 -49.594 -14.469 1 83.44 305 HIS A C 1
ATOM 2352 O O . HIS A 1 305 ? 6.184 -50.781 -14.781 1 83.44 305 HIS A O 1
ATOM 2358 N N . ASN A 1 306 ? 5.59 -49.156 -13.461 1 87.62 306 ASN A N 1
ATOM 2359 C CA . ASN A 1 306 ? 4.957 -49.969 -12.43 1 87.62 306 ASN A CA 1
ATOM 2360 C C . ASN A 1 306 ? 3.896 -49.188 -11.664 1 87.62 306 ASN A C 1
ATOM 2362 O O . ASN A 1 306 ? 3.678 -48 -11.938 1 87.62 306 ASN A O 1
ATOM 2366 N N . MET A 1 307 ? 3.223 -49.906 -10.844 1 92.12 307 MET A N 1
ATOM 2367 C CA . MET A 1 307 ? 2.133 -49.281 -10.109 1 92.12 307 MET A CA 1
ATOM 2368 C C . MET A 1 307 ? 2.674 -48.406 -8.969 1 92.12 307 MET A C 1
ATOM 2370 O O . MET A 1 307 ? 1.94 -47.594 -8.391 1 92.12 307 MET A O 1
ATOM 2374 N N . ASP A 1 308 ? 3.93 -48.438 -8.672 1 91.06 308 ASP A N 1
ATOM 2375 C CA . ASP A 1 308 ? 4.504 -47.875 -7.457 1 91.06 308 ASP A CA 1
ATOM 2376 C C . ASP A 1 308 ? 4.344 -46.375 -7.43 1 91.06 308 ASP A C 1
ATOM 2378 O O . ASP A 1 308 ? 4.195 -45.75 -6.363 1 91.06 308 ASP A O 1
ATOM 2382 N N . ARG A 1 309 ? 4.27 -45.719 -8.531 1 88.81 309 ARG A N 1
ATOM 2383 C CA . ARG A 1 309 ? 4.32 -44.281 -8.586 1 88.81 309 ARG A CA 1
ATOM 2384 C C . ARG A 1 309 ? 2.951 -43.688 -8.914 1 88.81 309 ARG A C 1
ATOM 2386 O O . ARG A 1 309 ? 2.824 -42.469 -9.133 1 88.81 309 ARG A O 1
ATOM 2393 N N . ILE A 1 310 ? 1.95 -44.469 -8.914 1 92.94 310 ILE A N 1
ATOM 2394 C CA . ILE A 1 310 ? 0.621 -44.031 -9.32 1 92.94 310 ILE A CA 1
ATOM 2395 C C . ILE A 1 310 ? -0.171 -43.562 -8.102 1 92.94 310 ILE A C 1
ATOM 2397 O O . ILE A 1 310 ? -0.171 -44.25 -7.062 1 92.94 310 ILE A O 1
ATOM 2401 N N . VAL A 1 311 ? -0.688 -42.406 -8.172 1 95.69 311 VAL A N 1
ATOM 2402 C CA . VAL A 1 311 ? -1.691 -41.906 -7.227 1 95.69 311 VAL A CA 1
ATOM 2403 C C . VAL A 1 311 ? -3.012 -41.688 -7.953 1 95.69 311 VAL A C 1
ATOM 2405 O O . VAL A 1 311 ? -3.133 -40.719 -8.742 1 95.69 311 VAL A O 1
ATOM 2408 N N . SER A 1 312 ? -3.994 -42.531 -7.699 1 96.94 312 SER A N 1
ATOM 2409 C CA . SER A 1 312 ? -5.305 -42.406 -8.328 1 96.94 312 SER A CA 1
ATOM 2410 C C . SER A 1 312 ? -6.352 -41.938 -7.332 1 96.94 312 SER A C 1
ATOM 2412 O O . SER A 1 312 ? -6.27 -42.25 -6.141 1 96.94 312 SER A O 1
ATOM 2414 N N . ILE A 1 313 ? -7.227 -41.125 -7.812 1 97.12 313 ILE A N 1
ATOM 2415 C CA . ILE A 1 313 ? -8.383 -40.656 -7.051 1 97.12 313 ILE A CA 1
ATOM 2416 C C . ILE A 1 313 ? -9.664 -41.062 -7.781 1 97.12 313 ILE A C 1
ATOM 2418 O O . ILE A 1 313 ? -9.867 -40.688 -8.938 1 97.12 313 ILE A O 1
ATOM 2422 N N . GLY A 1 314 ? -10.438 -41.844 -7.102 1 96.44 314 GLY A N 1
ATOM 2423 C CA . GLY A 1 314 ? -11.719 -42.25 -7.668 1 96.44 314 GLY A CA 1
ATOM 2424 C C . GLY A 1 314 ? -12.867 -41.344 -7.25 1 96.44 314 GLY A C 1
ATOM 2425 O O . GLY A 1 314 ? -12.961 -40.969 -6.086 1 96.44 314 GLY A O 1
ATOM 2426 N N . VAL A 1 315 ? -13.641 -40.938 -8.18 1 96.06 315 VAL A N 1
ATOM 2427 C CA . VAL A 1 315 ? -14.875 -40.188 -7.98 1 96.06 315 VAL A CA 1
ATOM 2428 C C . VAL A 1 315 ? -15.992 -40.812 -8.812 1 96.06 315 VAL A C 1
ATOM 2430 O O . VAL A 1 315 ? -15.766 -41.25 -9.945 1 96.06 315 VAL A O 1
ATOM 2433 N N . ALA A 1 316 ? -17.156 -40.812 -8.234 1 94.19 316 ALA A N 1
ATOM 2434 C CA . ALA A 1 316 ? -18.281 -41.438 -8.922 1 94.19 316 ALA A CA 1
ATOM 2435 C C . ALA A 1 316 ? -18.641 -40.688 -10.188 1 94.19 316 ALA A C 1
ATOM 2437 O O . ALA A 1 316 ? -18.781 -39.469 -10.156 1 94.19 316 ALA A O 1
ATOM 2438 N N . HIS A 1 317 ? -18.781 -41.375 -11.289 1 89.75 317 HIS A N 1
ATOM 2439 C CA . HIS A 1 317 ? -19.172 -40.75 -12.547 1 89.75 317 HIS A CA 1
ATOM 2440 C C . HIS A 1 317 ? -20.688 -40.562 -12.617 1 89.75 317 HIS A C 1
ATOM 2442 O O . HIS A 1 317 ? -21.422 -41.094 -11.773 1 89.75 317 HIS A O 1
ATOM 2448 N N . PHE A 1 318 ? -21.047 -39.781 -13.648 1 84.75 318 PHE A N 1
ATOM 2449 C CA . PHE A 1 318 ? -22.484 -39.562 -13.836 1 84.75 318 PHE A CA 1
ATOM 2450 C C . PHE A 1 318 ? -23.078 -40.562 -14.82 1 84.75 318 PHE A C 1
ATOM 2452 O O . PHE A 1 318 ? -22.641 -40.625 -15.977 1 84.75 318 PHE A O 1
ATOM 2459 N N . ALA A 1 319 ? -24.047 -41.219 -14.344 1 81.69 319 ALA A N 1
ATOM 2460 C CA . ALA A 1 319 ? -24.703 -42.125 -15.258 1 81.69 319 ALA A CA 1
ATOM 2461 C C . ALA A 1 319 ? -25.406 -41.406 -16.391 1 81.69 319 ALA A C 1
ATOM 2463 O O . ALA A 1 319 ? -25.344 -41.812 -17.547 1 81.69 319 ALA A O 1
ATOM 2464 N N . ASN A 1 320 ? -26.047 -40.25 -15.984 1 80.88 320 ASN A N 1
ATOM 2465 C CA . ASN A 1 320 ? -26.719 -39.375 -16.953 1 80.88 320 ASN A CA 1
ATOM 2466 C C . ASN A 1 320 ? -26.109 -38 -16.984 1 80.88 320 ASN A C 1
ATOM 2468 O O . ASN A 1 320 ? -26.391 -37.156 -16.109 1 80.88 320 ASN A O 1
ATOM 2472 N N . GLU A 1 321 ? -25.438 -37.719 -18.062 1 78.38 321 GLU A N 1
ATOM 2473 C CA . GLU A 1 321 ? -24.734 -36.438 -18.188 1 78.38 321 GLU A CA 1
ATOM 2474 C C . GLU A 1 321 ? -25.719 -35.281 -18.469 1 78.38 321 GLU A C 1
ATOM 2476 O O . GLU A 1 321 ? -25.406 -34.125 -18.25 1 78.38 321 GLU A O 1
ATOM 2481 N N . SER A 1 322 ? -26.859 -35.594 -18.922 1 80.12 322 SER A N 1
ATOM 2482 C CA . SER A 1 322 ? -27.828 -34.594 -19.312 1 80.12 322 SER A CA 1
ATOM 2483 C C . SER A 1 322 ? -28.938 -34.438 -18.266 1 80.12 322 SER A C 1
ATOM 2485 O O . SER A 1 322 ? -29.984 -33.875 -18.547 1 80.12 322 SER A O 1
ATOM 2487 N N . ALA A 1 323 ? -28.672 -34.938 -17.141 1 83.12 323 ALA A N 1
ATOM 2488 C CA . ALA A 1 323 ? -29.688 -34.812 -16.094 1 83.12 323 ALA A CA 1
ATOM 2489 C C . ALA A 1 323 ? -29.859 -33.375 -15.641 1 83.12 323 ALA A C 1
ATOM 2491 O O . ALA A 1 323 ? -28.906 -32.594 -15.656 1 83.12 323 ALA A O 1
ATOM 2492 N N . THR A 1 324 ? -31.094 -33.031 -15.297 1 85 324 THR A N 1
ATOM 2493 C CA . THR A 1 324 ? -31.391 -31.703 -14.805 1 85 324 THR A CA 1
ATOM 2494 C C . THR A 1 324 ? -30.844 -31.5 -13.398 1 85 324 THR A C 1
ATOM 2496 O O . THR A 1 324 ? -30.391 -30.406 -13.047 1 85 324 THR A O 1
ATOM 2499 N N . VAL A 1 325 ? -30.922 -32.625 -12.617 1 89.88 325 VAL A N 1
ATOM 2500 C CA . VAL A 1 325 ? -30.359 -32.594 -11.266 1 89.88 325 VAL A CA 1
ATOM 2501 C C . VAL A 1 325 ? -29.391 -33.781 -11.102 1 89.88 325 VAL A C 1
ATOM 2503 O O . VAL A 1 325 ? -29.766 -34.938 -11.297 1 89.88 325 VAL A O 1
ATOM 2506 N N . TYR A 1 326 ? -28.172 -33.469 -10.766 1 90.25 326 TYR A N 1
ATOM 2507 C CA . TYR A 1 326 ? -27.156 -34.5 -10.609 1 90.25 326 TYR A CA 1
ATOM 2508 C C . TYR A 1 326 ? -27.297 -35.219 -9.266 1 90.25 326 TYR A C 1
ATOM 2510 O O . TYR A 1 326 ? -27.75 -34.625 -8.289 1 90.25 326 TYR A O 1
ATOM 2518 N N . PRO A 1 327 ? -26.938 -36.438 -9.32 1 88.12 327 PRO A N 1
ATOM 2519 C CA . PRO A 1 327 ? -26.938 -37.156 -8.031 1 88.12 327 PRO A CA 1
ATOM 2520 C C . PRO A 1 327 ? -25.906 -36.594 -7.055 1 88.12 327 PRO A C 1
ATOM 2522 O O . PRO A 1 327 ? -24.953 -35.938 -7.473 1 88.12 327 PRO A O 1
ATOM 2525 N N . LEU A 1 328 ? -26.188 -36.906 -5.836 1 88.19 328 LEU A N 1
ATOM 2526 C CA . LEU A 1 328 ? -25.297 -36.406 -4.789 1 88.19 328 LEU A CA 1
ATOM 2527 C C . LEU A 1 328 ? -23.969 -37.156 -4.809 1 88.19 328 LEU A C 1
ATOM 2529 O O . LEU A 1 328 ? -23.938 -38.375 -4.758 1 88.19 328 LEU A O 1
ATOM 2533 N N . ARG A 1 329 ? -22.875 -36.438 -5.125 1 89.88 329 ARG A N 1
ATOM 2534 C CA . ARG A 1 329 ? -21.516 -36.969 -5.051 1 89.88 329 ARG A CA 1
ATOM 2535 C C . ARG A 1 329 ? -20.766 -36.375 -3.859 1 89.88 329 ARG A C 1
ATOM 2537 O O . ARG A 1 329 ? -20.703 -35.156 -3.689 1 89.88 329 ARG A O 1
ATOM 2544 N N . ARG A 1 330 ? -20.141 -37.312 -3.039 1 93.94 330 ARG A N 1
ATOM 2545 C CA . ARG A 1 330 ? -19.516 -36.812 -1.82 1 93.94 330 ARG A CA 1
ATOM 2546 C C . ARG A 1 330 ? -18.156 -37.438 -1.588 1 93.94 330 ARG A C 1
ATOM 2548 O O . ARG A 1 330 ? -17.359 -36.938 -0.78 1 93.94 330 ARG A O 1
ATOM 2555 N N . TYR A 1 331 ? -17.844 -38.469 -2.396 1 96.62 331 TYR A N 1
ATOM 2556 C CA . TYR A 1 331 ? -16.703 -39.25 -1.926 1 96.62 331 TYR A CA 1
ATOM 2557 C C . TYR A 1 331 ? -15.547 -39.188 -2.918 1 96.62 331 TYR A C 1
ATOM 2559 O O . TYR A 1 331 ? -15.766 -39.219 -4.133 1 96.62 331 TYR A O 1
ATOM 2567 N N . LEU A 1 332 ? -14.391 -39.125 -2.355 1 97.81 332 LEU A N 1
ATOM 2568 C CA . LEU A 1 332 ? -13.117 -39.312 -3.031 1 97.81 332 LEU A CA 1
ATOM 2569 C C . LEU A 1 332 ? -12.398 -40.562 -2.467 1 97.81 332 LEU A C 1
ATOM 2571 O O . LEU A 1 332 ? -12.297 -40.719 -1.248 1 97.81 332 LEU A O 1
ATOM 2575 N N . ALA A 1 333 ? -11.938 -41.438 -3.324 1 97.94 333 ALA A N 1
ATOM 2576 C CA . ALA A 1 333 ? -11.211 -42.625 -2.883 1 97.94 333 ALA A CA 1
ATOM 2577 C C . ALA A 1 333 ? -9.82 -42.656 -3.506 1 97.94 333 ALA A C 1
ATOM 2579 O O . ALA A 1 333 ? -9.68 -42.594 -4.73 1 97.94 333 ALA A O 1
ATOM 2580 N N . PHE A 1 334 ? -8.82 -42.875 -2.629 1 98 334 PHE A N 1
ATOM 2581 C CA . PHE A 1 334 ? -7.441 -42.938 -3.098 1 98 334 PHE A CA 1
ATOM 2582 C C . PHE A 1 334 ? -6.996 -44.375 -3.256 1 98 334 PHE A C 1
ATOM 2584 O O . PHE A 1 334 ? -7.328 -45.25 -2.428 1 98 334 PHE A O 1
ATOM 2591 N N . ALA A 1 335 ? -6.379 -44.688 -4.277 1 97.94 335 ALA A N 1
ATOM 2592 C CA . ALA A 1 335 ? -5.621 -45.906 -4.512 1 97.94 335 ALA A CA 1
ATOM 2593 C C . ALA A 1 335 ? -4.227 -45.594 -5.047 1 97.94 335 ALA A C 1
ATOM 2595 O O . ALA A 1 335 ? -4.086 -44.969 -6.098 1 97.94 335 ALA A O 1
ATOM 2596 N N . THR A 1 336 ? -3.266 -46 -4.309 1 96.88 336 THR A N 1
ATOM 2597 C CA . THR A 1 336 ? -1.92 -45.594 -4.676 1 96.88 336 THR A CA 1
ATOM 2598 C C . THR A 1 336 ? -0.956 -46.781 -4.672 1 96.88 336 THR A C 1
ATOM 2600 O O . THR A 1 336 ? -1.27 -47.844 -4.129 1 96.88 336 THR A O 1
ATOM 2603 N N . GLY A 1 337 ? 0.146 -46.562 -5.348 1 94.62 337 GLY A N 1
ATOM 2604 C CA . GLY A 1 337 ? 1.239 -47.531 -5.324 1 94.62 337 GLY A CA 1
ATOM 2605 C C . GLY A 1 337 ? 2.111 -47.406 -4.09 1 94.62 337 GLY A C 1
ATOM 2606 O O . GLY A 1 337 ? 1.823 -46.625 -3.193 1 94.62 337 GLY A O 1
ATOM 2607 N N . SER A 1 338 ? 3.25 -48.188 -4.098 1 93.56 338 SER A N 1
ATOM 2608 C CA . SER A 1 338 ? 4.074 -48.344 -2.906 1 93.56 338 SER A CA 1
ATOM 2609 C C . SER A 1 338 ? 4.812 -47.062 -2.568 1 93.56 338 SER A C 1
ATOM 2611 O O . SER A 1 338 ? 5.086 -46.781 -1.399 1 93.56 338 SER A O 1
ATOM 2613 N N . ASN A 1 339 ? 5.141 -46.25 -3.539 1 91.19 339 ASN A N 1
ATOM 2614 C CA . ASN A 1 339 ? 5.879 -45 -3.285 1 91.19 339 ASN A CA 1
ATOM 2615 C C . ASN A 1 339 ? 5.023 -44 -2.539 1 91.19 339 ASN A C 1
ATOM 2617 O O . ASN A 1 339 ? 5.555 -43.062 -1.916 1 91.19 339 ASN A O 1
ATOM 2621 N N . TYR A 1 340 ? 3.713 -44.156 -2.691 1 94.19 340 TYR A N 1
ATOM 2622 C CA . TYR A 1 340 ? 2.775 -43.25 -2.01 1 94.19 340 TYR A CA 1
ATOM 2623 C C . TYR A 1 340 ? 1.839 -44.062 -1.104 1 94.19 340 TYR A C 1
ATOM 2625 O O . TYR A 1 340 ? 0.65 -43.75 -1.003 1 94.19 340 TYR A O 1
ATOM 2633 N N . ASP A 1 341 ? 2.352 -45.031 -0.457 1 93.88 341 ASP A N 1
ATOM 2634 C CA . ASP A 1 341 ? 1.562 -45.969 0.336 1 93.88 341 ASP A CA 1
ATOM 2635 C C . ASP A 1 341 ? 0.813 -45.25 1.455 1 93.88 341 ASP A C 1
ATOM 2637 O O . ASP A 1 341 ? -0.264 -45.688 1.867 1 93.88 341 ASP A O 1
ATOM 2641 N N . PHE A 1 342 ? 1.287 -44.156 1.93 1 93.69 342 PHE A N 1
ATOM 2642 C CA . PHE A 1 342 ? 0.658 -43.406 3.014 1 93.69 342 PHE A CA 1
ATOM 2643 C C . PHE A 1 342 ? -0.685 -42.844 2.57 1 93.69 342 PHE A C 1
ATOM 2645 O O . PHE A 1 342 ? -1.525 -42.5 3.406 1 93.69 342 PHE A O 1
ATOM 2652 N N . LEU A 1 343 ? -0.96 -42.719 1.276 1 96.81 343 LEU A N 1
ATOM 2653 C CA . LEU A 1 343 ? -2.215 -42.188 0.751 1 96.81 343 LEU A CA 1
ATOM 2654 C C . LEU A 1 343 ? -3.164 -43.312 0.374 1 96.81 343 LEU A C 1
ATOM 2656 O O . LEU A 1 343 ? -4.324 -43.062 0.038 1 96.81 343 LEU A O 1
ATOM 2660 N N . ASN A 1 344 ? -2.668 -44.531 0.427 1 96.69 344 ASN A N 1
ATOM 2661 C CA . ASN A 1 344 ? -3.477 -45.656 -0.025 1 96.69 344 ASN A CA 1
ATOM 2662 C C . ASN A 1 344 ? -4.684 -45.875 0.88 1 96.69 344 ASN A C 1
ATOM 2664 O O . ASN A 1 344 ? -4.566 -45.844 2.105 1 96.69 344 ASN A O 1
ATOM 2668 N N . THR A 1 345 ? -5.84 -46.062 0.305 1 96.88 345 THR A N 1
ATOM 2669 C CA . THR A 1 345 ? -7.117 -46.375 0.929 1 96.88 345 THR A CA 1
ATOM 2670 C C . THR A 1 345 ? -7.664 -45.156 1.685 1 96.88 345 THR A C 1
ATOM 2672 O O . THR A 1 345 ? -8.539 -45.312 2.539 1 96.88 345 THR A O 1
ATOM 2675 N N . VAL A 1 346 ? -7.074 -44 1.466 1 97.88 346 VAL A N 1
ATOM 2676 C CA . VAL A 1 346 ? -7.672 -42.781 2.012 1 97.88 346 VAL A CA 1
ATOM 2677 C C . VAL A 1 346 ? -9 -42.5 1.315 1 97.88 346 VAL A C 1
ATOM 2679 O O . VAL A 1 346 ? -9.117 -42.656 0.096 1 97.88 346 VAL A O 1
ATOM 2682 N N . GLN A 1 347 ? -9.984 -42.25 2.062 1 97.88 347 GLN A N 1
ATOM 2683 C CA . GLN A 1 347 ? -11.297 -41.875 1.563 1 97.88 347 GLN A CA 1
ATOM 2684 C C . GLN A 1 347 ? -11.75 -40.562 2.197 1 97.88 347 GLN A C 1
ATOM 2686 O O . GLN A 1 347 ? -11.719 -40.406 3.42 1 97.88 347 GLN A O 1
ATOM 2691 N N . CYS A 1 348 ? -12.117 -39.625 1.365 1 98.12 348 CYS A N 1
ATOM 2692 C CA . CYS A 1 348 ? -12.57 -38.312 1.859 1 98.12 348 CYS A CA 1
ATOM 2693 C C . CYS A 1 348 ? -14.031 -38.062 1.503 1 98.12 348 CYS A C 1
ATOM 2695 O O . CYS A 1 348 ? -14.5 -38.5 0.45 1 98.12 348 CYS A O 1
ATOM 2697 N N . GLU A 1 349 ? -14.703 -37.469 2.426 1 97.94 349 GLU A N 1
ATOM 2698 C CA . GLU A 1 349 ? -16.078 -37.031 2.232 1 97.94 349 GLU A CA 1
ATOM 2699 C C . GLU A 1 349 ? -16.188 -35.531 2.242 1 97.94 349 GLU A C 1
ATOM 2701 O O . GLU A 1 349 ? -15.68 -34.875 3.156 1 97.94 349 GLU A O 1
ATOM 2706 N N . ILE A 1 350 ? -16.797 -35 1.171 1 97.94 350 ILE A N 1
ATOM 2707 C CA . ILE A 1 350 ? -16.953 -33.562 1.069 1 97.94 350 ILE A CA 1
ATOM 2708 C C . ILE A 1 350 ? -18.438 -33.188 1.147 1 97.94 350 ILE A C 1
ATOM 2710 O O . ILE A 1 350 ? -19.25 -33.688 0.353 1 97.94 350 ILE A O 1
ATOM 2714 N N . ASP A 1 351 ? -18.781 -32.375 2.135 1 96.5 351 ASP A N 1
ATOM 2715 C CA . ASP A 1 351 ? -20.141 -31.844 2.277 1 96.5 351 ASP A CA 1
ATOM 2716 C C . ASP A 1 351 ? -20.188 -30.359 1.964 1 96.5 351 ASP A C 1
ATOM 2718 O O . ASP A 1 351 ? -19.562 -29.547 2.652 1 96.5 351 ASP A O 1
ATOM 2722 N N . PHE A 1 352 ? -20.953 -30.062 0.882 1 96.44 352 PHE A N 1
ATOM 2723 C CA . PHE A 1 352 ? -21.109 -28.672 0.502 1 96.44 352 PHE A CA 1
ATOM 2724 C C . PHE A 1 352 ? -22.312 -28.047 1.214 1 96.44 352 PHE A C 1
ATOM 2726 O O . PHE A 1 352 ? -23.453 -28.328 0.867 1 96.44 352 PHE A O 1
ATOM 2733 N N . ILE A 1 353 ? -22.031 -27.156 2.164 1 94.44 353 ILE A N 1
ATOM 2734 C CA . ILE A 1 353 ? -23.094 -26.516 2.947 1 94.44 353 ILE A CA 1
ATOM 2735 C C . ILE A 1 353 ? -23.328 -25.094 2.447 1 94.44 353 ILE A C 1
ATOM 2737 O O . ILE A 1 353 ? -22.422 -24.266 2.492 1 94.44 353 ILE A O 1
ATOM 2741 N N . PRO A 1 354 ? -24.578 -24.844 1.913 1 95.56 354 PRO A N 1
ATOM 2742 C CA . PRO A 1 354 ? -24.859 -23.453 1.543 1 95.56 354 PRO A CA 1
ATOM 2743 C C . PRO A 1 354 ? -24.688 -22.484 2.711 1 95.56 354 PRO A C 1
ATOM 2745 O O . PRO A 1 354 ? -25.234 -22.703 3.791 1 95.56 354 PRO A O 1
ATOM 2748 N N . THR A 1 355 ? -23.844 -21.469 2.52 1 96.19 355 THR A N 1
ATOM 2749 C CA . THR A 1 355 ? -23.484 -20.547 3.592 1 96.19 355 THR A CA 1
ATOM 2750 C C . THR A 1 355 ? -23.344 -19.125 3.057 1 96.19 355 THR A C 1
ATOM 2752 O O . THR A 1 355 ? -22.969 -18.922 1.899 1 96.19 355 THR A O 1
ATOM 2755 N N . LEU A 1 356 ? -23.781 -18.188 3.885 1 96.44 356 LEU A N 1
ATOM 2756 C CA . LEU A 1 356 ? -23.516 -16.781 3.596 1 96.44 356 LEU A CA 1
ATOM 2757 C C . LEU A 1 356 ? -22.172 -16.359 4.176 1 96.44 356 LEU A C 1
ATOM 2759 O O . LEU A 1 356 ? -21.828 -16.719 5.309 1 96.44 356 LEU A O 1
ATOM 2763 N N . PHE A 1 357 ? -21.422 -15.625 3.379 1 97.31 357 PHE A N 1
ATOM 2764 C CA . PHE A 1 357 ? -20.078 -15.242 3.803 1 97.31 357 PHE A CA 1
ATOM 2765 C C . PHE A 1 357 ? -19.938 -13.727 3.863 1 97.31 357 PHE A C 1
ATOM 2767 O O . PHE A 1 357 ? -20.453 -13.016 3.004 1 97.31 357 PHE A O 1
ATOM 2774 N N . ASN A 1 358 ? -19.297 -13.242 4.922 1 97.31 358 ASN A N 1
ATOM 2775 C CA . ASN A 1 358 ? -18.828 -11.859 4.984 1 97.31 358 ASN A CA 1
ATOM 2776 C C . ASN A 1 358 ? -17.453 -11.703 4.352 1 97.31 358 ASN A C 1
ATOM 2778 O O . ASN A 1 358 ? -16.484 -12.312 4.801 1 97.31 358 ASN A O 1
ATOM 2782 N N . VAL A 1 359 ? -17.391 -10.93 3.326 1 98.12 359 VAL A N 1
ATOM 2783 C CA . VAL A 1 359 ? -16.141 -10.703 2.611 1 98.12 359 VAL A CA 1
ATOM 2784 C C . VAL A 1 359 ? -15.609 -9.305 2.906 1 98.12 359 VAL A C 1
ATOM 2786 O O . VAL A 1 359 ? -16.328 -8.32 2.744 1 98.12 359 VAL A O 1
ATOM 2789 N N . THR A 1 360 ? -14.406 -9.219 3.367 1 97.81 360 THR A N 1
ATOM 2790 C CA . THR A 1 360 ? -13.742 -7.945 3.613 1 97.81 360 THR A CA 1
ATOM 2791 C C . THR A 1 360 ? -12.508 -7.797 2.725 1 97.81 360 THR A C 1
ATOM 2793 O O . THR A 1 360 ? -11.648 -8.68 2.693 1 97.81 360 THR A O 1
ATOM 2796 N N . VAL A 1 361 ? -12.438 -6.742 1.994 1 97.56 361 VAL A N 1
ATOM 2797 C CA . VAL A 1 361 ? -11.352 -6.484 1.062 1 97.56 361 VAL A CA 1
ATOM 2798 C C . VAL A 1 361 ? -10.547 -5.273 1.532 1 97.56 361 VAL A C 1
ATOM 2800 O O . VAL A 1 361 ? -11.102 -4.188 1.73 1 97.56 361 VAL A O 1
ATOM 2803 N N . ASP A 1 362 ? -9.32 -5.445 1.771 1 94.69 362 ASP A N 1
ATOM 2804 C CA . ASP A 1 362 ? -8.383 -4.367 2.074 1 94.69 362 ASP A CA 1
ATOM 2805 C C . ASP A 1 362 ? -7.605 -3.945 0.829 1 94.69 362 ASP A C 1
ATOM 2807 O O . ASP A 1 362 ? -6.762 -4.695 0.333 1 94.69 362 ASP A O 1
ATOM 2811 N N . LEU A 1 363 ? -7.785 -2.762 0.351 1 91.44 363 LEU A N 1
ATOM 2812 C CA . LEU A 1 363 ? -7.176 -2.322 -0.899 1 91.44 363 LEU A CA 1
ATOM 2813 C C . LEU A 1 363 ? -5.727 -1.899 -0.677 1 91.44 363 LEU A C 1
ATOM 2815 O O . LEU A 1 363 ? -4.898 -2.002 -1.585 1 91.44 363 LEU A O 1
ATOM 2819 N N . GLN A 1 364 ? -5.41 -1.407 0.443 1 82 364 GLN A N 1
ATOM 2820 C CA . GLN A 1 364 ? -4.043 -0.99 0.729 1 82 364 GLN A CA 1
ATOM 2821 C C . GLN A 1 364 ? -3.105 -2.193 0.813 1 82 364 GLN A C 1
ATOM 2823 O O . GLN A 1 364 ? -2.008 -2.172 0.252 1 82 364 GLN A O 1
ATOM 2828 N N . GLY A 1 365 ? -3.578 -3.203 1.483 1 81.75 365 GLY A N 1
ATOM 2829 C CA . GLY A 1 365 ? -2.773 -4.406 1.613 1 81.75 365 GLY A CA 1
ATOM 2830 C C . GLY A 1 365 ? -3.029 -5.418 0.512 1 81.75 365 GLY A C 1
ATOM 2831 O O . GLY A 1 365 ? -2.32 -6.422 0.404 1 81.75 365 GLY A O 1
ATOM 2832 N N . GLN A 1 366 ? -4.027 -5.195 -0.313 1 88.69 366 GLN A N 1
ATOM 2833 C CA . GLN A 1 366 ? -4.461 -6.117 -1.359 1 88.69 366 GLN A CA 1
ATOM 2834 C C . GLN A 1 366 ? -4.746 -7.5 -0.79 1 88.69 366 GLN A C 1
ATOM 2836 O O . GLN A 1 366 ? -4.273 -8.508 -1.323 1 88.69 366 GLN A O 1
ATOM 2841 N N . ASN A 1 367 ? -5.492 -7.492 0.321 1 92.06 367 ASN A N 1
ATOM 2842 C CA . ASN A 1 367 ? -5.859 -8.734 0.995 1 92.06 367 ASN A CA 1
ATOM 2843 C C . ASN A 1 367 ? -7.371 -8.906 1.063 1 92.06 367 ASN A C 1
ATOM 2845 O O . ASN A 1 367 ? -8.117 -7.926 1.115 1 92.06 367 ASN A O 1
ATOM 2849 N N . ILE A 1 368 ? -7.793 -10.141 1.047 1 96.94 368 ILE A N 1
ATOM 2850 C CA . ILE A 1 368 ? -9.195 -10.523 1.181 1 96.94 368 ILE A CA 1
ATOM 2851 C C . ILE A 1 368 ? -9.367 -11.438 2.395 1 96.94 368 ILE A C 1
ATOM 2853 O O . ILE A 1 368 ? -8.586 -12.367 2.594 1 96.94 368 ILE A O 1
ATOM 2857 N N . THR A 1 369 ? -10.312 -11.156 3.219 1 97.19 369 THR A N 1
ATOM 2858 C CA . THR A 1 369 ? -10.688 -12.031 4.32 1 97.19 369 THR A CA 1
ATOM 2859 C C . THR A 1 369 ? -12.148 -12.461 4.199 1 97.19 369 THR A C 1
ATOM 2861 O O . THR A 1 369 ? -13.023 -11.625 3.949 1 97.19 369 THR A O 1
ATOM 2864 N N . VAL A 1 370 ? -12.359 -13.711 4.332 1 97.69 370 VAL A N 1
ATOM 2865 C CA . VAL A 1 370 ? -13.703 -14.273 4.203 1 97.69 370 VAL A CA 1
ATOM 2866 C C . VAL A 1 370 ? -14.086 -15 5.496 1 97.69 370 VAL A C 1
ATOM 2868 O O . VAL A 1 370 ? -13.328 -15.836 5.988 1 97.69 370 VAL A O 1
ATOM 2871 N N . ASN A 1 371 ? -15.25 -14.641 6.02 1 96.56 371 ASN A N 1
ATOM 2872 C CA . ASN A 1 371 ? -15.766 -15.281 7.223 1 96.56 371 ASN A CA 1
ATOM 2873 C C . ASN A 1 371 ? -17.188 -15.812 7.016 1 96.56 371 ASN A C 1
ATOM 2875 O O . ASN A 1 371 ? -18.031 -15.109 6.469 1 96.56 371 ASN A O 1
ATOM 2879 N N . ALA A 1 372 ? -17.344 -17.047 7.406 1 95.12 372 ALA A N 1
ATOM 2880 C CA . ALA A 1 372 ? -18.672 -17.641 7.32 1 95.12 372 ALA A CA 1
ATOM 2881 C C . ALA A 1 372 ? -19.594 -17.078 8.391 1 95.12 372 ALA A C 1
ATOM 2883 O O . ALA A 1 372 ? -19.172 -16.859 9.531 1 95.12 372 ALA A O 1
ATOM 2884 N N . THR A 1 373 ? -20.797 -16.812 7.938 1 92.88 373 THR A N 1
ATOM 2885 C CA . THR A 1 373 ? -21.797 -16.359 8.906 1 92.88 373 THR A CA 1
ATOM 2886 C C . THR A 1 373 ? -22.531 -17.562 9.516 1 92.88 373 THR A C 1
ATOM 2888 O O . THR A 1 373 ? -22.422 -18.688 9.008 1 92.88 373 THR A O 1
ATOM 2891 N N . ASN A 1 374 ? -23.094 -17.344 10.664 1 85.44 374 ASN A N 1
ATOM 2892 C CA . ASN A 1 374 ? -23.828 -18.422 11.336 1 85.44 374 ASN A CA 1
ATOM 2893 C C . ASN A 1 374 ? -25.297 -18.438 10.922 1 85.44 374 ASN A C 1
ATOM 2895 O O . ASN A 1 374 ? -26.125 -19.062 11.578 1 85.44 374 ASN A O 1
ATOM 2899 N N . ASP A 1 375 ? -25.469 -17.859 9.82 1 76.38 375 ASP A N 1
ATOM 2900 C CA . ASP A 1 375 ? -26.875 -17.828 9.406 1 76.38 375 ASP A CA 1
ATOM 2901 C C . ASP A 1 375 ? -27.328 -19.188 8.906 1 76.38 375 ASP A C 1
ATOM 2903 O O . ASP A 1 375 ? -26.625 -19.828 8.117 1 76.38 375 ASP A O 1
ATOM 2907 N N . ALA A 1 376 ? -28.312 -19.875 9.516 1 64.38 376 ALA A N 1
ATOM 2908 C CA . ALA A 1 376 ? -28.766 -21.25 9.312 1 64.38 376 ALA A CA 1
ATOM 2909 C C . ALA A 1 376 ? -29.578 -21.375 8.031 1 64.38 376 ALA A C 1
ATOM 2911 O O . ALA A 1 376 ? -29.594 -22.422 7.387 1 64.38 376 ALA A O 1
ATOM 2912 N N . GLU A 1 377 ? -30.156 -20.391 7.535 1 75.81 377 GLU A N 1
ATOM 2913 C CA . GLU A 1 377 ? -31.125 -20.625 6.473 1 75.81 377 GLU A CA 1
ATOM 2914 C C . GLU A 1 377 ? -30.719 -19.922 5.18 1 75.81 377 GLU A C 1
ATOM 2916 O O . GLU A 1 377 ? -31.156 -18.797 4.918 1 75.81 377 GLU A O 1
ATOM 2921 N N . ILE A 1 378 ? -29.719 -20.531 4.477 1 84.81 378 ILE A N 1
ATOM 2922 C CA . ILE A 1 378 ? -29.359 -19.953 3.191 1 84.81 378 ILE A CA 1
ATOM 2923 C C . ILE A 1 378 ? -29.797 -20.875 2.059 1 84.81 378 ILE A C 1
ATOM 2925 O O . ILE A 1 378 ? -29.672 -22.109 2.172 1 84.81 378 ILE A O 1
ATOM 2929 N N . GLN A 1 379 ? -30.469 -20.328 1.124 1 89.81 379 GLN A N 1
ATOM 2930 C CA . GLN A 1 379 ? -30.859 -21.078 -0.056 1 89.81 379 GLN A CA 1
ATOM 2931 C C . GLN A 1 379 ? -29.656 -21.578 -0.832 1 89.81 379 GLN A C 1
ATOM 2933 O O . GLN A 1 379 ? -28.641 -20.875 -0.935 1 89.81 379 GLN A O 1
ATOM 2938 N N . ASP A 1 380 ? -29.828 -22.812 -1.34 1 93.62 380 ASP A N 1
ATOM 2939 C CA . ASP A 1 380 ? -28.766 -23.391 -2.158 1 93.62 380 ASP A CA 1
ATOM 2940 C C . ASP A 1 380 ? -28.547 -22.578 -3.432 1 93.62 380 ASP A C 1
ATOM 2942 O O . ASP A 1 380 ? -29.5 -22.297 -4.16 1 93.62 380 ASP A O 1
ATOM 2946 N N . ILE A 1 381 ? -27.359 -22.188 -3.707 1 93.56 381 ILE A N 1
ATOM 2947 C CA . ILE A 1 381 ? -27.062 -21.312 -4.836 1 93.56 381 ILE A CA 1
ATOM 2948 C C . ILE A 1 381 ? -27.219 -22.078 -6.145 1 93.56 381 ILE A C 1
ATOM 2950 O O . ILE A 1 381 ? -27.469 -21.484 -7.195 1 93.56 381 ILE A O 1
ATOM 2954 N N . ASN A 1 382 ? -27.016 -23.359 -6.121 1 94.25 382 ASN A N 1
ATOM 2955 C CA . ASN A 1 382 ? -27.141 -24.203 -7.297 1 94.25 382 ASN A CA 1
ATOM 2956 C C . ASN A 1 382 ? -27.875 -25.5 -6.973 1 94.25 382 ASN A C 1
ATOM 2958 O O . ASN A 1 382 ? -27.25 -26.578 -6.914 1 94.25 382 ASN A O 1
ATOM 2962 N N . PRO A 1 383 ? -29.141 -25.422 -7.016 1 92.25 383 PRO A N 1
ATOM 2963 C CA . PRO A 1 383 ? -29.938 -26.594 -6.617 1 92.25 383 PRO A CA 1
ATOM 2964 C C . PRO A 1 383 ? -29.797 -27.766 -7.586 1 92.25 383 PRO A C 1
ATOM 2966 O O . PRO A 1 383 ? -30.094 -28.906 -7.227 1 92.25 383 PRO A O 1
ATOM 2969 N N . SER A 1 384 ? -29.328 -27.562 -8.781 1 91.69 384 SER A N 1
ATOM 2970 C CA . SER A 1 384 ? -29.125 -28.641 -9.758 1 91.69 384 SER A CA 1
ATOM 2971 C C . SER A 1 384 ? -27.922 -29.5 -9.383 1 91.69 384 SER A C 1
ATOM 2973 O O . SER A 1 384 ? -27.75 -30.594 -9.938 1 91.69 384 SER A O 1
ATOM 2975 N N . ARG A 1 385 ? -27.047 -29.094 -8.484 1 93.12 385 ARG A N 1
ATOM 2976 C CA . ARG A 1 385 ? -25.859 -29.781 -7.984 1 93.12 385 ARG A CA 1
ATOM 2977 C C . ARG A 1 385 ? -24.797 -29.906 -9.07 1 93.12 385 ARG A C 1
ATOM 2979 O O . ARG A 1 385 ? -23.875 -30.719 -8.953 1 93.12 385 ARG A O 1
ATOM 2986 N N . ARG A 1 386 ? -24.922 -29.188 -10.055 1 93.19 386 ARG A N 1
ATOM 2987 C CA . ARG A 1 386 ? -23.969 -29.234 -11.164 1 93.19 386 ARG A CA 1
ATOM 2988 C C . ARG A 1 386 ? -22.594 -28.734 -10.727 1 93.19 386 ARG A C 1
ATOM 2990 O O . ARG A 1 386 ? -21.562 -29.344 -11.047 1 93.19 386 ARG A O 1
ATOM 2997 N N . LEU A 1 387 ? -22.656 -27.656 -9.984 1 95.31 387 LEU A N 1
ATOM 2998 C CA . LEU A 1 387 ? -21.406 -27.062 -9.555 1 95.31 387 LEU A CA 1
ATOM 2999 C C . LEU A 1 387 ? -20.641 -28 -8.617 1 95.31 387 LEU A C 1
ATOM 3001 O O . LEU A 1 387 ? -19.484 -28.344 -8.883 1 95.31 387 LEU A O 1
ATOM 3005 N N . LYS A 1 388 ? -21.266 -28.469 -7.582 1 95.19 388 LYS A N 1
ATOM 3006 C CA . LYS A 1 388 ? -20.594 -29.312 -6.602 1 95.19 388 LYS A CA 1
ATOM 3007 C C . LYS A 1 388 ? -20.156 -30.641 -7.223 1 95.19 388 LYS A C 1
ATOM 3009 O O . LYS A 1 388 ? -19.062 -31.125 -6.945 1 95.19 388 LYS A O 1
ATOM 3014 N N . SER A 1 389 ? -20.969 -31.188 -8.117 1 94.38 389 SER A N 1
ATOM 3015 C CA . SER A 1 389 ? -20.641 -32.469 -8.75 1 94.38 389 SER A CA 1
ATOM 3016 C C . SER A 1 389 ? -19.469 -32.312 -9.719 1 94.38 389 SER A C 1
ATOM 3018 O O . SER A 1 389 ? -18.609 -33.188 -9.805 1 94.38 389 SER A O 1
ATOM 3020 N N . THR A 1 390 ? -19.5 -31.25 -10.422 1 94.12 390 THR A N 1
ATOM 3021 C CA . THR A 1 390 ? -18.422 -31 -11.367 1 94.12 390 THR A CA 1
ATOM 3022 C C . THR A 1 390 ? -17.094 -30.781 -10.633 1 94.12 390 THR A C 1
ATOM 3024 O O . THR A 1 390 ? -16.047 -31.266 -11.055 1 94.12 390 THR A O 1
ATOM 3027 N N . VAL A 1 391 ? -17.188 -30.062 -9.523 1 96.44 391 VAL A N 1
ATOM 3028 C CA . VAL A 1 391 ? -15.984 -29.828 -8.719 1 96.44 391 VAL A CA 1
ATOM 3029 C C . VAL A 1 391 ? -15.406 -31.156 -8.25 1 96.44 391 VAL A C 1
ATOM 3031 O O . VAL A 1 391 ? -14.203 -31.375 -8.32 1 96.44 391 VAL A O 1
ATOM 3034 N N . MET A 1 392 ? -16.234 -32.062 -7.859 1 96.5 392 MET A N 1
ATOM 3035 C CA . MET A 1 392 ? -15.797 -33.375 -7.395 1 96.5 392 MET A CA 1
ATOM 3036 C C . MET A 1 392 ? -15.109 -34.125 -8.516 1 96.5 392 MET A C 1
ATOM 3038 O O . MET A 1 392 ? -14.047 -34.719 -8.312 1 96.5 392 MET A O 1
ATOM 3042 N N . ARG A 1 393 ? -15.578 -34.062 -9.633 1 94.25 393 ARG A N 1
ATOM 3043 C CA . ARG A 1 393 ? -15.062 -34.812 -10.773 1 94.25 393 ARG A CA 1
ATOM 3044 C C . ARG A 1 393 ? -13.695 -34.312 -11.203 1 94.25 393 ARG A C 1
ATOM 3046 O O . ARG A 1 393 ? -12.898 -35.031 -11.781 1 94.25 393 ARG A O 1
ATOM 3053 N N . GLN A 1 394 ? -13.477 -33.094 -10.93 1 94.31 394 GLN A N 1
ATOM 3054 C CA . GLN A 1 394 ? -12.188 -32.531 -11.312 1 94.31 394 GLN A CA 1
ATOM 3055 C C . GLN A 1 394 ? -11.039 -33.219 -10.609 1 94.31 394 GLN A C 1
ATOM 3057 O O . GLN A 1 394 ? -9.938 -33.344 -11.156 1 94.31 394 GLN A O 1
ATOM 3062 N N . PHE A 1 395 ? -11.242 -33.781 -9.43 1 95.81 395 PHE A N 1
ATOM 3063 C CA . PHE A 1 395 ? -10.188 -34.469 -8.68 1 95.81 395 PHE A CA 1
ATOM 3064 C C . PHE A 1 395 ? -9.695 -35.688 -9.422 1 95.81 395 PHE A C 1
ATOM 3066 O O . PHE A 1 395 ? -8.492 -35.938 -9.484 1 95.81 395 PHE A O 1
ATOM 3073 N N . GLU A 1 396 ? -10.594 -36.438 -9.953 1 94.19 396 GLU A N 1
ATOM 3074 C CA . GLU A 1 396 ? -10.211 -37.625 -10.727 1 94.19 396 GLU A CA 1
ATOM 3075 C C . GLU A 1 396 ? -9.453 -37.219 -11.984 1 94.19 396 GLU A C 1
ATOM 3077 O O . GLU A 1 396 ? -8.43 -37.844 -12.32 1 94.19 396 GLU A O 1
ATOM 3082 N N . LEU A 1 397 ? -9.969 -36.219 -12.641 1 89.81 397 LEU A N 1
ATOM 3083 C CA . LEU A 1 397 ? -9.336 -35.781 -13.875 1 89.81 397 LEU A CA 1
ATOM 3084 C C . LEU A 1 397 ? -7.918 -35.281 -13.609 1 89.81 397 LEU A C 1
ATOM 3086 O O . LEU A 1 397 ? -6.996 -35.594 -14.359 1 89.81 397 LEU A O 1
ATOM 3090 N N . ILE A 1 398 ? -7.738 -34.562 -12.578 1 89.81 398 ILE A N 1
ATOM 3091 C CA . ILE A 1 398 ? -6.438 -34 -12.234 1 89.81 398 ILE A CA 1
ATOM 3092 C C . ILE A 1 398 ? -5.469 -35.125 -11.875 1 89.81 398 ILE A C 1
ATOM 3094 O O . ILE A 1 398 ? -4.309 -35.094 -12.281 1 89.81 398 ILE A O 1
ATOM 3098 N N . ALA A 1 399 ? -5.949 -36.062 -11.109 1 92.62 399 ALA A N 1
ATOM 3099 C CA . ALA A 1 399 ? -5.098 -37.188 -10.719 1 92.62 399 ALA A CA 1
ATOM 3100 C C . ALA A 1 399 ? -4.633 -37.969 -11.938 1 92.62 399 ALA A C 1
ATOM 3102 O O . ALA A 1 399 ? -3.471 -38.375 -12.016 1 92.62 399 ALA A O 1
ATOM 3103 N N . ASN A 1 400 ? -5.5 -38.156 -12.844 1 88.38 400 ASN A N 1
ATOM 3104 C CA . ASN A 1 400 ? -5.172 -38.875 -14.055 1 88.38 400 ASN A CA 1
ATOM 3105 C C . ASN A 1 400 ? -4.215 -38.094 -14.953 1 88.38 400 ASN A C 1
ATOM 3107 O O . ASN A 1 400 ? -3.232 -38.656 -15.445 1 88.38 400 ASN A O 1
ATOM 3111 N N . ASP A 1 401 ? -4.488 -36.875 -15.086 1 81.62 401 ASP A N 1
ATOM 3112 C CA . ASP A 1 401 ? -3.695 -36.031 -15.969 1 81.62 401 ASP A CA 1
ATOM 3113 C C . ASP A 1 401 ? -2.293 -35.812 -15.406 1 81.62 401 ASP A C 1
ATOM 3115 O O . ASP A 1 401 ? -1.345 -35.594 -16.156 1 81.62 401 ASP A O 1
ATOM 3119 N N . GLU A 1 402 ? -2.162 -35.875 -14.133 1 83.31 402 GLU A N 1
ATOM 3120 C CA . GLU A 1 402 ? -0.901 -35.531 -13.484 1 83.31 402 GLU A CA 1
ATOM 3121 C C . GLU A 1 402 ? -0.096 -36.75 -13.117 1 83.31 402 GLU A C 1
ATOM 3123 O O . GLU A 1 402 ? 0.821 -36.688 -12.297 1 83.31 402 GLU A O 1
ATOM 3128 N N . THR A 1 403 ? -0.456 -37.875 -13.703 1 84.06 403 THR A N 1
ATOM 3129 C CA . THR A 1 403 ? 0.328 -39.094 -13.555 1 84.06 403 THR A CA 1
ATOM 3130 C C . THR A 1 403 ? 1.125 -39.375 -14.828 1 84.06 403 THR A C 1
ATOM 3132 O O . THR A 1 403 ? 0.559 -39.438 -15.914 1 84.06 403 THR A O 1
ATOM 3135 N N . ASN A 1 404 ? 2.408 -39.438 -14.695 1 79.06 404 ASN A N 1
ATOM 3136 C CA . ASN A 1 404 ? 3.273 -39.781 -15.812 1 79.06 404 ASN A CA 1
ATOM 3137 C C . ASN A 1 404 ? 4.047 -41.062 -15.531 1 79.06 404 ASN A C 1
ATOM 3139 O O . ASN A 1 404 ? 3.732 -41.812 -14.586 1 79.06 404 ASN A O 1
ATOM 3143 N N . LEU A 1 405 ? 4.992 -41.438 -16.359 1 77.81 405 LEU A N 1
ATOM 3144 C CA . LEU A 1 405 ? 5.719 -42.688 -16.25 1 77.81 405 LEU A CA 1
ATOM 3145 C C . LEU A 1 405 ? 6.605 -42.688 -15.008 1 77.81 405 LEU A C 1
ATOM 3147 O O . LEU A 1 405 ? 6.93 -43.75 -14.484 1 77.81 405 LEU A O 1
ATOM 3151 N N . TYR A 1 406 ? 6.902 -41.469 -14.539 1 73.06 406 TYR A N 1
ATOM 3152 C CA . TYR A 1 406 ? 7.973 -41.438 -13.547 1 73.06 406 TYR A CA 1
ATOM 3153 C C . TYR A 1 406 ? 7.445 -40.938 -12.195 1 73.06 406 TYR A C 1
ATOM 3155 O O . TYR A 1 406 ? 8.016 -41.281 -11.148 1 73.06 406 TYR A O 1
ATOM 3163 N N . ILE A 1 407 ? 6.445 -40.156 -12.242 1 79.31 407 ILE A N 1
ATOM 3164 C CA . ILE A 1 407 ? 6.016 -39.562 -10.984 1 79.31 407 ILE A CA 1
ATOM 3165 C C . ILE A 1 407 ? 4.547 -39.156 -11.078 1 79.31 407 ILE A C 1
ATOM 3167 O O . ILE A 1 407 ? 3.992 -39.062 -12.172 1 79.31 407 ILE A O 1
ATOM 3171 N N . SER A 1 408 ? 3.881 -39.125 -9.914 1 87.44 408 SER A N 1
ATOM 3172 C CA . SER A 1 408 ? 2.588 -38.469 -9.758 1 87.44 408 SER A CA 1
ATOM 3173 C C . SER A 1 408 ? 2.746 -37.094 -9.133 1 87.44 408 SER A C 1
ATOM 3175 O O . SER A 1 408 ? 3.047 -36.969 -7.945 1 87.44 408 SER A O 1
ATOM 3177 N N . THR A 1 409 ? 2.398 -36.062 -9.914 1 82.56 409 THR A N 1
ATOM 3178 C CA . THR A 1 409 ? 2.549 -34.719 -9.398 1 82.56 409 THR A CA 1
ATOM 3179 C C . THR A 1 409 ? 1.526 -34.438 -8.297 1 82.56 409 THR A C 1
ATOM 3181 O O . THR A 1 409 ? 1.787 -33.656 -7.383 1 82.56 409 THR A O 1
ATOM 3184 N N . VAL A 1 410 ? 0.392 -35.062 -8.359 1 90.62 410 VAL A N 1
ATOM 3185 C CA . VAL A 1 410 ? -0.612 -34.938 -7.305 1 90.62 410 VAL A CA 1
ATOM 3186 C C . VAL A 1 410 ? -0.081 -35.562 -6.012 1 90.62 410 VAL A C 1
ATOM 3188 O O . VAL A 1 410 ? -0.221 -34.969 -4.938 1 90.62 410 VAL A O 1
ATOM 3191 N N . GLY A 1 411 ? 0.507 -36.688 -6.168 1 91.12 411 GLY A N 1
ATOM 3192 C CA . GLY A 1 411 ? 1.115 -37.312 -5.004 1 91.12 411 GLY A CA 1
ATOM 3193 C C . GLY A 1 411 ? 2.188 -36.469 -4.359 1 91.12 411 GLY A C 1
ATOM 3194 O O . GLY A 1 411 ? 2.252 -36.344 -3.131 1 91.12 411 GLY A O 1
ATOM 3195 N N . THR A 1 412 ? 2.924 -35.875 -5.168 1 84.56 412 THR A N 1
ATOM 3196 C CA . THR A 1 412 ? 3.986 -35 -4.676 1 84.56 412 THR A CA 1
ATOM 3197 C C . THR A 1 412 ? 3.404 -33.781 -3.963 1 84.56 412 THR A C 1
ATOM 3199 O O . THR A 1 412 ? 3.951 -33.312 -2.959 1 84.56 412 THR A O 1
ATOM 3202 N N . ALA A 1 413 ? 2.398 -33.25 -4.512 1 88.06 413 ALA A N 1
ATOM 3203 C CA . ALA A 1 413 ? 1.755 -32.094 -3.898 1 88.06 413 ALA A CA 1
ATOM 3204 C C . ALA A 1 413 ? 1.193 -32.438 -2.523 1 88.06 413 ALA A C 1
ATOM 3206 O O . ALA A 1 413 ? 1.375 -31.688 -1.562 1 88.06 413 ALA A O 1
ATOM 3207 N N . PHE A 1 414 ? 0.555 -33.594 -2.404 1 93.69 414 PHE A N 1
ATOM 3208 C CA . PHE A 1 414 ? 0.028 -34.031 -1.118 1 93.69 414 PHE A CA 1
ATOM 3209 C C . PHE A 1 414 ? 1.16 -34.312 -0.135 1 93.69 414 PHE A C 1
ATOM 3211 O O . PHE A 1 414 ? 1.053 -33.969 1.05 1 93.69 414 PHE A O 1
ATOM 3218 N N . ASN A 1 415 ? 2.17 -34.875 -0.629 1 89.94 415 ASN A N 1
ATOM 3219 C CA . ASN A 1 415 ? 3.322 -35.156 0.223 1 89.94 415 ASN A CA 1
ATOM 3220 C C . ASN A 1 415 ? 3.922 -33.875 0.791 1 89.94 415 ASN A C 1
ATOM 3222 O O . ASN A 1 415 ? 4.387 -33.875 1.932 1 89.94 415 ASN A O 1
ATOM 3226 N N . ALA A 1 416 ? 3.934 -32.906 -0.02 1 85.56 416 ALA A N 1
ATOM 3227 C CA . ALA A 1 416 ? 4.445 -31.625 0.451 1 85.56 416 ALA A CA 1
ATOM 3228 C C . ALA A 1 416 ? 3.6 -31.094 1.602 1 85.56 416 ALA A C 1
ATOM 3230 O O . ALA A 1 416 ? 4.137 -30.609 2.602 1 85.56 416 ALA A O 1
ATOM 3231 N N . SER A 1 417 ? 2.352 -31.109 1.488 1 91.38 417 SER A N 1
ATOM 3232 C CA . SER A 1 417 ? 1.45 -30.656 2.547 1 91.38 417 SER A CA 1
ATOM 3233 C C . SER A 1 417 ? 1.627 -31.484 3.811 1 91.38 417 SER A C 1
ATOM 3235 O O . SER A 1 417 ? 1.59 -30.953 4.922 1 91.38 417 SER A O 1
ATOM 3237 N N . ILE A 1 418 ? 1.814 -32.75 3.676 1 93.06 418 ILE A N 1
ATOM 3238 C CA . ILE A 1 418 ? 2.016 -33.656 4.805 1 93.06 418 ILE A CA 1
ATOM 3239 C C . ILE A 1 418 ? 3.322 -33.312 5.516 1 93.06 418 ILE A C 1
ATOM 3241 O O . ILE A 1 418 ? 3.367 -33.25 6.746 1 93.06 418 ILE A O 1
ATOM 3245 N N . THR A 1 419 ? 4.312 -33.125 4.738 1 87.06 419 THR A N 1
ATOM 3246 C CA . THR A 1 419 ? 5.605 -32.781 5.305 1 87.06 419 THR A CA 1
ATOM 3247 C C . THR A 1 419 ? 5.52 -31.453 6.074 1 87.06 419 THR A C 1
ATOM 3249 O O . THR A 1 419 ? 6.137 -31.312 7.133 1 87.06 419 THR A O 1
ATOM 3252 N N . ASP A 1 420 ? 4.793 -30.547 5.586 1 88.31 420 ASP A N 1
ATOM 3253 C CA . ASP A 1 420 ? 4.617 -29.25 6.254 1 88.31 420 ASP A CA 1
ATOM 3254 C C . ASP A 1 420 ? 3.91 -29.422 7.598 1 88.31 420 ASP A C 1
ATOM 3256 O O . ASP A 1 420 ? 4.312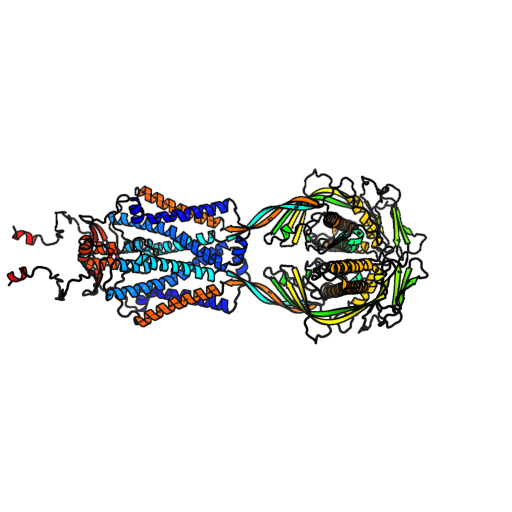 -28.828 8.602 1 88.31 420 ASP A O 1
ATOM 3260 N N . LEU A 1 421 ? 2.881 -30.172 7.551 1 91.56 421 LEU A N 1
ATOM 3261 C CA . LEU A 1 421 ? 2.164 -30.391 8.797 1 91.56 421 LEU A CA 1
ATOM 3262 C C . LEU A 1 421 ? 3.041 -31.141 9.805 1 91.56 421 LEU A C 1
ATOM 3264 O O . LEU A 1 421 ? 3.004 -30.844 11 1 91.56 421 LEU A O 1
ATOM 3268 N N . ARG A 1 422 ? 3.789 -32.094 9.336 1 89.31 422 ARG A N 1
ATOM 3269 C CA . ARG A 1 422 ? 4.719 -32.812 10.203 1 89.31 422 ARG A CA 1
ATOM 3270 C C . ARG A 1 422 ? 5.723 -31.859 10.836 1 89.31 422 ARG A C 1
ATOM 3272 O O . ARG A 1 422 ? 6.023 -31.969 12.031 1 89.31 422 ARG A O 1
ATOM 3279 N N . THR A 1 423 ? 6.203 -31.016 10.031 1 84.5 423 THR A N 1
ATOM 3280 C CA . THR A 1 423 ? 7.148 -30.031 10.531 1 84.5 423 THR A CA 1
ATOM 3281 C C . THR A 1 423 ? 6.5 -29.156 11.602 1 84.5 423 THR A C 1
ATOM 3283 O O . THR A 1 423 ? 7.113 -28.859 12.625 1 84.5 423 THR A O 1
ATOM 3286 N N . TYR A 1 424 ? 5.355 -28.672 11.445 1 87.69 424 TYR A N 1
ATOM 3287 C CA . TYR A 1 424 ? 4.609 -27.875 12.398 1 87.69 424 TYR A CA 1
ATOM 3288 C C . TYR A 1 424 ? 4.418 -28.625 13.719 1 87.69 424 TYR A C 1
ATOM 3290 O O . TYR A 1 424 ? 4.664 -28.062 14.789 1 87.69 424 TYR A O 1
ATOM 3298 N N . ILE A 1 425 ? 4.02 -29.781 13.586 1 89.06 425 ILE A N 1
ATOM 3299 C CA . ILE A 1 425 ? 3.711 -30.578 14.773 1 89.06 425 ILE A CA 1
ATOM 3300 C C . ILE A 1 425 ? 4.992 -30.859 15.547 1 89.06 425 ILE A C 1
ATOM 3302 O O . ILE A 1 425 ? 5.004 -30.828 16.781 1 89.06 425 ILE A O 1
ATOM 3306 N N . HIS A 1 426 ? 5.992 -31.141 14.82 1 84.12 426 HIS A N 1
ATOM 3307 C CA . HIS A 1 426 ? 7.262 -31.438 15.469 1 84.12 426 HIS A CA 1
ATOM 3308 C C . HIS A 1 426 ? 7.844 -30.203 16.141 1 84.12 426 HIS A C 1
ATOM 3310 O O . HIS A 1 426 ? 8.578 -30.312 17.125 1 84.12 426 HIS A O 1
ATOM 3316 N N . SER A 1 427 ? 7.586 -29.109 15.562 1 79.19 427 SER A N 1
ATOM 3317 C CA . SER A 1 427 ? 8.078 -27.859 16.141 1 79.19 427 SER A CA 1
ATOM 3318 C C . SER A 1 427 ? 7.156 -27.359 17.25 1 79.19 427 SER A C 1
ATOM 3320 O O . SER A 1 427 ? 7.543 -26.516 18.047 1 79.19 427 SER A O 1
ATOM 3322 N N . SER A 1 428 ? 6.043 -27.859 17.219 1 77 428 SER A N 1
ATOM 3323 C CA . SER A 1 428 ? 5.066 -27.438 18.219 1 77 428 SER A CA 1
ATOM 3324 C C . SER A 1 428 ? 5.316 -28.109 19.562 1 77 428 SER A C 1
ATOM 3326 O O . SER A 1 428 ? 6.09 -29.062 19.656 1 77 428 SER A O 1
ATOM 3328 N N . SER A 1 429 ? 4.891 -27.5 20.625 1 69.56 429 SER A N 1
ATOM 3329 C CA . SER A 1 429 ? 5.137 -27.875 22.016 1 69.56 429 SER A CA 1
ATOM 3330 C C . SER A 1 429 ? 4.594 -29.25 22.328 1 69.56 429 SER A C 1
ATOM 3332 O O . SER A 1 429 ? 4.969 -29.875 23.328 1 69.56 429 SER A O 1
ATOM 3334 N N . HIS A 1 430 ? 3.707 -29.734 21.438 1 70.19 430 HIS A N 1
ATOM 3335 C CA . HIS A 1 430 ? 3.131 -31.031 21.797 1 70.19 430 HIS A CA 1
ATOM 3336 C C . HIS A 1 430 ? 3.221 -32 20.625 1 70.19 430 HIS A C 1
ATOM 3338 O O . HIS A 1 430 ? 2.197 -32.469 20.125 1 70.19 430 HIS A O 1
ATOM 3344 N N . PRO A 1 431 ? 4.383 -32.375 20.25 1 70.44 431 PRO A N 1
ATOM 3345 C CA . PRO A 1 431 ? 4.535 -33.25 19.094 1 70.44 431 PRO A CA 1
ATOM 3346 C C . PRO A 1 431 ? 3.896 -34.625 19.297 1 70.44 431 PRO A C 1
ATOM 3348 O O . PRO A 1 431 ? 3.455 -35.281 18.344 1 70.44 431 PRO A O 1
ATOM 3351 N N . GLY A 1 432 ? 3.732 -35.125 20.562 1 71.88 432 GLY A N 1
ATOM 3352 C CA . GLY A 1 432 ? 3.27 -36.5 20.859 1 71.88 432 GLY A CA 1
ATOM 3353 C C . GLY A 1 432 ? 1.771 -36.656 20.688 1 71.88 432 GLY A C 1
ATOM 3354 O O . GLY A 1 432 ? 1.263 -37.781 20.688 1 71.88 432 GLY A O 1
ATOM 3355 N N . GLN A 1 433 ? 1.056 -35.688 20.453 1 80.25 433 GLN A N 1
ATOM 3356 C CA . GLN A 1 433 ? -0.401 -35.781 20.438 1 80.25 433 GLN A CA 1
ATOM 3357 C C . GLN A 1 433 ? -0.908 -36.219 19.062 1 80.25 433 GLN A C 1
ATOM 3359 O O . GLN A 1 433 ? -2.039 -36.688 18.922 1 80.25 433 GLN A O 1
ATOM 3364 N N . TRP A 1 434 ? -0.044 -36.312 18.078 1 88.69 434 TRP A N 1
ATOM 3365 C CA . TRP A 1 434 ? -0.486 -36.656 16.734 1 88.69 434 TRP A CA 1
ATOM 3366 C C . TRP A 1 434 ? 0.191 -37.938 16.234 1 88.69 434 TRP A C 1
ATOM 3368 O O . TRP A 1 434 ? 1.415 -38.062 16.328 1 88.69 434 TRP A O 1
ATOM 3378 N N . SER A 1 435 ? -0.685 -38.906 15.898 1 90.94 435 SER A N 1
ATOM 3379 C CA . SER A 1 435 ? -0.134 -40.062 15.227 1 90.94 435 SER A CA 1
ATOM 3380 C C . SER A 1 435 ? 0.222 -39.75 13.773 1 90.94 435 SER A C 1
ATOM 3382 O O . SER A 1 435 ? -0.256 -38.75 13.211 1 90.94 435 SER A O 1
ATOM 3384 N N . ASP A 1 436 ? 1.075 -40.562 13.195 1 90.88 436 ASP A N 1
ATOM 3385 C CA . ASP A 1 436 ? 1.461 -40.375 11.797 1 90.88 436 ASP A CA 1
ATOM 3386 C C . ASP A 1 436 ? 0.249 -40.469 10.875 1 90.88 436 ASP A C 1
ATOM 3388 O O . ASP A 1 436 ? 0.149 -39.719 9.898 1 90.88 436 ASP A O 1
ATOM 3392 N N . THR A 1 437 ? -0.635 -41.344 11.195 1 93.19 437 THR A N 1
ATOM 3393 C CA . THR A 1 437 ? -1.85 -41.531 10.406 1 93.19 437 THR A CA 1
ATOM 3394 C C . THR A 1 437 ? -2.727 -40.281 10.5 1 93.19 437 THR A C 1
ATOM 3396 O O . THR A 1 437 ? -3.32 -39.844 9.5 1 93.19 437 THR A O 1
ATOM 3399 N N . ASP A 1 438 ? -2.715 -39.719 11.664 1 94.38 438 ASP A N 1
ATOM 3400 C CA . ASP A 1 438 ? -3.514 -38.5 11.859 1 94.38 438 ASP A CA 1
ATOM 3401 C C . ASP A 1 438 ? -2.928 -37.344 11.086 1 94.38 438 ASP A C 1
ATOM 3403 O O . ASP A 1 438 ? -3.666 -36.5 10.547 1 94.38 438 ASP A O 1
ATOM 3407 N N . ILE A 1 439 ? -1.64 -37.281 11.055 1 94.75 439 ILE A N 1
ATOM 3408 C CA . ILE A 1 439 ? -0.953 -36.219 10.359 1 94.75 439 ILE A CA 1
ATOM 3409 C C . ILE A 1 439 ? -1.254 -36.281 8.867 1 94.75 439 ILE A C 1
ATOM 3411 O O . ILE A 1 439 ? -1.568 -35.281 8.242 1 94.75 439 ILE A O 1
ATOM 3415 N N . VAL A 1 440 ? -1.197 -37.469 8.336 1 96.62 440 VAL A N 1
ATOM 3416 C CA . VAL A 1 440 ? -1.441 -37.656 6.906 1 96.62 440 VAL A CA 1
ATOM 3417 C C . VAL A 1 440 ? -2.881 -37.25 6.574 1 96.62 440 VAL A C 1
ATOM 3419 O O . VAL A 1 440 ? -3.123 -36.5 5.641 1 96.62 440 VAL A O 1
ATOM 3422 N N . LEU A 1 441 ? -3.826 -37.719 7.379 1 97.56 441 LEU A N 1
ATOM 3423 C CA . LEU A 1 441 ? -5.234 -37.469 7.105 1 97.56 441 LEU A CA 1
ATOM 3424 C C . LEU A 1 441 ? -5.539 -35.969 7.199 1 97.56 441 LEU A C 1
ATOM 3426 O O . LEU A 1 441 ? -6.242 -35.438 6.344 1 97.56 441 LEU A O 1
ATOM 3430 N N . ALA A 1 442 ? -4.969 -35.375 8.195 1 96.44 442 ALA A N 1
ATOM 3431 C CA . ALA A 1 442 ? -5.219 -33.938 8.375 1 96.44 442 ALA A CA 1
ATOM 3432 C C . ALA A 1 442 ? -4.621 -33.125 7.23 1 96.44 442 ALA A C 1
ATOM 3434 O O . ALA A 1 442 ? -5.234 -32.156 6.754 1 96.44 442 ALA A O 1
ATOM 3435 N N . ALA A 1 443 ? -3.461 -33.469 6.805 1 96.69 443 ALA A N 1
ATOM 3436 C CA . ALA A 1 443 ? -2.799 -32.75 5.715 1 96.69 443 ALA A CA 1
ATOM 3437 C C . ALA A 1 443 ? -3.541 -32.969 4.398 1 96.69 443 ALA A C 1
ATOM 3439 O O . ALA A 1 443 ? -3.643 -32.031 3.588 1 96.69 443 ALA A O 1
ATOM 3440 N N . VAL A 1 444 ? -4 -34.156 4.172 1 97.81 444 VAL A N 1
ATOM 3441 C CA . VAL A 1 444 ? -4.77 -34.438 2.965 1 97.81 444 VAL A CA 1
ATOM 3442 C C . VAL A 1 444 ? -6.074 -33.656 2.979 1 97.81 444 VAL A C 1
ATOM 3444 O O . VAL A 1 444 ? -6.48 -33.094 1.954 1 97.81 444 VAL A O 1
ATOM 3447 N N . GLU A 1 445 ? -6.66 -33.594 4.125 1 97.94 445 GLU A N 1
ATOM 3448 C CA . GLU A 1 445 ? -7.875 -32.812 4.27 1 97.94 445 GLU A CA 1
ATOM 3449 C C . GLU A 1 445 ? -7.617 -31.344 3.928 1 97.94 445 GLU A C 1
ATOM 3451 O O . GLU A 1 445 ? -8.422 -30.703 3.238 1 97.94 445 GLU A O 1
ATOM 3456 N N . ASN A 1 446 ? -6.555 -30.875 4.379 1 96.94 446 ASN A N 1
ATOM 3457 C CA . ASN A 1 446 ? -6.199 -29.484 4.086 1 96.94 446 ASN A CA 1
ATOM 3458 C C . ASN A 1 446 ? -5.996 -29.266 2.59 1 96.94 446 ASN A C 1
ATOM 3460 O O . ASN A 1 446 ? -6.449 -28.25 2.041 1 96.94 446 ASN A O 1
ATOM 3464 N N . SER A 1 447 ? -5.34 -30.172 1.95 1 97.12 447 SER A N 1
ATOM 3465 C CA . SER A 1 447 ? -5.074 -30.047 0.521 1 97.12 447 SER A CA 1
ATOM 3466 C C . SER A 1 447 ? -6.371 -30.094 -0.287 1 97.12 447 SER A C 1
ATOM 3468 O O . SER A 1 447 ? -6.578 -29.266 -1.185 1 97.12 447 SER A O 1
ATOM 3470 N N . ILE A 1 448 ? -7.188 -31 0.063 1 98.06 448 ILE A N 1
ATOM 3471 C CA . ILE A 1 448 ? -8.453 -31.125 -0.646 1 98.06 448 ILE A CA 1
ATOM 3472 C C . ILE A 1 448 ? -9.32 -29.891 -0.406 1 98.06 448 ILE A C 1
ATOM 3474 O O . ILE A 1 448 ? -10 -29.422 -1.315 1 98.06 448 ILE A O 1
ATOM 3478 N N . THR A 1 449 ? -9.281 -29.406 0.781 1 97.88 449 THR A N 1
ATOM 3479 C CA . THR A 1 449 ? -10.023 -28.203 1.101 1 97.88 449 THR A CA 1
ATOM 3480 C C . THR A 1 449 ? -9.539 -27.031 0.253 1 97.88 449 THR A C 1
ATOM 3482 O O . THR A 1 449 ? -10.344 -26.312 -0.351 1 97.88 449 THR A O 1
ATOM 3485 N N . ALA A 1 450 ? -8.258 -26.859 0.203 1 96.81 450 ALA A N 1
ATOM 3486 C CA . ALA A 1 450 ? -7.672 -25.75 -0.558 1 96.81 450 ALA A CA 1
ATOM 3487 C C . ALA A 1 450 ? -8.016 -25.875 -2.041 1 96.81 450 ALA A C 1
ATOM 3489 O O . ALA A 1 450 ? -8.398 -24.891 -2.674 1 96.81 450 ALA A O 1
ATOM 3490 N N . MET A 1 451 ? -7.891 -27.031 -2.555 1 97.06 451 MET A N 1
ATOM 3491 C CA . MET A 1 451 ? -8.195 -27.25 -3.965 1 97.06 451 MET A CA 1
ATOM 3492 C C . MET A 1 451 ? -9.672 -27.016 -4.246 1 97.06 451 MET A C 1
ATOM 3494 O O . MET A 1 451 ? -10.023 -26.406 -5.262 1 97.06 451 MET A O 1
ATOM 3498 N N . THR A 1 452 ? -10.523 -27.5 -3.344 1 98.06 452 THR A N 1
ATOM 3499 C CA . THR A 1 452 ? -11.961 -27.312 -3.508 1 98.06 452 THR A CA 1
ATOM 3500 C C . THR A 1 452 ? -12.305 -25.828 -3.523 1 98.06 452 THR A C 1
ATOM 3502 O O . THR A 1 452 ? -13.039 -25.359 -4.398 1 98.06 452 THR A O 1
ATOM 3505 N N . ASP A 1 453 ? -11.789 -25.141 -2.574 1 97.94 453 ASP A N 1
ATOM 3506 C CA . ASP A 1 453 ? -12.039 -23.703 -2.502 1 97.94 453 ASP A CA 1
ATOM 3507 C C . ASP A 1 453 ? -11.57 -23 -3.773 1 97.94 453 ASP A C 1
ATOM 3509 O O . ASP A 1 453 ? -12.297 -22.172 -4.328 1 97.94 453 ASP A O 1
ATOM 3513 N N . ASP A 1 454 ? -10.438 -23.359 -4.215 1 97 454 ASP A N 1
ATOM 3514 C CA . ASP A 1 454 ? -9.875 -22.703 -5.395 1 97 454 ASP A CA 1
ATOM 3515 C C . ASP A 1 454 ? -10.664 -23.078 -6.652 1 97 454 ASP A C 1
ATOM 3517 O O . ASP A 1 454 ? -10.836 -22.234 -7.543 1 97 454 ASP A O 1
ATOM 3521 N N . MET A 1 455 ? -11.125 -24.281 -6.73 1 97.44 455 MET A N 1
ATOM 3522 C CA . MET A 1 455 ? -11.938 -24.672 -7.879 1 97.44 455 MET A CA 1
ATOM 3523 C C . MET A 1 455 ? -13.273 -23.938 -7.879 1 97.44 455 MET A C 1
ATOM 3525 O O . MET A 1 455 ? -13.734 -23.484 -8.93 1 97.44 455 MET A O 1
ATOM 3529 N N . LEU A 1 456 ? -13.844 -23.844 -6.684 1 97.94 456 LEU A N 1
ATOM 3530 C CA . LEU A 1 456 ? -15.078 -23.062 -6.582 1 97.94 456 LEU A CA 1
ATOM 3531 C C . LEU A 1 456 ? -14.844 -21.625 -7.016 1 97.94 456 LEU A C 1
ATOM 3533 O O . LEU A 1 456 ? -15.656 -21.047 -7.742 1 97.94 456 LEU A O 1
ATOM 3537 N N . GLY A 1 457 ? -13.781 -21.094 -6.562 1 97.44 457 GLY A N 1
ATOM 3538 C CA . GLY A 1 457 ? -13.422 -19.75 -6.977 1 97.44 457 GLY A CA 1
ATOM 3539 C C . GLY A 1 457 ? -13.188 -19.625 -8.469 1 97.44 457 GLY A C 1
ATOM 3540 O O . GLY A 1 457 ? -13.562 -18.625 -9.086 1 97.44 457 GLY A O 1
ATOM 3541 N N . ALA A 1 458 ? -12.555 -20.609 -9.023 1 96.88 458 ALA A N 1
ATOM 3542 C CA . ALA A 1 458 ? -12.273 -20.609 -10.453 1 96.88 458 ALA A CA 1
ATOM 3543 C C . ALA A 1 458 ? -13.562 -20.656 -11.266 1 96.88 458 ALA A C 1
ATOM 3545 O O . ALA A 1 458 ? -13.703 -19.938 -12.266 1 96.88 458 ALA A O 1
ATOM 3546 N N . TYR A 1 459 ? -14.492 -21.422 -10.859 1 97.75 459 TYR A N 1
ATOM 3547 C CA . TYR A 1 459 ? -15.773 -21.469 -11.539 1 97.75 459 TYR A CA 1
ATOM 3548 C C . TYR A 1 459 ? -16.531 -20.156 -11.375 1 97.75 459 TYR A C 1
ATOM 3550 O O . TYR A 1 459 ? -17.25 -19.719 -12.273 1 97.75 459 TYR A O 1
ATOM 3558 N N . GLY A 1 460 ? -16.375 -19.578 -10.203 1 97.5 460 GLY A N 1
ATOM 3559 C CA . GLY A 1 460 ? -16.938 -18.234 -10.023 1 97.5 460 GLY A CA 1
ATOM 3560 C C . GLY A 1 460 ? -16.375 -17.219 -10.992 1 97.5 460 GLY A C 1
ATOM 3561 O O . GLY A 1 460 ? -17.109 -16.422 -11.578 1 97.5 460 GLY A O 1
ATOM 3562 N N . SER A 1 461 ? -15.109 -17.281 -11.133 1 97.19 461 SER A N 1
ATOM 3563 C CA . SER A 1 461 ? -14.453 -16.375 -12.078 1 97.19 461 SER A CA 1
ATOM 3564 C C . SER A 1 461 ? -14.883 -16.672 -13.508 1 97.19 461 SER A C 1
ATOM 3566 O O . SER A 1 461 ? -15.008 -15.75 -14.32 1 97.19 461 SER A O 1
ATOM 3568 N N . ALA A 1 462 ? -15.078 -17.922 -13.828 1 97.19 462 ALA A N 1
ATOM 3569 C CA . ALA A 1 462 ? -15.539 -18.297 -15.164 1 97.19 462 ALA A CA 1
ATOM 3570 C C . ALA A 1 462 ? -16.953 -17.781 -15.422 1 97.19 462 ALA A C 1
ATOM 3572 O O . ALA A 1 462 ? -17.266 -17.328 -16.516 1 97.19 462 ALA A O 1
ATOM 3573 N N . GLN A 1 463 ? -17.766 -17.891 -14.422 1 97.19 463 GLN A N 1
ATOM 3574 C CA . GLN A 1 463 ? -19.125 -17.344 -14.555 1 97.19 463 GLN A CA 1
ATOM 3575 C C . GLN A 1 463 ? -19.078 -15.852 -14.875 1 97.19 463 GLN A C 1
ATOM 3577 O O . GLN A 1 463 ? -19.875 -15.367 -15.695 1 97.19 463 GLN A O 1
ATOM 3582 N N . LEU A 1 464 ? -18.141 -15.172 -14.305 1 96.88 464 LEU A N 1
ATOM 3583 C CA . LEU A 1 464 ? -18.047 -13.719 -14.453 1 96.88 464 LEU A CA 1
ATOM 3584 C C . LEU A 1 464 ? -17.422 -13.352 -15.797 1 96.88 464 LEU A C 1
ATOM 3586 O O . LEU A 1 464 ? -17.969 -12.539 -16.531 1 96.88 464 LEU A O 1
ATOM 3590 N N . MET A 1 465 ? -16.312 -14.008 -16.125 1 95.5 465 MET A N 1
ATOM 3591 C CA . MET A 1 465 ? -15.461 -13.531 -17.203 1 95.5 465 MET A CA 1
ATOM 3592 C C . MET A 1 465 ? -15.773 -14.242 -18.5 1 95.5 465 MET A C 1
ATOM 3594 O O . MET A 1 465 ? -15.562 -13.688 -19.594 1 95.5 465 MET A O 1
ATOM 3598 N N . VAL A 1 466 ? -16.25 -15.445 -18.438 1 95.62 466 VAL A N 1
ATOM 3599 C CA . VAL A 1 466 ? -16.516 -16.234 -19.641 1 95.62 466 VAL A CA 1
ATOM 3600 C C . VAL A 1 466 ? -18.016 -16.266 -19.922 1 95.62 466 VAL A C 1
ATOM 3602 O O . VAL A 1 466 ? -18.469 -15.859 -21 1 95.62 466 VAL A O 1
ATOM 3605 N N . GLY A 1 467 ? -18.812 -16.625 -18.969 1 95.75 467 GLY A N 1
ATOM 3606 C CA . GLY A 1 467 ? -20.25 -16.781 -19.125 1 95.75 467 GLY A CA 1
ATOM 3607 C C . GLY A 1 467 ? -21 -15.477 -19.016 1 95.75 467 GLY A C 1
ATOM 3608 O O . GLY A 1 467 ? -22.172 -15.383 -19.422 1 95.75 467 GLY A O 1
ATOM 3609 N N . ASN A 1 468 ? -20.469 -14.445 -18.531 1 95.38 468 ASN A N 1
ATOM 3610 C CA . ASN A 1 468 ? -21.109 -13.156 -18.281 1 95.38 468 ASN A CA 1
ATOM 3611 C C . ASN A 1 468 ? -22.375 -13.312 -17.453 1 95.38 468 ASN A C 1
ATOM 3613 O O . ASN A 1 468 ? -23.422 -12.75 -17.797 1 95.38 468 ASN A O 1
ATOM 3617 N N . ARG A 1 469 ? -22.281 -14.148 -16.484 1 96.62 469 ARG A N 1
ATOM 3618 C CA . ARG A 1 469 ? -23.375 -14.367 -15.555 1 96.62 469 ARG A CA 1
ATOM 3619 C C . ARG A 1 469 ? -23.125 -13.648 -14.234 1 96.62 469 ARG A C 1
ATOM 3621 O O . ARG A 1 469 ? -22.375 -14.148 -13.383 1 96.62 469 ARG A O 1
ATOM 3628 N N . THR A 1 470 ? -23.75 -12.555 -14.039 1 95.94 470 THR A N 1
ATOM 3629 C CA . THR A 1 470 ? -23.469 -11.711 -12.883 1 95.94 470 THR A CA 1
ATOM 3630 C C . THR A 1 470 ? -24.766 -11.297 -12.18 1 95.94 470 THR A C 1
ATOM 3632 O O . THR A 1 470 ? -25.844 -11.359 -12.773 1 95.94 470 THR A O 1
ATOM 3635 N N . GLN A 1 471 ? -24.641 -11.008 -10.93 1 95.88 471 GLN A N 1
ATOM 3636 C CA . GLN A 1 471 ? -25.703 -10.43 -10.125 1 95.88 471 GLN A CA 1
ATOM 3637 C C . GLN A 1 471 ? -25.172 -9.289 -9.25 1 95.88 471 GLN A C 1
ATOM 3639 O O . GLN A 1 471 ? -24.047 -9.344 -8.766 1 95.88 471 GLN A O 1
ATOM 3644 N N . GLY A 1 472 ? -26.031 -8.297 -9.078 1 95.38 472 GLY A N 1
ATOM 3645 C CA . GLY A 1 472 ? -25.641 -7.148 -8.281 1 95.38 472 GLY A CA 1
ATOM 3646 C C . GLY A 1 472 ? -25.953 -7.305 -6.805 1 95.38 472 GLY A C 1
ATOM 3647 O O . GLY A 1 472 ? -27.016 -7.82 -6.449 1 95.38 472 GLY A O 1
ATOM 3648 N N . ILE A 1 473 ? -24.953 -6.953 -5.961 1 95.81 473 ILE A N 1
ATOM 3649 C CA . ILE A 1 473 ? -25.156 -6.934 -4.52 1 95.81 473 ILE A CA 1
ATOM 3650 C C . ILE A 1 473 ? -24.641 -5.625 -3.938 1 95.81 473 ILE A C 1
ATOM 3652 O O . ILE A 1 473 ? -23.828 -4.941 -4.562 1 95.81 473 ILE A O 1
ATOM 3656 N N . ASN A 1 474 ? -25.125 -5.34 -2.756 1 95.56 474 ASN A N 1
ATOM 3657 C CA . ASN A 1 474 ? -24.703 -4.109 -2.102 1 95.56 474 ASN A CA 1
ATOM 3658 C C . ASN A 1 474 ? -23.422 -4.312 -1.305 1 95.56 474 ASN A C 1
ATOM 3660 O O . ASN A 1 474 ? -23.281 -5.309 -0.595 1 95.56 474 ASN A O 1
ATOM 3664 N N . ALA A 1 475 ? -22.5 -3.445 -1.501 1 96.94 475 ALA A N 1
ATOM 3665 C CA . ALA A 1 475 ? -21.234 -3.449 -0.758 1 96.94 475 ALA A CA 1
ATOM 3666 C C . ALA A 1 475 ? -21.031 -2.129 -0.024 1 96.94 475 ALA A C 1
ATOM 3668 O O . ALA A 1 475 ? -21.531 -1.087 -0.452 1 96.94 475 ALA A O 1
ATOM 3669 N N . THR A 1 476 ? -20.422 -2.176 1.086 1 96.62 476 THR A N 1
ATOM 3670 C CA . THR A 1 476 ? -20.031 -0.99 1.84 1 96.62 476 THR A CA 1
ATOM 3671 C C . THR A 1 476 ? -18.578 -0.634 1.564 1 96.62 476 THR A C 1
ATOM 3673 O O . THR A 1 476 ? -17.672 -1.409 1.881 1 96.62 476 THR A O 1
ATOM 3676 N N . VAL A 1 477 ? -18.375 0.455 0.941 1 95.69 477 VAL A N 1
ATOM 3677 C CA . VAL A 1 477 ? -17.031 0.911 0.577 1 95.69 477 VAL A CA 1
ATOM 3678 C C . VAL A 1 477 ? -16.562 1.969 1.569 1 95.69 477 VAL A C 1
ATOM 3680 O O . VAL A 1 477 ? -17.266 2.943 1.833 1 95.69 477 VAL A O 1
ATOM 3683 N N . ARG A 1 478 ? -15.398 1.774 2.117 1 94.12 478 ARG A N 1
ATOM 3684 C CA . ARG A 1 478 ? -14.766 2.742 3.008 1 94.12 478 ARG A CA 1
ATOM 3685 C C . ARG A 1 478 ? -13.891 3.717 2.225 1 94.12 478 ARG A C 1
ATOM 3687 O O . ARG A 1 478 ? -12.93 3.311 1.574 1 94.12 478 ARG A O 1
ATOM 3694 N N . VAL A 1 479 ? -14.172 4.957 2.309 1 90.75 479 VAL A N 1
ATOM 3695 C CA . VAL A 1 479 ? -13.438 5.98 1.564 1 90.75 479 VAL A CA 1
ATOM 3696 C C . VAL A 1 479 ? -12.805 6.977 2.537 1 90.75 479 VAL A C 1
ATOM 3698 O O . VAL A 1 479 ? -13.391 7.293 3.576 1 90.75 479 VAL A O 1
ATOM 3701 N N . THR A 1 480 ? -11.57 7.438 2.152 1 88.88 480 THR A N 1
ATOM 3702 C CA . THR A 1 480 ? -10.883 8.438 2.959 1 88.88 480 THR A CA 1
ATOM 3703 C C . THR A 1 480 ? -11.625 9.773 2.92 1 88.88 480 THR A C 1
ATOM 3705 O O . THR A 1 480 ? -12.086 10.203 1.859 1 88.88 480 THR A O 1
ATOM 3708 N N . ALA A 1 481 ? -11.812 10.258 4.109 1 87.88 481 ALA A N 1
ATOM 3709 C CA . ALA A 1 481 ? -12.484 11.539 4.246 1 87.88 481 ALA A CA 1
ATOM 3710 C C . ALA A 1 481 ? -11.758 12.445 5.242 1 87.88 481 ALA A C 1
ATOM 3712 O O . ALA A 1 481 ? -10.805 12.016 5.891 1 87.88 481 ALA A O 1
ATOM 3713 N N . ILE A 1 482 ? -12.07 13.75 5.184 1 87.38 482 ILE A N 1
ATOM 3714 C CA . ILE A 1 482 ? -11.43 14.719 6.07 1 87.38 482 ILE A CA 1
ATOM 3715 C C . ILE A 1 482 ? -12.469 15.305 7.023 1 87.38 482 ILE A C 1
ATOM 3717 O O . ILE A 1 482 ? -13.617 15.531 6.641 1 87.38 482 ILE A O 1
ATOM 3721 N N . ALA A 1 483 ? -12.047 15.375 8.219 1 87.06 483 ALA A N 1
ATOM 3722 C CA . ALA A 1 483 ? -12.805 16.109 9.227 1 87.06 483 ALA A CA 1
ATOM 3723 C C . ALA A 1 483 ? -12 17.281 9.789 1 87.06 483 ALA A C 1
ATOM 3725 O O . ALA A 1 483 ? -10.766 17.25 9.766 1 87.06 483 ALA A O 1
ATOM 3726 N N . PHE A 1 484 ? -12.688 18.312 10.102 1 85.88 484 PHE A N 1
ATOM 3727 C CA . PHE A 1 484 ? -11.984 19.469 10.641 1 85.88 484 PHE A CA 1
ATOM 3728 C C . PHE A 1 484 ? -11.859 19.375 12.156 1 85.88 484 PHE A C 1
ATOM 3730 O O . PHE A 1 484 ? -12.867 19.344 12.867 1 85.88 484 PHE A O 1
ATOM 3737 N N . GLY A 1 485 ? -10.648 19.281 12.5 1 80.31 485 GLY A N 1
ATOM 3738 C CA . GLY A 1 485 ? -10.297 19.344 13.906 1 80.31 485 GLY A CA 1
ATOM 3739 C C . GLY A 1 485 ? -10.703 18.094 14.672 1 80.31 485 GLY A C 1
ATOM 3740 O O . GLY A 1 485 ? -11.477 17.281 14.172 1 80.31 485 GLY A O 1
ATOM 3741 N N . GLY A 1 486 ? -10.102 17.875 15.867 1 82 486 GLY A N 1
ATOM 3742 C CA . GLY A 1 486 ? -10.516 16.844 16.812 1 82 486 GLY A CA 1
ATOM 3743 C C . GLY A 1 486 ? -11.672 17.266 17.688 1 82 486 GLY A C 1
ATOM 3744 O O . GLY A 1 486 ? -11.844 18.453 17.969 1 82 486 GLY A O 1
ATOM 3745 N N . ILE A 1 487 ? -12.406 16.344 18.094 1 87.62 487 ILE A N 1
ATOM 3746 C CA . ILE A 1 487 ? -13.578 16.641 18.922 1 87.62 487 ILE A CA 1
ATOM 3747 C C . ILE A 1 487 ? -13.148 17.406 20.172 1 87.62 487 ILE A C 1
ATOM 3749 O O . ILE A 1 487 ? -13.852 18.312 20.625 1 87.62 487 ILE A O 1
ATOM 3753 N N . LYS A 1 488 ? -12.008 17.078 20.656 1 89.44 488 LYS A N 1
ATOM 3754 C CA . LYS A 1 488 ? -11.539 17.734 21.875 1 89.44 488 LYS A CA 1
ATOM 3755 C C . LYS A 1 488 ? -11.305 19.219 21.641 1 89.44 488 LYS A C 1
ATOM 3757 O O . LYS A 1 488 ? -11.672 20.047 22.469 1 89.44 488 LYS A O 1
ATOM 3762 N N . TYR A 1 489 ? -10.719 19.578 20.562 1 92.06 489 TYR A N 1
ATOM 3763 C CA . TYR A 1 489 ? -10.414 20.969 20.266 1 92.06 489 TYR A CA 1
ATOM 3764 C C . TYR A 1 489 ? -11.664 21.719 19.812 1 92.06 489 TYR A C 1
ATOM 3766 O O . TYR A 1 489 ? -11.812 22.906 20.094 1 92.06 489 TYR A O 1
ATOM 3774 N N . ASN A 1 490 ? -12.609 21.031 19.188 1 92.75 490 ASN A N 1
ATOM 3775 C CA . ASN A 1 490 ? -13.867 21.656 18.812 1 92.75 490 ASN A CA 1
ATOM 3776 C C . ASN A 1 490 ? -14.727 21.984 20.016 1 92.75 490 ASN A C 1
ATOM 3778 O O . ASN A 1 490 ? -15.375 23.031 20.062 1 92.75 490 ASN A O 1
ATOM 3782 N N . ILE A 1 491 ? -14.656 21.141 20.969 1 94.19 491 ILE A N 1
ATOM 3783 C CA . ILE A 1 491 ? -15.367 21.406 22.219 1 94.19 491 ILE A CA 1
ATOM 3784 C C . ILE A 1 491 ? -14.719 22.578 22.953 1 94.19 491 ILE A C 1
ATOM 3786 O O . ILE A 1 491 ? -15.406 23.453 23.484 1 94.19 491 ILE A O 1
ATOM 3790 N N . ALA A 1 492 ? -13.398 22.578 22.906 1 94.5 492 ALA A N 1
ATOM 3791 C CA . ALA A 1 492 ? -12.672 23.641 23.594 1 94.5 492 ALA A CA 1
ATOM 3792 C C . ALA A 1 492 ? -12.977 25 22.969 1 94.5 492 ALA A C 1
ATOM 3794 O O . ALA A 1 492 ? -13.195 25.984 23.672 1 94.5 492 ALA A O 1
ATOM 3795 N N . VAL A 1 493 ? -13.031 25.078 21.656 1 94.88 493 VAL A N 1
ATOM 3796 C CA . VAL A 1 493 ? -13.297 26.328 20.969 1 94.88 493 VAL A CA 1
ATOM 3797 C C . VAL A 1 493 ? -14.734 26.766 21.219 1 94.88 493 VAL A C 1
ATOM 3799 O O . VAL A 1 493 ? -15.008 27.953 21.422 1 94.88 493 VAL A O 1
ATOM 3802 N N . PHE A 1 494 ? -15.664 25.906 21.219 1 95.94 494 PHE A N 1
ATOM 3803 C CA . PHE A 1 494 ? -17.062 26.219 21.484 1 95.94 494 PHE A CA 1
ATOM 3804 C C . PHE A 1 494 ? -17.234 26.688 22.922 1 95.94 494 PHE A C 1
ATOM 3806 O O . PHE A 1 494 ? -17.953 27.672 23.172 1 95.94 494 PHE A O 1
ATOM 3813 N N . ALA A 1 495 ? -16.578 26.016 23.797 1 96.06 495 ALA A N 1
ATOM 3814 C CA . ALA A 1 495 ? -16.641 26.406 25.203 1 96.06 495 ALA A CA 1
ATOM 3815 C C . ALA A 1 495 ? -16.047 27.797 25.406 1 96.06 495 ALA A C 1
ATOM 3817 O O . ALA A 1 495 ? -16.578 28.609 26.172 1 96.06 495 ALA A O 1
ATOM 3818 N N . ALA A 1 496 ? -14.922 28.047 24.766 1 95.38 496 ALA A N 1
ATOM 3819 C CA . ALA A 1 496 ? -14.305 29.375 24.875 1 95.38 496 ALA A CA 1
ATOM 3820 C C . ALA A 1 496 ? -15.234 30.453 24.328 1 95.38 496 ALA A C 1
ATOM 3822 O O . ALA A 1 496 ? -15.344 31.531 24.906 1 95.38 496 ALA A O 1
ATOM 3823 N N . ASN A 1 497 ? -15.906 30.172 23.266 1 96.06 497 ASN A N 1
ATOM 3824 C CA . ASN A 1 497 ? -16.844 31.141 22.688 1 96.06 497 ASN A CA 1
ATOM 3825 C C . ASN A 1 497 ? -18.047 31.391 23.594 1 96.06 497 ASN A C 1
ATOM 3827 O O . ASN A 1 497 ? -18.453 32.531 23.781 1 96.06 497 ASN A O 1
ATOM 3831 N N . ILE A 1 498 ? -18.562 30.375 24.234 1 95.75 498 ILE A N 1
ATOM 3832 C CA . ILE A 1 498 ? -19.703 30.5 25.125 1 95.75 498 ILE A CA 1
ATOM 3833 C C . ILE A 1 498 ? -19.281 31.266 26.391 1 95.75 498 ILE A C 1
ATOM 3835 O O . ILE A 1 498 ? -20.062 32.031 26.938 1 95.75 498 ILE A O 1
ATOM 3839 N N . THR A 1 499 ? -18.078 31.016 26.781 1 95.69 499 THR A N 1
ATOM 3840 C CA . THR A 1 499 ? -17.578 31.734 27.953 1 95.69 499 THR A CA 1
ATOM 3841 C C . THR A 1 499 ? -17.516 33.219 27.672 1 95.69 499 THR A C 1
ATOM 3843 O O . THR A 1 499 ? -17.906 34.031 28.516 1 95.69 499 THR A O 1
ATOM 3846 N N . VAL A 1 500 ? -17.062 33.625 26.484 1 94.38 500 VAL A N 1
ATOM 3847 C CA . VAL A 1 500 ? -16.984 35.031 26.109 1 94.38 500 VAL A CA 1
ATOM 3848 C C . VAL A 1 500 ? -18.391 35.625 26.016 1 94.38 500 VAL A C 1
ATOM 3850 O O . VAL A 1 500 ? -18.641 36.719 26.484 1 94.38 500 VAL A O 1
ATOM 3853 N N . ILE A 1 501 ? -19.312 34.875 25.531 1 94.56 501 ILE A N 1
ATOM 3854 C CA . ILE A 1 501 ? -20.703 35.344 25.406 1 94.56 501 ILE A CA 1
ATOM 3855 C C . ILE A 1 501 ? -21.328 35.5 26.781 1 94.56 501 ILE A C 1
ATOM 3857 O O . ILE A 1 501 ? -22.016 36.469 27.047 1 94.56 501 ILE A O 1
ATOM 3861 N N . LEU A 1 502 ? -21.062 34.562 27.672 1 95.31 502 LEU A N 1
ATOM 3862 C CA . LEU A 1 502 ? -21.594 34.625 29.016 1 95.31 502 LEU A CA 1
ATOM 3863 C C . LEU A 1 502 ? -21.031 35.844 29.766 1 95.31 502 LEU A C 1
ATOM 3865 O O . LEU A 1 502 ? -21.766 36.531 30.484 1 95.31 502 LEU A O 1
ATOM 3869 N N . LEU A 1 503 ? -19.766 36.094 29.578 1 93.88 503 LEU A N 1
ATOM 3870 C CA . LEU A 1 503 ? -19.156 37.25 30.203 1 93.88 503 LEU A CA 1
ATOM 3871 C C . LEU A 1 503 ? -19.812 38.531 29.688 1 93.88 503 LEU A C 1
ATOM 3873 O O . LEU A 1 503 ? -20.062 39.469 30.453 1 93.88 503 LEU A O 1
ATOM 3877 N N . LEU A 1 504 ? -20.062 38.594 28.422 1 92.69 504 LEU A N 1
ATOM 3878 C CA . LEU A 1 504 ? -20.734 39.719 27.828 1 92.69 504 LEU A CA 1
ATOM 3879 C C . LEU A 1 504 ? -22.141 39.906 28.391 1 92.69 504 LEU A C 1
ATOM 3881 O O . LEU A 1 504 ? -22.531 41 28.766 1 92.69 504 LEU A O 1
ATOM 3885 N N . LEU A 1 505 ? -22.859 38.812 28.531 1 92.81 505 LEU A N 1
ATOM 3886 C CA . LEU A 1 505 ? -24.234 38.875 29.016 1 92.81 505 LEU A CA 1
ATOM 3887 C C . LEU A 1 505 ? -24.281 39.281 30.484 1 92.81 505 LEU A C 1
ATOM 3889 O O . LEU A 1 505 ? -25.125 40.062 30.891 1 92.81 505 LEU A O 1
ATOM 3893 N N . ILE A 1 506 ? -23.422 38.75 31.234 1 93.38 506 ILE A N 1
ATOM 3894 C CA . ILE A 1 506 ? -23.359 39.094 32.656 1 93.38 506 ILE A CA 1
ATOM 3895 C C . ILE A 1 506 ? -23.078 40.562 32.812 1 93.38 506 ILE A C 1
ATOM 3897 O O . ILE A 1 506 ? -23.719 41.25 33.656 1 93.38 506 ILE A O 1
ATOM 3901 N N . GLU A 1 507 ? -22.156 41.094 32.062 1 90.81 507 GLU A N 1
ATOM 3902 C CA . GLU A 1 507 ? -21.812 42.531 32.156 1 90.81 507 GLU A CA 1
ATOM 3903 C C . GLU A 1 507 ? -22.969 43.406 31.656 1 90.81 507 GLU A C 1
ATOM 3905 O O . GLU A 1 507 ? -23.219 44.469 32.219 1 90.81 507 GLU A O 1
ATOM 3910 N N . VAL A 1 508 ? -23.672 42.938 30.703 1 88.88 508 VAL A N 1
ATOM 3911 C CA . VAL A 1 508 ? -24.797 43.719 30.188 1 88.88 508 VAL A CA 1
ATOM 3912 C C . VAL A 1 508 ? -25.922 43.75 31.219 1 88.88 508 VAL A C 1
ATOM 3914 O O . VAL A 1 508 ? -26.531 44.812 31.438 1 88.88 508 VAL A O 1
ATOM 3917 N N . ILE A 1 509 ? -26.141 42.656 31.875 1 90.69 509 ILE A N 1
ATOM 3918 C CA . ILE A 1 509 ? -27.203 42.594 32.875 1 90.69 509 ILE A CA 1
ATOM 3919 C C . ILE A 1 509 ? -26.797 43.375 34.125 1 90.69 509 ILE A C 1
ATOM 3921 O O . ILE A 1 509 ? -27.594 44.156 34.656 1 90.69 509 ILE A O 1
ATOM 3925 N N . ARG A 1 510 ? -25.609 43.125 34.531 1 89.25 510 ARG A N 1
ATOM 3926 C CA . ARG A 1 510 ? -25.125 43.781 35.75 1 89.25 510 ARG A CA 1
ATOM 3927 C C . ARG A 1 510 ? -25.141 45.281 35.594 1 89.25 510 ARG A C 1
ATOM 3929 O O . ARG A 1 510 ? -25.5 46 36.562 1 89.25 510 ARG A O 1
ATOM 3936 N N . THR A 1 511 ? -24.75 45.844 34.438 1 87.38 511 THR A N 1
ATOM 3937 C CA . THR A 1 511 ? -24.656 47.312 34.25 1 87.38 511 THR A CA 1
ATOM 3938 C C . THR A 1 511 ? -25.922 47.844 33.594 1 87.38 511 THR A C 1
ATOM 3940 O O . THR A 1 511 ? -26 49.031 33.281 1 87.38 511 THR A O 1
ATOM 3943 N N . ARG A 1 512 ? -27.031 47 33.406 1 87.44 512 ARG A N 1
ATOM 3944 C CA . ARG A 1 512 ? -28.281 47.375 32.75 1 87.44 512 ARG A CA 1
ATOM 3945 C C . ARG A 1 512 ? -28.031 48.062 31.422 1 87.44 512 ARG A C 1
ATOM 3947 O O . ARG A 1 512 ? -28.562 49.156 31.156 1 87.44 512 ARG A O 1
ATOM 3954 N N . GLY A 1 513 ? -27.172 47.438 30.578 1 81.94 513 GLY A N 1
ATOM 3955 C CA . GLY A 1 513 ? -26.844 47.969 29.25 1 81.94 513 GLY A CA 1
ATOM 3956 C C . GLY A 1 513 ? -25.938 49.188 29.297 1 81.94 513 GLY A C 1
ATOM 3957 O O . GLY A 1 513 ? -26.109 50.125 28.516 1 81.94 513 GLY A O 1
ATOM 3958 N N . TRP A 1 514 ? -24.969 49.219 30.281 1 81.56 514 TRP A N 1
ATOM 3959 C CA . TRP A 1 514 ? -24 50.281 30.469 1 81.56 514 TRP A CA 1
ATOM 3960 C C . TRP A 1 514 ? -24.703 51.625 30.531 1 81.56 514 TRP A C 1
ATOM 3962 O O . TRP A 1 514 ? -24.234 52.594 29.922 1 81.56 514 TRP A O 1
ATOM 3972 N N . LYS A 1 515 ? -25.812 51.656 31.25 1 79 515 LYS A N 1
ATOM 3973 C CA . LYS A 1 515 ? -26.484 52.906 31.484 1 79 515 LYS A CA 1
ATOM 3974 C C . LYS A 1 515 ? -25.609 53.844 32.312 1 79 515 LYS A C 1
ATOM 3976 O O . LYS A 1 515 ? -25.047 53.438 33.344 1 79 515 LYS A O 1
ATOM 3981 N N . GLY A 1 516 ? -25.312 55.125 31.859 1 75.06 516 GLY A N 1
ATOM 3982 C CA . GLY A 1 516 ? -24.531 56.094 32.594 1 75.06 516 GLY A CA 1
ATOM 3983 C C . GLY A 1 516 ? -23.047 56.031 32.281 1 75.06 516 GLY A C 1
ATOM 3984 O O . GLY A 1 516 ? -22.219 56.5 33.062 1 75.06 516 GLY A O 1
ATOM 3985 N N . LEU A 1 517 ? -22.719 55.25 31.344 1 81.56 517 LEU A N 1
ATOM 3986 C CA . LEU A 1 517 ? -21.312 55.188 30.953 1 81.56 517 LEU A CA 1
ATOM 3987 C C . LEU A 1 517 ? -20.812 56.562 30.516 1 81.56 517 LEU A C 1
ATOM 3989 O O . LEU A 1 517 ? -21.438 57.219 29.703 1 81.56 517 LEU A O 1
ATOM 3993 N N . PRO A 1 518 ? -19.734 56.969 31.188 1 79.12 518 PRO A N 1
ATOM 3994 C CA . PRO A 1 518 ? -19.203 58.281 30.812 1 79.12 518 PRO A CA 1
ATOM 3995 C C . PRO A 1 518 ? -18.734 58.344 29.375 1 79.12 518 PRO A C 1
ATOM 3997 O O . PRO A 1 518 ? -18.297 57.344 28.812 1 79.12 518 PRO A O 1
ATOM 4000 N N . ASP A 1 519 ? -18.859 59.469 28.75 1 77.31 519 ASP A N 1
ATOM 4001 C CA . ASP A 1 519 ? -18.422 59.656 27.375 1 77.31 519 ASP A CA 1
ATOM 4002 C C . ASP A 1 519 ? -16.891 59.719 27.281 1 77.31 519 ASP A C 1
ATOM 4004 O O . ASP A 1 519 ? -16.328 59.531 26.203 1 77.31 519 ASP A O 1
ATOM 4008 N N . PHE A 1 520 ? -16.25 59.781 28.453 1 83.62 520 PHE A N 1
ATOM 4009 C CA . PHE A 1 520 ? -14.789 59.781 28.516 1 83.62 520 PHE A CA 1
ATOM 4010 C C . PHE A 1 520 ? -14.227 58.375 28.344 1 83.62 520 PHE A C 1
ATOM 4012 O O . PHE A 1 520 ? -14.602 57.469 29.078 1 83.62 520 PHE A O 1
ATOM 4019 N N . ASP A 1 521 ? -13.477 58.188 27.375 1 84.44 521 ASP A N 1
ATOM 4020 C CA . ASP A 1 521 ? -12.805 56.938 27.125 1 84.44 521 ASP A CA 1
ATOM 4021 C C . ASP A 1 521 ? -11.344 57 27.562 1 84.44 521 ASP A C 1
ATOM 4023 O O . ASP A 1 521 ? -10.539 57.688 26.969 1 84.44 521 ASP A O 1
ATOM 4027 N N . VAL A 1 522 ? -11.062 56.219 28.531 1 82.69 522 VAL A N 1
ATOM 4028 C CA . VAL A 1 522 ? -9.727 56.219 29.109 1 82.69 522 VAL A CA 1
ATOM 4029 C C . VAL A 1 522 ? -8.727 55.656 28.125 1 82.69 522 VAL A C 1
ATOM 4031 O O . VAL A 1 522 ? -7.531 55.938 28.188 1 82.69 522 VAL A O 1
ATOM 4034 N N . ALA A 1 523 ? -9.203 54.875 27.203 1 81.69 523 ALA A N 1
ATOM 4035 C CA . ALA A 1 523 ? -8.297 54.219 26.266 1 81.69 523 ALA A CA 1
ATOM 4036 C C . ALA A 1 523 ? -7.984 55.125 25.078 1 81.69 523 ALA A C 1
ATOM 4038 O O . ALA A 1 523 ? -7.043 54.875 24.328 1 81.69 523 ALA A O 1
ATOM 4039 N N . ASP A 1 524 ? -8.758 56.094 24.922 1 84 524 ASP A N 1
ATOM 4040 C CA . ASP A 1 524 ? -8.484 57.062 23.875 1 84 524 ASP A CA 1
ATOM 4041 C C . ASP A 1 524 ? -7.508 58.125 24.359 1 84 524 ASP A C 1
ATOM 4043 O O . ASP A 1 524 ? -7.875 59 25.156 1 84 524 ASP A O 1
ATOM 4047 N N . VAL A 1 525 ? -6.375 58.125 23.875 1 86.25 525 VAL A N 1
ATOM 4048 C CA . VAL A 1 525 ? -5.281 58.969 24.312 1 86.25 525 VAL A CA 1
ATOM 4049 C C . VAL A 1 525 ? -5.652 60.438 24.078 1 86.25 525 VAL A C 1
ATOM 4051 O O . VAL A 1 525 ? -5.223 61.312 24.828 1 86.25 525 VAL A O 1
ATOM 4054 N N . ARG A 1 526 ? -6.496 60.812 23.141 1 88.5 526 ARG A N 1
ATOM 4055 C CA . ARG A 1 526 ? -6.902 62.188 22.875 1 88.5 526 ARG A CA 1
ATOM 4056 C C . ARG A 1 526 ? -7.723 62.75 24.031 1 88.5 526 ARG A C 1
ATOM 4058 O O . ARG A 1 526 ? -7.453 63.844 24.516 1 88.5 526 ARG A O 1
ATOM 4065 N N . GLN A 1 527 ? -8.508 61.906 24.375 1 86.88 527 GLN A N 1
ATOM 4066 C CA . GLN A 1 527 ? -9.383 62.312 25.469 1 86.88 527 GLN A CA 1
ATOM 4067 C C . GLN A 1 527 ? -8.617 62.344 26.797 1 86.88 527 GLN A C 1
ATOM 4069 O O . GLN A 1 527 ? -8.891 63.188 27.656 1 86.88 527 GLN A O 1
ATOM 4074 N N . LEU A 1 528 ? -7.742 61.5 26.891 1 88.69 528 LEU A N 1
ATOM 4075 C CA . LEU A 1 528 ? -6.949 61.438 28.125 1 88.69 528 LEU A CA 1
ATOM 4076 C C . LEU A 1 528 ? -6.082 62.688 28.25 1 88.69 528 LEU A C 1
ATOM 4078 O O . LEU A 1 528 ? -5.973 63.25 29.344 1 88.69 528 LEU A O 1
ATOM 4082 N N . ILE A 1 529 ? -5.508 63.094 27.234 1 88.75 529 ILE A N 1
ATOM 4083 C CA . ILE A 1 529 ? -4.645 64.25 27.234 1 88.75 529 ILE A CA 1
ATOM 4084 C C . ILE A 1 529 ? -5.473 65.5 27.531 1 88.75 529 ILE A C 1
ATOM 4086 O O . ILE A 1 529 ? -5.074 66.312 28.344 1 88.75 529 ILE A O 1
ATOM 4090 N N . ILE A 1 530 ? -6.57 65.625 26.969 1 88.19 530 ILE A N 1
ATOM 4091 C CA . ILE A 1 530 ? -7.434 66.75 27.141 1 88.19 530 ILE A CA 1
ATOM 4092 C C . ILE A 1 530 ? -7.98 66.812 28.562 1 88.19 530 ILE A C 1
ATOM 4094 O O . ILE A 1 530 ? -8.039 67.812 29.203 1 88.19 530 ILE A O 1
ATOM 4098 N N . ALA A 1 531 ? -8.328 65.688 29.031 1 89.56 531 ALA A N 1
ATOM 4099 C CA . ALA A 1 531 ? -8.867 65.562 30.391 1 89.56 531 ALA A CA 1
ATOM 4100 C C . ALA A 1 531 ? -7.797 65.938 31.422 1 89.56 531 ALA A C 1
ATOM 4102 O O . ALA A 1 531 ? -8.094 66.562 32.438 1 89.56 531 ALA A O 1
ATOM 4103 N N . ALA A 1 532 ? -6.613 65.5 31.203 1 90.38 532 ALA A N 1
ATOM 4104 C CA . ALA A 1 532 ? -5.516 65.812 32.125 1 90.38 532 ALA A CA 1
ATOM 4105 C C . ALA A 1 532 ? -5.172 67.312 32.094 1 90.38 532 ALA A C 1
ATOM 4107 O O . ALA A 1 532 ? -4.824 67.875 33.125 1 90.38 532 ALA A O 1
ATOM 4108 N N . SER A 1 533 ? -5.293 67.875 30.953 1 87.75 533 SER A N 1
ATOM 4109 C CA . SER A 1 533 ? -5.031 69.312 30.828 1 87.75 533 SER A CA 1
ATOM 4110 C C . SER A 1 533 ? -6.113 70.125 31.5 1 87.75 533 SER A C 1
ATOM 4112 O O . SER A 1 533 ? -5.816 71.125 32.156 1 87.75 533 SER A O 1
ATOM 4114 N N . GLU A 1 534 ? -7.266 69.688 31.359 1 87.44 534 GLU A N 1
ATOM 4115 C CA . GLU A 1 534 ? -8.391 70.438 31.984 1 87.44 534 GLU A CA 1
ATOM 4116 C C . GLU A 1 534 ? -8.305 70.375 33.5 1 87.44 534 GLU A C 1
ATOM 4118 O O . GLU A 1 534 ? -8.852 71.188 34.188 1 87.44 534 GLU A O 1
ATOM 4123 N N . GLY A 1 535 ? -7.625 69.375 34.062 1 85.56 535 GLY A N 1
ATOM 4124 C CA . GLY A 1 535 ? -7.488 69.188 35.5 1 85.56 535 GLY A CA 1
ATOM 4125 C C . GLY A 1 535 ? -6.492 70.188 36.094 1 85.56 535 GLY A C 1
ATOM 4126 O O . GLY A 1 535 ? -6.426 70.312 37.344 1 85.56 535 GLY A O 1
ATOM 4127 N N . GLY A 1 536 ? -5.746 70.812 35.406 1 82.44 536 GLY A N 1
ATOM 4128 C CA . GLY A 1 536 ? -4.812 71.812 35.938 1 82.44 536 GLY A CA 1
ATOM 4129 C C . GLY A 1 536 ? -3.422 71.25 36.156 1 82.44 536 GLY A C 1
ATOM 4130 O O . GLY A 1 536 ? -3.119 70.125 35.75 1 82.44 536 GLY A O 1
ATOM 4131 N N . LYS A 1 537 ? -2.6 71.938 36.844 1 85.81 537 LYS A N 1
ATOM 4132 C CA . LYS A 1 537 ? -1.192 71.625 37 1 85.81 537 LYS A CA 1
ATOM 4133 C C . LYS A 1 537 ? -0.979 70.812 38.281 1 85.81 537 LYS A C 1
ATOM 4135 O O . LYS A 1 537 ? 0.157 70.5 38.625 1 85.81 537 LYS A O 1
ATOM 4140 N N . ASP A 1 538 ? -1.992 70.438 38.875 1 83.38 538 ASP A N 1
ATOM 4141 C CA . ASP A 1 538 ? -1.89 69.812 40.156 1 83.38 538 ASP A CA 1
ATOM 4142 C C . ASP A 1 538 ? -1.214 68.438 40.031 1 83.38 538 ASP A C 1
ATOM 4144 O O . ASP A 1 538 ? -0.356 68.062 40.844 1 83.38 538 ASP A O 1
ATOM 4148 N N . LEU A 1 539 ? -1.591 67.75 39.062 1 86.19 539 LEU A N 1
ATOM 4149 C CA . LEU A 1 539 ? -1.012 66.375 38.906 1 86.19 539 LEU A CA 1
ATOM 4150 C C . LEU A 1 539 ? 0.48 66.5 38.594 1 86.19 539 LEU A C 1
ATOM 4152 O O . LEU A 1 539 ? 1.273 65.688 39.094 1 86.19 539 LEU A O 1
ATOM 4156 N N . GLY A 1 540 ? 0.834 67.375 37.75 1 82.19 540 GLY A N 1
ATOM 4157 C CA . GLY A 1 540 ? 2.24 67.625 37.438 1 82.19 540 GLY A CA 1
ATOM 4158 C C . GLY A 1 540 ? 3.061 68 38.656 1 82.19 540 GLY A C 1
ATOM 4159 O O . GLY A 1 540 ? 4.164 67.5 38.844 1 82.19 540 GLY A O 1
ATOM 4160 N N . ASN A 1 541 ? 2.486 68.812 39.5 1 81.12 541 ASN A N 1
ATOM 4161 C CA . ASN A 1 541 ? 3.184 69.25 40.688 1 81.12 541 ASN A CA 1
ATOM 4162 C C . ASN A 1 541 ? 3.398 68.125 41.719 1 81.12 541 ASN A C 1
ATOM 4164 O O . ASN A 1 541 ? 4.445 68.062 42.344 1 81.12 541 ASN A O 1
ATOM 4168 N N . ILE A 1 542 ? 2.436 67.375 41.781 1 82.38 542 ILE A N 1
ATOM 4169 C CA . ILE A 1 542 ? 2.539 66.25 42.719 1 82.38 542 ILE A CA 1
ATOM 4170 C C . ILE A 1 542 ? 3.566 65.25 42.219 1 82.38 542 ILE A C 1
ATOM 4172 O O . ILE A 1 542 ? 4.379 64.75 42.969 1 82.38 542 ILE A O 1
ATOM 4176 N N . ALA A 1 543 ? 3.547 65 40.969 1 82.25 543 ALA A N 1
ATOM 4177 C CA . ALA A 1 543 ? 4.41 63.938 40.375 1 82.25 543 ALA A CA 1
ATOM 4178 C C . ALA A 1 543 ? 5.871 64.375 40.406 1 82.25 543 ALA A C 1
ATOM 4180 O O . ALA A 1 543 ? 6.766 63.594 40.688 1 82.25 543 ALA A O 1
ATOM 4181 N N . PHE A 1 544 ? 6.164 65.625 40.156 1 78.38 544 PHE A N 1
ATOM 4182 C CA . PHE A 1 544 ? 7.543 66.062 40.094 1 78.38 544 PHE A CA 1
ATOM 4183 C C . PHE A 1 544 ? 7.996 66.625 41.438 1 78.38 544 PHE A C 1
ATOM 4185 O O . PHE A 1 544 ? 9.195 66.75 41.719 1 78.38 544 PHE A O 1
ATOM 4192 N N . GLY A 1 545 ? 7.105 67.125 42.25 1 68.38 545 GLY A N 1
ATOM 4193 C CA . GLY A 1 545 ? 7.457 67.688 43.562 1 68.38 545 GLY A CA 1
ATOM 4194 C C . GLY A 1 545 ? 7.762 66.688 44.594 1 68.38 545 GLY A C 1
ATOM 4195 O O . GLY A 1 545 ? 8.648 66.812 45.438 1 68.38 545 GLY A O 1
ATOM 4196 N N . GLN A 1 546 ? 6.797 65.75 44.781 1 63.06 546 GLN A N 1
ATOM 4197 C CA . GLN A 1 546 ? 6.93 64.75 45.844 1 63.06 546 GLN A CA 1
ATOM 4198 C C . GLN A 1 546 ? 7.754 63.562 45.438 1 63.06 546 GLN A C 1
ATOM 4200 O O . GLN A 1 546 ? 7.773 63.219 44.25 1 63.06 546 GLN A O 1
ATOM 4205 N N . ARG A 1 547 ? 8.867 63.281 46.062 1 59.59 547 ARG A N 1
ATOM 4206 C CA . ARG A 1 547 ? 9.797 62.156 45.906 1 59.59 547 ARG A CA 1
ATOM 4207 C C . ARG A 1 547 ? 9.047 60.875 45.625 1 59.59 547 ARG A C 1
ATOM 4209 O O . ARG A 1 547 ? 9.547 59.781 45.906 1 59.59 547 ARG A O 1
ATOM 4216 N N . SER A 1 548 ? 7.762 60.906 45.281 1 59.91 548 SER A N 1
ATOM 4217 C CA . SER A 1 548 ? 7.074 59.625 45.125 1 59.91 548 SER A CA 1
ATOM 4218 C C . SER A 1 548 ? 7.125 59.125 43.688 1 59.91 548 SER A C 1
ATOM 4220 O O . SER A 1 548 ? 7.328 59.938 42.75 1 59.91 548 SER A O 1
ATOM 4222 N N . ASP A 1 549 ? 7.16 57.844 43.469 1 74.88 549 ASP A N 1
ATOM 4223 C CA . ASP A 1 549 ? 7.109 57.156 42.156 1 74.88 549 ASP A CA 1
ATOM 4224 C C . ASP A 1 549 ? 5.863 57.562 41.375 1 74.88 549 ASP A C 1
ATOM 4226 O O . ASP A 1 549 ? 4.77 57.656 41.938 1 74.88 549 ASP A O 1
ATOM 4230 N N . ILE A 1 550 ? 6.027 58.125 40.094 1 80 550 ILE A N 1
ATOM 4231 C CA . ILE A 1 550 ? 4.969 58.594 39.188 1 80 550 ILE A CA 1
ATOM 4232 C C . ILE A 1 550 ? 3.814 57.594 39.188 1 80 550 ILE A C 1
ATOM 4234 O O . ILE A 1 550 ? 2.65 57.969 39.062 1 80 550 ILE A O 1
ATOM 4238 N N . GLY A 1 551 ? 4.078 56.375 39.469 1 82.25 551 GLY A N 1
ATOM 4239 C CA . GLY A 1 551 ? 3.078 55.312 39.406 1 82.25 551 GLY A CA 1
ATOM 4240 C C . GLY A 1 551 ? 2.137 55.312 40.594 1 82.25 551 GLY A C 1
ATOM 4241 O O . GLY A 1 551 ? 1.042 54.75 40.531 1 82.25 551 GLY A O 1
ATOM 4242 N N . ASP A 1 552 ? 2.461 56 41.625 1 83.81 552 ASP A N 1
ATOM 4243 C CA . ASP A 1 552 ? 1.675 55.938 42.875 1 83.81 552 ASP A CA 1
ATOM 4244 C C . ASP A 1 552 ? 0.725 57.156 42.938 1 83.81 552 ASP A C 1
ATOM 4246 O O . ASP A 1 552 ? -0.079 57.219 43.875 1 83.81 552 ASP A O 1
ATOM 4250 N N . VAL A 1 553 ? 0.714 58 41.938 1 86.81 553 VAL A N 1
ATOM 4251 C CA . VAL A 1 553 ? -0.19 59.156 41.938 1 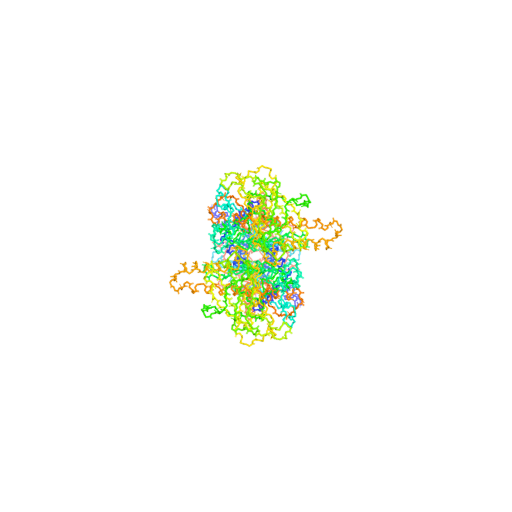86.81 553 VAL A CA 1
ATOM 4252 C C . VAL A 1 553 ? -1.613 58.688 41.625 1 86.81 553 VAL A C 1
ATOM 4254 O O . VAL A 1 553 ? -1.836 57.906 40.719 1 86.81 553 VAL A O 1
ATOM 4257 N N . SER A 1 554 ? -2.551 59.062 42.5 1 89.75 554 SER A N 1
ATOM 4258 C CA . SER A 1 554 ? -3.945 58.688 42.312 1 89.75 554 SER A CA 1
ATOM 4259 C C . SER A 1 554 ? -4.73 59.75 41.562 1 89.75 554 SER A C 1
ATOM 4261 O O . SER A 1 554 ? -4.586 60.938 41.812 1 89.75 554 SER A O 1
ATOM 4263 N N . ILE A 1 555 ? -5.484 59.312 40.594 1 90.5 555 ILE A N 1
ATOM 4264 C CA . ILE A 1 555 ? -6.258 60.219 39.75 1 90.5 555 ILE A CA 1
ATOM 4265 C C . ILE A 1 555 ? -7.75 59.938 39.938 1 90.5 555 ILE A C 1
ATOM 4267 O O . ILE A 1 555 ? -8.141 58.812 40.25 1 90.5 555 ILE A O 1
ATOM 4271 N N . ARG A 1 556 ? -8.5 61 39.812 1 90.12 556 ARG A N 1
ATOM 4272 C CA . ARG A 1 556 ? -9.953 60.906 39.875 1 90.12 556 ARG A CA 1
ATOM 4273 C C . ARG A 1 556 ? -10.594 61.625 38.688 1 90.12 556 ARG A C 1
ATOM 4275 O O . ARG A 1 556 ? -10.07 62.625 38.188 1 90.12 556 ARG A O 1
ATOM 4282 N N . TYR A 1 557 ? -11.672 61 38.188 1 89.31 557 TYR A N 1
ATOM 4283 C CA . TYR A 1 557 ? -12.469 61.594 37.125 1 89.31 557 TYR A CA 1
ATOM 4284 C C . TYR A 1 557 ? -13.453 62.625 37.656 1 89.31 557 TYR A C 1
ATOM 4286 O O . TYR A 1 557 ? -14.078 62.406 38.688 1 89.31 557 TYR A O 1
ATOM 4294 N N . ALA A 1 558 ? -13.43 63.875 37.031 1 84.94 558 ALA A N 1
ATOM 4295 C CA . ALA A 1 558 ? -14.352 64.938 37.469 1 84.94 558 ALA A CA 1
ATOM 4296 C C . ALA A 1 558 ? -15.172 65.438 36.281 1 84.94 558 ALA A C 1
ATOM 4298 O O . ALA A 1 558 ? -14.617 65.75 35.219 1 84.94 558 ALA A O 1
ATOM 4299 N N . LYS A 1 559 ? -16.469 65.375 36.438 1 84 559 LYS A N 1
ATOM 4300 C CA . LYS A 1 559 ? -17.359 65.938 35.438 1 84 559 LYS A CA 1
ATOM 4301 C C . LYS A 1 559 ? -17.594 67.438 35.688 1 84 559 LYS A C 1
ATOM 4303 O O . LYS A 1 559 ? -17.969 67.812 36.812 1 84 559 LYS A O 1
ATOM 4308 N N . LEU A 1 560 ? -17.156 68.188 34.719 1 78.56 560 LEU A N 1
ATOM 4309 C CA . LEU A 1 560 ? -17.328 69.625 34.844 1 78.56 560 LEU A CA 1
ATOM 4310 C C . LEU A 1 560 ? -18.594 70.125 34.156 1 78.56 560 LEU A C 1
ATOM 4312 O O . LEU A 1 560 ? -19.25 69.312 33.438 1 78.56 560 LEU A O 1
ATOM 4316 N N . ILE A 1 561 ? -19 71.438 34.406 1 68.81 561 ILE A N 1
ATOM 4317 C CA . ILE A 1 561 ? -20.219 72 33.844 1 68.81 561 ILE A CA 1
ATOM 4318 C C . ILE A 1 561 ? -20.094 72.062 32.312 1 68.81 561 ILE A C 1
ATOM 4320 O O . ILE A 1 561 ? -19.047 72.438 31.781 1 68.81 561 ILE A O 1
ATOM 4324 N N . GLY A 1 562 ? -21.094 71.75 31.516 1 64.31 562 GLY A N 1
ATOM 4325 C CA . GLY A 1 562 ? -21.172 71.875 30.078 1 64.31 562 GLY A CA 1
ATOM 4326 C C . GLY A 1 562 ? -20.547 70.688 29.359 1 64.31 562 GLY A C 1
ATOM 4327 O O . GLY A 1 562 ? -19.922 70.812 28.297 1 64.31 562 GLY A O 1
ATOM 4328 N N . ASP A 1 563 ? -20.484 69.5 29.828 1 70.56 563 ASP A N 1
ATOM 4329 C CA . ASP A 1 563 ? -20.016 68.25 29.219 1 70.56 563 ASP A CA 1
ATOM 4330 C C . ASP A 1 563 ? -18.484 68.25 29.203 1 70.56 563 ASP A C 1
ATOM 4332 O O . ASP A 1 563 ? -17.891 67.562 28.359 1 70.56 563 ASP A O 1
ATOM 4336 N N . ARG A 1 564 ? -17.906 69.062 29.984 1 81.88 564 ARG A N 1
ATOM 4337 C CA . ARG A 1 564 ? -16.453 69 30.125 1 81.88 564 ARG A CA 1
ATOM 4338 C C . ARG A 1 564 ? -16.016 68 31.188 1 81.88 564 ARG A C 1
ATOM 4340 O O . ARG A 1 564 ? -16.75 67.75 32.125 1 81.88 564 ARG A O 1
ATOM 4347 N N . PHE A 1 565 ? -14.969 67.25 30.859 1 85.88 565 PHE A N 1
ATOM 4348 C CA . PHE A 1 565 ? -14.445 66.312 31.828 1 85.88 565 PHE A CA 1
ATOM 4349 C C . PHE A 1 565 ? -12.977 66.562 32.125 1 85.88 565 PHE A C 1
ATOM 4351 O O . PHE A 1 565 ? -12.266 67.125 31.297 1 85.88 565 PHE A O 1
ATOM 4358 N N . ALA A 1 566 ? -12.555 66.25 33.312 1 87.31 566 ALA A N 1
ATOM 4359 C CA . ALA A 1 566 ? -11.18 66.5 33.75 1 87.31 566 ALA A CA 1
ATOM 4360 C C . ALA A 1 566 ? -10.68 65.375 34.625 1 87.31 566 ALA A C 1
ATOM 4362 O O . ALA A 1 566 ? -11.477 64.625 35.188 1 87.31 566 ALA A O 1
ATOM 4363 N N . ILE A 1 567 ? -9.422 65.125 34.562 1 89.06 567 ILE A N 1
ATOM 4364 C CA . ILE A 1 567 ? -8.742 64.25 35.469 1 89.06 567 ILE A CA 1
ATOM 4365 C C . ILE A 1 567 ? -7.949 65.062 36.5 1 89.06 567 ILE A C 1
ATOM 4367 O O . ILE A 1 567 ? -7.125 65.875 36.125 1 89.06 567 ILE A O 1
ATOM 4371 N N . VAL A 1 568 ? -8.312 64.875 37.781 1 87.12 568 VAL A N 1
ATOM 4372 C CA . VAL A 1 568 ? -7.703 65.688 38.844 1 87.12 568 VAL A CA 1
ATOM 4373 C C . VAL A 1 568 ? -7.016 64.75 39.844 1 87.12 568 VAL A C 1
ATOM 4375 O O . VAL A 1 568 ? -7.289 63.531 39.906 1 87.12 568 VAL A O 1
ATOM 4378 N N . ALA A 1 569 ? -5.996 65.312 40.625 1 86.56 569 ALA A N 1
ATOM 4379 C CA . ALA A 1 569 ? -5.305 64.5 41.656 1 86.56 569 ALA A CA 1
ATOM 4380 C C . ALA A 1 569 ? -6.203 64.312 42.875 1 86.56 569 ALA A C 1
ATOM 4382 O O . ALA A 1 569 ? -6.98 65.188 43.25 1 86.56 569 ALA A O 1
ATOM 4383 N N . SER A 1 570 ? -6.348 63.125 43.312 1 76.88 570 SER A N 1
ATOM 4384 C CA . SER A 1 570 ? -7.133 62.844 44.5 1 76.88 570 SER A CA 1
ATOM 4385 C C . SER A 1 570 ? -6.391 63.281 45.75 1 76.88 570 SER A C 1
ATOM 4387 O O . SER A 1 570 ? -5.312 62.75 46.062 1 76.88 570 SER A O 1
ATOM 4389 N N . SER A 1 571 ? -6.152 64.562 46.188 1 56.41 571 SER A N 1
ATOM 4390 C CA . SER A 1 571 ? -5.547 64.938 47.469 1 56.41 571 SER A CA 1
ATOM 4391 C C . SER A 1 571 ? -6.297 64.312 48.625 1 56.41 571 SER A C 1
ATOM 4393 O O . SER A 1 571 ? -7.531 64.312 48.625 1 56.41 571 SER A O 1
ATOM 4395 N N . GLU A 1 572 ? -5.762 63.406 49.344 1 45.25 572 GLU A N 1
ATOM 4396 C CA . GLU A 1 572 ? -6.266 63.094 50.688 1 45.25 572 GLU A CA 1
ATOM 4397 C C . GLU A 1 572 ? -6.66 64.375 51.438 1 45.25 572 GLU A C 1
ATOM 4399 O O . GLU A 1 572 ? -6.906 64.312 52.656 1 45.25 572 GLU A O 1
ATOM 4404 N N . THR A 1 573 ? -6.215 65.562 51.219 1 38.53 573 THR A N 1
ATOM 4405 C CA . THR A 1 573 ? -6.645 66.5 52.25 1 38.53 573 THR A CA 1
ATOM 4406 C C . THR A 1 573 ? -8.172 66.625 52.281 1 38.53 573 THR A C 1
ATOM 4408 O O . THR A 1 573 ? -8.836 66.438 51.281 1 38.53 573 THR A O 1
ATOM 4411 N N . LYS A 1 574 ? -8.766 67 53.562 1 40.19 574 LYS A N 1
ATOM 4412 C CA . LYS A 1 574 ? -10.133 67.188 54 1 40.19 574 LYS A CA 1
ATOM 4413 C C . LYS A 1 574 ? -10.953 67.938 52.938 1 40.19 574 LYS A C 1
ATOM 4415 O O . LYS A 1 574 ? -10.453 68.188 51.844 1 40.19 574 LYS A O 1
ATOM 4420 N N . ASP A 1 575 ? -11.805 68.938 53.438 1 31.81 575 ASP A N 1
ATOM 4421 C CA . ASP A 1 575 ? -13.023 69.688 53.156 1 31.81 575 ASP A CA 1
ATOM 4422 C C . ASP A 1 575 ? -12.82 70.625 51.969 1 31.81 575 ASP A C 1
ATOM 4424 O O . ASP A 1 575 ? -12.773 71.812 52.125 1 31.81 575 ASP A O 1
ATOM 4428 N N . ALA A 1 576 ? -11.984 70.312 51.125 1 32.59 576 ALA A N 1
ATOM 4429 C CA . ALA A 1 576 ? -12.141 71.438 50.219 1 32.59 576 ALA A CA 1
ATOM 4430 C C . ALA A 1 576 ? -13.492 71.375 49.5 1 32.59 576 ALA A C 1
ATOM 4432 O O . ALA A 1 576 ? -13.797 70.375 48.812 1 32.59 576 ALA A O 1
ATOM 4433 N N . ILE A 1 577 ? -14.57 71.938 50.094 1 30.19 577 ILE A N 1
ATOM 4434 C CA . ILE A 1 577 ? -15.828 72.25 49.438 1 30.19 577 ILE A CA 1
ATOM 4435 C C . ILE A 1 577 ? -15.539 72.938 48.094 1 30.19 577 ILE A C 1
ATOM 4437 O O . ILE A 1 577 ? -14.914 74 48.031 1 30.19 577 ILE A O 1
ATOM 4441 N N . VAL A 1 578 ? -15.297 72.25 47.094 1 33.66 578 VAL A N 1
ATOM 4442 C CA . VAL A 1 578 ? -15.5 72.875 45.781 1 33.66 578 VAL A CA 1
ATOM 4443 C C . VAL A 1 578 ? -16.844 73.562 45.75 1 33.66 578 VAL A C 1
ATOM 4445 O O . VAL A 1 578 ? -17.891 72.938 45.812 1 33.66 578 VAL A O 1
ATOM 4448 N N . MET A 1 579 ? -17 74.75 46.562 1 29.11 579 MET A N 1
ATOM 4449 C CA . MET A 1 579 ? -18.203 75.5 46.344 1 29.11 579 MET A CA 1
ATOM 4450 C C . MET A 1 579 ? -18.391 75.875 44.875 1 29.11 579 MET A C 1
ATOM 4452 O O . MET A 1 579 ? -17.469 76.375 44.25 1 29.11 579 MET A O 1
ATOM 4456 N N . GLU A 1 580 ? -19.141 75.188 44.219 1 30.39 580 GLU A N 1
ATOM 4457 C CA . GLU A 1 580 ? -19.781 75.5 42.938 1 30.39 580 GLU A CA 1
ATOM 4458 C C . GLU A 1 580 ? -20.281 76.938 42.875 1 30.39 580 GLU A C 1
ATOM 4460 O O . GLU A 1 580 ? -21.406 77.25 43.312 1 30.39 580 GLU A O 1
ATOM 4465 N N . TYR A 1 581 ? -19.531 78 43.406 1 28.28 581 TYR A N 1
ATOM 4466 C CA . TYR A 1 581 ? -20.219 79.188 42.906 1 28.28 581 TYR A CA 1
ATOM 4467 C C . TYR A 1 581 ? -20.203 79.188 41.375 1 28.28 581 TYR A C 1
ATOM 4469 O O . TYR A 1 581 ? -19.344 78.625 40.719 1 28.28 581 TYR A O 1
ATOM 4477 N N . GLU A 1 582 ? -21 80.125 40.594 1 29.3 582 GLU A N 1
ATOM 4478 C CA . GLU A 1 582 ? -21.125 80.188 39.125 1 29.3 582 GLU A CA 1
ATOM 4479 C C . GLU A 1 582 ? -19.781 80 38.438 1 29.3 582 GLU A C 1
ATOM 4481 O O . GLU A 1 582 ? -19.641 79.188 37.562 1 29.3 582 GLU A O 1
ATOM 4486 N N . GLY A 1 583 ? -19.141 81.062 37.812 1 29.02 583 GLY A N 1
ATOM 4487 C CA . GLY A 1 583 ? -18.062 81.188 36.844 1 29.02 583 GLY A CA 1
ATOM 4488 C C . GLY A 1 583 ? -16.734 80.688 37.375 1 29.02 583 GLY A C 1
ATOM 4489 O O . GLY A 1 583 ? -16.016 79.938 36.656 1 29.02 583 GLY A O 1
ATOM 4490 N N . LEU A 1 584 ? -16.047 81.375 38.312 1 29.06 584 LEU A N 1
ATOM 4491 C CA . LEU A 1 584 ? -14.617 81.375 38.625 1 29.06 584 LEU A CA 1
ATOM 4492 C C . LEU A 1 584 ? -14.227 80.25 39.562 1 29.06 584 LEU A C 1
ATOM 4494 O O . LEU A 1 584 ? -14.766 80.125 40.656 1 29.06 584 LEU A O 1
ATOM 4498 N N . ALA A 1 585 ? -13.969 79.062 39 1 31.08 585 ALA A N 1
ATOM 4499 C CA . ALA A 1 585 ? -13.383 78.062 39.844 1 31.08 585 ALA A CA 1
ATOM 4500 C C . ALA A 1 585 ? -12.188 78.562 40.625 1 31.08 585 ALA A C 1
ATOM 4502 O O . ALA A 1 585 ? -11.172 78.938 40.031 1 31.08 585 ALA A O 1
ATOM 4503 N N . ILE A 1 586 ? -12.391 79.562 41.625 1 29.38 586 ILE A N 1
ATOM 4504 C CA . ILE A 1 586 ? -11.305 80.062 42.438 1 29.38 586 ILE A CA 1
ATOM 4505 C C . ILE A 1 586 ? -10.766 78.938 43.344 1 29.38 586 ILE A C 1
ATOM 4507 O O . ILE A 1 586 ? -11.523 78.312 44.094 1 29.38 586 ILE A O 1
ATOM 4511 N N . SER A 1 587 ? -9.781 78.375 43 1 28.94 587 SER A N 1
ATOM 4512 C CA . SER A 1 587 ? -9.07 77.5 43.938 1 28.94 587 SER A CA 1
ATOM 4513 C C . SER A 1 587 ? -8.758 78.25 45.25 1 28.94 587 SER A C 1
ATOM 4515 O O . SER A 1 587 ? -8.234 79.375 45.219 1 28.94 587 SER A O 1
ATOM 4517 N N . THR A 1 588 ? -9.57 78.188 46.25 1 29.64 588 THR A N 1
ATOM 4518 C CA . THR A 1 588 ? -9.602 78.812 47.562 1 29.64 588 THR A CA 1
ATOM 4519 C C . THR A 1 588 ? -8.266 78.625 48.281 1 29.64 588 THR A C 1
ATOM 4521 O O . THR A 1 588 ? -8.125 79.062 49.438 1 29.64 588 THR A O 1
ATOM 4524 N N . ASN A 1 589 ? -7.395 77.938 47.938 1 30.92 589 ASN A N 1
ATOM 4525 C CA . ASN A 1 589 ? -6.34 77.938 48.938 1 30.92 589 ASN A CA 1
ATOM 4526 C C . ASN A 1 589 ? -5.652 79.312 49.031 1 30.92 589 ASN A C 1
ATOM 4528 O O . ASN A 1 589 ? -4.516 79.375 49.5 1 30.92 589 ASN A O 1
ATOM 4532 N N . SER A 1 590 ? -6.047 80.25 48.281 1 29.23 590 SER A N 1
ATOM 4533 C CA . SER A 1 590 ? -5.312 81.5 48.656 1 29.23 590 SER A CA 1
ATOM 4534 C C . SER A 1 590 ? -5.66 81.938 50.094 1 29.23 590 SER A C 1
ATOM 4536 O O . SER A 1 590 ? -6.758 81.625 50.562 1 29.23 590 SER A O 1
ATOM 4538 N N . SER A 1 591 ? -4.668 82.312 51.031 1 28.23 591 SER A N 1
ATOM 4539 C CA . SER A 1 591 ? -4.848 82.875 52.375 1 28.23 591 SER A CA 1
ATOM 4540 C C . SER A 1 591 ? -6.043 83.812 52.406 1 28.23 591 SER A C 1
ATOM 4542 O O . SER A 1 591 ? -6.316 84.5 51.406 1 28.23 591 SER A O 1
ATOM 4544 N N . VAL A 1 592 ? -7.098 83.562 53.219 1 31.42 592 VAL A N 1
ATOM 4545 C CA . VAL A 1 592 ? -8.164 84.438 53.75 1 31.42 592 VAL A CA 1
ATOM 4546 C C . VAL A 1 592 ? -7.652 85.875 53.906 1 31.42 592 VAL A C 1
ATOM 4548 O O . VAL A 1 592 ? -8.391 86.75 54.344 1 31.42 592 VAL A O 1
ATOM 4551 N N . THR A 1 593 ? -6.297 86.125 53.812 1 28.58 593 THR A N 1
ATOM 4552 C CA . THR A 1 593 ? -5.93 87.5 54.219 1 28.58 593 THR A CA 1
ATOM 4553 C C . THR A 1 593 ? -6.516 88.5 53.25 1 28.58 593 THR A C 1
ATOM 4555 O O . THR A 1 593 ? -6.867 89.625 53.656 1 28.58 593 THR A O 1
ATOM 4558 N N . GLU A 1 594 ? -6.465 88.25 51.969 1 26.45 594 GLU A N 1
ATOM 4559 C CA . GLU A 1 594 ? -6.625 89.5 51.219 1 26.45 594 GLU A CA 1
ATOM 4560 C C . GLU A 1 594 ? -8.102 89.875 51.062 1 26.45 594 GLU A C 1
ATOM 4562 O O . GLU A 1 594 ? -8.43 90.938 50.562 1 26.45 594 GLU A O 1
ATOM 4567 N N . LEU A 1 595 ? -9.039 88.938 51.281 1 27.38 595 LEU A N 1
ATOM 4568 C CA . LEU A 1 595 ? -10.375 89.438 51.062 1 27.38 595 LEU A CA 1
ATOM 4569 C C . LEU A 1 595 ? -10.734 90.5 52.156 1 27.38 595 LEU A C 1
ATOM 4571 O O . LEU A 1 595 ? -11.773 91.125 52.062 1 27.38 595 LEU A O 1
ATOM 4575 N N . ALA A 1 596 ? -9.984 90.5 53.281 1 26.53 596 ALA A N 1
ATOM 4576 C CA . ALA A 1 596 ? -10.406 91.438 54.312 1 26.53 596 ALA A CA 1
ATOM 4577 C C . ALA A 1 596 ? -10.312 92.875 53.75 1 26.53 596 ALA A C 1
ATOM 4579 O O . ALA A 1 596 ? -11 93.75 54.25 1 26.53 596 ALA A O 1
ATOM 4580 N N . ASN A 1 597 ? -9.297 93.125 52.969 1 25.05 597 ASN A N 1
ATOM 4581 C CA . ASN A 1 597 ? -9.18 94.562 52.719 1 25.05 597 ASN A CA 1
ATOM 4582 C C . ASN A 1 597 ? -10.25 95.062 51.75 1 25.05 597 ASN A C 1
ATOM 4584 O O . ASN A 1 597 ? -10.266 96.25 51.406 1 25.05 597 ASN A O 1
ATOM 4588 N N . ILE A 1 598 ? -10.844 94.125 50.938 1 25.41 598 ILE A N 1
ATOM 4589 C CA . ILE A 1 598 ? -11.75 94.875 50.062 1 25.41 598 ILE A CA 1
ATOM 4590 C C . ILE A 1 598 ? -13.055 95.188 50.781 1 25.41 598 ILE A C 1
ATOM 4592 O O . ILE A 1 598 ? -13.891 95.938 50.25 1 25.41 598 ILE A O 1
ATOM 4596 N N . ILE A 1 599 ? -13.359 94.625 52.031 1 23.31 599 ILE A N 1
ATOM 4597 C CA . ILE A 1 599 ? -14.422 95.312 52.688 1 23.31 599 ILE A CA 1
ATOM 4598 C C . ILE A 1 599 ? -13.852 96.562 53.375 1 23.31 599 ILE A C 1
ATOM 4600 O O . ILE A 1 599 ? -12.828 96.5 54.062 1 23.31 599 ILE A O 1
ATOM 4604 N N . MET B 1 1 ? 12.977 65.812 41.406 1 22.33 1 MET B N 1
ATOM 4605 C CA . MET B 1 1 ? 12.781 64.375 41.406 1 22.33 1 MET B CA 1
ATOM 4606 C C . MET B 1 1 ? 13.688 63.688 40.375 1 22.33 1 MET B C 1
ATOM 4608 O O . MET B 1 1 ? 13.57 63.906 39.188 1 22.33 1 MET B O 1
ATOM 4612 N N . THR B 1 2 ? 14.805 63.438 40.812 1 28.03 2 THR B N 1
ATOM 4613 C CA . THR B 1 2 ? 15.805 62.844 39.938 1 28.03 2 THR B CA 1
ATOM 4614 C C . THR B 1 2 ? 15.336 61.469 39.469 1 28.03 2 THR B C 1
ATOM 4616 O O . THR B 1 2 ? 14.984 60.594 40.312 1 28.03 2 THR B O 1
ATOM 4619 N N . ILE B 1 3 ? 14.492 61.406 38.406 1 36.94 3 ILE B N 1
ATOM 4620 C CA . ILE B 1 3 ? 14.492 60.062 37.812 1 36.94 3 ILE B CA 1
ATOM 4621 C C . ILE B 1 3 ? 15.852 59.406 38.031 1 36.94 3 ILE B C 1
ATOM 4623 O O . ILE B 1 3 ? 16.875 59.875 37.5 1 36.94 3 ILE B O 1
ATOM 4627 N N . THR B 1 4 ? 16.047 58.969 39.188 1 35.94 4 THR B N 1
ATOM 4628 C CA . THR B 1 4 ? 17.312 58.312 39.469 1 35.94 4 THR B CA 1
ATOM 4629 C C . THR B 1 4 ? 17.703 57.375 38.344 1 35.94 4 THR B C 1
ATOM 4631 O O . THR B 1 4 ? 16.953 56.438 38.031 1 35.94 4 THR B O 1
ATOM 4634 N N . ARG B 1 5 ? 18.375 57.906 37.375 1 45.44 5 ARG B N 1
ATOM 4635 C CA . ARG B 1 5 ? 19.062 57.094 36.406 1 45.44 5 ARG B CA 1
ATOM 4636 C C . ARG B 1 5 ? 19.797 55.938 37.062 1 45.44 5 ARG B C 1
ATOM 4638 O O . ARG B 1 5 ? 20.625 56.156 37.969 1 45.44 5 ARG B O 1
ATOM 4645 N N . PRO B 1 6 ? 19.188 54.844 37.125 1 44.66 6 PRO B N 1
ATOM 4646 C CA . PRO B 1 6 ? 20.062 53.812 37.688 1 44.66 6 PRO B CA 1
ATOM 4647 C C . PRO B 1 6 ? 21.484 53.875 37.156 1 44.66 6 PRO B C 1
ATOM 4649 O O . PRO B 1 6 ? 21.703 54.25 36 1 44.66 6 PRO B O 1
ATOM 4652 N N . ASP B 1 7 ? 22.453 54.062 37.906 1 42.41 7 ASP B N 1
ATOM 4653 C CA . ASP B 1 7 ? 23.875 54.219 37.656 1 42.41 7 ASP B CA 1
ATOM 4654 C C . ASP B 1 7 ? 24.375 53.125 36.719 1 42.41 7 ASP B C 1
ATOM 4656 O O . ASP B 1 7 ? 25.5 53.219 36.188 1 42.41 7 ASP B O 1
ATOM 4660 N N . ASN B 1 8 ? 23.938 51.906 36.812 1 42.72 8 ASN B N 1
ATOM 4661 C CA . ASN B 1 8 ? 24.594 50.875 36.031 1 42.72 8 ASN B CA 1
ATOM 4662 C C . ASN B 1 8 ? 24.047 50.812 34.625 1 42.72 8 ASN B C 1
ATOM 4664 O O . ASN B 1 8 ? 22.844 50.688 34.406 1 42.72 8 ASN B O 1
ATOM 4668 N N . ALA B 1 9 ? 24.812 51.219 33.594 1 46.22 9 ALA B N 1
ATOM 4669 C CA . ALA B 1 9 ? 24.578 51.312 32.156 1 46.22 9 ALA B CA 1
ATOM 4670 C C . ALA B 1 9 ? 23.75 50.094 31.672 1 46.22 9 ALA B C 1
ATOM 4672 O O . ALA B 1 9 ? 22.891 50.25 30.812 1 46.22 9 ALA B O 1
ATOM 4673 N N . PHE B 1 10 ? 24.25 48.969 32.156 1 47.47 10 PHE B N 1
ATOM 4674 C CA . PHE B 1 10 ? 23.625 47.75 31.719 1 47.47 10 PHE B CA 1
ATOM 4675 C C . PHE B 1 10 ? 22.156 47.688 32.125 1 47.47 10 PHE B C 1
ATOM 4677 O O . PHE B 1 10 ? 21.297 47.344 31.328 1 47.47 10 PHE B O 1
ATOM 4684 N N . LEU B 1 11 ? 21.938 47.906 33.312 1 48.59 11 LEU B N 1
ATOM 4685 C CA . LEU B 1 11 ? 20.562 47.906 33.812 1 48.59 11 LEU B CA 1
ATOM 4686 C C . LEU B 1 11 ? 19.766 49.062 33.188 1 48.59 11 LEU B C 1
ATOM 4688 O O . LEU B 1 11 ? 18.562 48.938 32.969 1 48.59 11 LEU B O 1
ATOM 4692 N N . ALA B 1 12 ? 20.469 50.156 32.969 1 49.69 12 ALA B N 1
ATOM 4693 C CA . ALA B 1 12 ? 19.812 51.281 32.281 1 49.69 12 ALA B CA 1
ATOM 4694 C C . ALA B 1 12 ? 19.391 50.875 30.875 1 49.69 12 ALA B C 1
ATOM 4696 O O . ALA B 1 12 ? 18.328 51.312 30.406 1 49.69 12 ALA B O 1
ATOM 4697 N N . PHE B 1 13 ? 20.234 50.094 30.234 1 48.72 13 PHE B N 1
ATOM 4698 C CA . PHE B 1 13 ? 19.906 49.625 28.906 1 48.72 13 PHE B CA 1
ATOM 4699 C C . PHE B 1 13 ? 18.641 48.781 28.922 1 48.72 13 PHE B C 1
ATOM 4701 O O . PHE B 1 13 ? 17.766 48.938 28.062 1 48.72 13 PHE B O 1
ATOM 4708 N N . PHE B 1 14 ? 18.625 47.781 29.859 1 51.34 14 PHE B N 1
ATOM 4709 C CA . PHE B 1 14 ? 17.453 46.906 29.969 1 51.34 14 PHE B CA 1
ATOM 4710 C C . PHE B 1 14 ? 16.25 47.688 30.5 1 51.34 14 PHE B C 1
ATOM 4712 O O . PHE B 1 14 ? 15.109 47.344 30.188 1 51.34 14 PHE B O 1
ATOM 4719 N N . SER B 1 15 ? 16.594 48.719 31.375 1 50.28 15 SER B N 1
ATOM 4720 C CA . SER B 1 15 ? 15.508 49.5 31.938 1 50.28 15 SER B CA 1
ATOM 4721 C C . SER B 1 15 ? 14.977 50.5 30.938 1 50.28 15 SER B C 1
ATOM 4723 O O . SER B 1 15 ? 13.812 50.906 31.016 1 50.28 15 SER B O 1
ATOM 4725 N N . SER B 1 16 ? 15.891 51.062 30 1 55.16 16 SER B N 1
ATOM 4726 C CA . SER B 1 16 ? 15.484 52.156 29.125 1 55.16 16 SER B CA 1
ATOM 4727 C C . SER B 1 16 ? 14.781 51.625 27.875 1 55.16 16 SER B C 1
ATOM 4729 O O . SER B 1 16 ? 14.555 52.375 26.922 1 55.16 16 SER B O 1
ATOM 4731 N N . GLY B 1 17 ? 14.086 50.406 27.859 1 62.72 17 GLY B N 1
ATOM 4732 C CA . GLY B 1 17 ? 13.242 49.938 26.766 1 62.72 17 GLY B CA 1
ATOM 4733 C C . GLY B 1 17 ? 14.023 49.25 25.672 1 62.72 17 GLY B C 1
ATOM 4734 O O . GLY B 1 17 ? 13.43 48.656 24.75 1 62.72 17 GLY B O 1
ATOM 4735 N N . HIS B 1 18 ? 15.391 49.25 25.766 1 72.94 18 HIS B N 1
ATOM 4736 C CA . HIS B 1 18 ? 16.188 48.656 24.703 1 72.94 18 HIS B CA 1
ATOM 4737 C C . HIS B 1 18 ? 16.172 47.125 24.797 1 72.94 18 HIS B C 1
ATOM 4739 O O . HIS B 1 18 ? 16.594 46.438 23.859 1 72.94 18 HIS B O 1
ATOM 4745 N N . ALA B 1 19 ? 15.641 46.625 25.828 1 77.62 19 ALA B N 1
ATOM 4746 C CA . ALA B 1 19 ? 15.602 45.188 26.047 1 77.62 19 ALA B CA 1
ATOM 4747 C C . ALA B 1 19 ? 14.711 44.5 25 1 77.62 19 ALA B C 1
ATOM 4749 O O . ALA B 1 19 ? 14.875 43.312 24.719 1 77.62 19 ALA B O 1
ATOM 4750 N N . ASP B 1 20 ? 13.867 45.219 24.375 1 82 20 ASP B N 1
ATOM 4751 C CA . ASP B 1 20 ? 12.945 44.656 23.406 1 82 20 ASP B CA 1
ATOM 4752 C C . ASP B 1 20 ? 13.688 44.25 22.125 1 82 20 ASP B C 1
ATOM 4754 O O . ASP B 1 20 ? 13.258 43.344 21.422 1 82 20 ASP B O 1
ATOM 4758 N N . PHE B 1 21 ? 14.867 44.875 21.953 1 86.5 21 PHE B N 1
ATOM 4759 C CA . PHE B 1 21 ? 15.602 44.562 20.734 1 86.5 21 PHE B CA 1
ATOM 4760 C C . PHE B 1 21 ? 16.312 43.219 20.859 1 86.5 21 PHE B C 1
ATOM 4762 O O . PHE B 1 21 ? 16.719 42.625 19.844 1 86.5 21 PHE B O 1
ATOM 4769 N N . LEU B 1 22 ? 16.359 42.688 22.109 1 86.81 22 LEU B N 1
ATOM 4770 C CA . LEU B 1 22 ? 16.984 41.406 22.328 1 86.81 22 LEU B CA 1
ATOM 4771 C C . LEU B 1 22 ? 16.094 40.281 21.844 1 86.81 22 LEU B C 1
ATOM 4773 O O . LEU B 1 22 ? 16.547 39.125 21.688 1 86.81 22 LEU B O 1
ATOM 4777 N N . ALA B 1 23 ? 14.898 40.531 21.5 1 89 23 ALA B N 1
ATOM 4778 C CA . ALA B 1 23 ? 13.977 39.531 20.984 1 89 23 ALA B CA 1
ATOM 4779 C C . ALA B 1 23 ? 14.453 38.969 19.641 1 89 23 ALA B C 1
ATOM 4781 O O . ALA B 1 23 ? 14.117 37.844 19.266 1 89 23 ALA B O 1
ATOM 4782 N N . LEU B 1 24 ? 15.312 39.719 18.984 1 92.5 24 LEU B N 1
ATOM 4783 C CA . LEU B 1 24 ? 15.82 39.312 17.672 1 92.5 24 LEU B CA 1
ATOM 4784 C C . LEU B 1 24 ? 16.875 38.219 17.828 1 92.5 24 LEU B C 1
ATOM 4786 O O . LEU B 1 24 ? 17.203 37.5 16.875 1 92.5 24 LEU B O 1
ATOM 4790 N N . LEU B 1 25 ? 17.328 38.094 19.109 1 91.75 25 LEU B N 1
ATOM 4791 C CA . LEU B 1 25 ? 18.297 37.062 19.375 1 91.75 25 LEU B CA 1
ATOM 4792 C C . LEU B 1 25 ? 17.641 35.688 19.328 1 91.75 25 LEU B C 1
ATOM 4794 O O . LEU B 1 25 ? 18.328 34.656 19.141 1 91.75 25 LEU B O 1
ATOM 4798 N N . LEU B 1 26 ? 16.375 35.656 19.453 1 92.75 26 LEU B N 1
ATOM 4799 C CA . LEU B 1 26 ? 15.648 34.406 19.391 1 92.75 26 LEU B CA 1
ATOM 4800 C C . LEU B 1 26 ? 15.234 34.062 17.969 1 92.75 26 LEU B C 1
ATOM 4802 O O . LEU B 1 26 ? 15.398 32.938 17.516 1 92.75 26 LEU B O 1
ATOM 4806 N N . THR B 1 27 ? 14.773 34.938 17.188 1 95.38 27 THR B N 1
ATOM 4807 C CA . THR B 1 27 ? 14.219 34.719 15.859 1 95.38 27 THR B CA 1
ATOM 4808 C C . THR B 1 27 ? 15.328 34.5 14.836 1 95.38 27 THR B C 1
ATOM 4810 O O . THR B 1 27 ? 15.164 33.75 13.883 1 95.38 27 THR B O 1
ATOM 4813 N N . THR B 1 28 ? 16.469 35.125 15.047 1 95.69 28 THR B N 1
ATOM 4814 C CA . THR B 1 28 ? 17.531 35.094 14.047 1 95.69 28 THR B CA 1
ATOM 4815 C C . THR B 1 28 ? 18.141 33.688 13.961 1 95.69 28 THR B C 1
ATOM 4817 O O . THR B 1 28 ? 18.234 33.125 12.875 1 95.69 28 THR B O 1
ATOM 4820 N N . PRO B 1 29 ? 18.547 33.094 15.125 1 95.38 29 PRO B N 1
ATOM 4821 C CA . PRO B 1 29 ? 19.094 31.75 15 1 95.38 29 PRO B CA 1
ATOM 4822 C C . PRO B 1 29 ? 18.078 30.75 14.469 1 95.38 29 PRO B C 1
ATOM 4824 O O . PRO B 1 29 ? 18.438 29.844 13.703 1 95.38 29 PRO B O 1
ATOM 4827 N N . ILE B 1 30 ? 16.891 30.859 14.852 1 95.31 30 ILE B N 1
ATOM 4828 C CA . ILE B 1 30 ? 15.883 29.875 14.438 1 95.31 30 ILE B CA 1
ATOM 4829 C C . ILE B 1 30 ? 15.617 30.016 12.945 1 95.31 30 ILE B C 1
ATOM 4831 O O . ILE B 1 30 ? 15.523 29.016 12.234 1 95.31 30 ILE B O 1
ATOM 4835 N N . SER B 1 31 ? 15.539 31.188 12.461 1 95.38 31 SER B N 1
ATOM 4836 C CA . SER B 1 31 ? 15.305 31.391 11.039 1 95.38 31 SER B CA 1
ATOM 4837 C C . SER B 1 31 ? 16.5 30.938 10.211 1 95.38 31 SER B C 1
ATOM 4839 O O . SER B 1 31 ? 16.344 30.391 9.125 1 95.38 31 SER B O 1
ATOM 4841 N N . THR B 1 32 ? 17.672 31.172 10.727 1 95.06 32 THR B N 1
ATOM 4842 C CA . THR B 1 32 ? 18.875 30.75 10.023 1 95.06 32 THR B CA 1
A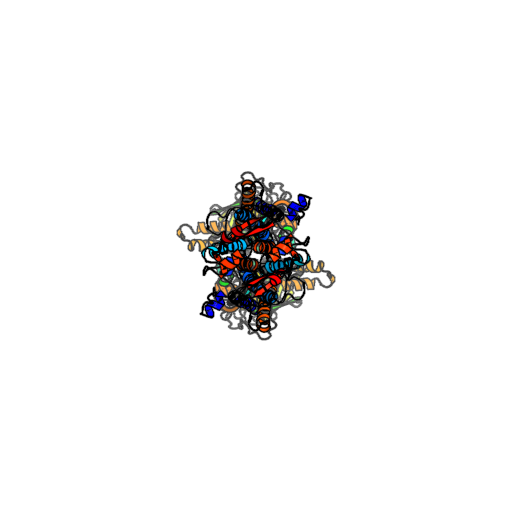TOM 4843 C C . THR B 1 32 ? 18.984 29.234 10.016 1 95.06 32 THR B C 1
ATOM 4845 O O . THR B 1 32 ? 19.391 28.641 9.016 1 95.06 32 THR B O 1
ATOM 4848 N N . LEU B 1 33 ? 18.609 28.734 11.133 1 94.31 33 LEU B N 1
ATOM 4849 C CA . LEU B 1 33 ? 18.656 27.281 11.234 1 94.31 33 LEU B CA 1
ATOM 4850 C C . LEU B 1 33 ? 17.641 26.641 10.281 1 94.31 33 LEU B C 1
ATOM 4852 O O . LEU B 1 33 ? 17.953 25.641 9.609 1 94.31 33 LEU B O 1
ATOM 4856 N N . LEU B 1 34 ? 16.5 27.141 10.188 1 94.12 34 LEU B N 1
ATOM 4857 C CA . LEU B 1 34 ? 15.469 26.609 9.289 1 94.12 34 LEU B CA 1
ATOM 4858 C C . LEU B 1 34 ? 15.922 26.719 7.836 1 94.12 34 LEU B C 1
ATOM 4860 O O . LEU B 1 34 ? 15.719 25.781 7.055 1 94.12 34 LEU B O 1
ATOM 4864 N N . LEU B 1 35 ? 16.469 27.828 7.516 1 93.56 35 LEU B N 1
ATOM 4865 C CA . LEU B 1 35 ? 16.969 28.016 6.152 1 93.56 35 LEU B CA 1
ATOM 4866 C C . LEU B 1 35 ? 18.125 27.062 5.867 1 93.56 35 LEU B C 1
ATOM 4868 O O . LEU B 1 35 ? 18.203 26.484 4.781 1 93.56 35 LEU B O 1
ATOM 4872 N N . TYR B 1 36 ? 19.016 26.922 6.871 1 93.25 36 TYR B N 1
ATOM 4873 C CA . TYR B 1 36 ? 20.141 26.016 6.719 1 93.25 36 TYR B CA 1
ATOM 4874 C C . TYR B 1 36 ? 19.656 24.578 6.496 1 93.25 36 TYR B C 1
ATOM 4876 O O . TYR B 1 36 ? 20.172 23.875 5.621 1 93.25 36 TYR B O 1
ATOM 4884 N N . TRP B 1 37 ? 18.703 24.188 7.246 1 90.56 37 TRP B N 1
ATOM 4885 C CA . TRP B 1 37 ? 18.156 22.844 7.109 1 90.56 37 TRP B CA 1
ATOM 4886 C C . TRP B 1 37 ? 17.516 22.656 5.742 1 90.56 37 TRP B C 1
ATOM 4888 O O . TRP B 1 37 ? 17.594 21.578 5.152 1 90.56 37 TRP B O 1
ATOM 4898 N N . SER B 1 38 ? 16.906 23.641 5.215 1 89.25 38 SER B N 1
ATOM 4899 C CA . SER B 1 38 ? 16.203 23.562 3.938 1 89.25 38 SER B CA 1
ATOM 4900 C C . SER B 1 38 ? 17.188 23.531 2.771 1 89.25 38 SER B C 1
ATOM 4902 O O . SER B 1 38 ? 16.969 22.797 1.795 1 89.25 38 SER B O 1
ATOM 4904 N N . ILE B 1 39 ? 18.219 24.281 2.838 1 89.62 39 ILE B N 1
ATOM 4905 C CA . ILE B 1 39 ? 19.203 24.359 1.752 1 89.62 39 ILE B CA 1
ATOM 4906 C C . ILE B 1 39 ? 20.031 23.078 1.718 1 89.62 39 ILE B C 1
ATOM 4908 O O . ILE B 1 39 ? 20.359 22.578 0.642 1 89.62 39 ILE B O 1
ATOM 4912 N N . ASN B 1 40 ? 20.312 22.578 2.92 1 89.06 40 ASN B N 1
ATOM 4913 C CA . ASN B 1 40 ? 21.125 21.375 2.982 1 89.06 40 ASN B CA 1
ATOM 4914 C C . ASN B 1 40 ? 20.266 20.109 2.926 1 89.06 40 ASN B C 1
ATOM 4916 O O . ASN B 1 40 ? 20.781 19 3.104 1 89.06 40 ASN B O 1
ATOM 4920 N N . ASP B 1 41 ? 19.062 20.266 2.729 1 82.31 41 ASP B N 1
ATOM 4921 C CA . ASP B 1 41 ? 18.125 19.156 2.621 1 82.31 41 ASP B CA 1
ATOM 4922 C C . ASP B 1 41 ? 18.25 18.203 3.816 1 82.31 41 ASP B C 1
ATOM 4924 O O . ASP B 1 41 ? 18.297 16.984 3.65 1 82.31 41 ASP B O 1
ATOM 4928 N N . THR B 1 42 ? 18.391 18.875 4.969 1 84.69 42 THR B N 1
ATOM 4929 C CA . THR B 1 42 ? 18.438 18.078 6.188 1 84.69 42 THR B CA 1
ATOM 4930 C C . THR B 1 42 ? 17.062 17.547 6.555 1 84.69 42 THR B C 1
ATOM 4932 O O . THR B 1 42 ? 16.094 18.312 6.637 1 84.69 42 THR B O 1
ATOM 4935 N N . VAL B 1 43 ? 16.969 16.234 6.664 1 85.75 43 VAL B N 1
ATOM 4936 C CA . VAL B 1 43 ? 15.695 15.609 7.004 1 85.75 43 VAL B CA 1
ATOM 4937 C C . VAL B 1 43 ? 15.836 14.82 8.305 1 85.75 43 VAL B C 1
ATOM 4939 O O . VAL B 1 43 ? 16.953 14.492 8.719 1 85.75 43 VAL B O 1
ATOM 4942 N N . PHE B 1 44 ? 14.719 14.773 9.008 1 82.81 44 PHE B N 1
ATOM 4943 C CA . PHE B 1 44 ? 14.688 14.062 10.281 1 82.81 44 PHE B CA 1
ATOM 4944 C C . PHE B 1 44 ? 13.828 12.805 10.172 1 82.81 44 PHE B C 1
ATOM 4946 O O . PHE B 1 44 ? 12.758 12.828 9.555 1 82.81 44 PHE B O 1
ATOM 4953 N N . SER B 1 45 ? 14.375 11.688 10.555 1 79.62 45 SER B N 1
ATOM 4954 C CA . SER B 1 45 ? 13.633 10.43 10.5 1 79.62 45 SER B CA 1
ATOM 4955 C C . SER B 1 45 ? 13.57 9.766 11.875 1 79.62 45 SER B C 1
ATOM 4957 O O . SER B 1 45 ? 14.094 10.305 12.852 1 79.62 45 SER B O 1
ATOM 4959 N N . GLY B 1 46 ? 12.688 8.672 12.031 1 77.38 46 GLY B N 1
ATOM 4960 C CA . GLY B 1 46 ? 12.68 7.879 13.25 1 77.38 46 GLY B CA 1
ATOM 4961 C C . GLY B 1 46 ? 11.516 8.203 14.164 1 77.38 46 GLY B C 1
ATOM 4962 O O . GLY B 1 46 ? 10.367 8.273 13.719 1 77.38 46 GLY B O 1
ATOM 4963 N N . SER B 1 47 ? 11.789 8.5 15.43 1 79.56 47 SER B N 1
ATOM 4964 C CA . SER B 1 47 ? 10.781 8.625 16.484 1 79.56 47 SER B CA 1
ATOM 4965 C C . SER B 1 47 ? 10.023 9.945 16.359 1 79.56 47 SER B C 1
ATOM 4967 O O . SER B 1 47 ? 8.82 10 16.625 1 79.56 47 SER B O 1
ATOM 4969 N N . LEU B 1 48 ? 10.656 10.922 15.875 1 83.12 48 LEU B N 1
ATOM 4970 C CA . LEU B 1 48 ? 10 12.219 15.727 1 83.12 48 LEU B CA 1
ATOM 4971 C C . LEU B 1 48 ? 8.922 12.164 14.656 1 83.12 48 LEU B C 1
ATOM 4973 O O . LEU B 1 48 ? 7.836 12.727 14.836 1 83.12 48 LEU B O 1
ATOM 4977 N N . LEU B 1 49 ? 9.227 11.516 13.672 1 84.31 49 LEU B N 1
ATOM 4978 C CA . LEU B 1 49 ? 8.258 11.367 12.586 1 84.31 49 LEU B CA 1
ATOM 4979 C C . LEU B 1 49 ? 7.02 10.617 13.062 1 84.31 49 LEU B C 1
ATOM 4981 O O . LEU B 1 49 ? 5.895 11.031 12.773 1 84.31 49 LEU B O 1
ATOM 4985 N N . ARG B 1 50 ? 7.121 9.562 13.789 1 79 50 ARG B N 1
ATOM 4986 C CA . ARG B 1 50 ? 6.004 8.773 14.297 1 79 50 ARG B CA 1
ATOM 4987 C C . ARG B 1 50 ? 5.145 9.594 15.258 1 79 50 ARG B C 1
ATOM 4989 O O . ARG B 1 50 ? 3.916 9.492 15.234 1 79 50 ARG B O 1
ATOM 4996 N N . PHE B 1 51 ? 5.754 10.375 16.031 1 82.5 51 PHE B N 1
ATOM 4997 C CA . PHE B 1 51 ? 5.047 11.25 16.969 1 82.5 51 PHE B CA 1
ATOM 4998 C C . PHE B 1 51 ? 4.219 12.281 16.219 1 82.5 51 PHE B C 1
ATOM 5000 O O . PHE B 1 51 ? 3.059 12.523 16.562 1 82.5 51 PHE B O 1
ATOM 5007 N N . ILE B 1 52 ? 4.715 12.852 15.211 1 82.69 52 ILE B N 1
ATOM 5008 C CA . ILE B 1 52 ? 4.055 13.906 14.453 1 82.69 52 ILE B CA 1
ATOM 5009 C C . ILE B 1 52 ? 2.867 13.328 13.688 1 82.69 52 ILE B C 1
ATOM 5011 O O . ILE B 1 52 ? 1.791 13.93 13.648 1 82.69 52 ILE B O 1
ATOM 5015 N N . ASP B 1 53 ? 3.029 12.188 13.266 1 76.62 53 ASP B N 1
ATOM 5016 C CA . ASP B 1 53 ? 1.985 11.586 12.445 1 76.62 53 ASP B CA 1
ATOM 5017 C C . ASP B 1 53 ? 0.822 11.094 13.305 1 76.62 53 ASP B C 1
ATOM 5019 O O . ASP B 1 53 ? -0.336 11.164 12.883 1 76.62 53 ASP B O 1
ATOM 5023 N N . SER B 1 54 ? 1.121 10.75 14.469 1 78.38 54 SER B N 1
ATOM 5024 C CA . SER B 1 54 ? 0.082 10.211 15.344 1 78.38 54 SER B CA 1
ATOM 5025 C C . SER B 1 54 ? -0.658 11.32 16.078 1 78.38 54 SER B C 1
ATOM 5027 O O . SER B 1 54 ? -1.789 11.133 16.531 1 78.38 54 SER B O 1
ATOM 5029 N N . ASN B 1 55 ? -0.025 12.477 16.219 1 83.62 55 ASN B N 1
ATOM 5030 C CA . ASN B 1 55 ? -0.609 13.586 16.969 1 83.62 55 ASN B CA 1
ATOM 5031 C C . ASN B 1 55 ? -0.623 14.875 16.156 1 83.62 55 ASN B C 1
ATOM 5033 O O . ASN B 1 55 ? -0.172 15.922 16.625 1 83.62 55 ASN B O 1
ATOM 5037 N N . ARG B 1 56 ? -1.328 14.836 15.117 1 78.81 56 ARG B N 1
ATOM 5038 C CA . ARG B 1 56 ? -1.275 15.961 14.195 1 78.81 56 ARG B CA 1
ATOM 5039 C C . ARG B 1 56 ? -1.925 17.203 14.797 1 78.81 56 ARG B C 1
ATOM 5041 O O . ARG B 1 56 ? -1.344 18.281 14.766 1 78.81 56 ARG B O 1
ATOM 5048 N N . PRO B 1 57 ? -3.113 17.094 15.43 1 80.19 57 PRO B N 1
ATOM 5049 C CA . PRO B 1 57 ? -3.717 18.312 15.992 1 80.19 57 PRO B CA 1
ATOM 5050 C C . PRO B 1 57 ? -2.896 18.906 17.125 1 80.19 57 PRO B C 1
ATOM 5052 O O . PRO B 1 57 ? -2.797 20.125 17.25 1 80.19 57 PRO B O 1
ATOM 5055 N N . THR B 1 58 ? -2.307 18.047 17.891 1 84.88 58 THR B N 1
ATOM 5056 C CA . THR B 1 58 ? -1.48 18.516 19 1 84.88 58 THR B CA 1
ATOM 5057 C C . THR B 1 58 ? -0.204 19.172 18.484 1 84.88 58 THR B C 1
ATOM 5059 O O . THR B 1 58 ? 0.26 20.156 19.047 1 84.88 58 THR B O 1
ATOM 5062 N N . VAL B 1 59 ? 0.377 18.641 17.469 1 86.81 59 VAL B N 1
ATOM 5063 C CA . VAL B 1 59 ? 1.568 19.234 16.859 1 86.81 59 VAL B CA 1
ATOM 5064 C C . VAL B 1 59 ? 1.213 20.578 16.234 1 86.81 59 VAL B C 1
ATOM 5066 O O . VAL B 1 59 ? 1.983 21.547 16.344 1 86.81 59 VAL B O 1
ATOM 5069 N N . GLN B 1 60 ? 0.072 20.672 15.727 1 84.44 60 GLN B N 1
ATOM 5070 C CA . GLN B 1 60 ? -0.35 21.938 15.148 1 84.44 60 GLN B CA 1
ATOM 5071 C C . GLN B 1 60 ? -0.585 22.984 16.234 1 84.44 60 GLN B C 1
ATOM 5073 O O . GLN B 1 60 ? -0.297 24.172 16.031 1 84.44 60 GLN B O 1
ATOM 5078 N N . PHE B 1 61 ? -1.163 22.531 17.328 1 88.12 61 PHE B N 1
ATOM 5079 C CA . PHE B 1 61 ? -1.32 23.422 18.469 1 88.12 61 PHE B CA 1
ATOM 5080 C C . PHE B 1 61 ? 0.028 23.969 18.906 1 88.12 61 PHE B C 1
ATOM 5082 O O . PHE B 1 61 ? 0.169 25.172 19.141 1 88.12 61 PHE B O 1
ATOM 5089 N N . ALA B 1 62 ? 1.015 23.109 18.953 1 89.88 62 ALA B N 1
ATOM 5090 C CA . ALA B 1 62 ? 2.35 23.516 19.375 1 89.88 62 ALA B CA 1
ATOM 5091 C C . ALA B 1 62 ? 3.006 24.422 18.344 1 89.88 62 ALA B C 1
ATOM 5093 O O . ALA B 1 62 ? 3.639 25.422 18.688 1 89.88 62 ALA B O 1
ATOM 5094 N N . VAL B 1 63 ? 2.895 24.094 17.094 1 90.31 63 VAL B N 1
ATOM 5095 C CA . VAL B 1 63 ? 3.477 24.891 16.016 1 90.31 63 VAL B CA 1
ATOM 5096 C C . VAL B 1 63 ? 2.867 26.281 16.016 1 90.31 63 VAL B C 1
ATOM 5098 O O . VAL B 1 63 ? 3.58 27.281 15.867 1 90.31 63 VAL B O 1
ATOM 5101 N N . GLN B 1 64 ? 1.636 26.406 16.328 1 89 64 GLN B N 1
ATOM 5102 C CA . GLN B 1 64 ? 0.96 27.703 16.359 1 89 64 GLN B CA 1
ATOM 5103 C C . GLN B 1 64 ? 1.424 28.547 17.547 1 89 64 GLN B C 1
ATOM 5105 O O . GLN B 1 64 ? 1.602 29.75 17.422 1 89 64 GLN B O 1
ATOM 5110 N N . LEU B 1 65 ? 1.562 27.875 18.594 1 90 65 LEU B N 1
ATOM 5111 C CA . LEU B 1 65 ? 2.029 28.594 19.766 1 90 65 LEU B CA 1
ATOM 5112 C C . LEU B 1 65 ? 3.436 29.141 19.547 1 90 65 LEU B C 1
ATOM 5114 O O . LEU B 1 65 ? 3.709 30.297 19.875 1 90 65 LEU B O 1
ATOM 5118 N N . ILE B 1 66 ? 4.293 28.359 18.969 1 92.12 66 ILE B N 1
ATOM 5119 C CA . ILE B 1 66 ? 5.664 28.781 18.719 1 92.12 66 ILE B CA 1
ATOM 5120 C C . ILE B 1 66 ? 5.688 29.859 17.641 1 92.12 66 ILE B C 1
ATOM 5122 O O . ILE B 1 66 ? 6.43 30.844 17.75 1 92.12 66 ILE B O 1
ATOM 5126 N N . ALA B 1 67 ? 4.895 29.656 16.641 1 92.31 67 ALA B N 1
ATOM 5127 C CA . ALA B 1 67 ? 4.824 30.641 15.562 1 92.31 67 ALA B CA 1
ATOM 5128 C C . ALA B 1 67 ? 4.344 32 16.078 1 92.31 67 ALA B C 1
ATOM 5130 O O . ALA B 1 67 ? 4.898 33.031 15.727 1 92.31 67 ALA B O 1
ATOM 5131 N N . ASN B 1 68 ? 3.375 31.969 16.969 1 89.62 68 ASN B N 1
ATOM 5132 C CA . ASN B 1 68 ? 2.877 33.219 17.562 1 89.62 68 ASN B CA 1
ATOM 5133 C C . ASN B 1 68 ? 3.932 33.875 18.438 1 89.62 68 ASN B C 1
ATOM 5135 O O . ASN B 1 68 ? 4.059 35.094 18.438 1 89.62 68 ASN B O 1
ATOM 5139 N N . LEU B 1 69 ? 4.652 33.094 19.141 1 89.5 69 LEU B N 1
ATOM 5140 C CA . LEU B 1 69 ? 5.695 33.656 20 1 89.5 69 LEU B CA 1
ATOM 5141 C C . LEU B 1 69 ? 6.809 34.281 19.188 1 89.5 69 LEU B C 1
ATOM 5143 O O . LEU B 1 69 ? 7.258 35.375 19.5 1 89.5 69 LEU B O 1
ATOM 5147 N N . LEU B 1 70 ? 7.23 33.625 18.156 1 93.19 70 LEU B N 1
ATOM 5148 C CA . LEU B 1 70 ? 8.305 34.156 17.312 1 93.19 70 LEU B CA 1
ATOM 5149 C C . LEU B 1 70 ? 7.848 35.406 16.562 1 93.19 70 LEU B C 1
ATOM 5151 O O . LEU B 1 70 ? 8.609 36.375 16.438 1 93.19 70 LEU B O 1
ATOM 5155 N N . SER B 1 71 ? 6.672 35.375 16.125 1 91.44 71 SER B N 1
ATOM 5156 C CA . SER B 1 71 ? 6.137 36.562 15.461 1 91.44 71 SER B CA 1
ATOM 5157 C C . SER B 1 71 ? 6.016 37.75 16.438 1 91.44 71 SER B C 1
ATOM 5159 O O . SER B 1 71 ? 6.281 38.875 16.062 1 91.44 71 SER B O 1
ATOM 5161 N N . LEU B 1 72 ? 5.613 37.469 17.672 1 88.62 72 LEU B N 1
ATOM 5162 C CA . LEU B 1 72 ? 5.504 38.5 18.688 1 88.62 72 LEU B CA 1
ATOM 5163 C C . LEU B 1 72 ? 6.855 39.156 18.953 1 88.62 72 LEU B C 1
ATOM 5165 O O . LEU B 1 72 ? 6.926 40.375 19.172 1 88.62 72 LEU B O 1
ATOM 5169 N N . CYS B 1 73 ? 7.883 38.406 18.891 1 90.12 73 CYS B N 1
ATOM 5170 C CA . CYS B 1 73 ? 9.227 38.938 19.094 1 90.12 73 CYS B CA 1
ATOM 5171 C C . CYS B 1 73 ? 9.586 39.938 17.984 1 90.12 73 CYS B C 1
ATOM 5173 O O . CYS B 1 73 ? 10.156 41 18.25 1 90.12 73 CYS B O 1
ATOM 5175 N N . GLN B 1 74 ? 9.273 39.625 16.797 1 92.38 74 GLN B N 1
ATOM 5176 C CA . GLN B 1 74 ? 9.57 40.5 15.688 1 92.38 74 GLN B CA 1
ATOM 5177 C C . GLN B 1 74 ? 8.719 41.781 15.742 1 92.38 74 GLN B C 1
ATOM 5179 O O . GLN B 1 74 ? 9.203 42.875 15.484 1 92.38 74 GLN B O 1
ATOM 5184 N N . ILE B 1 75 ? 7.516 41.625 16.125 1 89 75 ILE B N 1
ATOM 5185 C CA . ILE B 1 75 ? 6.594 42.75 16.188 1 89 75 ILE B CA 1
ATOM 5186 C C . ILE B 1 75 ? 6.996 43.688 17.328 1 89 75 ILE B C 1
ATOM 5188 O O . ILE B 1 75 ? 6.875 44.906 17.203 1 89 75 ILE B O 1
ATOM 5192 N N . LEU B 1 76 ? 7.43 43.125 18.406 1 87.94 76 LEU B N 1
ATOM 5193 C CA . LEU B 1 76 ? 7.895 43.938 19.516 1 87.94 76 LEU B CA 1
ATOM 5194 C C . LEU B 1 76 ? 9.023 44.875 19.094 1 87.94 76 LEU B C 1
ATOM 5196 O O . LEU B 1 76 ? 9.062 46.031 19.484 1 87.94 76 LEU B O 1
ATOM 5200 N N . VAL B 1 77 ? 9.867 44.375 18.297 1 90.19 77 VAL B N 1
ATOM 5201 C CA . VAL B 1 77 ? 10.992 45.188 17.812 1 90.19 77 VAL B CA 1
ATOM 5202 C C . VAL B 1 77 ? 10.492 46.281 16.875 1 90.19 77 VAL B C 1
ATOM 5204 O O . VAL B 1 77 ? 10.891 47.438 16.984 1 90.19 77 VAL B O 1
ATOM 5207 N N . LEU B 1 78 ? 9.625 45.906 16 1 90.31 78 LEU B N 1
ATOM 5208 C CA . LEU B 1 78 ? 9.086 46.875 15.07 1 90.31 78 LEU B CA 1
ATOM 5209 C C . LEU B 1 78 ? 8.32 47.969 15.812 1 90.31 78 LEU B C 1
ATOM 5211 O O . LEU B 1 78 ? 8.453 49.156 15.484 1 90.31 78 LEU B O 1
ATOM 5215 N N . CYS B 1 79 ? 7.547 47.625 16.797 1 88.06 79 CYS B N 1
ATOM 5216 C CA . CYS B 1 79 ? 6.781 48.594 17.594 1 88.06 79 CYS B CA 1
ATOM 5217 C C . CYS B 1 79 ? 7.703 49.5 18.391 1 88.06 79 CYS B C 1
ATOM 5219 O O . CYS B 1 79 ? 7.434 50.688 18.531 1 88.06 79 CYS B O 1
ATOM 5221 N N . ARG B 1 80 ? 8.773 48.969 18.875 1 88.31 80 ARG B N 1
ATOM 5222 C CA . ARG B 1 80 ? 9.734 49.781 19.609 1 88.31 80 ARG B CA 1
ATOM 5223 C C . ARG B 1 80 ? 10.438 50.781 18.688 1 88.31 80 ARG B C 1
ATOM 5225 O O . ARG B 1 80 ? 10.727 51.906 19.094 1 88.31 80 ARG B O 1
ATOM 5232 N N . LEU B 1 81 ? 10.711 50.312 17.531 1 90.12 81 LEU B N 1
ATOM 5233 C CA . LEU B 1 81 ? 11.32 51.219 16.547 1 90.12 81 LEU B CA 1
ATOM 5234 C C . LEU B 1 81 ? 10.375 52.375 16.219 1 90.12 81 LEU B C 1
ATOM 5236 O O . LEU B 1 81 ? 10.805 53.531 16.094 1 90.12 81 LEU B O 1
ATOM 5240 N N . ILE B 1 82 ? 9.133 52.094 16.078 1 88.75 82 ILE B N 1
ATOM 5241 C CA . ILE B 1 82 ? 8.148 53.125 15.812 1 88.75 82 ILE B CA 1
ATOM 5242 C C . ILE B 1 82 ? 8.055 54.062 17.031 1 88.75 82 ILE B C 1
ATOM 5244 O O . ILE B 1 82 ? 7.973 55.281 16.875 1 88.75 82 ILE B O 1
ATOM 5248 N N . ASN B 1 83 ? 8.086 53.531 18.219 1 89.25 83 ASN B N 1
ATOM 5249 C CA . ASN B 1 83 ? 8.031 54.312 19.453 1 89.25 83 ASN B CA 1
ATOM 5250 C C . ASN B 1 83 ? 9.18 55.312 19.516 1 89.25 83 ASN B C 1
ATOM 5252 O O . ASN B 1 83 ? 8.969 56.5 19.781 1 89.25 83 ASN B O 1
ATOM 5256 N N . TYR B 1 84 ? 10.391 54.844 19.266 1 88.94 84 TYR B N 1
ATOM 5257 C CA . TYR B 1 84 ? 11.555 55.719 19.328 1 88.94 84 TYR B CA 1
ATOM 5258 C C . TYR B 1 84 ? 11.5 56.75 18.219 1 88.94 84 TYR B C 1
ATOM 5260 O O . TYR B 1 84 ? 11.898 57.906 18.422 1 88.94 84 TYR B O 1
ATOM 5268 N N . GLY B 1 85 ? 10.992 56.375 17.109 1 88.31 85 GLY B N 1
ATOM 5269 C CA . GLY B 1 85 ? 10.859 57.344 16.016 1 88.31 85 GLY B CA 1
ATOM 5270 C C . GLY B 1 85 ? 9.883 58.438 16.328 1 88.31 85 GLY B C 1
ATOM 5271 O O . GLY B 1 85 ? 10.156 59.625 16.031 1 88.31 85 GLY B O 1
ATOM 5272 N N . ILE B 1 86 ? 8.805 58.156 16.969 1 90 86 ILE B N 1
ATOM 5273 C CA . ILE B 1 86 ? 7.777 59.156 17.266 1 90 86 ILE B CA 1
ATOM 5274 C C . ILE B 1 86 ? 8.234 60.031 18.438 1 90 86 ILE B C 1
ATOM 5276 O O . ILE B 1 86 ? 7.953 61.219 18.453 1 90 86 ILE B O 1
ATOM 5280 N N . ARG B 1 87 ? 8.914 59.469 19.391 1 87.81 87 ARG B N 1
ATOM 5281 C CA . ARG B 1 87 ? 9.445 60.25 20.484 1 87.81 87 ARG B CA 1
ATOM 5282 C C . ARG B 1 87 ? 10.391 61.344 19.984 1 87.81 87 ARG B C 1
ATOM 5284 O O . ARG B 1 87 ? 10.328 62.5 20.422 1 87.81 87 ARG B O 1
ATOM 5291 N N . ARG B 1 88 ? 11.148 60.969 19.078 1 87.5 88 ARG B N 1
ATOM 5292 C CA . ARG B 1 88 ? 12.078 61.938 18.5 1 87.5 88 ARG B CA 1
ATOM 5293 C C . ARG B 1 88 ? 11.336 63 17.672 1 87.5 88 ARG B C 1
ATOM 5295 O O . ARG B 1 88 ? 11.68 64.188 17.703 1 87.5 88 ARG B O 1
ATOM 5302 N N . HIS B 1 89 ? 10.391 62.594 16.953 1 88.75 89 HIS B N 1
ATOM 5303 C CA . HIS B 1 89 ? 9.625 63.5 16.125 1 88.75 89 HIS B CA 1
ATOM 5304 C C . HIS B 1 89 ? 8.844 64.5 16.984 1 88.75 89 HIS B C 1
ATOM 5306 O O . HIS B 1 89 ? 8.773 65.688 16.656 1 88.75 89 HIS B O 1
ATOM 5312 N N . LEU B 1 90 ? 8.289 64 18.094 1 88.44 90 LEU B N 1
ATOM 5313 C CA . LEU B 1 90 ? 7.492 64.875 18.984 1 88.44 90 LEU B CA 1
ATOM 5314 C C . LEU B 1 90 ? 8.383 65.875 19.734 1 88.44 90 LEU B C 1
ATOM 5316 O O . LEU B 1 90 ? 7.914 66.875 20.188 1 88.44 90 LEU B O 1
ATOM 5320 N N . SER B 1 91 ? 9.609 65.562 19.922 1 84.75 91 SER B N 1
ATOM 5321 C CA . SER B 1 91 ? 10.523 66.438 20.609 1 84.75 91 SER B CA 1
ATOM 5322 C C . SER B 1 91 ? 10.859 67.688 19.75 1 84.75 91 SER B C 1
ATOM 5324 O O . SER B 1 91 ? 11.219 68.75 20.281 1 84.75 91 SER B O 1
ATOM 5326 N N . SER B 1 92 ? 10.672 67.562 18.453 1 84.12 92 SER B N 1
ATOM 5327 C CA . SER B 1 92 ? 11.102 68.688 17.594 1 84.12 92 SER B CA 1
ATOM 5328 C C . SER B 1 92 ? 9.914 69.312 16.859 1 84.12 92 SER B C 1
ATOM 5330 O O . SER B 1 92 ? 9.984 70.438 16.391 1 84.12 92 SER B O 1
ATOM 5332 N N . ASN B 1 93 ? 8.875 68.562 16.719 1 87.88 93 ASN B N 1
ATOM 5333 C CA . ASN B 1 93 ? 7.758 69.062 15.914 1 87.88 93 ASN B CA 1
ATOM 5334 C C . ASN B 1 93 ? 6.43 68.938 16.656 1 87.88 93 ASN B C 1
ATOM 5336 O O . ASN B 1 93 ? 6.324 68.125 17.609 1 87.88 93 ASN B O 1
ATOM 5340 N N . ALA B 1 94 ? 5.473 69.812 16.266 1 91.06 94 ALA B N 1
ATOM 5341 C CA . ALA B 1 94 ? 4.105 69.688 16.766 1 91.06 94 ALA B CA 1
ATOM 5342 C C . ALA B 1 94 ? 3.34 68.562 16.016 1 91.06 94 ALA B C 1
ATOM 5344 O O . ALA B 1 94 ? 3.654 68.25 14.867 1 91.06 94 ALA B O 1
ATOM 5345 N N . MET B 1 95 ? 2.529 67.938 16.75 1 91.38 95 MET B N 1
ATOM 5346 C CA . MET B 1 95 ? 1.737 66.875 16.141 1 91.38 95 MET B CA 1
ATOM 5347 C C . MET B 1 95 ? 0.263 67 16.5 1 91.38 95 MET B C 1
ATOM 5349 O O . MET B 1 95 ? -0.072 67.375 17.625 1 91.38 95 MET B O 1
ATOM 5353 N N . ARG B 1 96 ? -0.576 66.625 15.531 1 92.25 96 ARG B N 1
ATOM 5354 C CA . ARG B 1 96 ? -2.012 66.625 15.797 1 92.25 96 ARG B CA 1
ATOM 5355 C C . ARG B 1 96 ? -2.4 65.438 16.672 1 92.25 96 ARG B C 1
ATOM 5357 O O . ARG B 1 96 ? -1.737 64.438 16.656 1 92.25 96 ARG B O 1
ATOM 5364 N N . LEU B 1 97 ? -3.408 65.562 17.391 1 90.06 97 LEU B N 1
ATOM 5365 C CA . LEU B 1 97 ? -3.826 64.5 18.312 1 90.06 97 LEU B CA 1
ATOM 5366 C C . LEU B 1 97 ? -4.266 63.281 17.547 1 90.06 97 LEU B C 1
ATOM 5368 O O . LEU B 1 97 ? -4.055 62.156 18.016 1 90.06 97 LEU B O 1
ATOM 5372 N N . ASP B 1 98 ? -4.867 63.344 16.391 1 89.38 98 ASP B N 1
ATOM 5373 C CA . ASP B 1 98 ? -5.238 62.188 15.586 1 89.38 98 ASP B CA 1
ATOM 5374 C C . ASP B 1 98 ? -4 61.438 15.094 1 89.38 98 ASP B C 1
ATOM 5376 O O . ASP B 1 98 ? -3.984 60.188 15.062 1 89.38 98 ASP B O 1
ATOM 5380 N N . SER B 1 99 ? -3.047 62.125 14.703 1 90.06 99 SER B N 1
ATOM 5381 C CA . SER B 1 99 ? -1.802 61.5 14.266 1 90.06 99 SER B CA 1
ATOM 5382 C C . SER B 1 99 ? -1.101 60.812 15.43 1 90.06 99 SER B C 1
ATOM 5384 O O . SER B 1 99 ? -0.531 59.719 15.258 1 90.06 99 SER B O 1
ATOM 5386 N N . LEU B 1 100 ? -1.146 61.438 16.578 1 90.06 100 LEU B N 1
ATOM 5387 C CA . LEU B 1 100 ? -0.535 60.844 17.75 1 90.06 100 LEU B CA 1
ATOM 5388 C C . LEU B 1 100 ? -1.249 59.531 18.125 1 90.06 100 LEU B C 1
ATOM 5390 O O . LEU B 1 100 ? -0.604 58.531 18.438 1 90.06 100 LEU B O 1
ATOM 5394 N N . ARG B 1 101 ? -2.494 59.594 18.031 1 89.69 101 ARG B N 1
ATOM 5395 C CA . ARG B 1 101 ? -3.268 58.406 18.344 1 89.69 101 ARG B CA 1
ATOM 5396 C C . ARG B 1 101 ? -2.961 57.281 17.344 1 89.69 101 ARG B C 1
ATOM 5398 O O . ARG B 1 101 ? -2.848 56.125 17.734 1 89.69 101 ARG B O 1
ATOM 5405 N N . ALA B 1 102 ? -2.922 57.562 16.109 1 89.12 102 ALA B N 1
ATOM 5406 C CA . ALA B 1 102 ? -2.611 56.562 15.086 1 89.12 102 ALA B CA 1
ATOM 5407 C C . ALA B 1 102 ? -1.255 55.938 15.344 1 89.12 102 ALA B C 1
ATOM 5409 O O . ALA B 1 102 ? -1.103 54.719 15.195 1 89.12 102 ALA B O 1
ATOM 5410 N N . TRP B 1 103 ? -0.306 56.719 15.75 1 89.94 103 TRP B N 1
ATOM 5411 C CA . TRP B 1 103 ? 1.028 56.188 16 1 89.94 103 TRP B CA 1
ATOM 5412 C C . TRP B 1 103 ? 1.042 55.312 17.266 1 89.94 103 TRP B C 1
ATOM 5414 O O . TRP B 1 103 ? 1.754 54.312 17.344 1 89.94 103 TRP B O 1
ATOM 5424 N N . ILE B 1 104 ? 0.29 55.719 18.266 1 87.19 104 ILE B N 1
ATOM 5425 C CA . ILE B 1 104 ? 0.218 54.938 19.484 1 87.19 104 ILE B CA 1
ATOM 5426 C C . ILE B 1 104 ? -0.449 53.594 19.172 1 87.19 104 ILE B C 1
ATOM 5428 O O . ILE B 1 104 ? -0.032 52.531 19.688 1 87.19 104 ILE B O 1
ATOM 5432 N N . ASP B 1 105 ? -1.445 53.625 18.312 1 86.62 105 ASP B N 1
ATOM 5433 C CA . ASP B 1 105 ? -2.107 52.406 17.906 1 86.62 105 ASP B CA 1
ATOM 5434 C C . ASP B 1 105 ? -1.181 51.531 17.062 1 86.62 105 ASP B C 1
ATOM 5436 O O . ASP B 1 105 ? -1.289 50.281 17.078 1 86.62 105 ASP B O 1
ATOM 5440 N N . ALA B 1 106 ? -0.333 52.094 16.344 1 86.44 106 ALA B N 1
ATOM 5441 C CA . ALA B 1 106 ? 0.646 51.344 15.57 1 86.44 106 ALA B CA 1
ATOM 5442 C C . ALA B 1 106 ? 1.681 50.688 16.484 1 86.44 106 ALA B C 1
ATOM 5444 O O . ALA B 1 106 ? 2.195 49.625 16.172 1 86.44 106 ALA B O 1
ATOM 5445 N N . MET B 1 107 ? 1.977 51.375 17.609 1 86.44 107 MET B N 1
ATOM 5446 C CA . MET B 1 107 ? 2.928 50.812 18.562 1 86.44 107 MET B CA 1
ATOM 5447 C C . MET B 1 107 ? 2.314 49.656 19.328 1 86.44 107 MET B C 1
ATOM 5449 O O . MET B 1 107 ? 3.037 48.812 19.859 1 86.44 107 MET B O 1
ATOM 5453 N N . GLN B 1 108 ? 1.06 49.688 19.328 1 79.06 108 GLN B N 1
ATOM 5454 C CA . GLN B 1 108 ? 0.273 48.594 19.875 1 79.06 108 GLN B CA 1
ATOM 5455 C C . GLN B 1 108 ? -0.725 48.062 18.859 1 79.06 108 GLN B C 1
ATOM 5457 O O . GLN B 1 108 ? -1.911 48.375 18.906 1 79.06 108 GLN B O 1
ATOM 5462 N N . PRO B 1 109 ? -0.199 47.219 18.016 1 76 109 PRO B N 1
ATOM 5463 C CA . PRO B 1 109 ? -1 46.906 16.828 1 76 109 PRO B CA 1
ATOM 5464 C C . PRO B 1 109 ? -2.451 46.562 17.172 1 76 109 PRO B C 1
ATOM 5466 O O . PRO B 1 109 ? -2.756 45.438 17.562 1 76 109 PRO B O 1
ATOM 5469 N N . ARG B 1 110 ? -3.252 47.688 17.172 1 75.44 110 ARG B N 1
ATOM 5470 C CA . ARG B 1 110 ? -4.688 47.562 17.391 1 75.44 110 ARG B CA 1
ATOM 5471 C C . ARG B 1 110 ? -5.473 48.375 16.359 1 75.44 110 ARG B C 1
ATOM 5473 O O . ARG B 1 110 ? -4.965 49.344 15.797 1 75.44 110 ARG B O 1
ATOM 5480 N N . MET B 1 111 ? -6.598 47.75 16.062 1 70.75 111 MET B N 1
ATOM 5481 C CA . MET B 1 111 ? -7.465 48.469 15.133 1 70.75 111 MET B CA 1
ATOM 5482 C C . MET B 1 111 ? -8.508 49.281 15.891 1 70.75 111 MET B C 1
ATOM 5484 O O . MET B 1 111 ? -9.156 48.781 16.812 1 70.75 111 MET B O 1
ATOM 5488 N N . ASN B 1 112 ? -8.398 50.531 15.797 1 69.25 112 ASN B N 1
ATOM 5489 C CA . ASN B 1 112 ? -9.406 51.406 16.375 1 69.25 112 ASN B CA 1
ATOM 5490 C C . ASN B 1 112 ? -10.305 52 15.305 1 69.25 112 ASN B C 1
ATOM 5492 O O . ASN B 1 112 ? -9.844 52.812 14.484 1 69.25 112 ASN B O 1
ATOM 5496 N N . LEU B 1 113 ? -11.508 51.719 15.375 1 69.25 113 LEU B N 1
ATOM 5497 C CA . LEU B 1 113 ? -12.445 52.156 14.344 1 69.25 113 LEU B CA 1
ATOM 5498 C C . LEU B 1 113 ? -12.852 53.625 14.531 1 69.25 113 LEU B C 1
ATOM 5500 O O . LEU B 1 113 ? -13.547 54.188 13.688 1 69.25 113 LEU B O 1
ATOM 5504 N N . GLY B 1 114 ? -12.398 54.375 15.578 1 72 114 GLY B N 1
ATOM 5505 C CA . GLY B 1 114 ? -12.75 55.781 15.836 1 72 114 GLY B CA 1
ATOM 5506 C C . GLY B 1 114 ? -11.875 56.75 15.102 1 72 114 GLY B C 1
ATOM 5507 O O . GLY B 1 114 ? -12.164 57.969 15.07 1 72 114 GLY B O 1
ATOM 5508 N N . LEU B 1 115 ? -10.844 56.219 14.438 1 78.62 115 LEU B N 1
ATOM 5509 C CA . LEU B 1 115 ? -9.922 57.094 13.703 1 78.62 115 LEU B CA 1
ATOM 5510 C C . LEU B 1 115 ? -10.422 57.344 12.289 1 78.62 115 LEU B C 1
ATOM 5512 O O . LEU B 1 115 ? -11.164 56.531 11.734 1 78.62 115 LEU B O 1
ATOM 5516 N N . PRO B 1 116 ? -10.141 58.531 11.812 1 83.56 116 PRO B N 1
ATOM 5517 C CA . PRO B 1 116 ? -10.484 58.75 10.406 1 83.56 116 PRO B CA 1
ATOM 5518 C C . PRO B 1 116 ? -9.875 57.719 9.469 1 83.56 116 PRO B C 1
ATOM 5520 O O . PRO B 1 116 ? -8.875 57.094 9.812 1 83.56 116 PRO B O 1
ATOM 5523 N N . ILE B 1 117 ? -10.391 57.562 8.328 1 85.38 117 ILE B N 1
ATOM 5524 C CA . ILE B 1 117 ? -10.07 56.531 7.375 1 85.38 117 ILE B CA 1
ATOM 5525 C C . ILE B 1 117 ? -8.633 56.688 6.891 1 85.38 117 ILE B C 1
ATOM 5527 O O . ILE B 1 117 ? -7.961 55.688 6.586 1 85.38 117 ILE B O 1
ATOM 5531 N N . ARG B 1 118 ? -8.156 57.906 6.836 1 87.31 118 ARG B N 1
ATOM 5532 C CA . ARG B 1 118 ? -6.797 58.125 6.359 1 87.31 118 ARG B CA 1
ATOM 5533 C C . ARG B 1 118 ? -5.77 57.469 7.262 1 87.31 118 ARG B C 1
ATOM 5535 O O . ARG B 1 118 ? -4.684 57.094 6.812 1 87.31 118 ARG B O 1
ATOM 5542 N N . PHE B 1 119 ? -6.133 57.219 8.516 1 87.94 119 PHE B N 1
ATOM 5543 C CA . PHE B 1 119 ? -5.227 56.562 9.453 1 87.94 119 PHE B CA 1
ATOM 5544 C C . PHE B 1 119 ? -5.617 55.125 9.664 1 87.94 119 PHE B C 1
ATOM 5546 O O . PHE B 1 119 ? -4.777 54.281 10.023 1 87.94 119 PHE B O 1
ATOM 5553 N N . LEU B 1 120 ? -6.852 54.844 9.375 1 88.12 120 LEU B N 1
ATOM 5554 C CA . LEU B 1 120 ? -7.363 53.5 9.625 1 88.12 120 LEU B CA 1
ATOM 5555 C C . LEU B 1 120 ? -6.801 52.5 8.617 1 88.12 120 LEU B C 1
ATOM 5557 O O . LEU B 1 120 ? -6.496 51.375 8.969 1 88.12 120 LEU B O 1
ATOM 5561 N N . LEU B 1 121 ? -6.613 52.875 7.426 1 89.56 121 LEU B N 1
ATOM 5562 C CA . LEU B 1 121 ? -6.164 51.969 6.379 1 89.56 121 LEU B CA 1
ATOM 5563 C C . LEU B 1 121 ? -4.723 51.531 6.625 1 89.56 121 LEU B C 1
ATOM 5565 O O . LEU B 1 121 ? -4.434 50.344 6.66 1 89.56 121 LEU B O 1
ATOM 5569 N N . PRO B 1 122 ? -3.838 52.5 6.855 1 88.81 122 PRO B N 1
ATOM 5570 C CA . PRO B 1 122 ? -2.471 52.031 7.137 1 88.81 122 PRO B CA 1
ATOM 5571 C C . PRO B 1 122 ? -2.363 51.25 8.438 1 88.81 122 PRO B C 1
ATOM 5573 O O . PRO B 1 122 ? -1.546 50.312 8.531 1 88.81 122 PRO B O 1
ATOM 5576 N N . LEU B 1 123 ? -3.131 51.562 9.328 1 89.38 123 LEU B N 1
ATOM 5577 C CA . LEU B 1 123 ? -3.111 50.812 10.586 1 89.38 123 LEU B CA 1
ATOM 5578 C C . LEU B 1 123 ? -3.635 49.406 10.383 1 89.38 123 LEU B C 1
ATOM 5580 O O . LEU B 1 123 ? -3.086 48.438 10.945 1 89.38 123 LEU B O 1
ATOM 5584 N N . SER B 1 124 ? -4.68 49.25 9.625 1 87.88 124 SER B N 1
ATOM 5585 C CA . SER B 1 124 ? -5.207 47.938 9.32 1 87.88 124 SER B CA 1
ATOM 5586 C C . SER B 1 124 ? -4.199 47.094 8.531 1 87.88 124 SER B C 1
ATOM 5588 O O . SER B 1 124 ? -4.082 45.906 8.742 1 87.88 124 SER B O 1
ATOM 5590 N N . ALA B 1 125 ? -3.564 47.719 7.711 1 89.56 125 ALA B N 1
ATOM 5591 C CA . ALA B 1 125 ? -2.537 47.031 6.938 1 89.56 125 ALA B CA 1
ATOM 5592 C C . ALA B 1 125 ? -1.4 46.562 7.836 1 89.56 125 ALA B C 1
ATOM 5594 O O . ALA B 1 125 ? -0.86 45.469 7.633 1 89.56 125 ALA B O 1
ATOM 5595 N N . PHE B 1 126 ? -1.106 47.375 8.797 1 89.44 126 PHE B N 1
ATOM 5596 C CA . PHE B 1 126 ? -0.042 47 9.719 1 89.44 126 PHE B CA 1
ATOM 5597 C C . PHE B 1 126 ? -0.469 45.812 10.586 1 89.44 126 PHE B C 1
ATOM 5599 O O . PHE B 1 126 ? 0.32 44.906 10.836 1 89.44 126 PHE B O 1
ATOM 5606 N N . VAL B 1 127 ? -1.668 45.844 10.984 1 87.06 127 VAL B N 1
ATOM 5607 C CA . VAL B 1 127 ? -2.176 44.719 11.789 1 87.06 127 VAL B CA 1
ATOM 5608 C C . VAL B 1 127 ? -2.217 43.469 10.945 1 87.06 127 VAL B C 1
ATOM 5610 O O . VAL B 1 127 ? -1.865 42.375 11.422 1 87.06 127 VAL B O 1
ATOM 5613 N N . ALA B 1 128 ? -2.598 43.562 9.766 1 89 128 ALA B N 1
ATOM 5614 C CA . ALA B 1 128 ? -2.609 42.438 8.859 1 89 128 ALA B CA 1
ATOM 5615 C C . ALA B 1 128 ? -1.202 41.875 8.648 1 89 128 ALA B C 1
ATOM 5617 O O . ALA B 1 128 ? -1.012 40.656 8.547 1 89 128 ALA B O 1
ATOM 5618 N N . LEU B 1 129 ? -0.282 42.75 8.578 1 88.69 129 LEU B N 1
ATOM 5619 C CA . LEU B 1 129 ? 1.105 42.312 8.406 1 88.69 129 LEU B CA 1
ATOM 5620 C C . LEU B 1 129 ? 1.57 41.469 9.586 1 88.69 129 LEU B C 1
ATOM 5622 O O . LEU B 1 129 ? 2.324 40.5 9.398 1 88.69 129 LEU B O 1
ATOM 5626 N N . THR B 1 130 ? 1.108 41.781 10.766 1 87.62 130 THR B N 1
ATOM 5627 C CA . THR B 1 130 ? 1.486 41 11.93 1 87.62 130 THR B CA 1
ATOM 5628 C C . THR B 1 130 ? 0.887 39.594 11.836 1 87.62 130 THR B C 1
ATOM 5630 O O . THR B 1 130 ? 1.527 38.625 12.227 1 87.62 130 THR B O 1
ATOM 5633 N N . MET B 1 131 ? -0.29 39.531 11.328 1 88.81 131 MET B N 1
ATOM 5634 C CA . MET B 1 131 ? -0.924 38.219 11.164 1 88.81 131 MET B CA 1
ATOM 5635 C C . MET B 1 131 ? -0.222 37.406 10.078 1 88.81 131 MET B C 1
ATOM 5637 O O . MET B 1 131 ? -0.086 36.188 10.203 1 88.81 131 MET B O 1
ATOM 5641 N N . ILE B 1 132 ? 0.23 38.031 9.07 1 90.81 132 ILE B N 1
ATOM 5642 C CA . ILE B 1 132 ? 0.923 37.375 7.973 1 90.81 132 ILE B CA 1
ATOM 5643 C C . ILE B 1 132 ? 2.268 36.844 8.461 1 90.81 132 ILE B C 1
ATOM 5645 O O . ILE B 1 132 ? 2.672 35.719 8.102 1 90.81 132 ILE B O 1
ATOM 5649 N N . LEU B 1 133 ? 2.916 37.625 9.305 1 92.81 133 LEU B N 1
ATOM 5650 C CA . LEU B 1 133 ? 4.195 37.156 9.844 1 92.81 133 LEU B CA 1
ATOM 5651 C C . LEU B 1 133 ? 4.02 35.906 10.68 1 92.81 133 LEU B C 1
ATOM 5653 O O . LEU B 1 133 ? 4.828 34.969 10.594 1 92.81 133 LEU B O 1
ATOM 5657 N N . SER B 1 134 ? 2.982 35.875 11.422 1 91.38 134 SER B N 1
ATOM 5658 C CA . SER B 1 134 ? 2.703 34.656 12.219 1 91.38 134 SER B CA 1
ATOM 5659 C C . SER B 1 134 ? 2.377 33.469 11.328 1 91.38 134 SER B C 1
ATOM 5661 O O . SER B 1 134 ? 2.801 32.344 11.609 1 91.38 134 SER B O 1
ATOM 5663 N N . ALA B 1 135 ? 1.639 33.719 10.312 1 91.62 135 ALA B N 1
ATOM 5664 C CA . ALA B 1 135 ? 1.279 32.656 9.375 1 91.62 135 ALA B CA 1
ATOM 5665 C C . ALA B 1 135 ? 2.51 32.125 8.641 1 91.62 135 ALA B C 1
ATOM 5667 O O . ALA B 1 135 ? 2.609 30.938 8.359 1 91.62 135 ALA B O 1
ATOM 5668 N N . LEU B 1 136 ? 3.422 33 8.336 1 93.19 136 LEU B N 1
ATOM 5669 C CA . LEU B 1 136 ? 4.652 32.594 7.672 1 93.19 136 LEU B CA 1
ATOM 5670 C C . LEU B 1 136 ? 5.48 31.672 8.578 1 93.19 136 LEU B C 1
ATOM 5672 O O . LEU B 1 136 ? 6.004 30.656 8.125 1 93.19 136 LEU B O 1
ATOM 5676 N N . TRP B 1 137 ? 5.578 32.062 9.844 1 94 137 TRP B N 1
ATOM 5677 C CA . TRP B 1 137 ? 6.305 31.219 10.789 1 94 137 TRP B CA 1
ATOM 5678 C C . TRP B 1 137 ? 5.633 29.859 10.93 1 94 137 TRP B C 1
ATOM 5680 O O . TRP B 1 137 ? 6.312 28.828 11 1 94 137 TRP B O 1
ATOM 5690 N N . ALA B 1 138 ? 4.367 29.797 10.992 1 91.5 138 ALA B N 1
ATOM 5691 C CA . ALA B 1 138 ? 3.645 28.547 11.125 1 91.5 138 ALA B CA 1
ATOM 5692 C C . ALA B 1 138 ? 3.879 27.641 9.914 1 91.5 138 ALA B C 1
ATOM 5694 O O . ALA B 1 138 ? 4.082 26.438 10.062 1 91.5 138 ALA B O 1
ATOM 5695 N N . ALA B 1 139 ? 3.838 28.203 8.781 1 90.62 139 ALA B N 1
ATOM 5696 C CA . ALA B 1 139 ? 4.066 27.438 7.562 1 90.62 139 ALA B CA 1
ATOM 5697 C C . ALA B 1 139 ? 5.496 26.906 7.508 1 90.62 139 ALA B C 1
ATOM 5699 O O . ALA B 1 139 ? 5.738 25.797 7.043 1 90.62 139 ALA B O 1
ATOM 5700 N N . ALA B 1 140 ? 6.426 27.703 7.961 1 92.25 140 ALA B N 1
ATOM 5701 C CA . ALA B 1 140 ? 7.832 27.312 7.938 1 92.25 140 ALA B CA 1
ATOM 5702 C C . ALA B 1 140 ? 8.125 26.219 8.961 1 92.25 140 ALA B C 1
ATOM 5704 O O . ALA B 1 140 ? 9.039 25.422 8.781 1 92.25 140 ALA B O 1
ATOM 5705 N N . LEU B 1 141 ? 7.312 26.188 9.969 1 91.81 141 LEU B N 1
ATOM 5706 C CA . LEU B 1 141 ? 7.562 25.219 11.047 1 91.81 141 LEU B CA 1
ATOM 5707 C C . LEU B 1 141 ? 6.738 23.953 10.844 1 91.81 141 LEU B C 1
ATOM 5709 O O . LEU B 1 141 ? 6.93 22.969 11.555 1 91.81 141 LEU B O 1
ATOM 5713 N N . THR B 1 142 ? 5.902 23.938 9.93 1 88.06 142 THR B N 1
ATOM 5714 C CA . THR B 1 142 ? 5.059 22.781 9.68 1 88.06 142 THR B CA 1
ATOM 5715 C C . THR B 1 142 ? 5.871 21.641 9.07 1 88.06 142 THR B C 1
ATOM 5717 O O . THR B 1 142 ? 6.59 21.844 8.086 1 88.06 142 THR B O 1
ATOM 5720 N N . PRO B 1 143 ? 5.695 20.531 9.68 1 86.88 143 PRO B N 1
ATOM 5721 C CA . PRO B 1 143 ? 6.449 19.391 9.148 1 86.88 143 PRO B CA 1
ATOM 5722 C C . PRO B 1 143 ? 5.879 18.859 7.836 1 86.88 143 PRO B C 1
ATOM 5724 O O . PRO B 1 143 ? 4.656 18.75 7.691 1 86.88 143 PRO B O 1
ATOM 5727 N N . VAL B 1 144 ? 6.871 18.641 6.898 1 83.62 144 VAL B N 1
ATOM 5728 C CA . VAL B 1 144 ? 6.504 18.078 5.605 1 83.62 144 VAL B CA 1
ATOM 5729 C C . VAL B 1 144 ? 7.207 16.734 5.406 1 83.62 144 VAL B C 1
ATOM 5731 O O . VAL B 1 144 ? 8.383 16.578 5.766 1 83.62 144 VAL B O 1
ATOM 5734 N N . GLN B 1 145 ? 6.488 15.852 4.883 1 83 145 GLN B N 1
ATOM 5735 C CA . GLN B 1 145 ? 7.035 14.516 4.66 1 83 145 GLN B CA 1
ATOM 5736 C C . GLN B 1 145 ? 7.867 14.469 3.381 1 83 145 GLN B C 1
ATOM 5738 O O . GLN B 1 145 ? 7.406 14.891 2.32 1 83 145 GLN B O 1
ATOM 5743 N N . LEU B 1 146 ? 9.125 14.07 3.559 1 85.69 146 LEU B N 1
ATOM 5744 C CA . LEU B 1 146 ? 10.055 13.836 2.457 1 85.69 146 LEU B CA 1
ATOM 5745 C C . LEU B 1 146 ? 10.703 12.461 2.578 1 85.69 146 LEU B C 1
ATOM 5747 O O . LEU B 1 146 ? 10.133 11.555 3.189 1 85.69 146 LEU B O 1
ATOM 5751 N N . TRP B 1 147 ? 11.82 12.258 1.775 1 87.81 147 TRP B N 1
ATOM 5752 C CA . TRP B 1 147 ? 12.516 10.977 1.864 1 87.81 147 TRP B CA 1
ATOM 5753 C C . TRP B 1 147 ? 14.031 11.18 1.9 1 87.81 147 TRP B C 1
ATOM 5755 O O . TRP B 1 147 ? 14.531 12.242 1.511 1 87.81 147 TRP B O 1
ATOM 5765 N N . GLU B 1 148 ? 14.711 10.25 2.578 1 87.19 148 GLU B N 1
ATOM 5766 C CA . GLU B 1 148 ? 16.172 10.219 2.648 1 87.19 148 GLU B CA 1
ATOM 5767 C C . GLU B 1 148 ? 16.719 8.859 2.211 1 87.19 148 GLU B C 1
ATOM 5769 O O . GLU B 1 148 ? 16.094 7.828 2.467 1 87.19 148 GLU B O 1
ATOM 5774 N N . ASP B 1 149 ? 17.938 8.93 1.514 1 90.25 149 ASP B N 1
ATOM 5775 C CA . ASP B 1 149 ? 18.594 7.695 1.084 1 90.25 149 ASP B CA 1
ATOM 5776 C C . ASP B 1 149 ? 19.609 7.23 2.111 1 90.25 149 ASP B C 1
ATOM 5778 O O . ASP B 1 149 ? 20.453 8.016 2.561 1 90.25 149 ASP B O 1
ATOM 5782 N N . VAL B 1 150 ? 19.484 6.031 2.561 1 90.62 150 VAL B N 1
ATOM 5783 C CA . VAL B 1 150 ? 20.422 5.426 3.502 1 90.62 150 VAL B CA 1
ATOM 5784 C C . VAL B 1 150 ? 21.031 4.176 2.883 1 90.62 150 VAL B C 1
ATOM 5786 O O . VAL B 1 150 ? 20.359 3.406 2.203 1 90.62 150 VAL B O 1
ATOM 5789 N N . GLU B 1 151 ? 22.312 3.963 3.121 1 93.5 151 GLU B N 1
ATOM 5790 C CA . GLU B 1 151 ? 22.984 2.775 2.607 1 93.5 151 GLU B CA 1
ATOM 5791 C C . GLU B 1 151 ? 22.891 1.613 3.592 1 93.5 151 GLU B C 1
ATOM 5793 O O . GLU B 1 151 ? 23.047 1.8 4.801 1 93.5 151 GLU B O 1
ATOM 5798 N N . GLN B 1 152 ? 22.516 0.515 3.078 1 94.19 152 GLN B N 1
ATOM 5799 C CA . GLN B 1 152 ? 22.422 -0.699 3.881 1 94.19 152 GLN B CA 1
ATOM 5800 C C . GLN B 1 152 ? 22.953 -1.909 3.109 1 94.19 152 GLN B C 1
ATOM 5802 O O . GLN B 1 152 ? 22.906 -1.934 1.879 1 94.19 152 GLN B O 1
ATOM 5807 N N . ASN B 1 153 ? 23.438 -2.836 3.867 1 94.88 153 ASN B N 1
ATOM 5808 C CA . ASN B 1 153 ? 23.922 -4.07 3.258 1 94.88 153 ASN B CA 1
ATOM 5809 C C . ASN B 1 153 ? 22.812 -5.102 3.117 1 94.88 153 ASN B C 1
ATOM 5811 O O . ASN B 1 153 ? 22.047 -5.332 4.055 1 94.88 153 ASN B O 1
ATOM 5815 N N . ILE B 1 154 ? 22.734 -5.609 1.908 1 95.56 154 ILE B N 1
ATOM 5816 C CA . ILE B 1 154 ? 21.766 -6.68 1.683 1 95.56 154 ILE B CA 1
ATOM 5817 C C . ILE B 1 154 ? 22.484 -7.93 1.187 1 95.56 154 ILE B C 1
ATOM 5819 O O . ILE B 1 154 ? 23.609 -7.852 0.681 1 95.56 154 ILE B O 1
ATOM 5823 N N . LEU B 1 155 ? 21.812 -9.047 1.409 1 96.81 155 LEU B N 1
ATOM 5824 C CA . LEU B 1 155 ? 22.391 -10.32 0.989 1 96.81 155 LEU B CA 1
ATOM 5825 C C . LEU B 1 155 ? 21.812 -10.758 -0.352 1 96.81 155 LEU B C 1
ATOM 5827 O O . LEU B 1 155 ? 20.609 -10.641 -0.583 1 96.81 155 LEU B O 1
ATOM 5831 N N . VAL B 1 156 ? 22.672 -11.141 -1.261 1 97.31 156 VAL B N 1
ATOM 5832 C CA . VAL B 1 156 ? 22.266 -11.68 -2.559 1 97.31 156 VAL B CA 1
ATOM 5833 C C . VAL B 1 156 ? 22.906 -13.047 -2.768 1 97.31 156 VAL B C 1
ATOM 5835 O O . VAL B 1 156 ? 23.797 -13.445 -2.016 1 97.31 156 VAL B O 1
ATOM 5838 N N . PRO B 1 157 ? 22.375 -13.859 -3.715 1 97.25 157 PRO B N 1
ATOM 5839 C CA . PRO B 1 157 ? 22.953 -15.188 -3.945 1 97.25 157 PRO B CA 1
ATOM 5840 C C . PRO B 1 157 ? 24.422 -15.125 -4.379 1 97.25 157 PRO B C 1
ATOM 5842 O O . PRO B 1 157 ? 24.797 -14.242 -5.148 1 97.25 157 PRO B O 1
ATOM 5845 N N . ASN B 1 158 ? 25.188 -16.047 -3.816 1 96.12 158 ASN B N 1
ATOM 5846 C CA . ASN B 1 158 ? 26.578 -16.25 -4.211 1 96.12 158 ASN B CA 1
ATOM 5847 C C . ASN B 1 158 ? 26.734 -17.484 -5.105 1 96.12 158 ASN B C 1
ATOM 5849 O O . ASN B 1 158 ? 26.188 -18.547 -4.812 1 96.12 158 ASN B O 1
ATOM 5853 N N . TRP B 1 159 ? 27.5 -17.359 -6.176 1 95.06 159 TRP B N 1
ATOM 5854 C CA . TRP B 1 159 ? 27.594 -18.422 -7.164 1 95.06 159 TRP B CA 1
ATOM 5855 C C . TRP B 1 159 ? 28.969 -19.062 -7.137 1 95.06 159 TRP B C 1
ATOM 5857 O O . TRP B 1 159 ? 29.297 -19.875 -8.016 1 95.06 159 TRP B O 1
ATOM 5867 N N . ASP B 1 160 ? 29.766 -18.797 -6.168 1 90.81 160 ASP B N 1
ATOM 5868 C CA . ASP B 1 160 ? 31.094 -19.391 -6.062 1 90.81 160 ASP B CA 1
ATOM 5869 C C . ASP B 1 160 ? 31.016 -20.891 -5.836 1 90.81 160 ASP B C 1
ATOM 5871 O O . ASP B 1 160 ? 31.781 -21.656 -6.418 1 90.81 160 ASP B O 1
ATOM 5875 N N . ASP B 1 161 ? 30.125 -21.234 -5.027 1 91.38 161 ASP B N 1
ATOM 5876 C CA . ASP B 1 161 ? 29.859 -22.656 -4.805 1 91.38 161 ASP B CA 1
ATOM 5877 C C . ASP B 1 161 ? 28.562 -23.094 -5.469 1 91.38 161 ASP B C 1
ATOM 5879 O O . ASP B 1 161 ? 27.469 -22.828 -4.949 1 91.38 161 ASP B O 1
ATOM 5883 N N . SER B 1 162 ? 28.766 -23.781 -6.562 1 90.75 162 SER B N 1
ATOM 5884 C CA . SER B 1 162 ? 27.594 -24.234 -7.312 1 90.75 162 SER B CA 1
ATOM 5885 C C . SER B 1 162 ? 27.5 -25.75 -7.312 1 90.75 162 SER B C 1
ATOM 5887 O O . SER B 1 162 ? 26.969 -26.344 -8.25 1 90.75 162 SER B O 1
ATOM 5889 N N . SER B 1 163 ? 27.906 -26.391 -6.301 1 89.38 163 SER B N 1
ATOM 5890 C CA . SER B 1 163 ? 27.984 -27.844 -6.246 1 89.38 163 SER B CA 1
ATOM 5891 C C . SER B 1 163 ? 26.594 -28.469 -6.152 1 89.38 163 SER B C 1
ATOM 5893 O O . SER B 1 163 ? 26.391 -29.594 -6.602 1 89.38 163 SER B O 1
ATOM 5895 N N . LEU B 1 164 ? 25.703 -27.734 -5.672 1 92.75 164 LEU B N 1
ATOM 5896 C CA . LEU B 1 164 ? 24.359 -28.297 -5.477 1 92.75 164 LEU B CA 1
ATOM 5897 C C . LEU B 1 164 ? 23.516 -28.109 -6.73 1 92.75 164 LEU B C 1
ATOM 5899 O O . LEU B 1 164 ? 22.422 -28.688 -6.832 1 92.75 164 LEU B O 1
ATOM 5903 N N . ILE B 1 165 ? 24.062 -27.375 -7.66 1 92.62 165 ILE B N 1
ATOM 5904 C CA . ILE B 1 165 ? 23.359 -27.172 -8.914 1 92.62 165 ILE B CA 1
ATOM 5905 C C . ILE B 1 165 ? 23.703 -28.281 -9.898 1 92.62 165 ILE B C 1
ATOM 5907 O O . ILE B 1 165 ? 24.781 -28.266 -10.516 1 92.62 165 ILE B O 1
ATOM 5911 N N . LYS B 1 166 ? 22.859 -29.188 -10 1 89.25 166 LYS B N 1
ATOM 5912 C CA . LYS B 1 166 ? 23.031 -30.312 -10.93 1 89.25 166 LYS B CA 1
ATOM 5913 C C . LYS B 1 166 ? 21.672 -30.844 -11.383 1 89.25 166 LYS B C 1
ATOM 5915 O O . LYS B 1 166 ? 20.641 -30.453 -10.852 1 89.25 166 LYS B O 1
ATOM 5920 N N . GLU B 1 167 ? 21.719 -31.625 -12.414 1 87.25 167 GLU B N 1
ATOM 5921 C CA . GLU B 1 167 ? 20.5 -32.25 -12.914 1 87.25 167 GLU B CA 1
ATOM 5922 C C . GLU B 1 167 ? 20.078 -33.406 -12.023 1 87.25 167 GLU B C 1
ATOM 5924 O O . GLU B 1 167 ? 20.844 -34.344 -11.836 1 87.25 167 GLU B O 1
ATOM 5929 N N . TYR B 1 168 ? 18.938 -33.281 -11.414 1 85.38 168 TYR B N 1
ATOM 5930 C CA . TYR B 1 168 ? 18.406 -34.344 -10.586 1 85.38 168 TYR B CA 1
ATOM 5931 C C . TYR B 1 168 ? 17.328 -35.125 -11.328 1 85.38 168 TYR B C 1
ATOM 5933 O O . TYR B 1 168 ? 16.531 -34.531 -12.07 1 85.38 168 TYR B O 1
ATOM 5941 N N . PRO B 1 169 ? 17.344 -36.406 -11.141 1 79.56 169 PRO B N 1
ATOM 5942 C CA . PRO B 1 169 ? 16.312 -37.188 -11.812 1 79.56 169 PRO B CA 1
ATOM 5943 C C . PRO B 1 169 ? 14.906 -36.906 -11.273 1 79.56 169 PRO B C 1
ATOM 5945 O O . PRO B 1 169 ? 14.758 -36.5 -10.117 1 79.56 169 PRO B O 1
ATOM 5948 N N . SER B 1 170 ? 14.023 -37.062 -12.219 1 75.88 170 SER B N 1
ATOM 5949 C CA . SER B 1 170 ? 12.625 -36.875 -11.836 1 75.88 170 SER B CA 1
ATOM 5950 C C . SER B 1 170 ? 12.062 -38.125 -11.18 1 75.88 170 SER B C 1
ATOM 5952 O O . SER B 1 170 ? 11.148 -38.75 -11.719 1 75.88 170 SER B O 1
ATOM 5954 N N . GLU B 1 171 ? 12.703 -38.625 -10.211 1 73.31 171 GLU B N 1
ATOM 5955 C CA . GLU B 1 171 ? 12.273 -39.812 -9.477 1 73.31 171 GLU B CA 1
ATOM 5956 C C . GLU B 1 171 ? 12.062 -39.5 -7.996 1 73.31 171 GLU B C 1
ATOM 5958 O O . GLU B 1 171 ? 12.773 -38.688 -7.422 1 73.31 171 GLU B O 1
ATOM 5963 N N . VAL B 1 172 ? 11.039 -40.188 -7.535 1 68.5 172 VAL B N 1
ATOM 5964 C CA . VAL B 1 172 ? 10.719 -39.969 -6.129 1 68.5 172 VAL B CA 1
ATOM 5965 C C . VAL B 1 172 ? 11.914 -40.344 -5.258 1 68.5 172 VAL B C 1
ATOM 5967 O O . VAL B 1 172 ? 12.508 -41.438 -5.43 1 68.5 172 VAL B O 1
ATOM 5970 N N . GLY B 1 173 ? 12.344 -39.5 -4.449 1 72.44 173 GLY B N 1
ATOM 5971 C CA . GLY B 1 173 ? 13.422 -39.75 -3.502 1 72.44 173 GLY B CA 1
ATOM 5972 C C . GLY B 1 173 ? 14.789 -39.344 -4.023 1 72.44 173 GLY B C 1
ATOM 5973 O O . GLY B 1 173 ? 15.773 -39.406 -3.291 1 72.44 173 GLY B O 1
ATOM 5974 N N . LYS B 1 174 ? 14.836 -39 -5.254 1 80.69 174 LYS B N 1
ATOM 5975 C CA . LYS B 1 174 ? 16.125 -38.625 -5.832 1 80.69 174 LYS B CA 1
ATOM 5976 C C . LYS B 1 174 ? 16.172 -37.156 -6.188 1 80.69 174 LYS B C 1
ATOM 5978 O O . LYS B 1 174 ? 16.969 -36.719 -7.016 1 80.69 174 LYS B O 1
ATOM 5983 N N . GLU B 1 175 ? 15.336 -36.469 -5.531 1 84.56 175 GLU B N 1
ATOM 5984 C CA . GLU B 1 175 ? 15.297 -35.031 -5.785 1 84.56 175 GLU B CA 1
ATOM 5985 C C . GLU B 1 175 ? 16.422 -34.312 -5.035 1 84.56 175 GLU B C 1
ATOM 5987 O O . GLU B 1 175 ? 17 -34.844 -4.094 1 84.56 175 GLU B O 1
ATOM 5992 N N . GLY B 1 176 ? 16.75 -33.188 -5.598 1 87.56 176 GLY B N 1
ATOM 5993 C CA . GLY B 1 176 ? 17.75 -32.375 -4.918 1 87.56 176 GLY B CA 1
ATOM 5994 C C . GLY B 1 176 ? 17.266 -31.844 -3.59 1 87.56 176 GLY B C 1
ATOM 5995 O O . GLY B 1 176 ? 16.094 -32 -3.234 1 87.56 176 GLY B O 1
ATOM 5996 N N . ALA B 1 177 ? 18.219 -31.25 -2.855 1 91.06 177 ALA B N 1
ATOM 5997 C CA . ALA B 1 177 ? 17.891 -30.656 -1.566 1 91.06 177 ALA B CA 1
ATOM 5998 C C . ALA B 1 177 ? 16.75 -29.656 -1.702 1 91.06 177 ALA B C 1
ATOM 6000 O O . ALA B 1 177 ? 16.75 -28.812 -2.604 1 91.06 177 ALA B O 1
ATOM 6001 N N . THR B 1 178 ? 15.734 -29.844 -0.913 1 89.12 178 THR B N 1
ATOM 6002 C CA . THR B 1 178 ? 14.523 -29.031 -0.954 1 89.12 178 THR B CA 1
ATOM 6003 C C . THR B 1 178 ? 14.117 -28.594 0.451 1 89.12 178 THR B C 1
ATOM 6005 O O . THR B 1 178 ? 14.203 -29.391 1.397 1 89.12 178 THR B O 1
ATOM 6008 N N . VAL B 1 179 ? 13.867 -27.281 0.58 1 86.81 179 VAL B N 1
ATOM 6009 C CA . VAL B 1 179 ? 13.406 -26.734 1.851 1 86.81 179 VAL B CA 1
ATOM 6010 C C . VAL B 1 179 ? 12.062 -26.031 1.653 1 86.81 179 VAL B C 1
ATOM 6012 O O . VAL B 1 179 ? 11.852 -25.359 0.64 1 86.81 179 VAL B O 1
ATOM 6015 N N . GLN B 1 180 ? 11.18 -26.328 2.521 1 81.88 180 GLN B N 1
ATOM 6016 C CA . GLN B 1 180 ? 9.898 -25.625 2.533 1 81.88 180 GLN B CA 1
ATOM 6017 C C . GLN B 1 180 ? 9.688 -24.875 3.848 1 81.88 180 GLN B C 1
ATOM 6019 O O . GLN B 1 180 ? 9.805 -25.469 4.926 1 81.88 180 GLN B O 1
ATOM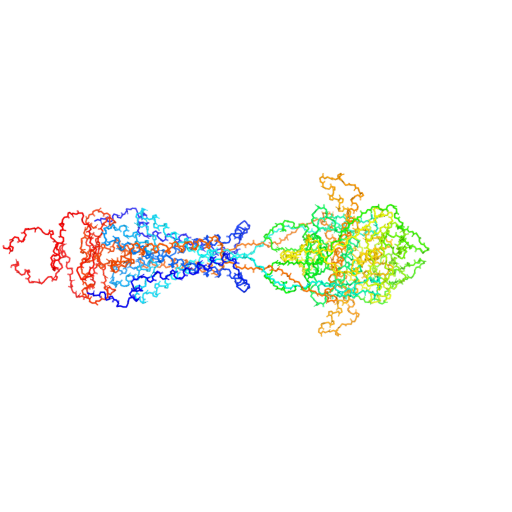 6024 N N . ASN B 1 181 ? 9.523 -23.609 3.799 1 82 181 ASN B N 1
ATOM 6025 C CA . ASN B 1 181 ? 9.258 -22.781 4.969 1 82 181 ASN B CA 1
ATOM 6026 C C . ASN B 1 181 ? 8.164 -21.75 4.688 1 82 181 ASN B C 1
ATOM 6028 O O . ASN B 1 181 ? 7.406 -21.891 3.727 1 82 181 ASN B O 1
ATOM 6032 N N . LEU B 1 182 ? 7.957 -20.828 5.547 1 77.62 182 LEU B N 1
ATOM 6033 C CA . LEU B 1 182 ? 6.875 -19.844 5.441 1 77.62 182 LEU B CA 1
ATOM 6034 C C . LEU B 1 182 ? 7.082 -18.938 4.238 1 77.62 182 LEU B C 1
ATOM 6036 O O . LEU B 1 182 ? 6.137 -18.297 3.771 1 77.62 182 LEU B O 1
ATOM 6040 N N . LYS B 1 183 ? 8.305 -18.891 3.809 1 85.31 183 LYS B N 1
ATOM 6041 C CA . LYS B 1 183 ? 8.617 -18 2.699 1 85.31 183 LYS B CA 1
ATOM 6042 C C . LYS B 1 183 ? 8.391 -18.688 1.356 1 85.31 183 LYS B C 1
ATOM 6044 O O . LYS B 1 183 ? 8.414 -18.031 0.308 1 85.31 183 LYS B O 1
ATOM 6049 N N . GLY B 1 184 ? 8.242 -19.922 1.396 1 83.12 184 GLY B N 1
ATOM 6050 C CA . GLY B 1 184 ? 7.965 -20.641 0.163 1 83.12 184 GLY B CA 1
ATOM 6051 C C . GLY B 1 184 ? 8.703 -21.969 0.066 1 83.12 184 GLY B C 1
ATOM 6052 O O . GLY B 1 184 ? 9.219 -22.469 1.067 1 83.12 184 GLY B O 1
ATOM 6053 N N . ARG B 1 185 ? 8.617 -22.531 -1.098 1 84.5 185 ARG B N 1
ATOM 6054 C CA . ARG B 1 185 ? 9.328 -23.766 -1.413 1 84.5 185 ARG B CA 1
ATOM 6055 C C . ARG B 1 185 ? 10.555 -23.484 -2.271 1 84.5 185 ARG B C 1
ATOM 6057 O O . ARG B 1 185 ? 10.453 -22.844 -3.316 1 84.5 185 ARG B O 1
ATOM 6064 N N . PHE B 1 186 ? 11.641 -24.031 -1.737 1 92.19 186 PHE B N 1
ATOM 6065 C CA . PHE B 1 186 ? 12.914 -23.812 -2.418 1 92.19 186 PHE B CA 1
ATOM 6066 C C . PHE B 1 186 ? 13.617 -25.141 -2.68 1 92.19 186 PHE B C 1
ATOM 6068 O O . PHE B 1 186 ? 13.711 -25.984 -1.788 1 92.19 186 PHE B O 1
ATOM 6075 N N . SER B 1 187 ? 14.078 -25.297 -3.973 1 92.69 187 SER B N 1
ATOM 6076 C CA . SER B 1 187 ? 14.68 -26.578 -4.324 1 92.69 187 SER B CA 1
ATOM 6077 C C . SER B 1 187 ? 15.742 -26.422 -5.41 1 92.69 187 SER B C 1
ATOM 6079 O O . SER B 1 187 ? 15.68 -25.484 -6.207 1 92.69 187 SER B O 1
ATOM 6081 N N . TYR B 1 188 ? 16.672 -27.375 -5.398 1 95.5 188 TYR B N 1
ATOM 6082 C CA . TYR B 1 188 ? 17.641 -27.469 -6.488 1 95.5 188 TYR B CA 1
ATOM 6083 C C . TYR B 1 188 ? 17.094 -28.297 -7.641 1 95.5 188 TYR B C 1
ATOM 6085 O O . TYR B 1 188 ? 17.703 -28.375 -8.711 1 95.5 188 TYR B O 1
ATOM 6093 N N . SER B 1 189 ? 15.953 -28.922 -7.391 1 92.31 189 SER B N 1
ATOM 6094 C CA . SER B 1 189 ? 15.18 -29.531 -8.461 1 92.31 189 SER B CA 1
ATOM 6095 C C . SER B 1 189 ? 14.062 -28.625 -8.938 1 92.31 189 SER B C 1
ATOM 6097 O O . SER B 1 189 ? 12.883 -28.938 -8.781 1 92.31 189 SER B O 1
ATOM 6099 N N . VAL B 1 190 ? 14.469 -27.688 -9.633 1 91.81 190 VAL B N 1
ATOM 6100 C CA . VAL B 1 190 ? 13.578 -26.594 -9.984 1 91.81 190 VAL B CA 1
ATOM 6101 C C . VAL B 1 190 ? 12.508 -27.094 -10.953 1 91.81 190 VAL B C 1
ATOM 6103 O O . VAL B 1 190 ? 11.328 -26.766 -10.805 1 91.81 190 VAL B O 1
ATOM 6106 N N . GLY B 1 191 ? 12.836 -27.891 -11.883 1 87 191 GLY B N 1
ATOM 6107 C CA . GLY B 1 191 ? 11.914 -28.359 -12.906 1 87 191 GLY B CA 1
ATOM 6108 C C . GLY B 1 191 ? 10.773 -29.188 -12.352 1 87 191 GLY B C 1
ATOM 6109 O O . GLY B 1 191 ? 9.633 -29.078 -12.812 1 87 191 GLY B O 1
ATOM 6110 N N . ASN B 1 192 ? 11.086 -29.922 -11.352 1 81.62 192 ASN B N 1
ATOM 6111 C CA . ASN B 1 192 ? 10.086 -30.828 -10.797 1 81.62 192 ASN B CA 1
ATOM 6112 C C . ASN B 1 192 ? 9.305 -30.172 -9.664 1 81.62 192 ASN B C 1
ATOM 6114 O O . ASN B 1 192 ? 8.086 -30.312 -9.586 1 81.62 192 ASN B O 1
ATOM 6118 N N . GLN B 1 193 ? 10.016 -29.469 -8.852 1 82.38 193 GLN B N 1
ATOM 6119 C CA . GLN B 1 193 ? 9.406 -28.953 -7.633 1 82.38 193 GLN B CA 1
ATOM 6120 C C . GLN B 1 193 ? 8.625 -27.672 -7.91 1 82.38 193 GLN B C 1
ATOM 6122 O O . GLN B 1 193 ? 7.695 -27.328 -7.168 1 82.38 193 GLN B O 1
ATOM 6127 N N . LEU B 1 194 ? 8.969 -26.969 -8.961 1 86.12 194 LEU B N 1
ATOM 6128 C CA . LEU B 1 194 ? 8.281 -25.719 -9.281 1 86.12 194 LEU B CA 1
ATOM 6129 C C . LEU B 1 194 ? 7.613 -25.797 -10.648 1 86.12 194 LEU B C 1
ATOM 6131 O O . LEU B 1 194 ? 7.488 -24.797 -11.352 1 86.12 194 LEU B O 1
ATOM 6135 N N . LEU B 1 195 ? 7.262 -26.922 -10.977 1 84.06 195 LEU B N 1
ATOM 6136 C CA . LEU B 1 195 ? 6.723 -27.219 -12.297 1 84.06 195 LEU B CA 1
ATOM 6137 C C . LEU B 1 195 ? 5.492 -26.375 -12.586 1 84.06 195 LEU B C 1
ATOM 6139 O O . LEU B 1 195 ? 5.406 -25.734 -13.633 1 84.06 195 LEU B O 1
ATOM 6143 N N . GLY B 1 196 ? 4.531 -26.359 -11.664 1 76.12 196 GLY B N 1
ATOM 6144 C CA . GLY B 1 196 ? 3.314 -25.594 -11.859 1 76.12 196 GLY B CA 1
ATOM 6145 C C . GLY B 1 196 ? 3.57 -24.125 -12.102 1 76.12 196 GLY B C 1
ATOM 6146 O O . GLY B 1 196 ? 2.977 -23.531 -13.008 1 76.12 196 GLY B O 1
ATOM 6147 N N . SER B 1 197 ? 4.426 -23.578 -11.375 1 83.25 197 SER B N 1
ATOM 6148 C CA . SER B 1 197 ? 4.75 -22.156 -11.5 1 83.25 197 SER B CA 1
ATOM 6149 C C . SER B 1 197 ? 5.469 -21.875 -12.82 1 83.25 197 SER B C 1
ATOM 6151 O O . SER B 1 197 ? 5.25 -20.828 -13.438 1 83.25 197 SER B O 1
ATOM 6153 N N . LEU B 1 198 ? 6.281 -22.734 -13.25 1 89.69 198 LEU B N 1
ATOM 6154 C CA . LEU B 1 198 ? 7.027 -22.547 -14.484 1 89.69 198 LEU B CA 1
ATOM 6155 C C . LEU B 1 198 ? 6.102 -22.641 -15.695 1 89.69 198 LEU B C 1
ATOM 6157 O O . LEU B 1 198 ? 6.262 -21.906 -16.672 1 89.69 198 LEU B O 1
ATOM 6161 N N . LEU B 1 199 ? 5.203 -23.516 -15.625 1 86.56 199 LEU B N 1
ATOM 6162 C CA . LEU B 1 199 ? 4.23 -23.625 -16.703 1 86.56 199 LEU B CA 1
ATOM 6163 C C . LEU B 1 199 ? 3.334 -22.391 -16.766 1 86.56 199 LEU B C 1
ATOM 6165 O O . LEU B 1 199 ? 2.971 -21.922 -17.844 1 86.56 199 LEU B O 1
ATOM 6169 N N . ALA B 1 200 ? 3.023 -21.953 -15.594 1 81.12 200 ALA B N 1
ATOM 6170 C CA . ALA B 1 200 ? 2.244 -20.719 -15.539 1 81.12 200 ALA B CA 1
ATOM 6171 C C . ALA B 1 200 ? 3.021 -19.547 -16.156 1 81.12 200 ALA B C 1
ATOM 6173 O O . ALA B 1 200 ? 2.441 -18.688 -16.812 1 81.12 200 ALA B O 1
ATOM 6174 N N . SER B 1 201 ? 4.266 -19.547 -15.93 1 89.5 201 SER B N 1
ATOM 6175 C CA . SER B 1 201 ? 5.121 -18.516 -16.516 1 89.5 201 SER B CA 1
ATOM 6176 C C . SER B 1 201 ? 5.137 -18.609 -18.047 1 89.5 201 SER B C 1
ATOM 6178 O O . SER B 1 201 ? 5.059 -17.594 -18.734 1 89.5 201 SER B O 1
ATOM 6180 N N . ALA B 1 202 ? 5.215 -19.766 -18.5 1 92.06 202 ALA B N 1
ATOM 6181 C CA . ALA B 1 202 ? 5.227 -19.969 -19.953 1 92.06 202 ALA B CA 1
ATOM 6182 C C . ALA B 1 202 ? 3.904 -19.547 -20.578 1 92.06 202 ALA B C 1
ATOM 6184 O O . ALA B 1 202 ? 3.887 -18.938 -21.656 1 92.06 202 ALA B O 1
ATOM 6185 N N . SER B 1 203 ? 2.854 -19.812 -19.938 1 86.88 203 SER B N 1
ATOM 6186 C CA . SER B 1 203 ? 1.527 -19.547 -20.469 1 86.88 203 SER B CA 1
ATOM 6187 C C . SER B 1 203 ? 1.226 -18.047 -20.469 1 86.88 203 SER B C 1
ATOM 6189 O O . SER B 1 203 ? 0.493 -17.547 -21.328 1 86.88 203 SER B O 1
ATOM 6191 N N . SER B 1 204 ? 1.807 -17.391 -19.5 1 85.88 204 SER B N 1
ATOM 6192 C CA . SER B 1 204 ? 1.489 -15.977 -19.344 1 85.88 204 SER B CA 1
ATOM 6193 C C . SER B 1 204 ? 2.641 -15.094 -19.828 1 85.88 204 SER B C 1
ATOM 6195 O O . SER B 1 204 ? 2.721 -13.922 -19.469 1 85.88 204 SER B O 1
ATOM 6197 N N . ALA B 1 205 ? 3.504 -15.625 -20.547 1 92.12 205 ALA B N 1
ATOM 6198 C CA . ALA B 1 205 ? 4.715 -14.914 -20.938 1 92.12 205 ALA B CA 1
ATOM 6199 C C . ALA B 1 205 ? 4.391 -13.75 -21.859 1 92.12 205 ALA B C 1
ATOM 6201 O O . ALA B 1 205 ? 5.082 -12.727 -21.859 1 92.12 205 ALA B O 1
ATOM 6202 N N . THR B 1 206 ? 3.385 -13.938 -22.688 1 91.19 206 THR B N 1
ATOM 6203 C CA . THR B 1 206 ? 2.988 -12.883 -23.609 1 91.19 206 THR B CA 1
ATOM 6204 C C . THR B 1 206 ? 1.729 -12.172 -23.109 1 91.19 206 THR B C 1
ATOM 6206 O O . THR B 1 206 ? 0.802 -12.82 -22.625 1 91.19 206 THR B O 1
ATOM 6209 N N . THR B 1 207 ? 1.839 -10.805 -23.266 1 87.81 207 THR B N 1
ATOM 6210 C CA . THR B 1 207 ? 0.676 -10.039 -22.828 1 87.81 207 THR B CA 1
ATOM 6211 C C . THR B 1 207 ? -0.247 -9.75 -24.016 1 87.81 207 THR B C 1
ATOM 6213 O O . THR B 1 207 ? 0.212 -9.625 -25.156 1 87.81 207 THR B O 1
ATOM 6216 N N . ILE B 1 208 ? -1.492 -9.562 -23.781 1 85.19 208 ILE B N 1
ATOM 6217 C CA . ILE B 1 208 ? -2.492 -9.406 -24.828 1 85.19 208 ILE B CA 1
ATOM 6218 C C . ILE B 1 208 ? -2.529 -7.957 -25.297 1 85.19 208 ILE B C 1
ATOM 6220 O O . ILE B 1 208 ? -3.057 -7.656 -26.375 1 85.19 208 ILE B O 1
ATOM 6224 N N . ASP B 1 209 ? -2.047 -7.004 -24.531 1 83.31 209 ASP B N 1
ATOM 6225 C CA . ASP B 1 209 ? -2.148 -5.594 -24.891 1 83.31 209 ASP B CA 1
ATOM 6226 C C . ASP B 1 209 ? -0.774 -5.008 -25.203 1 83.31 209 ASP B C 1
ATOM 6228 O O . ASP B 1 209 ? -0.649 -3.809 -25.469 1 83.31 209 ASP B O 1
ATOM 6232 N N . GLY B 1 210 ? 0.237 -5.762 -25.094 1 82.31 210 GLY B N 1
ATOM 6233 C CA . GLY B 1 210 ? 1.572 -5.281 -25.406 1 82.31 210 GLY B CA 1
ATOM 6234 C C . GLY B 1 210 ? 2.258 -4.605 -24.234 1 82.31 210 GLY B C 1
ATOM 6235 O O . GLY B 1 210 ? 3.389 -4.133 -24.359 1 82.31 210 GLY B O 1
ATOM 6236 N N . SER B 1 211 ? 1.576 -4.586 -23.078 1 86.06 211 SER B N 1
ATOM 6237 C CA . SER B 1 211 ? 2.174 -3.998 -21.891 1 86.06 211 SER B CA 1
ATOM 6238 C C . SER B 1 211 ? 3.238 -4.914 -21.297 1 86.06 211 SER B C 1
ATOM 6240 O O . SER B 1 211 ? 3.438 -6.035 -21.766 1 86.06 211 SER B O 1
ATOM 6242 N N . HIS B 1 212 ? 3.934 -4.363 -20.344 1 88.75 212 HIS B N 1
ATOM 6243 C CA . HIS B 1 212 ? 4.922 -5.172 -19.641 1 88.75 212 HIS B CA 1
ATOM 6244 C C . HIS B 1 212 ? 4.254 -6.293 -18.859 1 88.75 212 HIS B C 1
ATOM 6246 O O . HIS B 1 212 ? 3.178 -6.102 -18.281 1 88.75 212 HIS B O 1
ATOM 6252 N N . ARG B 1 213 ? 4.914 -7.379 -18.891 1 90.62 213 ARG B N 1
ATOM 6253 C CA . ARG B 1 213 ? 4.422 -8.516 -18.125 1 90.62 213 ARG B CA 1
ATOM 6254 C C . ARG B 1 213 ? 4.566 -8.273 -16.625 1 90.62 213 ARG B C 1
ATOM 6256 O O . ARG B 1 213 ? 5.613 -7.812 -16.172 1 90.62 213 ARG B O 1
ATOM 6263 N N . ILE B 1 214 ? 3.518 -8.461 -15.938 1 87.56 214 ILE B N 1
ATOM 6264 C CA . ILE B 1 214 ? 3.539 -8.422 -14.477 1 87.56 214 ILE B CA 1
ATOM 6265 C C . ILE B 1 214 ? 3.365 -9.836 -13.922 1 87.56 214 ILE B C 1
ATOM 6267 O O . ILE B 1 214 ? 2.377 -10.508 -14.219 1 87.56 214 ILE B O 1
ATOM 6271 N N . HIS B 1 215 ? 4.328 -10.281 -13.164 1 87.94 215 HIS B N 1
ATOM 6272 C CA . HIS B 1 215 ? 4.266 -11.656 -12.672 1 87.94 215 HIS B CA 1
ATOM 6273 C C . HIS B 1 215 ? 4.828 -11.75 -11.258 1 87.94 215 HIS B C 1
ATOM 6275 O O . HIS B 1 215 ? 5.766 -11.031 -10.906 1 87.94 215 HIS B O 1
ATOM 6281 N N . GLU B 1 216 ? 4.324 -12.656 -10.578 1 85.12 216 GLU B N 1
ATOM 6282 C CA . GLU B 1 216 ? 4.703 -12.828 -9.18 1 85.12 216 GLU B CA 1
ATOM 6283 C C . GLU B 1 216 ? 5.992 -13.633 -9.047 1 85.12 216 GLU B C 1
ATOM 6285 O O . GLU B 1 216 ? 6.266 -14.508 -9.875 1 85.12 216 GLU B O 1
ATOM 6290 N N . LYS B 1 217 ? 6.648 -13.312 -7.996 1 90.62 217 LYS B N 1
ATOM 6291 C CA . LYS B 1 217 ? 7.793 -14.141 -7.633 1 90.62 217 LYS B CA 1
ATOM 6292 C C . LYS B 1 217 ? 7.355 -15.562 -7.289 1 90.62 217 LYS B C 1
ATOM 6294 O O . LYS B 1 217 ? 6.23 -15.773 -6.828 1 90.62 217 LYS B O 1
ATOM 6299 N N . LEU B 1 218 ? 8.195 -16.453 -7.492 1 88.5 218 LEU B N 1
ATOM 6300 C CA . LEU B 1 218 ? 7.848 -17.859 -7.305 1 88.5 218 LEU B CA 1
ATOM 6301 C C . LEU B 1 218 ? 7.723 -18.188 -5.824 1 88.5 218 LEU B C 1
ATOM 6303 O O . LEU B 1 218 ? 7.219 -19.266 -5.465 1 88.5 218 LEU B O 1
ATOM 6307 N N . ASP B 1 219 ? 8.109 -17.312 -4.969 1 86.5 219 ASP B N 1
ATOM 6308 C CA . ASP B 1 219 ? 8.023 -17.531 -3.527 1 86.5 219 ASP B CA 1
ATOM 6309 C C . ASP B 1 219 ? 6.781 -16.859 -2.949 1 86.5 219 ASP B C 1
ATOM 6311 O O . ASP B 1 219 ? 5.906 -16.406 -3.693 1 86.5 219 ASP B O 1
ATOM 6315 N N . LYS B 1 220 ? 6.707 -16.938 -1.648 1 78.38 220 LYS B N 1
ATOM 6316 C CA . LYS B 1 220 ? 5.512 -16.406 -0.991 1 78.38 220 LYS B CA 1
ATOM 6317 C C . LYS B 1 220 ? 5.77 -15.008 -0.424 1 78.38 220 LYS B C 1
ATOM 6319 O O . LYS B 1 220 ? 5.238 -14.656 0.632 1 78.38 220 LYS B O 1
ATOM 6324 N N . SER B 1 221 ? 6.668 -14.242 -1.027 1 84.12 221 SER B N 1
ATOM 6325 C CA . SER B 1 221 ? 6.996 -12.906 -0.543 1 84.12 221 SER B CA 1
ATOM 6326 C C . SER B 1 221 ? 5.969 -11.883 -1.004 1 84.12 221 SER B C 1
ATOM 6328 O O . SER B 1 221 ? 5.914 -10.766 -0.478 1 84.12 221 SER B O 1
ATOM 6330 N N . LYS B 1 222 ? 5.117 -12.125 -1.954 1 78.88 222 LYS B N 1
ATOM 6331 C CA . LYS B 1 222 ? 4.035 -11.281 -2.449 1 78.88 222 LYS B CA 1
ATOM 6332 C C . LYS B 1 222 ? 4.562 -10.211 -3.404 1 78.88 222 LYS B C 1
ATOM 6334 O O . LYS B 1 222 ? 3.805 -9.352 -3.859 1 78.88 222 LYS B O 1
ATOM 6339 N N . PHE B 1 223 ? 5.828 -10.289 -3.684 1 90.75 223 PHE B N 1
ATOM 6340 C CA . PHE B 1 223 ? 6.379 -9.312 -4.617 1 90.75 223 PHE B CA 1
ATOM 6341 C C . PHE B 1 223 ? 6.113 -9.727 -6.059 1 90.75 223 PHE B C 1
ATOM 6343 O O . PHE B 1 223 ? 6.07 -10.922 -6.367 1 90.75 223 PHE B O 1
ATOM 6350 N N . THR B 1 224 ? 5.953 -8.688 -6.902 1 90.75 224 THR B N 1
ATOM 6351 C CA . THR B 1 224 ? 5.691 -8.906 -8.32 1 90.75 224 THR B CA 1
ATOM 6352 C C . THR B 1 224 ? 6.723 -8.18 -9.18 1 90.75 224 THR B C 1
ATOM 6354 O O . THR B 1 224 ? 7.172 -7.086 -8.836 1 90.75 224 THR B O 1
ATOM 6357 N N . TYR B 1 225 ? 7.086 -8.828 -10.211 1 94.5 225 TYR B N 1
ATOM 6358 C CA . TYR B 1 225 ? 7.98 -8.203 -11.18 1 94.5 225 TYR B CA 1
ATOM 6359 C C . TYR B 1 225 ? 7.195 -7.453 -12.25 1 94.5 225 TYR B C 1
ATOM 6361 O O . TYR B 1 225 ? 6.16 -7.934 -12.719 1 94.5 225 TYR B O 1
ATOM 6369 N N . ILE B 1 226 ? 7.688 -6.273 -12.539 1 94.38 226 ILE B N 1
ATOM 6370 C CA . ILE B 1 226 ? 7.207 -5.547 -13.711 1 94.38 226 ILE B CA 1
ATOM 6371 C C . ILE B 1 226 ? 8.234 -5.648 -14.836 1 94.38 226 ILE B C 1
ATOM 6373 O O . ILE B 1 226 ? 9.336 -5.113 -14.727 1 94.38 226 ILE B O 1
ATOM 6377 N N . GLY B 1 227 ? 7.855 -6.332 -15.82 1 94.56 227 GLY B N 1
ATOM 6378 C CA . GLY B 1 227 ? 8.805 -6.625 -16.891 1 94.56 227 GLY B CA 1
ATOM 6379 C C . GLY B 1 227 ? 9.602 -7.891 -16.641 1 94.56 227 GLY B C 1
ATOM 6380 O O . GLY B 1 227 ? 9.156 -8.781 -15.906 1 94.56 227 GLY B O 1
ATOM 6381 N N . ARG B 1 228 ? 10.734 -8.039 -17.219 1 95.81 228 ARG B N 1
ATOM 6382 C CA . ARG B 1 228 ? 11.562 -9.234 -17.078 1 95.81 228 ARG B CA 1
ATOM 6383 C C . ARG B 1 228 ? 12.281 -9.242 -15.734 1 95.81 228 ARG B C 1
ATOM 6385 O O . ARG B 1 228 ? 12.773 -8.211 -15.273 1 95.81 228 ARG B O 1
ATOM 6392 N N . SER B 1 229 ? 12.328 -10.359 -15.156 1 96.75 229 SER B N 1
ATOM 6393 C CA . SER B 1 229 ? 13.047 -10.516 -13.898 1 96.75 229 SER B CA 1
ATOM 6394 C C . SER B 1 229 ? 14.516 -10.82 -14.133 1 96.75 229 SER B C 1
ATOM 6396 O O . SER B 1 229 ? 15.359 -10.562 -13.266 1 96.75 229 SER B O 1
ATOM 6398 N N . TYR B 1 230 ? 14.867 -11.422 -15.266 1 97.25 230 TYR B N 1
ATOM 6399 C CA . TYR B 1 230 ? 16.219 -11.844 -15.617 1 97.25 230 TYR B CA 1
ATOM 6400 C C . TYR B 1 230 ? 16.781 -12.797 -14.578 1 97.25 230 TYR B C 1
ATOM 6402 O O . TYR B 1 230 ? 18 -12.977 -14.484 1 97.25 230 TYR B O 1
ATOM 6410 N N . GLY B 1 231 ? 15.898 -13.297 -13.656 1 97.31 231 GLY B N 1
ATOM 6411 C CA . GLY B 1 231 ? 16.344 -14.18 -12.594 1 97.31 231 GLY B CA 1
ATOM 6412 C C . GLY B 1 231 ? 17.062 -13.445 -11.477 1 97.31 231 GLY B C 1
ATOM 6413 O O . GLY B 1 231 ? 17.781 -14.062 -10.68 1 97.31 231 GLY B O 1
ATOM 6414 N N . ILE B 1 232 ? 16.875 -12.133 -11.477 1 97.38 232 ILE B N 1
ATOM 6415 C CA . ILE B 1 232 ? 17.578 -11.273 -10.523 1 97.38 232 ILE B CA 1
ATOM 6416 C C . ILE B 1 232 ? 16.625 -10.844 -9.414 1 97.38 232 ILE B C 1
ATOM 6418 O O . ILE B 1 232 ? 15.398 -10.852 -9.602 1 97.38 232 ILE B O 1
ATOM 6422 N N . GLY B 1 233 ? 17.203 -10.609 -8.242 1 97.19 233 GLY B N 1
ATOM 6423 C CA . GLY B 1 233 ? 16.391 -10.117 -7.137 1 97.19 233 GLY B CA 1
ATOM 6424 C C . GLY B 1 233 ? 15.742 -11.219 -6.328 1 97.19 233 GLY B C 1
ATOM 6425 O O . GLY B 1 233 ? 14.664 -11.023 -5.762 1 97.19 233 GLY B O 1
ATOM 6426 N N . SER B 1 234 ? 16.344 -12.352 -6.293 1 96.81 234 SER B N 1
ATOM 6427 C CA . SER B 1 234 ? 15.789 -13.484 -5.562 1 96.81 234 SER B CA 1
ATOM 6428 C C . SER B 1 234 ? 15.797 -13.227 -4.059 1 96.81 234 SER B C 1
ATOM 6430 O O . SER B 1 234 ? 14.977 -13.789 -3.326 1 96.81 234 SER B O 1
ATOM 6432 N N . SER B 1 235 ? 16.609 -12.383 -3.588 1 97.31 235 SER B N 1
ATOM 6433 C CA . SER B 1 235 ? 16.766 -12.117 -2.162 1 97.31 235 SER B CA 1
ATOM 6434 C C . SER B 1 235 ? 15.617 -11.258 -1.632 1 97.31 235 SER B C 1
ATOM 6436 O O . SER B 1 235 ? 15.383 -11.211 -0.423 1 97.31 235 SER B O 1
ATOM 6438 N N . ILE B 1 236 ? 14.984 -10.586 -2.51 1 97.06 236 ILE B N 1
ATOM 6439 C CA . ILE B 1 236 ? 13.922 -9.672 -2.111 1 97.06 236 ILE B CA 1
ATOM 6440 C C . ILE B 1 236 ? 12.781 -10.461 -1.457 1 97.06 236 ILE B C 1
ATOM 6442 O O . ILE B 1 236 ? 12.258 -11.406 -2.043 1 97.06 236 ILE B O 1
ATOM 6446 N N . GLY B 1 237 ? 12.453 -10.094 -0.273 1 94.69 237 GLY B N 1
ATOM 6447 C CA . GLY B 1 237 ? 11.398 -10.773 0.459 1 94.69 237 GLY B CA 1
ATOM 6448 C C . GLY B 1 237 ? 11.883 -12 1.216 1 94.69 237 GLY B C 1
ATOM 6449 O O . GLY B 1 237 ? 11.133 -12.594 1.99 1 94.69 237 GLY B O 1
ATOM 6450 N N . LEU B 1 238 ? 13.141 -12.375 1.009 1 95.12 238 LEU B N 1
ATOM 6451 C CA . LEU B 1 238 ? 13.656 -13.586 1.627 1 95.12 238 LEU B CA 1
ATOM 6452 C C . LEU B 1 238 ? 14.734 -13.258 2.66 1 95.12 238 LEU B C 1
ATOM 6454 O O . LEU B 1 238 ? 14.75 -13.828 3.75 1 95.12 238 LEU B O 1
ATOM 6458 N N . MET B 1 239 ? 15.617 -12.352 2.297 1 94.12 239 MET B N 1
ATOM 6459 C CA . MET B 1 239 ? 16.75 -12.062 3.16 1 94.12 239 MET B CA 1
ATOM 6460 C C . MET B 1 239 ? 16.797 -10.586 3.527 1 94.12 239 MET B C 1
ATOM 6462 O O . MET B 1 239 ? 17.844 -10.078 3.959 1 94.12 239 MET B O 1
ATOM 6466 N N . ASP B 1 240 ? 15.766 -9.875 3.324 1 93.38 240 ASP B N 1
ATOM 6467 C CA . ASP B 1 240 ? 15.734 -8.438 3.592 1 93.38 240 ASP B CA 1
ATOM 6468 C C . ASP B 1 240 ? 14.758 -8.109 4.723 1 93.38 240 ASP B C 1
ATOM 6470 O O . ASP B 1 240 ? 14.047 -7.105 4.668 1 93.38 240 ASP B O 1
ATOM 6474 N N . GLU B 1 241 ? 14.781 -8.906 5.723 1 90.31 241 GLU B N 1
ATOM 6475 C CA . GLU B 1 241 ? 13.844 -8.75 6.832 1 90.31 241 GLU B CA 1
ATOM 6476 C C . GLU B 1 241 ? 14.078 -7.434 7.566 1 90.31 241 GLU B C 1
ATOM 6478 O O . GLU B 1 241 ? 13.133 -6.812 8.055 1 90.31 241 GLU B O 1
ATOM 6483 N N . GLU B 1 242 ? 15.273 -6.988 7.625 1 90.12 242 GLU B N 1
ATOM 6484 C CA . GLU B 1 242 ? 15.594 -5.742 8.312 1 90.12 242 GLU B CA 1
ATOM 6485 C C . GLU B 1 242 ? 14.969 -4.547 7.605 1 90.12 242 GLU B C 1
ATOM 6487 O O . GLU B 1 242 ? 14.523 -3.596 8.25 1 90.12 242 GLU B O 1
ATOM 6492 N N . ILE B 1 243 ? 14.945 -4.582 6.336 1 92.25 243 ILE B N 1
ATOM 6493 C CA . ILE B 1 243 ? 14.359 -3.496 5.559 1 92.25 243 ILE B CA 1
ATOM 6494 C C . ILE B 1 243 ? 12.836 -3.592 5.617 1 92.25 243 ILE B C 1
ATOM 6496 O O . ILE B 1 243 ? 12.148 -2.58 5.781 1 92.25 243 ILE B O 1
ATOM 6500 N N . LEU B 1 244 ? 12.336 -4.793 5.523 1 90 244 LEU B N 1
ATOM 6501 C CA . LEU B 1 244 ? 10.891 -5.012 5.516 1 90 244 LEU B CA 1
ATOM 6502 C C . LEU B 1 244 ? 10.281 -4.68 6.875 1 90 244 LEU B C 1
ATOM 6504 O O . LEU B 1 244 ? 9.125 -4.273 6.961 1 90 244 LEU B O 1
ATOM 6508 N N . GLY B 1 245 ? 11.109 -4.859 7.891 1 85.06 245 GLY B N 1
ATOM 6509 C CA . GLY B 1 245 ? 10.633 -4.559 9.234 1 85.06 245 GLY B CA 1
ATOM 6510 C C . GLY B 1 245 ? 10.617 -3.072 9.539 1 85.06 245 GLY B C 1
ATOM 6511 O O . GLY B 1 245 ? 9.977 -2.637 10.492 1 85.06 245 GLY B O 1
ATOM 6512 N N . ASN B 1 246 ? 11.281 -2.342 8.758 1 85.75 246 ASN B N 1
ATOM 6513 C CA . ASN B 1 246 ? 11.305 -0.891 8.906 1 85.75 246 ASN B CA 1
ATOM 6514 C C . ASN B 1 246 ? 10.086 -0.242 8.25 1 85.75 246 ASN B C 1
ATOM 6516 O O . ASN B 1 246 ? 10.047 -0.09 7.031 1 85.75 246 ASN B O 1
ATOM 6520 N N . ASN B 1 247 ? 9.164 0.198 9.008 1 82.94 247 ASN B N 1
ATOM 6521 C CA . ASN B 1 247 ? 7.906 0.754 8.523 1 82.94 247 ASN B CA 1
ATOM 6522 C C . ASN B 1 247 ? 8.117 2.098 7.836 1 82.94 247 ASN B C 1
ATOM 6524 O O . ASN B 1 247 ? 7.219 2.6 7.156 1 82.94 247 ASN B O 1
ATOM 6528 N N . LEU B 1 248 ? 9.289 2.605 7.953 1 85.38 248 LEU B N 1
ATOM 6529 C CA . LEU B 1 248 ? 9.562 3.902 7.344 1 85.38 248 LEU B CA 1
ATOM 6530 C C . LEU B 1 248 ? 10.203 3.732 5.969 1 85.38 248 LEU B C 1
ATOM 6532 O O . LEU B 1 248 ? 10.375 4.711 5.238 1 85.38 248 LEU B O 1
ATOM 6536 N N . ALA B 1 249 ? 10.461 2.492 5.609 1 91.31 249 ALA B N 1
ATOM 6537 C CA . ALA B 1 249 ? 11.094 2.238 4.316 1 91.31 249 ALA B CA 1
ATOM 6538 C C . ALA B 1 249 ? 10.07 2.285 3.186 1 91.31 249 ALA B C 1
ATOM 6540 O O . ALA B 1 249 ? 8.992 1.692 3.289 1 91.31 249 ALA B O 1
ATOM 6541 N N . LEU B 1 250 ? 10.477 3.035 2.158 1 91.75 250 LEU B N 1
ATOM 6542 C CA . LEU B 1 250 ? 9.609 3.168 0.994 1 91.75 250 LEU B CA 1
ATOM 6543 C C . LEU B 1 250 ? 10.039 2.217 -0.117 1 91.75 250 LEU B C 1
ATOM 6545 O O . LEU B 1 250 ? 9.203 1.746 -0.895 1 91.75 250 LEU B O 1
ATOM 6549 N N . GLY B 1 251 ? 11.258 2.006 -0.23 1 95.56 251 GLY B N 1
ATOM 6550 C CA . GLY B 1 251 ? 11.859 1.163 -1.252 1 95.56 251 GLY B CA 1
ATOM 6551 C C . GLY B 1 251 ? 13.375 1.142 -1.192 1 95.56 251 GLY B C 1
ATOM 6552 O O . GLY B 1 251 ? 13.977 1.818 -0.357 1 95.56 251 GLY B O 1
ATOM 6553 N N . TYR B 1 252 ? 13.953 0.3 -1.949 1 96.44 252 TYR B N 1
ATOM 6554 C CA . TYR B 1 252 ? 15.406 0.257 -2.02 1 96.44 252 TYR B CA 1
ATOM 6555 C C . TYR B 1 252 ? 15.875 -0.196 -3.396 1 96.44 252 TYR B C 1
ATOM 6557 O O . TYR B 1 252 ? 15.07 -0.655 -4.211 1 96.44 252 TYR B O 1
ATOM 6565 N N . ALA B 1 253 ? 17.094 0.097 -3.701 1 97.5 253 ALA B N 1
ATOM 6566 C CA . ALA B 1 253 ? 17.703 -0.231 -4.988 1 97.5 253 ALA B CA 1
ATOM 6567 C C . ALA B 1 253 ? 19.125 -0.784 -4.801 1 97.5 253 ALA B C 1
ATOM 6569 O O . ALA B 1 253 ? 19.828 -0.406 -3.859 1 97.5 253 ALA B O 1
ATOM 6570 N N . PHE B 1 254 ? 19.484 -1.647 -5.582 1 97.31 254 PHE B N 1
ATOM 6571 C CA . PHE B 1 254 ? 20.828 -2.217 -5.57 1 97.31 254 PHE B CA 1
ATOM 6572 C C . PHE B 1 254 ? 21.188 -2.771 -6.941 1 97.31 254 PHE B C 1
ATOM 6574 O O . PHE B 1 254 ? 20.375 -2.74 -7.867 1 97.31 254 PHE B O 1
ATOM 6581 N N . GLN B 1 255 ? 22.484 -3.174 -7.066 1 96.12 255 GLN B N 1
ATOM 6582 C CA . GLN B 1 255 ? 22.969 -3.795 -8.289 1 96.12 255 GLN B CA 1
ATOM 6583 C C . GLN B 1 255 ? 23.375 -5.246 -8.055 1 96.12 255 GLN B C 1
ATOM 6585 O O . GLN B 1 255 ? 23.938 -5.578 -7.008 1 96.12 255 GLN B O 1
ATOM 6590 N N . GLU B 1 256 ? 22.953 -6.047 -8.938 1 96.5 256 GLU B N 1
ATOM 6591 C CA . GLU B 1 256 ? 23.25 -7.473 -8.852 1 96.5 256 GLU B CA 1
ATOM 6592 C C . GLU B 1 256 ? 23.688 -8.023 -10.211 1 96.5 256 GLU B C 1
ATOM 6594 O O . GLU B 1 256 ? 23.141 -7.648 -11.242 1 96.5 256 GLU B O 1
ATOM 6599 N N . ALA B 1 257 ? 24.719 -8.844 -10.164 1 95.81 257 ALA B N 1
ATOM 6600 C CA . ALA B 1 257 ? 25.203 -9.477 -11.391 1 95.81 257 ALA B CA 1
ATOM 6601 C C . ALA B 1 257 ? 24.438 -10.758 -11.68 1 95.81 257 ALA B C 1
ATOM 6603 O O . ALA B 1 257 ? 24.078 -11.5 -10.758 1 95.81 257 ALA B O 1
ATOM 6604 N N . GLY B 1 258 ? 24.172 -10.992 -12.922 1 96 258 GLY B N 1
ATOM 6605 C CA . GLY B 1 258 ? 23.469 -12.18 -13.391 1 96 258 GLY B CA 1
ATOM 6606 C C . GLY B 1 258 ? 23.594 -12.398 -14.883 1 96 258 GLY B C 1
ATOM 6607 O O . GLY B 1 258 ? 24.625 -12.07 -15.484 1 96 258 GLY B O 1
ATOM 6608 N N . TYR B 1 259 ? 22.656 -13.125 -15.414 1 96.75 259 TYR B N 1
ATOM 6609 C CA . TYR B 1 259 ? 22.688 -13.43 -16.844 1 96.75 259 TYR B CA 1
ATOM 6610 C C . TYR B 1 259 ? 21.516 -12.789 -17.562 1 96.75 259 TYR B C 1
ATOM 6612 O O . TYR B 1 259 ? 20.375 -12.828 -17.078 1 96.75 259 TYR B O 1
ATOM 6620 N N . LYS B 1 260 ? 21.828 -12.148 -18.609 1 96.12 260 LYS B N 1
ATOM 6621 C CA . LYS B 1 260 ? 20.797 -11.797 -19.578 1 96.12 260 LYS B CA 1
ATOM 6622 C C . LYS B 1 260 ? 20.656 -12.875 -20.656 1 96.12 260 LYS B C 1
ATOM 6624 O O . LYS B 1 260 ? 21.547 -13.039 -21.5 1 96.12 260 LYS B O 1
ATOM 6629 N N . ALA B 1 261 ? 19.562 -13.625 -20.547 1 96.5 261 ALA B N 1
ATOM 6630 C CA . ALA B 1 261 ? 19.328 -14.68 -21.516 1 96.5 261 ALA B CA 1
ATOM 6631 C C . ALA B 1 261 ? 18.703 -14.125 -22.797 1 96.5 261 ALA B C 1
ATOM 6633 O O . ALA B 1 261 ? 17.562 -13.664 -22.781 1 96.5 261 ALA B O 1
ATOM 6634 N N . ASP B 1 262 ? 19.516 -14.148 -23.828 1 96.19 262 ASP B N 1
ATOM 6635 C CA . ASP B 1 262 ? 19 -13.758 -25.141 1 96.19 262 ASP B CA 1
ATOM 6636 C C . ASP B 1 262 ? 18.547 -14.984 -25.938 1 96.19 262 ASP B C 1
ATOM 6638 O O . ASP B 1 262 ? 19.359 -15.891 -26.203 1 96.19 262 ASP B O 1
ATOM 6642 N N . ILE B 1 263 ? 17.297 -14.992 -26.266 1 97.94 263 ILE B N 1
ATOM 6643 C CA . ILE B 1 263 ? 16.719 -16.172 -26.922 1 97.94 263 ILE B CA 1
ATOM 6644 C C . ILE B 1 263 ? 16.312 -15.82 -28.344 1 97.94 263 ILE B C 1
ATOM 6646 O O . ILE B 1 263 ? 15.695 -14.781 -28.594 1 97.94 263 ILE B O 1
ATOM 6650 N N . ASN B 1 264 ? 16.75 -16.656 -29.266 1 97.44 264 ASN B N 1
ATOM 6651 C CA . ASN B 1 264 ? 16.375 -16.578 -30.672 1 97.44 264 ASN B CA 1
ATOM 6652 C C . ASN B 1 264 ? 15.875 -17.922 -31.188 1 97.44 264 ASN B C 1
ATOM 6654 O O . ASN B 1 264 ? 16.578 -18.938 -31.062 1 97.44 264 ASN B O 1
ATOM 6658 N N . CYS B 1 265 ? 14.68 -17.906 -31.703 1 97.81 265 CYS B N 1
ATOM 6659 C CA . CYS B 1 265 ? 14.094 -19.156 -32.188 1 97.81 265 CYS B CA 1
ATOM 6660 C C . CYS B 1 265 ? 13.883 -19.094 -33.719 1 97.81 265 CYS B C 1
ATOM 6662 O O . CYS B 1 265 ? 13.562 -18.031 -34.25 1 97.81 265 CYS B O 1
ATOM 6664 N N . ILE B 1 266 ? 14.07 -20.25 -34.438 1 97 266 ILE B N 1
ATOM 6665 C CA . ILE B 1 266 ? 13.844 -20.391 -35.875 1 97 266 ILE B CA 1
ATOM 6666 C C . ILE B 1 266 ? 13.156 -21.734 -36.156 1 97 266 ILE B C 1
ATOM 6668 O O . ILE B 1 266 ? 13.094 -22.594 -35.281 1 97 266 ILE B O 1
ATOM 6672 N N . TYR B 1 267 ? 12.547 -21.859 -37.375 1 96.94 267 TYR B N 1
ATOM 6673 C CA . TYR B 1 267 ? 12.133 -23.172 -37.844 1 96.94 267 TYR B CA 1
ATOM 6674 C C . TYR B 1 267 ? 13.273 -23.875 -38.562 1 96.94 267 TYR B C 1
ATOM 6676 O O . TYR B 1 267 ? 13.719 -23.422 -39.625 1 96.94 267 TYR B O 1
ATOM 6684 N N . ASN B 1 268 ? 13.773 -24.891 -37.938 1 95.81 268 ASN B N 1
ATOM 6685 C CA . ASN B 1 268 ? 14.852 -25.672 -38.531 1 95.81 268 ASN B CA 1
ATOM 6686 C C . ASN B 1 268 ? 14.32 -26.891 -39.281 1 95.81 268 ASN B C 1
ATOM 6688 O O . ASN B 1 268 ? 14.266 -27.984 -38.719 1 95.81 268 ASN B O 1
ATOM 6692 N N . THR B 1 269 ? 14.172 -26.797 -40.594 1 90.31 269 THR B N 1
ATOM 6693 C CA . THR B 1 269 ? 13.578 -27.844 -41.406 1 90.31 269 THR B CA 1
ATOM 6694 C C . THR B 1 269 ? 14.562 -29 -41.594 1 90.31 269 THR B C 1
ATOM 6696 O O . THR B 1 269 ? 14.164 -30.125 -41.906 1 90.31 269 THR B O 1
ATOM 6699 N N . SER B 1 270 ? 15.789 -28.734 -41.375 1 91.12 270 SER B N 1
ATOM 6700 C CA . SER B 1 270 ? 16.797 -29.766 -41.594 1 91.12 270 SER B CA 1
ATOM 6701 C C . SER B 1 270 ? 17.094 -30.516 -40.281 1 91.12 270 SER B C 1
ATOM 6703 O O . SER B 1 270 ? 18.016 -31.312 -40.219 1 91.12 270 SER B O 1
ATOM 6705 N N . SER B 1 271 ? 16.312 -30.219 -39.312 1 92.44 271 SER B N 1
ATOM 6706 C CA . SER B 1 271 ? 16.547 -30.875 -38.031 1 92.44 271 SER B CA 1
ATOM 6707 C C . SER B 1 271 ? 16.344 -32.375 -38.125 1 92.44 271 SER B C 1
ATOM 6709 O O . SER B 1 271 ? 15.406 -32.844 -38.781 1 92.44 271 SER B O 1
ATOM 6711 N N . ALA B 1 272 ? 17.25 -33.156 -37.531 1 94.38 272 ALA B N 1
ATOM 6712 C CA . ALA B 1 272 ? 17.125 -34.625 -37.469 1 94.38 272 ALA B CA 1
ATOM 6713 C C . ALA B 1 272 ? 16.484 -35.062 -36.156 1 94.38 272 ALA B C 1
ATOM 6715 O O . ALA B 1 272 ? 16.25 -36.25 -35.938 1 94.38 272 ALA B O 1
ATOM 6716 N N . PHE B 1 273 ? 16.234 -34.125 -35.281 1 96.69 273 PHE B N 1
ATOM 6717 C CA . PHE B 1 273 ? 15.523 -34.406 -34.062 1 96.69 273 PHE B CA 1
ATOM 6718 C C . PHE B 1 273 ? 14.031 -34.594 -34.312 1 96.69 273 PHE B C 1
ATOM 6720 O O . PHE B 1 273 ? 13.344 -33.625 -34.688 1 96.69 273 PHE B O 1
ATOM 6727 N N . SER B 1 274 ? 13.492 -35.812 -34.188 1 96.5 274 SER B N 1
ATOM 6728 C CA . SER B 1 274 ? 12.117 -36.094 -34.562 1 96.5 274 SER B CA 1
ATOM 6729 C C . SER B 1 274 ? 11.516 -37.188 -33.656 1 96.5 274 SER B C 1
ATOM 6731 O O . SER B 1 274 ? 12.234 -37.812 -32.875 1 96.5 274 SER B O 1
ATOM 6733 N N . LEU B 1 275 ? 10.234 -37.312 -33.781 1 96.75 275 LEU B N 1
ATOM 6734 C CA . LEU B 1 275 ? 9.508 -38.344 -33.062 1 96.75 275 LEU B CA 1
ATOM 6735 C C . LEU B 1 275 ? 9.406 -39.625 -33.906 1 96.75 275 LEU B C 1
ATOM 6737 O O . LEU B 1 275 ? 9.195 -39.562 -35.125 1 96.75 275 LEU B O 1
ATOM 6741 N N . SER B 1 276 ? 9.625 -40.75 -33.25 1 95.81 276 SER B N 1
ATOM 6742 C CA . SER B 1 276 ? 9.477 -42.031 -33.938 1 95.81 276 SER B CA 1
ATOM 6743 C C . SER B 1 276 ? 8.852 -43.094 -33.031 1 95.81 276 SER B C 1
ATOM 6745 O O . SER B 1 276 ? 8.922 -42.969 -31.812 1 95.81 276 SER B O 1
ATOM 6747 N N . SER B 1 277 ? 8.203 -44.031 -33.625 1 93.81 277 SER B N 1
ATOM 6748 C CA . SER B 1 277 ? 7.605 -45.125 -32.875 1 93.81 277 SER B CA 1
ATOM 6749 C C . SER B 1 277 ? 8.672 -46.094 -32.344 1 93.81 277 SER B C 1
ATOM 6751 O O . SER B 1 277 ? 9.719 -46.25 -32.969 1 93.81 277 SER B O 1
ATOM 6753 N N . THR B 1 278 ? 8.391 -46.625 -31.172 1 92.38 278 THR B N 1
ATOM 6754 C CA . THR B 1 278 ? 9.281 -47.625 -30.609 1 92.38 278 THR B CA 1
ATOM 6755 C C . THR B 1 278 ? 8.609 -49 -30.625 1 92.38 278 THR B C 1
ATOM 6757 O O . THR B 1 278 ? 7.477 -49.125 -31.094 1 92.38 278 THR B O 1
ATOM 6760 N N . VAL B 1 279 ? 9.359 -50 -30.094 1 87.19 279 VAL B N 1
ATOM 6761 C CA . VAL B 1 279 ? 8.859 -51.375 -30.062 1 87.19 279 VAL B CA 1
ATOM 6762 C C . VAL B 1 279 ? 7.852 -51.531 -28.922 1 87.19 279 VAL B C 1
ATOM 6764 O O . VAL B 1 279 ? 7.012 -52.438 -28.953 1 87.19 279 VAL B O 1
ATOM 6767 N N . VAL B 1 280 ? 7.977 -50.688 -27.984 1 83.81 280 VAL B N 1
ATOM 6768 C CA . VAL B 1 280 ? 7.07 -50.75 -26.844 1 83.81 280 VAL B CA 1
ATOM 6769 C C . VAL B 1 280 ? 5.801 -49.969 -27.141 1 83.81 280 VAL B C 1
ATOM 6771 O O . VAL B 1 280 ? 5.867 -48.781 -27.531 1 83.81 280 VAL B O 1
ATOM 6774 N N . ASP B 1 281 ? 4.691 -50.594 -26.906 1 83.69 281 ASP B N 1
ATOM 6775 C CA . ASP B 1 281 ? 3.418 -49.938 -27.156 1 83.69 281 ASP B CA 1
ATOM 6776 C C . ASP B 1 281 ? 3.273 -48.688 -26.297 1 83.69 281 ASP B C 1
ATOM 6778 O O . ASP B 1 281 ? 3.674 -48.688 -25.141 1 83.69 281 ASP B O 1
ATOM 6782 N N . LEU B 1 282 ? 2.77 -47.594 -26.844 1 88.25 282 LEU B N 1
ATOM 6783 C CA . LEU B 1 282 ? 2.428 -46.344 -26.203 1 88.25 282 LEU B CA 1
ATOM 6784 C C . LEU B 1 282 ? 3.682 -45.5 -25.922 1 88.25 282 LEU B C 1
ATOM 6786 O O . LEU B 1 282 ? 3.602 -44.438 -25.312 1 88.25 282 LEU B O 1
ATOM 6790 N N . VAL B 1 283 ? 4.918 -46.094 -26.281 1 89.31 283 VAL B N 1
ATOM 6791 C CA . VAL B 1 283 ? 6.16 -45.344 -26.078 1 89.31 283 VAL B CA 1
ATOM 6792 C C . VAL B 1 283 ? 6.699 -44.844 -27.406 1 89.31 283 VAL B C 1
ATOM 6794 O O . VAL B 1 283 ? 6.781 -45.594 -28.375 1 89.31 283 VAL B O 1
ATOM 6797 N N . TYR B 1 284 ? 6.973 -43.625 -27.438 1 93.5 284 TYR B N 1
ATOM 6798 C CA . TYR B 1 284 ? 7.562 -43 -28.609 1 93.5 284 TYR B CA 1
ATOM 6799 C C . TYR B 1 284 ? 8.898 -42.344 -28.266 1 93.5 284 TYR B C 1
ATOM 6801 O O . TYR B 1 284 ? 9.094 -41.875 -27.141 1 93.5 284 TYR B O 1
ATOM 6809 N N . ALA B 1 285 ? 9.781 -42.406 -29.203 1 95.25 285 ALA B N 1
ATOM 6810 C CA . ALA B 1 285 ? 11.125 -41.875 -28.953 1 95.25 285 ALA B CA 1
ATOM 6811 C C . ALA B 1 285 ? 11.312 -40.531 -29.641 1 95.25 285 ALA B C 1
ATOM 6813 O O . ALA B 1 285 ? 10.961 -40.375 -30.812 1 95.25 285 ALA B O 1
ATOM 6814 N N . ALA B 1 286 ? 11.727 -39.531 -28.859 1 96.69 286 ALA B N 1
ATOM 6815 C CA . ALA B 1 286 ? 12.289 -38.312 -29.406 1 96.69 286 ALA B CA 1
ATOM 6816 C C . ALA B 1 286 ? 13.812 -38.406 -29.5 1 96.69 286 ALA B C 1
ATOM 6818 O O . ALA B 1 286 ? 14.5 -38.5 -28.484 1 96.69 286 ALA B O 1
ATOM 6819 N N . SER B 1 287 ? 14.281 -38.438 -30.75 1 96.06 287 SER B N 1
ATOM 6820 C CA . SER B 1 287 ? 15.719 -38.688 -30.875 1 96.06 287 SER B CA 1
ATOM 6821 C C . SER B 1 287 ? 16.297 -37.938 -32.062 1 96.06 287 SER B C 1
ATOM 6823 O O . SER B 1 287 ? 15.555 -37.562 -33 1 96.06 287 SER B O 1
ATOM 6825 N N . GLY B 1 288 ? 17.609 -37.688 -31.984 1 96.19 288 GLY B N 1
ATOM 6826 C CA . GLY B 1 288 ? 18.344 -37 -33.031 1 96.19 288 GLY B CA 1
ATOM 6827 C C . GLY B 1 288 ? 19.438 -36.094 -32.5 1 96.19 288 GLY B C 1
ATOM 6828 O O . GLY B 1 288 ? 19.438 -35.719 -31.328 1 96.19 288 GLY B O 1
ATOM 6829 N N . PRO B 1 289 ? 20.375 -35.75 -33.344 1 94.81 289 PRO B N 1
ATOM 6830 C CA . PRO B 1 289 ? 21.469 -34.875 -32.906 1 94.81 289 PRO B CA 1
ATOM 6831 C C . PRO B 1 289 ? 21.078 -33.406 -32.906 1 94.81 289 PRO B C 1
ATOM 6833 O O . PRO B 1 289 ? 20.281 -32.969 -33.719 1 94.81 289 PRO B O 1
ATOM 6836 N N . LEU B 1 290 ? 21.656 -32.75 -31.922 1 95.31 290 LEU B N 1
ATOM 6837 C CA . LEU B 1 290 ? 21.609 -31.281 -31.875 1 95.31 290 LEU B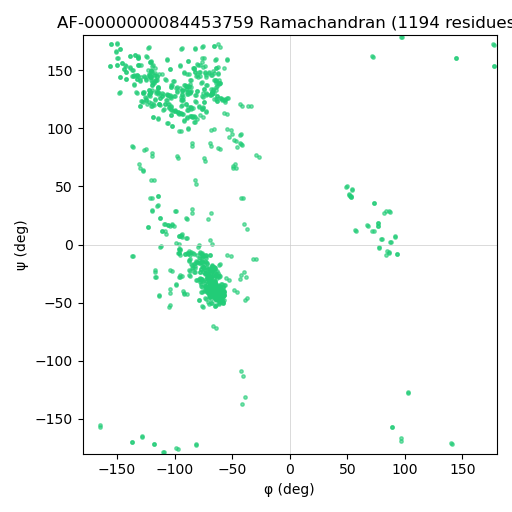 CA 1
ATOM 6838 C C . LEU B 1 290 ? 22.953 -30.672 -32.219 1 95.31 290 LEU B C 1
ATOM 6840 O O . LEU B 1 290 ? 23.969 -31.375 -32.219 1 95.31 290 LEU B O 1
ATOM 6844 N N . PRO B 1 291 ? 23.047 -29.391 -32.656 1 92.38 291 PRO B N 1
ATOM 6845 C CA . PRO B 1 291 ? 24.312 -28.766 -33.031 1 92.38 291 PRO B CA 1
ATOM 6846 C C . PRO B 1 291 ? 25.375 -28.875 -31.953 1 92.38 291 PRO B C 1
ATOM 6848 O O . PRO B 1 291 ? 26.578 -28.906 -32.25 1 92.38 291 PRO B O 1
ATOM 6851 N N . ASP B 1 292 ? 24.938 -28.906 -30.672 1 93.19 292 ASP B N 1
ATOM 6852 C CA . ASP B 1 292 ? 25.906 -28.938 -29.578 1 93.19 292 ASP B CA 1
ATOM 6853 C C . ASP B 1 292 ? 25.938 -30.297 -28.906 1 93.19 292 ASP B C 1
ATOM 6855 O O . ASP B 1 292 ? 26.453 -30.438 -27.781 1 93.19 292 ASP B O 1
ATOM 6859 N N . SER B 1 293 ? 25.422 -31.297 -29.578 1 91.44 293 SER B N 1
ATOM 6860 C CA . SER B 1 293 ? 25.484 -32.656 -29.016 1 91.44 293 SER B CA 1
ATOM 6861 C C . SER B 1 293 ? 26.922 -33.156 -28.984 1 91.44 293 SER B C 1
ATOM 6863 O O . SER B 1 293 ? 27.688 -32.969 -29.938 1 91.44 293 SER B O 1
ATOM 6865 N N . ASP B 1 294 ? 27.469 -33.656 -27.906 1 81.62 294 ASP B N 1
ATOM 6866 C CA . ASP B 1 294 ? 28.859 -34.094 -27.812 1 81.62 294 ASP B CA 1
ATOM 6867 C C . ASP B 1 294 ? 28.969 -35.625 -27.844 1 81.62 294 ASP B C 1
ATOM 6869 O O . ASP B 1 294 ? 30.031 -36.188 -28.109 1 81.62 294 ASP B O 1
ATOM 6873 N N . ASN B 1 295 ? 28.078 -36.312 -27.234 1 79.5 295 ASN B N 1
ATOM 6874 C CA . ASN B 1 295 ? 28.234 -37.781 -27.125 1 79.5 295 ASN B CA 1
ATOM 6875 C C . ASN B 1 295 ? 27.062 -38.5 -27.781 1 79.5 295 ASN B C 1
ATOM 6877 O O . ASN B 1 295 ? 26.438 -39.375 -27.172 1 79.5 295 ASN B O 1
ATOM 6881 N N . GLY B 1 296 ? 26.875 -38.125 -29.109 1 83.88 296 GLY B N 1
ATOM 6882 C CA . GLY B 1 296 ? 25.812 -38.875 -29.797 1 83.88 296 GLY B CA 1
ATOM 6883 C C . GLY B 1 296 ? 24.484 -38.125 -29.797 1 83.88 296 GLY B C 1
ATOM 6884 O O . GLY B 1 296 ? 24.375 -37.062 -29.234 1 83.88 296 GLY B O 1
ATOM 6885 N N . PRO B 1 297 ? 23.578 -38.875 -30.484 1 91.5 297 PRO B N 1
ATOM 6886 C CA . PRO B 1 297 ? 22.266 -38.219 -30.578 1 91.5 297 PRO B CA 1
ATOM 6887 C C . PRO B 1 297 ? 21.5 -38.25 -29.266 1 91.5 297 PRO B C 1
ATOM 6889 O O . PRO B 1 297 ? 21.734 -39.094 -28.422 1 91.5 297 PRO B O 1
ATOM 6892 N N . GLU B 1 298 ? 20.734 -37.25 -29.062 1 94.25 298 GLU B N 1
ATOM 6893 C CA . GLU B 1 298 ? 19.859 -37.188 -27.906 1 94.25 298 GLU B CA 1
ATOM 6894 C C . GLU B 1 298 ? 18.703 -38.188 -28.016 1 94.25 298 GLU B C 1
ATOM 6896 O O . GLU B 1 298 ? 18.297 -38.531 -29.125 1 94.25 298 GLU B O 1
ATOM 6901 N N . TYR B 1 299 ? 18.297 -38.688 -26.828 1 92.62 299 TYR B N 1
ATOM 6902 C CA . TYR B 1 299 ? 17.234 -39.656 -26.797 1 92.62 299 TYR B CA 1
ATOM 6903 C C . TYR B 1 299 ? 16.391 -39.531 -25.531 1 92.62 299 TYR B C 1
ATOM 6905 O O . TYR B 1 299 ? 16.922 -39.406 -24.438 1 92.62 299 TYR B O 1
ATOM 6913 N N . SER B 1 300 ? 15.07 -39.5 -25.75 1 91.5 300 SER B N 1
ATOM 6914 C CA . SER B 1 300 ? 14.125 -39.469 -24.625 1 91.5 300 SER B CA 1
ATOM 6915 C C . SER B 1 300 ? 12.836 -40.219 -24.984 1 91.5 300 SER B C 1
ATOM 6917 O O . SER B 1 300 ? 12.352 -40.094 -26.109 1 91.5 300 SER B O 1
ATOM 6919 N N . ASP B 1 301 ? 12.25 -40.906 -24.031 1 88.75 301 ASP B N 1
ATOM 6920 C CA . ASP B 1 301 ? 11 -41.625 -24.219 1 88.75 301 ASP B CA 1
ATOM 6921 C C . ASP B 1 301 ? 9.805 -40.781 -23.812 1 88.75 301 ASP B C 1
ATOM 6923 O O . ASP B 1 301 ? 9.836 -40.094 -22.781 1 88.75 301 ASP B O 1
ATOM 6927 N N . TYR B 1 302 ? 8.891 -40.75 -24.719 1 89.62 302 TYR B N 1
ATOM 6928 C CA . TYR B 1 302 ? 7.621 -40.062 -24.438 1 89.62 302 TYR B CA 1
ATOM 6929 C C . TYR B 1 302 ? 6.457 -41.062 -24.531 1 89.62 302 TYR B C 1
ATOM 6931 O O . TYR B 1 302 ? 6.531 -42.031 -25.266 1 89.62 302 TYR B O 1
ATOM 6939 N N . ILE B 1 303 ? 5.414 -40.75 -23.828 1 84.19 303 ILE B N 1
ATOM 6940 C CA . ILE B 1 303 ? 4.27 -41.656 -23.797 1 84.19 303 ILE B CA 1
ATOM 6941 C C . ILE B 1 303 ? 3.078 -41 -24.484 1 84.19 303 ILE B C 1
ATOM 6943 O O . ILE B 1 303 ? 2.941 -39.781 -24.484 1 84.19 303 ILE B O 1
ATOM 6947 N N . GLY B 1 304 ? 2.262 -41.844 -25.141 1 83.5 304 GLY B N 1
ATOM 6948 C CA . GLY B 1 304 ? 1.038 -41.375 -25.781 1 83.5 304 GLY B CA 1
ATOM 6949 C C . GLY B 1 304 ? 0.305 -42.469 -26.516 1 83.5 304 GLY B C 1
ATOM 6950 O O . GLY B 1 304 ? 0.893 -43.5 -26.844 1 83.5 304 GLY B O 1
ATOM 6951 N N . HIS B 1 305 ? -1.069 -42.281 -26.641 1 83.25 305 HIS B N 1
ATOM 6952 C CA . HIS B 1 305 ? -1.816 -43.188 -27.5 1 83.25 305 HIS B CA 1
ATOM 6953 C C . HIS B 1 305 ? -1.305 -43.156 -28.938 1 83.25 305 HIS B C 1
ATOM 6955 O O . HIS B 1 305 ? -1.368 -44.156 -29.641 1 83.25 305 HIS B O 1
ATOM 6961 N N . ASN B 1 306 ? -0.936 -42.062 -29.234 1 87.44 306 ASN B N 1
ATOM 6962 C CA . ASN B 1 306 ? -0.277 -41.75 -30.5 1 87.44 306 ASN B CA 1
ATOM 6963 C C . ASN B 1 306 ? 0.698 -40.594 -30.344 1 87.44 306 ASN B C 1
ATOM 6965 O O . ASN B 1 306 ? 0.838 -40.031 -29.25 1 87.44 306 ASN B O 1
ATOM 6969 N N . MET B 1 307 ? 1.398 -40.375 -31.375 1 92.12 307 MET B N 1
ATOM 6970 C CA . MET B 1 307 ? 2.412 -39.344 -31.328 1 92.12 307 MET B CA 1
ATOM 6971 C C . MET B 1 307 ? 1.771 -37.969 -31.422 1 92.12 307 MET B C 1
ATOM 6973 O O . MET B 1 307 ? 2.42 -36.938 -31.141 1 92.12 307 MET B O 1
ATOM 6977 N N . ASP B 1 308 ? 0.511 -37.844 -31.672 1 91.06 308 ASP B N 1
ATOM 6978 C CA . ASP B 1 308 ? -0.144 -36.594 -32.062 1 91.06 308 ASP B CA 1
ATOM 6979 C C . ASP B 1 308 ? -0.105 -35.594 -30.891 1 91.06 308 ASP B C 1
ATOM 6981 O O . ASP B 1 308 ? -0.042 -34.375 -31.125 1 91.06 308 ASP B O 1
ATOM 6985 N N . ARG B 1 309 ? -0.041 -36.031 -29.703 1 88.62 309 ARG B N 1
ATOM 6986 C CA . ARG B 1 309 ? -0.207 -35.125 -28.562 1 88.62 309 ARG B CA 1
ATOM 6987 C C . ARG B 1 309 ? 1.12 -34.906 -27.844 1 88.62 309 ARG B C 1
ATOM 6989 O O . ARG B 1 309 ? 1.157 -34.312 -26.766 1 88.62 309 ARG B O 1
ATOM 6996 N N . ILE B 1 310 ? 2.182 -35.312 -28.406 1 92.94 310 ILE B N 1
ATOM 6997 C CA . ILE B 1 310 ? 3.484 -35.25 -27.75 1 92.94 310 ILE B CA 1
ATOM 6998 C C . ILE B 1 310 ? 4.199 -33.969 -28.156 1 92.94 310 ILE B C 1
ATOM 7000 O O . ILE B 1 310 ? 4.223 -33.594 -29.328 1 92.94 310 ILE B O 1
ATOM 7004 N N . VAL B 1 311 ? 4.629 -33.219 -27.172 1 95.69 311 VAL B N 1
ATOM 7005 C CA . VAL B 1 311 ? 5.559 -32.125 -27.375 1 95.69 311 VAL B CA 1
ATOM 7006 C C . VAL B 1 311 ? 6.879 -32.438 -26.672 1 95.69 311 VAL B C 1
ATOM 7008 O O . VAL B 1 311 ? 6.949 -32.438 -25.438 1 95.69 311 VAL B O 1
ATOM 7011 N N . SER B 1 312 ? 7.922 -32.719 -27.453 1 97 312 SER B N 1
ATOM 7012 C CA . SER B 1 312 ? 9.234 -33.031 -26.906 1 97 312 SER B CA 1
ATOM 7013 C C . SER B 1 312 ? 10.211 -31.875 -27.141 1 97 312 SER B C 1
ATOM 7015 O O . SER B 1 312 ? 10.117 -31.172 -28.156 1 97 312 SER B O 1
ATOM 7017 N N . ILE B 1 313 ? 11.023 -31.641 -26.172 1 97.12 313 ILE B N 1
ATOM 7018 C CA . ILE B 1 313 ? 12.117 -30.688 -26.266 1 97.12 313 ILE B CA 1
ATOM 7019 C C . ILE B 1 313 ? 13.453 -31.406 -26.047 1 97.12 313 ILE B C 1
ATOM 7021 O O . ILE B 1 313 ? 13.664 -32.031 -25.016 1 97.12 313 ILE B O 1
ATOM 7025 N N . GLY B 1 314 ? 14.258 -31.328 -27.062 1 96.5 314 GLY B N 1
ATOM 7026 C CA . GLY B 1 314 ? 15.586 -31.922 -26.953 1 96.5 314 GLY B CA 1
ATOM 7027 C C . GLY B 1 314 ? 16.641 -30.953 -26.5 1 96.5 314 GLY B C 1
ATOM 7028 O O . GLY B 1 314 ? 16.672 -29.797 -26.938 1 96.5 314 GLY B O 1
ATOM 7029 N N . VAL B 1 315 ? 17.422 -31.344 -25.562 1 95.94 315 VAL B N 1
ATOM 7030 C CA . VAL B 1 315 ? 18.594 -30.609 -25.062 1 95.94 315 VAL B CA 1
ATOM 7031 C C . VAL B 1 315 ? 19.781 -31.562 -24.953 1 95.94 315 VAL B C 1
ATOM 7033 O O . VAL B 1 315 ? 19.625 -32.719 -24.578 1 95.94 315 VAL B O 1
ATOM 7036 N N . ALA B 1 316 ? 20.922 -31.031 -25.281 1 94.12 316 ALA B N 1
ATOM 7037 C CA . ALA B 1 316 ? 22.109 -31.875 -25.281 1 94.12 316 ALA B CA 1
ATOM 7038 C C . ALA B 1 316 ? 22.469 -32.312 -23.875 1 94.12 316 ALA B C 1
ATOM 7040 O O . ALA B 1 316 ? 22.5 -31.516 -22.938 1 94.12 316 ALA B O 1
ATOM 7041 N N . HIS B 1 317 ? 22.688 -33.594 -23.703 1 89.5 317 HIS B N 1
ATOM 7042 C CA . HIS B 1 317 ? 23.078 -34.125 -22.406 1 89.5 317 HIS B CA 1
ATOM 7043 C C . HIS B 1 317 ? 24.578 -33.969 -22.156 1 89.5 317 HIS B C 1
ATOM 7045 O O . HIS B 1 317 ? 25.312 -33.594 -23.078 1 89.5 317 HIS B O 1
ATOM 7051 N N . PHE B 1 318 ? 24.906 -34.219 -20.891 1 84.5 318 PHE B N 1
ATOM 7052 C CA . PHE B 1 318 ? 26.312 -34.094 -20.531 1 84.5 318 PHE B CA 1
ATOM 7053 C C . PHE B 1 318 ? 27.016 -35.438 -20.656 1 84.5 318 PHE B C 1
ATOM 7055 O O . PHE B 1 318 ? 26.641 -36.406 -19.984 1 84.5 318 PHE B O 1
ATOM 7062 N N . ALA B 1 319 ? 28.031 -35.406 -21.422 1 81.25 319 ALA B N 1
ATOM 7063 C CA . ALA B 1 319 ? 28.797 -36.656 -21.531 1 81.25 319 ALA B CA 1
ATOM 7064 C C . ALA B 1 319 ? 29.469 -37 -20.203 1 81.25 319 ALA B C 1
ATOM 7066 O O . ALA B 1 319 ? 29.484 -38.156 -19.797 1 81.25 319 ALA B O 1
ATOM 7067 N N . ASN B 1 320 ? 30 -35.906 -19.547 1 81 320 ASN B N 1
ATOM 7068 C CA . ASN B 1 320 ? 30.641 -36.062 -18.25 1 81 320 ASN B CA 1
ATOM 7069 C C . ASN B 1 320 ? 29.922 -35.25 -17.172 1 81 320 ASN B C 1
ATOM 7071 O O . ASN B 1 320 ? 30.109 -34.031 -17.094 1 81 320 ASN B O 1
ATOM 7075 N N . GLU B 1 321 ? 29.266 -35.969 -16.297 1 78.06 321 GLU B N 1
ATOM 7076 C CA . GLU B 1 321 ? 28.469 -35.281 -15.266 1 78.06 321 GLU B CA 1
ATOM 7077 C C . GLU B 1 321 ? 29.375 -34.719 -14.172 1 78.06 321 GLU B C 1
ATOM 7079 O O . GLU B 1 321 ? 28.953 -33.812 -13.43 1 78.06 321 GLU B O 1
ATOM 7084 N N . SER B 1 322 ? 30.562 -35.188 -14.07 1 79.75 322 SER B N 1
ATOM 7085 C CA . SER B 1 322 ? 31.469 -34.75 -13.008 1 79.75 322 SER B CA 1
ATOM 7086 C C . SER B 1 322 ? 32.5 -33.75 -13.523 1 79.75 322 SER B C 1
ATOM 7088 O O . SER B 1 322 ? 33.531 -33.531 -12.867 1 79.75 322 SER B O 1
ATOM 7090 N N . ALA B 1 323 ? 32.219 -33.219 -14.641 1 82.81 323 ALA B N 1
ATOM 7091 C CA . ALA B 1 323 ? 33.188 -32.25 -15.195 1 82.81 323 ALA B CA 1
ATOM 7092 C C . ALA B 1 323 ? 33.25 -30.984 -14.359 1 82.81 323 ALA B C 1
ATOM 7094 O O . ALA B 1 323 ? 32.219 -30.578 -13.773 1 82.81 323 ALA B O 1
ATOM 7095 N N . THR B 1 324 ? 34.406 -30.391 -14.273 1 84.62 324 THR B N 1
ATOM 7096 C CA . THR B 1 324 ? 34.594 -29.141 -13.547 1 84.62 324 THR B CA 1
ATOM 7097 C C . THR B 1 324 ? 33.969 -27.984 -14.32 1 84.62 324 THR B C 1
ATOM 7099 O O . THR B 1 324 ? 33.406 -27.047 -13.727 1 84.62 324 THR B O 1
ATOM 7102 N N . VAL B 1 325 ? 34.156 -28.062 -15.664 1 89.44 325 VAL B N 1
ATOM 7103 C CA . VAL B 1 325 ? 33.562 -27.078 -16.547 1 89.44 325 VAL B CA 1
ATOM 7104 C C . VAL B 1 325 ? 32.688 -27.766 -17.594 1 89.44 325 VAL B C 1
ATOM 7106 O O . VAL B 1 325 ? 33.156 -28.625 -18.344 1 89.44 325 VAL B O 1
ATOM 7109 N N . TYR B 1 326 ? 31.406 -27.422 -17.625 1 89.94 326 TYR B N 1
ATOM 7110 C CA . TYR B 1 326 ? 30.469 -28.047 -18.562 1 89.94 326 TYR B CA 1
ATOM 7111 C C . TYR B 1 326 ? 30.625 -27.453 -19.953 1 89.94 326 TYR B C 1
ATOM 7113 O O . TYR B 1 326 ? 31 -26.297 -20.109 1 89.94 326 TYR B O 1
ATOM 7121 N N . PRO B 1 327 ? 30.375 -28.297 -20.875 1 87.94 327 PRO B N 1
ATOM 7122 C CA . PRO B 1 327 ? 30.375 -27.766 -22.234 1 87.94 327 PRO B CA 1
ATOM 7123 C C . PRO B 1 327 ? 29.266 -26.734 -22.469 1 87.94 327 PRO B C 1
ATOM 7125 O O . PRO B 1 327 ? 28.281 -26.719 -21.734 1 87.94 327 PRO B O 1
ATOM 7128 N N . LEU B 1 328 ? 29.516 -25.969 -23.484 1 88 328 LEU B N 1
ATOM 7129 C CA . LEU B 1 328 ? 28.562 -24.922 -23.812 1 88 328 LEU B CA 1
ATOM 7130 C C . LEU B 1 328 ? 27.297 -25.531 -24.422 1 88 328 LEU B C 1
ATOM 7132 O O . LEU B 1 328 ? 27.375 -26.266 -25.406 1 88 328 LEU B O 1
ATOM 7136 N N . ARG B 1 329 ? 26.172 -25.406 -23.703 1 89.5 329 ARG B N 1
ATOM 7137 C CA . ARG B 1 329 ? 24.859 -25.797 -24.219 1 89.5 329 ARG B CA 1
ATOM 7138 C C . ARG B 1 329 ? 24.016 -24.578 -24.562 1 89.5 329 ARG B C 1
ATOM 7140 O O . ARG B 1 329 ? 23.844 -23.688 -23.734 1 89.5 329 ARG B O 1
ATOM 7147 N N . ARG B 1 330 ? 23.453 -24.562 -25.812 1 94 330 ARG B N 1
ATOM 7148 C CA . ARG B 1 330 ? 22.75 -23.359 -26.219 1 94 330 ARG B CA 1
ATOM 7149 C C . ARG B 1 330 ? 21.422 -23.688 -26.906 1 94 330 ARG B C 1
ATOM 7151 O O . ARG B 1 330 ? 20.562 -22.812 -27.062 1 94 330 ARG B O 1
ATOM 7158 N N . TYR B 1 331 ? 21.234 -25.016 -27.203 1 96.56 331 TYR B N 1
ATOM 7159 C CA . TYR B 1 331 ? 20.156 -25.234 -28.156 1 96.56 331 TYR B CA 1
ATOM 7160 C C . TYR B 1 331 ? 19.031 -26.047 -27.516 1 96.56 331 TYR B C 1
ATOM 7162 O O . TYR B 1 331 ? 19.281 -26.969 -26.75 1 96.56 331 TYR B O 1
ATOM 7170 N N . LEU B 1 332 ? 17.844 -25.641 -27.875 1 97.81 332 LEU B N 1
ATOM 7171 C CA . LEU B 1 332 ? 16.609 -26.391 -27.656 1 97.81 332 LEU B CA 1
ATOM 7172 C C . LEU B 1 332 ? 15.969 -26.797 -28.984 1 97.81 332 LEU B C 1
ATOM 7174 O O . LEU B 1 332 ? 15.844 -25.984 -29.891 1 97.81 332 LEU B O 1
ATOM 7178 N N . ALA B 1 333 ? 15.609 -28.062 -29.109 1 97.88 333 ALA B N 1
ATOM 7179 C CA . ALA B 1 333 ? 14.961 -28.531 -30.328 1 97.88 333 ALA B CA 1
ATOM 7180 C C . ALA B 1 333 ? 13.602 -29.156 -30.016 1 97.88 333 ALA B C 1
ATOM 7182 O O . ALA B 1 333 ? 13.492 -30.047 -29.172 1 97.88 333 ALA B O 1
ATOM 7183 N N . PHE B 1 334 ? 12.586 -28.672 -30.781 1 98.06 334 PHE B N 1
ATOM 7184 C CA . PHE B 1 334 ? 11.234 -29.188 -30.578 1 98.06 334 PHE B CA 1
ATOM 7185 C C . PHE B 1 334 ? 10.906 -30.266 -31.609 1 98.06 334 PHE B C 1
ATOM 7187 O O . PHE B 1 334 ? 11.273 -30.141 -32.781 1 98.06 334 PHE B O 1
ATOM 7194 N N . ALA B 1 335 ? 10.352 -31.297 -31.203 1 97.94 335 ALA B N 1
ATOM 7195 C CA . ALA B 1 335 ? 9.695 -32.312 -32.031 1 97.94 335 ALA B CA 1
ATOM 7196 C C . ALA B 1 335 ? 8.297 -32.625 -31.5 1 97.94 335 ALA B C 1
ATOM 7198 O O . ALA B 1 335 ? 8.148 -33.031 -30.344 1 97.94 335 ALA B O 1
ATOM 7199 N N . THR B 1 336 ? 7.352 -32.375 -32.344 1 96.81 336 THR B N 1
ATOM 7200 C CA . THR B 1 336 ? 5.988 -32.5 -31.812 1 96.81 336 THR B CA 1
ATOM 7201 C C . THR B 1 336 ? 5.125 -33.344 -32.781 1 96.81 336 THR B C 1
ATOM 7203 O O . THR B 1 336 ? 5.504 -33.562 -33.906 1 96.81 336 THR B O 1
ATOM 7206 N N . GLY B 1 337 ? 4.027 -33.812 -32.219 1 94.62 337 GLY B N 1
ATOM 7207 C CA . GLY B 1 337 ? 3.014 -34.5 -33.031 1 94.62 337 GLY B CA 1
ATOM 7208 C C . GLY B 1 337 ? 2.096 -33.531 -33.75 1 94.62 337 GLY B C 1
ATOM 7209 O O . GLY B 1 337 ? 2.297 -32.312 -33.719 1 94.62 337 GLY B O 1
ATOM 7210 N N . SER B 1 338 ? 1.017 -34.125 -34.375 1 93.44 338 SER B N 1
ATOM 7211 C CA . SER B 1 338 ? 0.168 -33.375 -35.312 1 93.44 338 SER B CA 1
ATOM 7212 C C . SER B 1 338 ? -0.682 -32.344 -34.562 1 93.44 338 SER B C 1
ATOM 7214 O O . SER B 1 338 ? -1.018 -31.281 -35.125 1 93.44 338 SER B O 1
ATOM 7216 N N . ASN B 1 339 ? -1.034 -32.594 -33.344 1 90.88 339 ASN B N 1
ATOM 7217 C CA . ASN B 1 339 ? -1.875 -31.656 -32.562 1 90.88 339 ASN B CA 1
ATOM 7218 C C . ASN B 1 339 ? -1.131 -30.375 -32.25 1 90.88 339 ASN B C 1
ATOM 7220 O O . ASN B 1 339 ? -1.752 -29.344 -31.953 1 90.88 339 ASN B O 1
ATOM 7224 N N . TYR B 1 340 ? 0.198 -30.484 -32.188 1 93.94 340 TYR B N 1
ATOM 7225 C CA . TYR B 1 340 ? 1.039 -29.328 -31.922 1 93.94 340 TYR B CA 1
ATOM 7226 C C . TYR B 1 340 ? 2.004 -29.078 -33.062 1 93.94 340 TYR B C 1
ATOM 7228 O O . TYR B 1 340 ? 3.16 -28.703 -32.844 1 93.94 340 TYR B O 1
ATOM 7236 N N . ASP B 1 341 ? 1.545 -29.234 -34.281 1 93.81 341 ASP B N 1
ATOM 7237 C CA . ASP B 1 341 ? 2.375 -29.172 -35.469 1 93.81 341 ASP B CA 1
ATOM 7238 C C . ASP B 1 341 ? 3.033 -27.797 -35.594 1 93.81 341 ASP B C 1
ATOM 7240 O O . ASP B 1 341 ? 4.129 -27.688 -36.156 1 93.81 341 ASP B O 1
ATOM 7244 N N . PHE B 1 342 ? 2.465 -26.781 -35.094 1 93.69 342 PHE B N 1
ATOM 7245 C CA . PHE B 1 342 ? 3.002 -25.422 -35.188 1 93.69 342 PHE B CA 1
ATOM 7246 C C . PHE B 1 342 ? 4.309 -25.297 -34.438 1 93.69 342 PHE B C 1
ATOM 7248 O O . PHE B 1 342 ? 5.094 -24.375 -34.656 1 93.69 342 PHE B O 1
ATOM 7255 N N . LEU B 1 343 ? 4.613 -26.172 -33.469 1 96.75 343 LEU B N 1
ATOM 7256 C CA . LEU B 1 343 ? 5.836 -26.156 -32.688 1 96.75 343 LEU B CA 1
ATOM 7257 C C . LEU B 1 343 ? 6.883 -27.094 -33.281 1 96.75 343 LEU B C 1
ATOM 7259 O O . LEU B 1 343 ? 8.039 -27.094 -32.844 1 96.75 343 LEU B O 1
ATOM 7263 N N . ASN B 1 344 ? 6.48 -27.875 -34.25 1 96.69 344 ASN B N 1
ATOM 7264 C CA . ASN B 1 344 ? 7.391 -28.875 -34.781 1 96.69 344 ASN B CA 1
ATOM 7265 C C . ASN B 1 344 ? 8.578 -28.234 -35.5 1 96.69 344 ASN B C 1
ATOM 7267 O O . ASN B 1 344 ? 8.414 -27.281 -36.281 1 96.69 344 ASN B O 1
ATOM 7271 N N . THR B 1 345 ? 9.758 -28.688 -35.219 1 96.88 345 THR B N 1
ATOM 7272 C CA . THR B 1 345 ? 11.031 -28.312 -35.812 1 96.88 345 THR B CA 1
ATOM 7273 C C . THR B 1 345 ? 11.461 -26.922 -35.344 1 96.88 345 THR B C 1
ATOM 7275 O O . THR B 1 345 ? 12.312 -26.281 -35.969 1 96.88 345 THR B O 1
ATOM 7278 N N . VAL B 1 346 ? 10.789 -26.391 -34.344 1 97.81 346 VAL B N 1
ATOM 7279 C CA . VAL B 1 346 ? 11.273 -25.156 -33.75 1 97.81 346 VAL B CA 1
ATOM 7280 C C . VAL B 1 346 ? 12.602 -25.406 -33.031 1 97.81 346 VAL B C 1
ATOM 7282 O O . VAL B 1 346 ? 12.766 -26.422 -32.344 1 97.81 346 VAL B O 1
ATOM 7285 N N . GLN B 1 347 ? 13.531 -24.609 -33.281 1 97.81 347 GLN B N 1
ATOM 7286 C CA . GLN B 1 347 ? 14.828 -24.641 -32.625 1 97.81 347 GLN B CA 1
ATOM 7287 C C . GLN B 1 347 ? 15.156 -23.281 -32 1 97.81 347 GLN B C 1
ATOM 7289 O O . GLN B 1 347 ? 15.062 -22.25 -32.656 1 97.81 347 GLN B O 1
ATOM 7294 N N . CYS B 1 348 ? 15.477 -23.297 -30.719 1 98.12 348 CYS B N 1
ATOM 7295 C CA . CYS B 1 348 ? 15.805 -22.062 -30.031 1 98.12 348 CYS B CA 1
ATOM 7296 C C . CYS B 1 348 ? 17.25 -22.062 -29.562 1 98.12 348 CYS B C 1
ATOM 7298 O O . CYS B 1 348 ? 17.781 -23.109 -29.188 1 98.12 348 CYS B O 1
ATOM 7300 N N . GLU B 1 349 ? 17.859 -20.906 -29.672 1 97.94 349 GLU B N 1
ATOM 7301 C CA . GLU B 1 349 ? 19.203 -20.672 -29.172 1 97.94 349 GLU B CA 1
ATOM 7302 C C . GLU B 1 349 ? 19.172 -19.688 -28 1 97.94 349 GLU B C 1
ATOM 7304 O O . GLU B 1 349 ? 18.578 -18.609 -28.094 1 97.94 349 GLU B O 1
ATOM 7309 N N . ILE B 1 350 ? 19.781 -20.141 -26.891 1 97.94 350 ILE B N 1
ATOM 7310 C CA . ILE B 1 350 ? 19.828 -19.297 -25.719 1 97.94 350 ILE B CA 1
ATOM 7311 C C . ILE B 1 350 ? 21.266 -18.891 -25.438 1 97.94 350 ILE B C 1
ATOM 7313 O O . ILE B 1 350 ? 22.141 -19.734 -25.266 1 97.94 350 ILE B O 1
ATOM 7317 N N . ASP B 1 351 ? 21.531 -17.562 -25.422 1 96.38 351 ASP B N 1
ATOM 7318 C CA . ASP B 1 351 ? 22.828 -17.016 -25.062 1 96.38 351 ASP B CA 1
ATOM 7319 C C . ASP B 1 351 ? 22.781 -16.297 -23.719 1 96.38 351 ASP B C 1
ATOM 7321 O O . ASP B 1 351 ? 22.078 -15.297 -23.578 1 96.38 351 ASP B O 1
ATOM 7325 N N . PHE B 1 352 ? 23.547 -16.891 -22.766 1 96.38 352 PHE B N 1
ATOM 7326 C CA . PHE B 1 352 ? 23.609 -16.281 -21.453 1 96.38 352 PHE B CA 1
ATOM 7327 C C . PHE B 1 352 ? 24.734 -15.258 -21.391 1 96.38 352 PHE B C 1
ATOM 7329 O O . PHE B 1 352 ? 25.906 -15.617 -21.328 1 96.38 352 PHE B O 1
ATOM 7336 N N . ILE B 1 353 ? 24.359 -13.969 -21.328 1 94.44 353 ILE B N 1
ATOM 7337 C CA . ILE B 1 353 ? 25.328 -12.883 -21.312 1 94.44 353 ILE B CA 1
ATOM 7338 C C . ILE B 1 353 ? 25.469 -12.344 -19.891 1 94.44 353 ILE B C 1
ATOM 7340 O O . ILE B 1 353 ? 24.5 -11.844 -19.312 1 94.44 353 ILE B O 1
ATOM 7344 N N . PRO B 1 354 ? 26.703 -12.5 -19.297 1 95.5 354 PRO B N 1
ATOM 7345 C CA . PRO B 1 354 ? 26.891 -11.875 -17.984 1 95.5 354 PRO B CA 1
ATOM 7346 C C . PRO B 1 354 ? 26.609 -10.375 -18 1 95.5 354 PRO B C 1
ATOM 7348 O O . PRO B 1 354 ? 27.125 -9.648 -18.844 1 95.5 354 PRO B O 1
ATOM 7351 N N . THR B 1 355 ? 25.703 -9.938 -17.141 1 96.12 355 THR B N 1
ATOM 7352 C CA . THR B 1 355 ? 25.234 -8.555 -17.125 1 96.12 355 THR B CA 1
ATOM 7353 C C . THR B 1 355 ? 25 -8.07 -15.703 1 96.12 355 THR B C 1
ATOM 7355 O O . THR B 1 355 ? 24.656 -8.859 -14.82 1 96.12 355 THR B O 1
ATOM 7358 N N . LEU B 1 356 ? 25.344 -6.805 -15.5 1 96.44 356 LEU B N 1
ATOM 7359 C CA . LEU B 1 356 ? 24.984 -6.152 -14.25 1 96.44 356 LEU B CA 1
ATOM 7360 C C . LEU B 1 356 ? 23.594 -5.535 -14.344 1 96.44 356 LEU B C 1
ATOM 7362 O O . LEU B 1 356 ? 23.25 -4.91 -15.344 1 96.44 356 LEU B O 1
ATOM 7366 N N . PHE B 1 357 ? 22.812 -5.742 -13.289 1 97.31 357 PHE B N 1
ATOM 7367 C CA . PHE B 1 357 ? 21.422 -5.273 -13.32 1 97.31 357 PHE B CA 1
ATOM 7368 C C . PHE B 1 357 ? 21.172 -4.273 -12.195 1 97.31 357 PHE B C 1
ATOM 7370 O O . PHE B 1 357 ? 21.672 -4.441 -11.078 1 97.31 357 PHE B O 1
ATOM 7377 N N . ASN B 1 358 ? 20.453 -3.203 -12.531 1 97.25 358 ASN B N 1
ATOM 7378 C CA . ASN B 1 358 ? 19.875 -2.311 -11.531 1 97.25 358 ASN B CA 1
ATOM 7379 C C . ASN B 1 358 ? 18.516 -2.801 -11.055 1 97.25 358 ASN B C 1
ATOM 7381 O O . ASN B 1 358 ? 17.578 -2.926 -11.852 1 97.25 358 ASN B O 1
ATOM 7385 N N . VAL B 1 359 ? 18.422 -3.096 -9.797 1 98.12 359 VAL B N 1
ATOM 7386 C CA . VAL B 1 359 ? 17.188 -3.598 -9.219 1 98.12 359 VAL B CA 1
ATOM 7387 C C . VAL B 1 359 ? 16.547 -2.516 -8.352 1 98.12 359 VAL B C 1
ATOM 7389 O O . VAL B 1 359 ? 17.188 -1.958 -7.465 1 98.12 359 VAL B O 1
ATOM 7392 N N . THR B 1 360 ? 15.32 -2.201 -8.641 1 97.81 360 THR B N 1
ATOM 7393 C CA . THR B 1 360 ? 14.547 -1.251 -7.848 1 97.81 360 THR B CA 1
ATOM 7394 C C . THR B 1 360 ? 13.344 -1.934 -7.211 1 97.81 360 THR B C 1
ATOM 7396 O O . THR B 1 360 ? 12.555 -2.58 -7.902 1 97.81 360 THR B O 1
ATOM 7399 N N . VAL B 1 361 ? 13.227 -1.844 -5.938 1 97.56 361 VAL B N 1
ATOM 7400 C CA . VAL B 1 361 ? 12.148 -2.475 -5.18 1 97.56 361 VAL B CA 1
ATOM 7401 C C . VAL B 1 361 ? 11.234 -1.405 -4.586 1 97.56 361 VAL B C 1
ATOM 7403 O O . VAL B 1 361 ? 11.695 -0.521 -3.859 1 97.56 361 VAL B O 1
ATOM 7406 N N . ASP B 1 362 ? 10.016 -1.415 -4.922 1 94.69 362 ASP B N 1
ATOM 7407 C CA . ASP B 1 362 ? 8.992 -0.565 -4.328 1 94.69 362 ASP B CA 1
ATOM 7408 C C . ASP B 1 362 ? 8.227 -1.309 -3.236 1 94.69 362 ASP B C 1
ATOM 7410 O O . ASP B 1 362 ? 7.457 -2.23 -3.527 1 94.69 362 ASP B O 1
ATOM 7414 N N . LEU B 1 363 ? 8.336 -0.91 -2.014 1 91.5 363 LEU B N 1
ATOM 7415 C CA . LEU B 1 363 ? 7.73 -1.631 -0.9 1 91.5 363 LEU B CA 1
ATOM 7416 C C . LEU B 1 363 ? 6.25 -1.294 -0.774 1 91.5 363 LEU B C 1
ATOM 7418 O O . LEU B 1 363 ? 5.461 -2.111 -0.296 1 91.5 363 LEU B O 1
ATOM 7422 N N . GLN B 1 364 ? 5.859 -0.149 -1.131 1 82.06 364 GLN B N 1
ATOM 7423 C CA . GLN B 1 364 ? 4.453 0.24 -1.047 1 82.06 364 GLN B CA 1
ATOM 7424 C C . GLN B 1 364 ? 3.607 -0.533 -2.055 1 82.06 364 GLN B C 1
ATOM 7426 O O . GLN B 1 364 ? 2.531 -1.031 -1.716 1 82.06 364 GLN B O 1
ATOM 7431 N N . GLY B 1 365 ? 4.137 -0.63 -3.24 1 81.69 365 GLY B N 1
ATOM 7432 C CA . GLY B 1 365 ? 3.42 -1.361 -4.273 1 81.69 365 GLY B CA 1
ATOM 7433 C C . GLY B 1 365 ? 3.791 -2.83 -4.332 1 81.69 365 GLY B C 1
ATOM 7434 O O . GLY B 1 365 ? 3.16 -3.607 -5.051 1 81.69 365 GLY B O 1
ATOM 7435 N N . GLN B 1 366 ? 4.793 -3.25 -3.6 1 88.56 366 GLN B N 1
ATOM 7436 C CA . GLN B 1 366 ? 5.332 -4.605 -3.617 1 88.56 366 GLN B CA 1
ATOM 7437 C C . GLN B 1 366 ? 5.703 -5.031 -5.035 1 88.56 366 GLN B C 1
ATOM 7439 O O . GLN B 1 366 ? 5.324 -6.113 -5.484 1 88.56 366 GLN B O 1
ATOM 7444 N N . ASN B 1 367 ? 6.418 -4.109 -5.707 1 92.19 367 ASN B N 1
ATOM 7445 C CA . ASN B 1 367 ? 6.855 -4.363 -7.078 1 92.19 367 ASN B CA 1
ATOM 7446 C C . ASN B 1 367 ? 8.375 -4.309 -7.199 1 92.19 367 ASN B C 1
ATOM 7448 O O . ASN B 1 367 ? 9.039 -3.592 -6.449 1 92.19 367 ASN B O 1
ATOM 7452 N N . ILE B 1 368 ? 8.891 -5.074 -8.117 1 96.94 368 ILE B N 1
ATOM 7453 C CA . ILE B 1 368 ? 10.312 -5.113 -8.438 1 96.94 368 ILE B CA 1
ATOM 7454 C C . ILE B 1 368 ? 10.516 -4.75 -9.906 1 96.94 368 ILE B C 1
ATOM 7456 O O . ILE B 1 368 ? 9.812 -5.258 -10.781 1 96.94 368 ILE B O 1
ATOM 7460 N N . THR B 1 369 ? 11.398 -3.861 -10.188 1 97.19 369 THR B N 1
ATOM 7461 C CA . THR B 1 369 ? 11.805 -3.553 -11.555 1 97.19 369 THR B CA 1
ATOM 7462 C C . THR B 1 369 ? 13.305 -3.809 -11.742 1 97.19 369 THR B C 1
ATOM 7464 O O . THR B 1 369 ? 14.117 -3.408 -10.906 1 97.19 369 THR B O 1
ATOM 7467 N N . VAL B 1 370 ? 13.617 -4.48 -12.789 1 97.75 370 VAL B N 1
ATOM 7468 C CA . VAL B 1 370 ? 15 -4.836 -13.086 1 97.75 370 VAL B CA 1
ATOM 7469 C C . VAL B 1 370 ? 15.391 -4.277 -14.453 1 97.75 370 VAL B C 1
ATOM 7471 O O . VAL B 1 370 ? 14.688 -4.496 -15.445 1 97.75 370 VAL B O 1
ATOM 7474 N N . ASN B 1 371 ? 16.516 -3.564 -14.469 1 96.56 371 ASN B N 1
ATOM 7475 C CA . ASN B 1 371 ? 17.031 -3.01 -15.711 1 96.56 371 ASN B CA 1
ATOM 7476 C C . ASN B 1 371 ? 18.5 -3.395 -15.93 1 96.56 371 ASN B C 1
ATOM 7478 O O . ASN B 1 371 ? 19.312 -3.293 -15.016 1 96.56 371 ASN B O 1
ATOM 7482 N N . ALA B 1 372 ? 18.7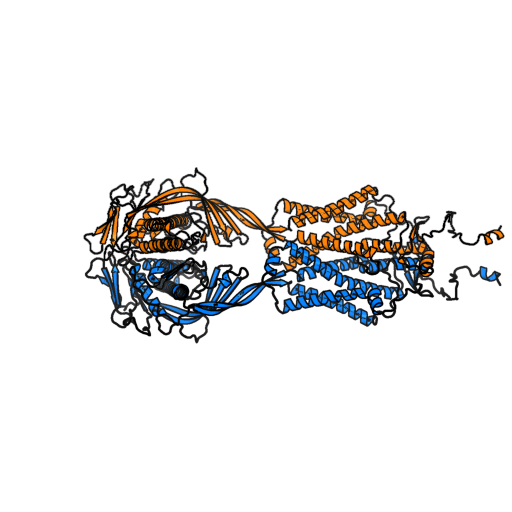34 -3.877 -17.109 1 95.12 372 ALA B N 1
ATOM 7483 C CA . ALA B 1 372 ? 20.109 -4.219 -17.469 1 95.12 372 ALA B CA 1
ATOM 7484 C C . ALA B 1 372 ? 20.938 -2.963 -17.672 1 95.12 372 ALA B C 1
ATOM 7486 O O . ALA B 1 372 ? 20.469 -1.983 -18.25 1 95.12 372 ALA B O 1
ATOM 7487 N N . THR B 1 373 ? 22.141 -3.043 -17.125 1 92.81 373 THR B N 1
ATOM 7488 C CA . THR B 1 373 ? 23.062 -1.938 -17.359 1 92.81 373 THR B CA 1
ATOM 7489 C C . THR B 1 373 ? 23.859 -2.174 -18.641 1 92.81 373 THR B C 1
ATOM 7491 O O . THR B 1 373 ? 23.891 -3.289 -19.156 1 92.81 373 THR B O 1
ATOM 7494 N N . ASN B 1 374 ? 24.375 -1.115 -19.203 1 85.19 374 ASN B N 1
ATOM 7495 C CA . ASN B 1 374 ? 25.188 -1.229 -20.422 1 85.19 374 ASN B CA 1
ATOM 7496 C C . ASN B 1 374 ? 26.656 -1.422 -20.094 1 85.19 374 ASN B C 1
ATOM 7498 O O . ASN B 1 374 ? 27.516 -1.244 -20.969 1 85.19 374 ASN B O 1
ATOM 7502 N N . ASP B 1 375 ? 26.828 -1.894 -18.953 1 75.94 375 ASP B N 1
ATOM 7503 C CA . ASP B 1 375 ? 28.234 -2.068 -18.594 1 75.94 375 ASP B CA 1
ATOM 7504 C C . ASP B 1 375 ? 28.844 -3.277 -19.312 1 75.94 375 ASP B C 1
ATOM 7506 O O . ASP B 1 375 ? 28.234 -4.348 -19.344 1 75.94 375 ASP B O 1
ATOM 7510 N N . ALA B 1 376 ? 29.859 -3.15 -20.188 1 64.19 376 ALA B N 1
ATOM 7511 C CA . ALA B 1 376 ? 30.453 -4.129 -21.109 1 64.19 376 ALA B CA 1
ATOM 7512 C C . ALA B 1 376 ? 31.297 -5.148 -20.344 1 64.19 376 ALA B C 1
ATOM 7514 O O . ALA B 1 376 ? 31.391 -6.305 -20.75 1 64.19 376 ALA B O 1
ATOM 7515 N N . GLU B 1 377 ? 31.812 -4.871 -19.234 1 75.38 377 GLU B N 1
ATOM 7516 C CA . GLU B 1 377 ? 32.812 -5.785 -18.703 1 75.38 377 GLU B CA 1
ATOM 7517 C C . GLU B 1 377 ? 32.375 -6.363 -17.359 1 75.38 377 GLU B C 1
ATOM 7519 O O . GLU B 1 377 ? 32.719 -5.824 -16.312 1 75.38 377 GLU B O 1
ATOM 7524 N N . ILE B 1 378 ? 31.469 -7.375 -17.422 1 84.75 378 ILE B N 1
ATOM 7525 C CA . ILE B 1 378 ? 31.078 -8.016 -16.172 1 84.75 378 ILE B CA 1
ATOM 7526 C C . ILE B 1 378 ? 31.625 -9.445 -16.141 1 84.75 378 ILE B C 1
ATOM 7528 O O . ILE B 1 378 ? 31.609 -10.141 -17.156 1 84.75 378 ILE B O 1
ATOM 7532 N N . GLN B 1 379 ? 32.25 -9.773 -15.086 1 89.44 379 GLN B N 1
ATOM 7533 C CA . GLN B 1 379 ? 32.75 -11.125 -14.898 1 89.44 379 GLN B CA 1
ATOM 7534 C C . GLN B 1 379 ? 31.609 -12.133 -14.828 1 89.44 379 GLN B C 1
ATOM 7536 O O . GLN B 1 379 ? 30.562 -11.844 -14.266 1 89.44 379 GLN B O 1
ATOM 7541 N N . ASP B 1 380 ? 31.906 -13.297 -15.453 1 93.56 380 ASP B N 1
ATOM 7542 C CA . ASP B 1 380 ? 30.922 -14.375 -15.406 1 93.56 380 ASP B CA 1
ATOM 7543 C C . ASP B 1 380 ? 30.688 -14.844 -13.969 1 93.56 380 ASP B C 1
ATOM 7545 O O . ASP B 1 380 ? 31.641 -15.156 -13.25 1 93.56 380 ASP B O 1
ATOM 7549 N N . ILE B 1 381 ? 29.484 -14.898 -13.539 1 93.44 381 ILE B N 1
ATOM 7550 C CA . ILE B 1 381 ? 29.156 -15.227 -12.156 1 93.44 381 ILE B CA 1
ATOM 7551 C C . ILE B 1 381 ? 29.422 -16.719 -11.906 1 93.44 381 ILE B C 1
ATOM 7553 O O . ILE B 1 381 ? 29.656 -17.125 -10.766 1 93.44 381 ILE B O 1
ATOM 7557 N N . ASN B 1 382 ? 29.312 -17.516 -12.891 1 94.06 382 ASN B N 1
ATOM 7558 C CA . ASN B 1 382 ? 29.531 -18.953 -12.789 1 94.06 382 ASN B CA 1
ATOM 7559 C C . ASN B 1 382 ? 30.359 -19.469 -13.961 1 94.06 382 ASN B C 1
ATOM 7561 O O . ASN B 1 382 ? 29.828 -20.156 -14.844 1 94.06 382 ASN B O 1
ATOM 7565 N N . PRO B 1 383 ? 31.625 -19.359 -13.828 1 92.06 383 PRO B N 1
ATOM 7566 C CA . PRO B 1 383 ? 32.5 -19.734 -14.945 1 92.06 383 PRO B CA 1
ATOM 7567 C C . PRO B 1 383 ? 32.469 -21.234 -15.227 1 92.06 383 PRO B C 1
ATOM 7569 O O . PRO B 1 383 ? 32.875 -21.672 -16.312 1 92.06 383 PRO B O 1
ATOM 7572 N N . SER B 1 384 ? 32.031 -22.062 -14.328 1 91.38 384 SER B N 1
ATOM 7573 C CA . SER B 1 384 ? 31.938 -23.5 -14.523 1 91.38 384 SER B CA 1
ATOM 7574 C C . SER B 1 384 ? 30.797 -23.859 -15.477 1 91.38 384 SER B C 1
ATOM 7576 O O . SER B 1 384 ? 30.734 -24.984 -15.969 1 91.38 384 SER B O 1
ATOM 7578 N N . ARG B 1 385 ? 29.875 -22.984 -15.781 1 92.94 385 ARG B N 1
ATOM 7579 C CA . ARG B 1 385 ? 28.734 -23.125 -16.672 1 92.94 385 ARG B CA 1
ATOM 7580 C C . ARG B 1 385 ? 27.719 -24.125 -16.125 1 92.94 385 ARG B C 1
ATOM 7582 O O . ARG B 1 385 ? 26.859 -24.625 -16.859 1 92.94 385 ARG B O 1
ATOM 7589 N N . ARG B 1 386 ? 27.812 -24.406 -14.93 1 93 386 ARG B N 1
ATOM 7590 C CA . ARG B 1 386 ? 26.891 -25.344 -14.297 1 93 386 ARG B CA 1
ATOM 7591 C C . ARG B 1 386 ? 25.469 -24.797 -14.25 1 93 386 ARG B C 1
ATOM 7593 O O . ARG B 1 386 ? 24.516 -25.516 -14.547 1 93 386 ARG B O 1
ATOM 7600 N N . LEU B 1 387 ? 25.438 -23.562 -13.898 1 95.12 387 LEU B N 1
ATOM 7601 C CA . LEU B 1 387 ? 24.125 -22.938 -13.758 1 95.12 387 LEU B CA 1
ATOM 7602 C C . LEU B 1 387 ? 23.406 -22.875 -15.102 1 95.12 387 LEU B C 1
ATOM 7604 O O . LEU B 1 387 ? 22.281 -23.375 -15.242 1 95.12 387 LEU B O 1
ATOM 7608 N N . LYS B 1 388 ? 24.031 -22.328 -16.109 1 95.12 388 LYS B N 1
ATOM 7609 C CA . LYS B 1 388 ? 23.391 -22.172 -17.406 1 95.12 388 LYS B CA 1
ATOM 7610 C C . LYS B 1 388 ? 23.078 -23.531 -18.047 1 95.12 388 LYS B C 1
ATOM 7612 O O . LYS B 1 388 ? 22.016 -23.703 -18.641 1 95.12 388 LYS B O 1
ATOM 7617 N N . SER B 1 389 ? 23.953 -24.5 -17.859 1 94.12 389 SER B N 1
ATOM 7618 C CA . SER B 1 389 ? 23.75 -25.828 -18.438 1 94.12 389 SER B CA 1
ATOM 7619 C C . SER B 1 389 ? 22.609 -26.562 -17.75 1 94.12 389 SER B C 1
ATOM 7621 O O . SER B 1 389 ? 21.828 -27.25 -18.391 1 94.12 389 SER B O 1
ATOM 7623 N N . THR B 1 390 ? 22.594 -26.422 -16.484 1 94 390 THR B N 1
ATOM 7624 C CA . THR B 1 390 ? 21.516 -27.078 -15.727 1 94 390 THR B CA 1
ATOM 7625 C C . THR B 1 390 ? 20.172 -26.469 -16.078 1 94 390 THR B C 1
ATOM 7627 O O . THR B 1 390 ? 19.172 -27.172 -16.203 1 94 390 THR B O 1
ATOM 7630 N N . VAL B 1 391 ? 20.141 -25.156 -16.234 1 96.38 391 VAL B N 1
ATOM 7631 C CA . VAL B 1 391 ? 18.906 -24.484 -16.609 1 96.38 391 VAL B CA 1
ATOM 7632 C C . VAL B 1 391 ? 18.422 -25.016 -17.953 1 96.38 391 VAL B C 1
ATOM 7634 O O . VAL B 1 391 ? 17.234 -25.297 -18.125 1 96.38 391 VAL B O 1
ATOM 7637 N N . MET B 1 392 ? 19.297 -25.219 -18.859 1 96.44 392 MET B N 1
ATOM 7638 C CA . MET B 1 392 ? 18.953 -25.734 -20.188 1 96.44 392 MET B CA 1
ATOM 7639 C C . MET B 1 392 ? 18.359 -27.141 -20.078 1 96.44 392 MET B C 1
ATOM 7641 O O . MET B 1 392 ? 17.344 -27.438 -20.703 1 96.44 392 MET B O 1
ATOM 7645 N N . ARG B 1 393 ? 18.859 -27.906 -19.266 1 94.25 393 ARG B N 1
ATOM 7646 C CA . ARG B 1 393 ? 18.453 -29.297 -19.141 1 94.25 393 ARG B CA 1
ATOM 7647 C C . ARG B 1 393 ? 17.062 -29.406 -18.516 1 94.25 393 ARG B C 1
ATOM 7649 O O . ARG B 1 393 ? 16.344 -30.391 -18.75 1 94.25 393 ARG B O 1
ATOM 7656 N N . GLN B 1 394 ? 16.734 -28.438 -17.797 1 94.44 394 GLN B N 1
ATOM 7657 C CA . GLN B 1 394 ? 15.414 -28.469 -17.156 1 94.44 394 GLN B CA 1
ATOM 7658 C C . GLN B 1 394 ? 14.297 -28.469 -18.203 1 94.44 394 GLN B C 1
ATOM 7660 O O . GLN B 1 394 ? 13.234 -29.047 -17.984 1 94.44 394 GLN B O 1
ATOM 7665 N N . PHE B 1 395 ? 14.516 -27.891 -19.375 1 95.88 395 PHE B N 1
ATOM 7666 C CA . PHE B 1 395 ? 13.484 -27.844 -20.406 1 95.88 395 PHE B CA 1
ATOM 7667 C C . PHE B 1 395 ? 13.125 -29.234 -20.891 1 95.88 395 PHE B C 1
ATOM 7669 O O . PHE B 1 395 ? 11.945 -29.531 -21.094 1 95.88 395 PHE B O 1
ATOM 7676 N N . GLU B 1 396 ? 14.102 -30.047 -21.094 1 94.25 396 GLU B N 1
ATOM 7677 C CA . GLU B 1 396 ? 13.844 -31.422 -21.5 1 94.25 396 GLU B CA 1
ATOM 7678 C C . GLU B 1 396 ? 13.102 -32.219 -20.422 1 94.25 396 GLU B C 1
ATOM 7680 O O . GLU B 1 396 ? 12.148 -32.938 -20.719 1 94.25 396 GLU B O 1
ATOM 7685 N N . LEU B 1 397 ? 13.555 -32.031 -19.234 1 90 397 LEU B N 1
ATOM 7686 C CA . LEU B 1 397 ? 12.938 -32.719 -18.109 1 90 397 LEU B CA 1
ATOM 7687 C C . LEU B 1 397 ? 11.469 -32.312 -17.953 1 90 397 LEU B C 1
ATOM 7689 O O . LEU B 1 397 ? 10.602 -33.156 -17.766 1 90 397 LEU B O 1
ATOM 7693 N N . ILE B 1 398 ? 11.195 -31.062 -18.062 1 90.06 398 ILE B N 1
ATOM 7694 C CA . ILE B 1 398 ? 9.844 -30.547 -17.906 1 90.06 398 ILE B CA 1
ATOM 7695 C C . ILE B 1 398 ? 8.953 -31.062 -19.031 1 90.06 398 ILE B C 1
ATOM 7697 O O . ILE B 1 398 ? 7.809 -31.453 -18.812 1 90.06 398 ILE B O 1
ATOM 7701 N N . ALA B 1 399 ? 9.484 -31.047 -20.234 1 92.75 399 ALA B N 1
ATOM 7702 C CA . ALA B 1 399 ? 8.711 -31.516 -21.375 1 92.75 399 ALA B CA 1
ATOM 7703 C C . ALA B 1 399 ? 8.352 -33 -21.203 1 92.75 399 ALA B C 1
ATOM 7705 O O . ALA B 1 399 ? 7.23 -33.406 -21.531 1 92.75 399 ALA B O 1
ATOM 7706 N N . ASN B 1 400 ? 9.258 -33.75 -20.719 1 88.44 400 ASN B N 1
ATOM 7707 C CA . ASN B 1 400 ? 9.031 -35.156 -20.516 1 88.44 400 ASN B CA 1
ATOM 7708 C C . ASN B 1 400 ? 8.047 -35.438 -19.375 1 88.44 400 ASN B C 1
ATOM 7710 O O . ASN B 1 400 ? 7.129 -36.25 -19.516 1 88.44 400 ASN B O 1
ATOM 7714 N N . ASP B 1 401 ? 8.219 -34.719 -18.359 1 81.56 401 ASP B N 1
ATOM 7715 C CA . ASP B 1 401 ? 7.391 -34.906 -17.156 1 81.56 401 ASP B CA 1
ATOM 7716 C C . ASP B 1 401 ? 5.957 -34.438 -17.406 1 81.56 401 ASP B C 1
ATOM 7718 O O . ASP B 1 401 ? 5.02 -34.969 -16.797 1 81.56 401 ASP B O 1
ATOM 7722 N N . GLU B 1 402 ? 5.785 -33.531 -18.297 1 83.38 402 GLU B N 1
ATOM 7723 C CA . GLU B 1 402 ? 4.48 -32.906 -18.484 1 83.38 402 GLU B CA 1
ATOM 7724 C C . GLU B 1 402 ? 3.762 -33.469 -19.703 1 83.38 402 GLU B C 1
ATOM 7726 O O . GLU B 1 402 ? 2.818 -32.875 -20.219 1 83.38 402 GLU B O 1
ATOM 7731 N N . THR B 1 403 ? 4.223 -34.625 -20.156 1 84.19 403 THR B N 1
ATOM 7732 C CA . THR B 1 403 ? 3.533 -35.344 -21.219 1 84.19 403 THR B CA 1
ATOM 7733 C C . THR B 1 403 ? 2.801 -36.562 -20.641 1 84.19 403 THR B C 1
ATOM 7735 O O . THR B 1 403 ? 3.402 -37.406 -19.969 1 84.19 403 THR B O 1
ATOM 7738 N N . ASN B 1 404 ? 1.519 -36.594 -20.828 1 79 404 ASN B N 1
ATOM 7739 C CA . ASN B 1 404 ? 0.724 -37.75 -20.422 1 79 404 ASN B CA 1
ATOM 7740 C C . ASN B 1 404 ? 0.041 -38.406 -21.625 1 79 404 ASN B C 1
ATOM 7742 O O . ASN B 1 404 ? 0.381 -38.125 -22.766 1 79 404 ASN B O 1
ATOM 7746 N N . LEU B 1 405 ? -0.84 -39.344 -21.391 1 77.31 405 LEU B N 1
ATOM 7747 C CA . LEU B 1 405 ? -1.466 -40.125 -22.469 1 77.31 405 LEU B CA 1
ATOM 7748 C C . LEU B 1 405 ? -2.391 -39.25 -23.297 1 77.31 405 LEU B C 1
ATOM 7750 O O . LEU B 1 405 ? -2.648 -39.531 -24.469 1 77.31 405 LEU B O 1
ATOM 7754 N N . TYR B 1 406 ? -2.799 -38.125 -22.672 1 72.81 406 TYR B N 1
ATOM 7755 C CA . TYR B 1 406 ? -3.9 -37.438 -23.312 1 72.81 406 TYR B CA 1
ATOM 7756 C C . TYR B 1 406 ? -3.459 -36.031 -23.781 1 72.81 406 TYR B C 1
ATOM 7758 O O . TYR B 1 406 ? -4.039 -35.5 -24.719 1 72.81 406 TYR B O 1
ATOM 7766 N N . ILE B 1 407 ? -2.512 -35.5 -23.109 1 79.06 407 ILE B N 1
ATOM 7767 C CA . ILE B 1 407 ? -2.174 -34.094 -23.453 1 79.06 407 ILE B CA 1
ATOM 7768 C C . ILE B 1 407 ? -0.737 -33.812 -23.031 1 79.06 407 ILE B C 1
ATOM 7770 O O . ILE B 1 407 ? -0.152 -34.562 -22.234 1 79.06 407 ILE B O 1
ATOM 7774 N N . SER B 1 408 ? -0.114 -32.844 -23.719 1 87.31 408 SER B N 1
ATOM 7775 C CA . SER B 1 408 ? 1.115 -32.219 -23.266 1 87.31 408 SER B CA 1
ATOM 7776 C C . SER B 1 408 ? 0.826 -30.875 -22.609 1 87.31 408 SER B C 1
ATOM 7778 O O . SER B 1 408 ? 0.465 -29.906 -23.281 1 87.31 408 SER B O 1
ATOM 7780 N N . THR B 1 409 ? 1.121 -30.781 -21.328 1 82.62 409 THR B N 1
ATOM 7781 C CA . THR B 1 409 ? 0.844 -29.531 -20.625 1 82.62 409 THR B CA 1
ATOM 7782 C C . THR B 1 409 ? 1.803 -28.438 -21.078 1 82.62 409 THR B C 1
ATOM 7784 O O . THR B 1 409 ? 1.448 -27.25 -21.078 1 82.62 409 THR B O 1
ATOM 7787 N N . VAL B 1 410 ? 2.996 -28.797 -21.469 1 90.62 410 VAL B N 1
ATOM 7788 C CA . VAL B 1 410 ? 3.949 -27.828 -22.016 1 90.62 410 VAL B CA 1
ATOM 7789 C C . VAL B 1 410 ? 3.428 -27.266 -23.344 1 90.62 410 VAL B C 1
ATOM 7791 O O . VAL B 1 410 ? 3.484 -26.062 -23.578 1 90.62 410 VAL B O 1
ATOM 7794 N N . GLY B 1 411 ? 2.934 -28.172 -24.125 1 90.94 411 GLY B N 1
ATOM 7795 C CA . GLY B 1 411 ? 2.338 -27.719 -25.375 1 90.94 411 GLY B CA 1
ATOM 7796 C C . GLY B 1 411 ? 1.179 -26.766 -25.188 1 90.94 411 GLY B C 1
ATOM 7797 O O . GLY B 1 411 ? 1.063 -25.766 -25.891 1 90.94 411 GLY B O 1
ATOM 7798 N N . THR B 1 412 ? 0.424 -27.062 -24.234 1 84.31 412 THR B N 1
ATOM 7799 C CA . THR B 1 412 ? -0.722 -26.219 -23.938 1 84.31 412 THR B CA 1
ATOM 7800 C C . THR B 1 412 ? -0.263 -24.844 -23.438 1 84.31 412 THR B C 1
ATOM 7802 O O . THR B 1 412 ? -0.885 -23.828 -23.75 1 84.31 412 THR B O 1
ATOM 7805 N N . ALA B 1 413 ? 0.712 -24.844 -22.625 1 87.94 413 ALA B N 1
ATOM 7806 C CA . ALA B 1 413 ? 1.24 -23.594 -22.109 1 87.94 413 ALA B CA 1
ATOM 7807 C C . ALA B 1 413 ? 1.78 -22.719 -23.234 1 87.94 413 ALA B C 1
ATOM 7809 O O . ALA B 1 413 ? 1.507 -21.516 -23.297 1 87.94 413 ALA B O 1
ATOM 7810 N N . PHE B 1 414 ? 2.51 -23.297 -24.172 1 93.56 414 PHE B N 1
ATOM 7811 C CA . PHE B 1 414 ? 3.027 -22.562 -25.312 1 93.56 414 PHE B CA 1
ATOM 7812 C C . PHE B 1 414 ? 1.888 -22.062 -26.203 1 93.56 414 PHE B C 1
ATOM 7814 O O . PHE B 1 414 ? 1.93 -20.953 -26.719 1 93.56 414 PHE B O 1
ATOM 7821 N N . ASN B 1 415 ? 0.932 -22.891 -26.375 1 89.62 415 ASN B N 1
ATOM 7822 C CA . ASN B 1 415 ? -0.223 -22.5 -27.172 1 89.62 415 ASN B CA 1
ATOM 7823 C C . ASN B 1 415 ? -0.939 -21.297 -26.578 1 89.62 415 ASN B C 1
ATOM 7825 O O . ASN B 1 415 ? -1.441 -20.438 -27.312 1 89.62 415 ASN B O 1
ATOM 7829 N N . ALA B 1 416 ? -0.994 -21.297 -25.328 1 85.06 416 ALA B N 1
ATOM 7830 C CA . ALA B 1 416 ? -1.621 -20.156 -24.656 1 85.06 416 ALA B CA 1
ATOM 7831 C C . ALA B 1 416 ? -0.858 -18.875 -24.953 1 85.06 416 ALA B C 1
ATOM 7833 O O . ALA B 1 416 ? -1.463 -17.828 -25.234 1 85.06 416 ALA B O 1
ATOM 7834 N N . SER B 1 417 ? 0.39 -18.875 -24.828 1 91.31 417 SER B N 1
ATOM 7835 C CA . SER B 1 417 ? 1.219 -17.703 -25.125 1 91.31 417 SER B CA 1
ATOM 7836 C C . SER B 1 417 ? 1.068 -17.281 -26.594 1 91.31 417 SER B C 1
ATOM 7838 O O . SER B 1 417 ? 1.03 -16.094 -26.891 1 91.31 417 SER B O 1
ATOM 7840 N N . ILE B 1 418 ? 0.985 -18.203 -27.484 1 92.94 418 ILE B N 1
ATOM 7841 C CA . ILE B 1 418 ? 0.82 -17.938 -28.906 1 92.94 418 ILE B CA 1
ATOM 7842 C C . ILE B 1 418 ? -0.531 -17.266 -29.141 1 92.94 418 ILE B C 1
ATOM 7844 O O . ILE B 1 418 ? -0.62 -16.281 -29.891 1 92.94 418 ILE B O 1
ATOM 7848 N N . THR B 1 419 ? -1.511 -17.812 -28.547 1 86.75 419 THR B N 1
ATOM 7849 C CA . THR B 1 419 ? -2.848 -17.25 -28.688 1 86.75 419 THR B CA 1
ATOM 7850 C C . THR B 1 419 ? -2.891 -15.82 -28.172 1 86.75 419 THR B C 1
ATOM 7852 O O . THR B 1 419 ? -3.551 -14.961 -28.75 1 86.75 419 THR B O 1
ATOM 7855 N N . ASP B 1 420 ? -2.221 -15.57 -27.125 1 88.12 420 ASP B N 1
ATOM 7856 C CA . ASP B 1 420 ? -2.172 -14.219 -26.562 1 88.12 420 ASP B CA 1
ATOM 7857 C C . ASP B 1 420 ? -1.502 -13.25 -27.531 1 88.12 420 ASP B C 1
ATOM 7859 O O . ASP B 1 420 ? -1.985 -12.133 -27.719 1 88.12 420 ASP B O 1
ATOM 7863 N N . LEU B 1 421 ? -0.414 -13.664 -28.031 1 91.5 421 LEU B N 1
ATOM 7864 C CA . LEU B 1 421 ? 0.274 -12.797 -28.969 1 91.5 421 LEU B CA 1
ATOM 7865 C C . LEU B 1 421 ? -0.577 -12.562 -30.219 1 91.5 421 LEU B C 1
ATOM 7867 O O . LEU B 1 421 ? -0.605 -11.453 -30.766 1 91.5 421 LEU B O 1
ATOM 7871 N N . ARG B 1 422 ? -1.229 -13.594 -30.672 1 89.38 422 ARG B N 1
ATOM 7872 C CA . ARG B 1 422 ? -2.125 -13.469 -31.812 1 89.38 422 ARG B CA 1
ATOM 7873 C C . ARG B 1 422 ? -3.229 -12.453 -31.531 1 89.38 422 ARG B C 1
ATOM 7875 O O . ARG B 1 422 ? -3.562 -11.641 -32.406 1 89.38 422 ARG B O 1
ATOM 7882 N N . THR B 1 423 ? -3.75 -12.578 -30.406 1 84.31 423 THR B N 1
ATOM 7883 C CA . THR B 1 423 ? -4.793 -11.641 -30 1 84.31 423 THR B CA 1
ATOM 7884 C C . THR B 1 423 ? -4.254 -10.211 -29.984 1 84.31 423 THR B C 1
ATOM 7886 O O . THR B 1 423 ? -4.93 -9.281 -30.438 1 84.31 423 THR B O 1
ATOM 7889 N N . TYR B 1 424 ? -3.146 -9.938 -29.484 1 87.75 424 TYR B N 1
ATOM 7890 C CA . TYR B 1 424 ? -2.506 -8.625 -29.453 1 87.75 424 TYR B CA 1
ATOM 7891 C C . TYR B 1 424 ? -2.303 -8.078 -30.859 1 87.75 424 TYR B C 1
ATOM 7893 O O . TYR B 1 424 ? -2.633 -6.926 -31.141 1 87.75 424 TYR B O 1
ATOM 7901 N N . ILE B 1 425 ? -1.793 -8.891 -31.656 1 89.12 425 ILE B N 1
ATOM 7902 C CA . ILE B 1 425 ? -1.464 -8.461 -33 1 89.12 425 ILE B CA 1
ATOM 7903 C C . ILE B 1 425 ? -2.746 -8.148 -33.781 1 89.12 425 ILE B C 1
ATOM 7905 O O . ILE B 1 425 ? -2.805 -7.18 -34.531 1 89.12 425 ILE B O 1
ATOM 7909 N N . HIS B 1 426 ? -3.705 -8.961 -33.562 1 84.19 426 HIS B N 1
ATOM 7910 C CA . HIS B 1 426 ? -4.969 -8.75 -34.25 1 84.19 426 HIS B CA 1
ATOM 7911 C C . HIS B 1 426 ? -5.672 -7.492 -33.75 1 84.19 426 HIS B C 1
ATOM 7913 O O . HIS B 1 426 ? -6.434 -6.867 -34.5 1 84.19 426 HIS B O 1
ATOM 7919 N N . SER B 1 427 ? -5.484 -7.234 -32.562 1 79.31 427 SER B N 1
ATOM 7920 C CA . SER B 1 427 ? -6.102 -6.039 -31.984 1 79.31 427 SER B CA 1
ATOM 7921 C C . SER B 1 427 ? -5.266 -4.797 -32.281 1 79.31 427 SER B C 1
ATOM 7923 O O . SER B 1 427 ? -5.75 -3.672 -32.125 1 79.31 427 SER B O 1
ATOM 7925 N N . SER B 1 428 ? -4.113 -5.027 -32.562 1 77.06 428 SER B N 1
ATOM 7926 C CA . SER B 1 428 ? -3.213 -3.908 -32.844 1 77.06 428 SER B CA 1
ATOM 7927 C C . SER B 1 428 ? -3.451 -3.328 -34.219 1 77.06 428 SER B C 1
ATOM 7929 O O . SER B 1 428 ? -4.148 -3.93 -35.062 1 77.06 428 SER B O 1
ATOM 7931 N N . SER B 1 429 ? -3.09 -2.104 -34.438 1 69.69 429 SER B N 1
ATOM 7932 C CA . SER B 1 429 ? -3.357 -1.292 -35.625 1 69.69 429 SER B CA 1
ATOM 7933 C C . SER B 1 429 ? -2.725 -1.904 -36.875 1 69.69 429 SER B C 1
ATOM 7935 O O . SER B 1 429 ? -3.104 -1.568 -38 1 69.69 429 SER B O 1
ATOM 7937 N N . HIS B 1 430 ? -1.757 -2.822 -36.625 1 70.62 430 HIS B N 1
ATOM 7938 C CA . HIS B 1 430 ? -1.104 -3.336 -37.844 1 70.62 430 HIS B CA 1
ATOM 7939 C C . HIS B 1 430 ? -1.067 -4.859 -37.812 1 70.62 430 HIS B C 1
ATOM 7941 O O . HIS B 1 430 ? 0.009 -5.461 -37.844 1 70.62 430 HIS B O 1
ATOM 7947 N N . PRO B 1 431 ? -2.191 -5.473 -37.938 1 71.12 431 PRO B N 1
ATOM 7948 C CA . PRO B 1 431 ? -2.229 -6.938 -37.875 1 71.12 431 PRO B CA 1
ATOM 7949 C C . PRO B 1 431 ? -1.495 -7.602 -39.031 1 71.12 431 PRO B C 1
ATOM 7951 O O . PRO B 1 431 ? -0.97 -8.711 -38.875 1 71.12 431 PRO B O 1
ATOM 7954 N N . GLY B 1 432 ? -1.336 -6.949 -40.219 1 72.5 432 GLY B N 1
ATOM 7955 C CA . GLY B 1 432 ? -0.781 -7.547 -41.406 1 72.5 432 GLY B CA 1
ATOM 7956 C C . GLY B 1 432 ? 0.731 -7.66 -41.375 1 72.5 432 GLY B C 1
ATOM 7957 O O . GLY B 1 432 ? 1.324 -8.352 -42.219 1 72.5 432 GLY B O 1
ATOM 7958 N N . GLN B 1 433 ? 1.393 -7.168 -40.5 1 80.56 433 GLN B N 1
ATOM 7959 C CA . GLN B 1 433 ? 2.852 -7.125 -40.469 1 80.56 433 GLN B CA 1
ATOM 7960 C C . GLN B 1 433 ? 3.439 -8.414 -39.906 1 80.56 433 GLN B C 1
ATOM 7962 O O . GLN B 1 433 ? 4.609 -8.719 -40.125 1 80.56 433 GLN B O 1
ATOM 7967 N N . TRP B 1 434 ? 2.607 -9.297 -39.406 1 88.62 434 TRP B N 1
ATOM 7968 C CA . TRP B 1 434 ? 3.119 -10.508 -38.781 1 88.62 434 TRP B CA 1
ATOM 7969 C C . TRP B 1 434 ? 2.566 -11.758 -39.469 1 88.62 434 TRP B C 1
ATOM 7971 O O . TRP B 1 434 ? 1.356 -11.867 -39.688 1 88.62 434 TRP B O 1
ATOM 7981 N N . SER B 1 435 ? 3.521 -12.578 -39.938 1 91.06 435 SER B N 1
ATOM 7982 C CA . SER B 1 435 ? 3.086 -13.883 -40.438 1 91.06 435 SER B CA 1
ATOM 7983 C C . SER B 1 435 ? 2.758 -14.82 -39.281 1 91.06 435 SER B C 1
ATOM 7985 O O . SER B 1 435 ? 3.178 -14.586 -38.125 1 91.06 435 SER B O 1
ATOM 7987 N N . ASP B 1 436 ? 1.998 -15.852 -39.531 1 90.94 436 ASP B N 1
ATOM 7988 C CA . ASP B 1 436 ? 1.645 -16.828 -38.5 1 90.94 436 ASP B CA 1
ATOM 7989 C C . ASP B 1 436 ? 2.891 -17.5 -37.938 1 90.94 436 ASP B C 1
ATOM 7991 O O . ASP B 1 436 ? 2.965 -17.766 -36.75 1 90.94 436 ASP B O 1
ATOM 7995 N N . THR B 1 437 ? 3.838 -17.75 -38.812 1 93.25 437 THR B N 1
ATOM 7996 C CA . THR B 1 437 ? 5.086 -18.375 -38.375 1 93.25 437 THR B CA 1
ATOM 7997 C C . THR B 1 437 ? 5.863 -17.438 -37.438 1 93.25 437 THR B C 1
ATOM 7999 O O . THR B 1 437 ? 6.457 -17.891 -36.469 1 93.25 437 THR B O 1
ATOM 8002 N N . ASP B 1 438 ? 5.762 -16.188 -37.781 1 94.38 438 ASP B N 1
ATOM 8003 C CA . ASP B 1 438 ? 6.457 -15.203 -36.938 1 94.38 438 ASP B CA 1
ATOM 8004 C C . ASP B 1 438 ? 5.809 -15.086 -35.562 1 94.38 438 ASP B C 1
ATOM 8006 O O . ASP B 1 438 ? 6.496 -14.906 -34.562 1 94.38 438 ASP B O 1
ATOM 8010 N N . ILE B 1 439 ? 4.516 -15.188 -35.562 1 94.62 439 ILE B N 1
ATOM 8011 C CA . ILE B 1 439 ? 3.771 -15.078 -34.312 1 94.62 439 ILE B CA 1
ATOM 8012 C C . ILE B 1 439 ? 4.129 -16.25 -33.406 1 94.62 439 ILE B C 1
ATOM 8014 O O . ILE B 1 439 ? 4.387 -16.047 -32.219 1 94.62 439 ILE B O 1
ATOM 8018 N N . VAL B 1 440 ? 4.188 -17.406 -33.969 1 96.5 440 VAL B N 1
ATOM 8019 C CA . VAL B 1 440 ? 4.496 -18.609 -33.188 1 96.5 440 VAL B CA 1
ATOM 8020 C C . VAL B 1 440 ? 5.91 -18.5 -32.625 1 96.5 440 VAL B C 1
ATOM 8022 O O . VAL B 1 440 ? 6.125 -18.719 -31.422 1 96.5 440 VAL B O 1
ATOM 8025 N N . LEU B 1 441 ? 6.859 -18.109 -33.469 1 97.56 441 LEU B N 1
ATOM 8026 C CA . LEU B 1 441 ? 8.25 -18.047 -33.031 1 97.56 441 LEU B CA 1
ATOM 8027 C C . LEU B 1 441 ? 8.438 -17 -31.938 1 97.56 441 LEU B C 1
ATOM 8029 O O . LEU B 1 441 ? 9.133 -17.25 -30.938 1 97.56 441 LEU B O 1
ATOM 8033 N N . ALA B 1 442 ? 7.785 -15.883 -32.125 1 96.38 442 ALA B N 1
ATOM 8034 C CA . ALA B 1 442 ? 7.914 -14.82 -31.141 1 96.38 442 ALA B CA 1
ATOM 8035 C C . ALA B 1 442 ? 7.301 -15.227 -29.812 1 96.38 442 ALA B C 1
ATOM 8037 O O . ALA B 1 442 ? 7.852 -14.93 -28.75 1 96.38 442 ALA B O 1
ATOM 8038 N N . ALA B 1 443 ? 6.191 -15.859 -29.844 1 96.75 443 ALA B N 1
ATOM 8039 C CA . ALA B 1 443 ? 5.512 -16.297 -28.625 1 96.75 443 ALA B CA 1
ATOM 8040 C C . ALA B 1 443 ? 6.312 -17.375 -27.906 1 96.75 443 ALA B C 1
ATOM 8042 O O . ALA B 1 443 ? 6.371 -17.406 -26.672 1 96.75 443 ALA B O 1
ATOM 8043 N N . VAL B 1 444 ? 6.867 -18.281 -28.672 1 97.81 444 VAL B N 1
ATOM 8044 C CA . VAL B 1 444 ? 7.695 -19.328 -28.094 1 97.81 444 VAL B CA 1
ATOM 8045 C C . VAL B 1 444 ? 8.93 -18.719 -27.438 1 97.81 444 VAL B C 1
ATOM 8047 O O . VAL B 1 444 ? 9.328 -19.109 -26.344 1 97.81 444 VAL B O 1
ATOM 8050 N N . GLU B 1 445 ? 9.477 -17.766 -28.109 1 97.94 445 GLU B N 1
ATOM 8051 C CA . GLU B 1 445 ? 10.625 -17.047 -27.547 1 97.94 445 GLU B CA 1
ATOM 8052 C C . GLU B 1 445 ? 10.266 -16.391 -26.219 1 97.94 445 GLU B C 1
ATOM 8054 O O . GLU B 1 445 ? 11.039 -16.453 -25.25 1 97.94 445 GLU B O 1
ATOM 8059 N N . ASN B 1 446 ? 9.148 -15.82 -26.188 1 96.88 446 ASN B N 1
ATOM 8060 C CA . ASN B 1 446 ? 8.703 -15.188 -24.953 1 96.88 446 ASN B CA 1
ATOM 8061 C C . ASN B 1 446 ? 8.539 -16.203 -23.828 1 96.88 446 ASN B C 1
ATOM 8063 O O . ASN B 1 446 ? 8.922 -15.945 -22.688 1 96.88 446 ASN B O 1
ATOM 8067 N N . SER B 1 447 ? 7.969 -17.328 -24.125 1 97.12 447 SER B N 1
ATOM 8068 C CA . SER B 1 447 ? 7.742 -18.359 -23.125 1 97.12 447 SER B CA 1
ATOM 8069 C C . SER B 1 447 ? 9.062 -18.906 -22.594 1 97.12 447 SER B C 1
ATOM 8071 O O . SER B 1 447 ? 9.234 -19.062 -21.375 1 97.12 447 SER B O 1
ATOM 8073 N N . ILE B 1 448 ? 9.938 -19.172 -23.484 1 98.06 448 ILE B N 1
ATOM 8074 C CA . ILE B 1 448 ? 11.234 -19.703 -23.094 1 98.06 448 ILE B CA 1
ATOM 8075 C C . ILE B 1 448 ? 11.992 -18.656 -22.266 1 98.06 448 ILE B C 1
ATOM 8077 O O . ILE B 1 448 ? 12.664 -19 -21.297 1 98.06 448 ILE B O 1
ATOM 8081 N N . THR B 1 449 ? 11.883 -17.438 -22.656 1 97.88 449 THR B N 1
ATOM 8082 C CA . THR B 1 449 ? 12.516 -16.375 -21.906 1 97.88 449 THR B CA 1
ATOM 8083 C C . THR B 1 449 ? 11.969 -16.297 -20.484 1 97.88 449 THR B C 1
ATOM 8085 O O . THR B 1 449 ? 12.734 -16.25 -19.516 1 97.88 449 THR B O 1
ATOM 8088 N N . ALA B 1 450 ? 10.68 -16.328 -20.375 1 96.88 450 ALA B N 1
ATOM 8089 C CA . ALA B 1 450 ? 10.039 -16.25 -19.062 1 96.88 450 ALA B CA 1
ATOM 8090 C C . ALA B 1 450 ? 10.438 -17.438 -18.188 1 96.88 450 ALA B C 1
ATOM 8092 O O . ALA B 1 450 ? 10.766 -17.266 -17 1 96.88 450 ALA B O 1
ATOM 8093 N N . MET B 1 451 ? 10.414 -18.594 -18.75 1 97.06 451 MET B N 1
ATOM 8094 C CA . MET B 1 451 ? 10.781 -19.781 -18 1 97.06 451 MET B CA 1
ATOM 8095 C C . MET B 1 451 ? 12.25 -19.734 -17.578 1 97.06 451 MET B C 1
ATOM 8097 O O . MET B 1 451 ? 12.586 -20.094 -16.438 1 97.06 451 MET B O 1
ATOM 8101 N N . THR B 1 452 ? 13.094 -19.297 -18.5 1 98.06 452 THR B N 1
ATOM 8102 C CA . THR B 1 452 ? 14.516 -19.188 -18.188 1 98.06 452 THR B CA 1
ATOM 8103 C C . THR B 1 452 ? 14.758 -18.234 -17.031 1 98.06 452 THR B C 1
ATOM 8105 O O . THR B 1 452 ? 15.484 -18.547 -16.094 1 98.06 452 THR B O 1
ATOM 8108 N N . ASP B 1 453 ? 14.156 -17.094 -17.141 1 97.94 453 ASP B N 1
ATOM 8109 C CA . ASP B 1 453 ? 14.297 -16.109 -16.078 1 97.94 453 ASP B CA 1
ATOM 8110 C C . ASP B 1 453 ? 13.82 -16.656 -14.742 1 97.94 453 ASP B C 1
ATOM 8112 O O . ASP B 1 453 ? 14.492 -16.5 -13.719 1 97.94 453 ASP B O 1
ATOM 8116 N N . ASP B 1 454 ? 12.727 -17.328 -14.766 1 97.06 454 ASP B N 1
ATOM 8117 C CA . ASP B 1 454 ? 12.156 -17.859 -13.531 1 97.06 454 ASP B CA 1
ATOM 8118 C C . ASP B 1 454 ? 13.008 -19 -12.977 1 97.06 454 ASP B C 1
ATOM 8120 O O . ASP B 1 454 ? 13.148 -19.141 -11.758 1 97.06 454 ASP B O 1
ATOM 8124 N N . MET B 1 455 ? 13.562 -19.797 -13.836 1 97.44 455 MET B N 1
ATOM 8125 C CA . MET B 1 455 ? 14.438 -20.859 -13.375 1 97.44 455 MET B CA 1
ATOM 8126 C C . MET B 1 455 ? 15.711 -20.297 -12.758 1 97.44 455 MET B C 1
ATOM 8128 O O . MET B 1 455 ? 16.172 -20.766 -11.727 1 97.44 455 MET B O 1
ATOM 8132 N N . LEU B 1 456 ? 16.234 -19.266 -13.438 1 97.94 456 LEU B N 1
ATOM 8133 C CA . LEU B 1 456 ? 17.391 -18.594 -12.859 1 97.94 456 LEU B CA 1
ATOM 8134 C C . LEU B 1 456 ? 17.062 -18.031 -11.484 1 97.94 456 LEU B C 1
ATOM 8136 O O . LEU B 1 456 ? 17.859 -18.156 -10.555 1 97.94 456 LEU B O 1
ATOM 8140 N N . GLY B 1 457 ? 15.953 -17.422 -11.406 1 97.5 457 GLY B N 1
ATOM 8141 C CA . GLY B 1 457 ? 15.516 -16.906 -10.125 1 97.5 457 GLY B CA 1
ATOM 8142 C C . GLY B 1 457 ? 15.32 -17.984 -9.078 1 97.5 457 GLY B C 1
ATOM 8143 O O . GLY B 1 457 ? 15.641 -17.781 -7.902 1 97.5 457 GLY B O 1
ATOM 8144 N N . ALA B 1 458 ? 14.781 -19.094 -9.508 1 97 458 ALA B N 1
ATOM 8145 C CA . ALA B 1 458 ? 14.547 -20.203 -8.594 1 97 458 ALA B CA 1
ATOM 8146 C C . ALA B 1 458 ? 15.867 -20.75 -8.055 1 97 458 ALA B C 1
ATOM 8148 O O . ALA B 1 458 ? 15.984 -21.062 -6.867 1 97 458 ALA B O 1
ATOM 8149 N N . TYR B 1 459 ? 16.828 -20.859 -8.875 1 97.75 459 TYR B N 1
ATOM 8150 C CA . TYR B 1 459 ? 18.141 -21.312 -8.414 1 97.75 459 TYR B CA 1
ATOM 8151 C C . TYR B 1 459 ? 18.781 -20.281 -7.488 1 97.75 459 TYR B C 1
ATOM 8153 O O . TYR B 1 459 ? 19.5 -20.656 -6.555 1 97.75 459 TYR B O 1
ATOM 8161 N N . GLY B 1 460 ? 18.562 -19.031 -7.797 1 97.44 460 GLY B N 1
ATOM 8162 C CA . GLY B 1 460 ? 19 -18 -6.871 1 97.44 460 GLY B CA 1
ATOM 8163 C C . GLY B 1 460 ? 18.391 -18.141 -5.488 1 97.44 460 GLY B C 1
ATOM 8164 O O . GLY B 1 460 ? 19.094 -18.031 -4.48 1 97.44 460 GLY B O 1
ATOM 8165 N N . SER B 1 461 ? 17.141 -18.391 -5.492 1 97.19 461 SER B N 1
ATOM 8166 C CA . SER B 1 461 ? 16.438 -18.578 -4.223 1 97.19 461 SER B CA 1
ATOM 8167 C C . SER B 1 461 ? 16.938 -19.828 -3.506 1 97.19 461 SER B C 1
ATOM 8169 O O . SER B 1 461 ? 17.031 -19.859 -2.277 1 97.19 461 SER B O 1
ATOM 8171 N N . ALA B 1 462 ? 17.25 -20.859 -4.258 1 97.12 462 ALA B N 1
ATOM 8172 C CA . ALA B 1 462 ? 17.781 -22.078 -3.672 1 97.12 462 ALA B CA 1
ATOM 8173 C C . ALA B 1 462 ? 19.156 -21.844 -3.062 1 97.12 462 ALA B C 1
ATOM 8175 O O . ALA B 1 462 ? 19.469 -22.375 -1.991 1 97.12 462 ALA B O 1
ATOM 8176 N N . GLN B 1 463 ? 19.953 -21.094 -3.75 1 97.19 463 GLN B N 1
ATOM 8177 C CA . GLN B 1 463 ? 21.266 -20.75 -3.197 1 97.19 463 GLN B CA 1
ATOM 8178 C C . GLN B 1 463 ? 21.125 -20.047 -1.851 1 97.19 463 GLN B C 1
ATOM 8180 O O . GLN B 1 463 ? 21.891 -20.297 -0.924 1 97.19 463 GLN B O 1
ATOM 8185 N N . LEU B 1 464 ? 20.109 -19.234 -1.73 1 96.88 464 LEU B N 1
ATOM 8186 C CA . LEU B 1 464 ? 19.906 -18.438 -0.527 1 96.88 464 LEU B CA 1
ATOM 8187 C C . LEU B 1 464 ? 19.297 -19.281 0.589 1 96.88 464 LEU B C 1
ATOM 8189 O O . LEU B 1 464 ? 19.797 -19.281 1.714 1 96.88 464 LEU B O 1
ATOM 8193 N N . MET B 1 465 ? 18.25 -20.031 0.256 1 95.44 465 MET B N 1
ATOM 8194 C CA . MET B 1 465 ? 17.391 -20.625 1.284 1 95.44 465 MET B CA 1
ATOM 8195 C C . MET B 1 465 ? 17.812 -22.047 1.59 1 95.44 465 MET B C 1
ATOM 8197 O O . MET B 1 465 ? 17.594 -22.547 2.697 1 95.44 465 MET B O 1
ATOM 8201 N N . VAL B 1 466 ? 18.391 -22.734 0.644 1 95.56 466 VAL B N 1
ATOM 8202 C CA . VAL B 1 466 ? 18.75 -24.141 0.826 1 95.56 466 VAL B CA 1
ATOM 8203 C C . VAL B 1 466 ? 20.25 -24.25 1.034 1 95.56 466 VAL B C 1
ATOM 8205 O O . VAL B 1 466 ? 20.703 -24.797 2.049 1 95.56 466 VAL B O 1
ATOM 8208 N N . GLY B 1 467 ? 21.047 -23.703 0.156 1 95.75 467 GLY B N 1
ATOM 8209 C CA . GLY B 1 467 ? 22.5 -23.812 0.203 1 95.75 467 GLY B CA 1
ATOM 8210 C C . GLY B 1 467 ? 23.141 -22.828 1.16 1 95.75 467 GLY B C 1
ATOM 8211 O O . GLY B 1 467 ? 24.312 -23 1.528 1 95.75 467 GLY B O 1
ATOM 8212 N N . ASN B 1 468 ? 22.5 -21.844 1.622 1 95.38 468 ASN B N 1
ATOM 8213 C CA . ASN B 1 468 ? 23.031 -20.797 2.479 1 95.38 468 ASN B CA 1
ATOM 8214 C C . ASN B 1 468 ? 24.281 -20.156 1.876 1 95.38 468 ASN B C 1
ATOM 8216 O O . ASN B 1 468 ? 25.297 -19.984 2.566 1 95.38 468 ASN B O 1
ATOM 8220 N N . ARG B 1 469 ? 24.234 -19.953 0.619 1 96.56 469 ARG B N 1
ATOM 8221 C CA . ARG B 1 469 ? 25.312 -19.297 -0.105 1 96.56 469 ARG B CA 1
ATOM 8222 C C . ARG B 1 469 ? 24.953 -17.844 -0.416 1 96.56 469 ARG B C 1
ATOM 8224 O O . ARG B 1 469 ? 24.234 -17.562 -1.373 1 96.56 469 ARG B O 1
ATOM 8231 N N . THR B 1 470 ? 25.5 -16.953 0.336 1 95.88 470 THR B N 1
ATOM 8232 C CA . THR B 1 470 ? 25.109 -15.547 0.223 1 95.88 470 THR B CA 1
ATOM 8233 C C . THR B 1 470 ? 26.344 -14.648 0.141 1 95.88 470 THR B C 1
ATOM 8235 O O . THR B 1 470 ? 27.438 -15.055 0.508 1 95.88 470 THR B O 1
ATOM 8238 N N . GLN B 1 471 ? 26.156 -13.523 -0.45 1 95.81 471 GLN B N 1
ATOM 8239 C CA . GLN B 1 471 ? 27.141 -12.453 -0.479 1 95.81 471 GLN B CA 1
ATOM 8240 C C . GLN B 1 471 ? 26.5 -11.102 -0.186 1 95.81 471 GLN B C 1
ATOM 8242 O O . GLN B 1 471 ? 25.359 -10.852 -0.572 1 95.81 471 GLN B O 1
ATOM 8247 N N . GLY B 1 472 ? 27.266 -10.258 0.49 1 95.31 472 GLY B N 1
ATOM 8248 C CA . GLY B 1 472 ? 26.75 -8.945 0.845 1 95.31 472 GLY B CA 1
ATOM 8249 C C . GLY B 1 472 ? 27.031 -7.891 -0.211 1 95.31 472 GLY B C 1
ATOM 8250 O O . GLY B 1 472 ? 28.109 -7.863 -0.796 1 95.31 472 GLY B O 1
ATOM 8251 N N . ILE B 1 473 ? 25.969 -7.109 -0.517 1 95.75 473 ILE B N 1
ATOM 8252 C CA . ILE B 1 473 ? 26.125 -5.977 -1.423 1 95.75 473 ILE B CA 1
ATOM 8253 C C . ILE B 1 473 ? 25.484 -4.734 -0.812 1 95.75 473 ILE B C 1
ATOM 8255 O O . ILE B 1 473 ? 24.641 -4.844 0.081 1 95.75 473 ILE B O 1
ATOM 8259 N N . ASN B 1 474 ? 25.906 -3.613 -1.331 1 95.62 474 ASN B N 1
ATOM 8260 C CA . ASN B 1 474 ? 25.359 -2.357 -0.824 1 95.62 474 ASN B CA 1
ATOM 8261 C C . ASN B 1 474 ? 24.062 -1.981 -1.534 1 95.62 474 ASN B C 1
ATOM 8263 O O . ASN B 1 474 ? 23.969 -2.092 -2.758 1 95.62 474 ASN B O 1
ATOM 8267 N N . ALA B 1 475 ? 23.078 -1.638 -0.778 1 96.94 475 ALA B N 1
ATOM 8268 C CA . ALA B 1 475 ? 21.797 -1.17 -1.3 1 96.94 475 ALA B CA 1
ATOM 8269 C C . ALA B 1 475 ? 21.469 0.223 -0.771 1 96.94 475 ALA B C 1
ATOM 8271 O O . ALA B 1 475 ? 21.906 0.601 0.317 1 96.94 475 ALA B O 1
ATOM 8272 N N . THR B 1 476 ? 20.844 1.001 -1.556 1 96.56 476 THR B N 1
ATOM 8273 C CA . THR B 1 476 ? 20.328 2.307 -1.151 1 96.56 476 THR B CA 1
ATOM 8274 C C . THR B 1 476 ? 18.859 2.215 -0.756 1 96.56 476 THR B C 1
ATOM 8276 O O . THR B 1 476 ? 18 1.902 -1.589 1 96.56 476 THR B O 1
ATOM 8279 N N . VAL B 1 477 ? 18.609 2.408 0.482 1 95.69 477 VAL B N 1
ATOM 8280 C CA . VAL B 1 477 ? 17.25 2.318 1.013 1 95.69 477 VAL B CA 1
ATOM 8281 C C . VAL B 1 477 ? 16.656 3.721 1.164 1 95.69 477 VAL B C 1
ATOM 8283 O O . VAL B 1 477 ? 17.281 4.602 1.766 1 95.69 477 VAL B O 1
ATOM 8286 N N . ARG B 1 478 ? 15.484 3.924 0.603 1 94.12 478 ARG B N 1
ATOM 8287 C CA . ARG B 1 478 ? 14.75 5.176 0.745 1 94.12 478 ARG B CA 1
ATOM 8288 C C . ARG B 1 478 ? 13.828 5.133 1.956 1 94.12 478 ARG B C 1
ATOM 8290 O O . ARG B 1 478 ? 12.914 4.301 2.02 1 94.12 478 ARG B O 1
ATOM 8297 N N . VAL B 1 479 ? 14.008 6.012 2.857 1 90.81 479 VAL B N 1
ATOM 8298 C CA . VAL B 1 479 ? 13.219 6.043 4.086 1 90.81 479 VAL B CA 1
ATOM 8299 C C . VAL B 1 479 ? 12.477 7.375 4.191 1 90.81 479 VAL B C 1
ATOM 8301 O O . VAL B 1 479 ? 12.992 8.414 3.773 1 90.81 479 VAL B O 1
ATOM 8304 N N . THR B 1 480 ? 11.227 7.281 4.766 1 89 480 THR B N 1
ATOM 8305 C CA . THR B 1 480 ? 10.43 8.484 4.98 1 89 480 THR B CA 1
ATOM 8306 C C . THR B 1 480 ? 11.07 9.375 6.043 1 89 480 THR B C 1
ATOM 8308 O O . THR B 1 480 ? 11.547 8.875 7.066 1 89 480 THR B O 1
ATOM 8311 N N . ALA B 1 481 ? 11.164 10.602 5.648 1 87.94 481 ALA B N 1
ATOM 8312 C CA . ALA B 1 481 ? 11.727 11.594 6.566 1 87.94 481 ALA B CA 1
ATOM 8313 C C . ALA B 1 481 ? 10.891 12.867 6.582 1 87.94 481 ALA B C 1
ATOM 8315 O O . ALA B 1 481 ? 9.945 13.008 5.805 1 87.94 481 ALA B O 1
ATOM 8316 N N . ILE B 1 482 ? 11.109 13.688 7.629 1 87.38 482 ILE B N 1
ATOM 8317 C CA . ILE B 1 482 ? 10.359 14.93 7.766 1 87.38 482 ILE B CA 1
ATOM 8318 C C . ILE B 1 482 ? 11.305 16.125 7.637 1 87.38 482 ILE B C 1
ATOM 8320 O O . ILE B 1 482 ? 12.445 16.062 8.102 1 87.38 482 ILE B O 1
ATOM 8324 N N . ALA B 1 483 ? 10.828 17.047 6.887 1 87.12 483 ALA B N 1
ATOM 8325 C CA . ALA B 1 483 ? 11.484 18.344 6.816 1 87.12 483 ALA B CA 1
ATOM 8326 C C . ALA B 1 483 ? 10.57 19.453 7.328 1 87.12 483 ALA B C 1
ATOM 8328 O O . ALA B 1 483 ? 9.344 19.312 7.293 1 87.12 483 ALA B O 1
ATOM 8329 N N . PHE B 1 484 ? 11.156 20.406 7.93 1 86.06 484 PHE B N 1
ATOM 8330 C CA . PHE B 1 484 ? 10.344 21.5 8.445 1 86.06 484 PHE B CA 1
ATOM 8331 C C . PHE B 1 484 ? 10.164 22.594 7.395 1 86.06 484 PHE B C 1
ATOM 8333 O O . PHE B 1 484 ? 11.141 23.203 6.953 1 86.06 484 PHE B O 1
ATOM 8340 N N . GLY B 1 485 ? 8.945 22.703 7.062 1 80.75 485 GLY B N 1
ATOM 8341 C CA . GLY B 1 485 ? 8.539 23.781 6.188 1 80.75 485 GLY B CA 1
ATOM 8342 C C . GLY B 1 485 ? 9.016 23.609 4.758 1 80.75 485 GLY B C 1
ATOM 8343 O O . GLY B 1 485 ? 9.859 22.766 4.48 1 80.75 485 GLY B O 1
ATOM 8344 N N . GLY B 1 486 ? 8.383 24.344 3.803 1 82.44 486 GLY B N 1
ATOM 8345 C CA . GLY B 1 486 ? 8.844 24.438 2.426 1 82.44 486 GLY B CA 1
ATOM 8346 C C . GLY B 1 486 ? 9.938 25.469 2.229 1 82.44 486 GLY B C 1
ATOM 8347 O O . GLY B 1 486 ? 10.016 26.453 2.969 1 82.44 486 GLY B O 1
ATOM 8348 N N . ILE B 1 487 ? 10.734 25.25 1.291 1 87.88 487 ILE B N 1
ATOM 8349 C CA . ILE B 1 487 ? 11.844 26.156 1.021 1 87.88 487 ILE B CA 1
ATOM 8350 C C . ILE B 1 487 ? 11.32 27.562 0.788 1 87.88 487 ILE B C 1
ATOM 8352 O O . ILE B 1 487 ? 11.938 28.547 1.22 1 87.88 487 ILE B O 1
ATOM 8356 N N . LYS B 1 488 ? 10.188 27.656 0.183 1 89.88 488 LYS B N 1
ATOM 8357 C CA . LYS B 1 488 ? 9.633 28.984 -0.109 1 89.88 488 LYS B CA 1
ATOM 8358 C C . LYS B 1 488 ? 9.289 29.734 1.176 1 89.88 488 LYS B C 1
ATOM 8360 O O . LYS B 1 488 ? 9.57 30.922 1.297 1 89.88 488 LYS B O 1
ATOM 8365 N N . TYR B 1 489 ? 8.719 29.078 2.113 1 92.38 489 TYR B N 1
ATOM 8366 C CA . TYR B 1 489 ? 8.32 29.719 3.359 1 92.38 489 TYR B CA 1
ATOM 8367 C C . TYR B 1 489 ? 9.531 29.953 4.266 1 92.38 489 TYR B C 1
ATOM 8369 O O . TYR B 1 489 ? 9.578 30.938 5.008 1 92.38 489 TYR B O 1
ATOM 8377 N N . ASN B 1 490 ? 10.539 29.109 4.168 1 93.06 490 ASN B N 1
ATOM 8378 C CA . ASN B 1 490 ? 11.758 29.297 4.945 1 93.06 490 ASN B CA 1
ATOM 8379 C C . ASN B 1 490 ? 12.547 30.5 4.441 1 93.06 490 ASN B C 1
ATOM 8381 O O . ASN B 1 490 ? 13.109 31.266 5.238 1 93.06 490 ASN B O 1
ATOM 8385 N N . ILE B 1 491 ? 12.516 30.688 3.193 1 94.44 491 ILE B N 1
ATOM 8386 C CA . ILE B 1 491 ? 13.164 31.875 2.619 1 94.44 491 ILE B CA 1
ATOM 8387 C C . ILE B 1 491 ? 12.398 33.125 3.025 1 94.44 491 ILE B C 1
ATOM 8389 O O . ILE B 1 491 ? 13.008 34.125 3.379 1 94.44 491 ILE B O 1
ATOM 8393 N N . ALA B 1 492 ? 11.086 33 2.996 1 94.69 492 ALA B N 1
ATOM 8394 C CA . ALA B 1 492 ? 10.258 34.156 3.35 1 94.69 492 ALA B CA 1
ATOM 8395 C C . ALA B 1 492 ? 10.484 34.562 4.801 1 94.69 492 ALA B C 1
ATOM 8397 O O . ALA B 1 492 ? 10.594 35.75 5.105 1 94.69 492 ALA B O 1
ATOM 8398 N N . VAL B 1 493 ? 10.578 33.594 5.699 1 95.12 493 VAL B N 1
ATOM 8399 C CA . VAL B 1 493 ? 10.766 33.906 7.117 1 95.12 493 VAL B CA 1
ATOM 8400 C C . VAL B 1 493 ? 12.156 34.469 7.344 1 95.12 493 VAL B C 1
ATOM 8402 O O . VAL B 1 493 ? 12.328 35.406 8.125 1 95.12 493 VAL B O 1
ATOM 8405 N N . PHE B 1 494 ? 13.141 34 6.715 1 96.06 494 PHE B N 1
ATOM 8406 C CA . PHE B 1 494 ? 14.5 34.5 6.824 1 96.06 494 PHE B CA 1
ATOM 8407 C C . PHE B 1 494 ? 14.586 35.938 6.273 1 96.06 494 PHE B C 1
ATOM 8409 O O . PHE B 1 494 ? 15.203 36.781 6.887 1 96.06 494 PHE B O 1
ATOM 8416 N N . ALA B 1 495 ? 13.953 36.094 5.156 1 96.12 495 ALA B N 1
ATOM 8417 C CA . ALA B 1 495 ? 13.938 37.438 4.559 1 96.12 495 ALA B CA 1
ATOM 8418 C C . ALA B 1 495 ? 13.227 38.438 5.469 1 96.12 495 ALA B C 1
ATOM 8420 O O . ALA B 1 495 ? 13.672 39.562 5.617 1 96.12 495 ALA B O 1
ATOM 8421 N N . ALA B 1 496 ? 12.109 38.031 6.043 1 95.56 496 ALA B N 1
ATOM 8422 C CA . ALA B 1 496 ? 11.383 38.906 6.965 1 95.56 496 ALA B CA 1
ATOM 8423 C C . ALA B 1 496 ? 12.234 39.25 8.18 1 95.56 496 ALA B C 1
ATOM 8425 O O . ALA B 1 496 ? 12.242 40.406 8.633 1 95.56 496 ALA B O 1
ATOM 8426 N N . ASN B 1 497 ? 12.969 38.312 8.68 1 96.12 497 ASN B N 1
ATOM 8427 C CA . ASN B 1 497 ? 13.844 38.562 9.828 1 96.12 497 ASN B CA 1
ATOM 8428 C C . ASN B 1 497 ? 14.984 39.5 9.484 1 96.12 497 ASN B C 1
ATOM 8430 O O . ASN B 1 497 ? 15.305 40.406 10.25 1 96.12 497 ASN B O 1
ATOM 8434 N N . ILE B 1 498 ? 15.562 39.375 8.32 1 95.81 498 ILE B N 1
ATOM 8435 C CA . ILE B 1 498 ? 16.656 40.25 7.887 1 95.81 498 ILE B CA 1
ATOM 8436 C C . ILE B 1 498 ? 16.125 41.656 7.648 1 95.81 498 ILE B C 1
ATOM 8438 O O . ILE B 1 498 ? 16.828 42.656 7.922 1 95.81 498 ILE B O 1
ATOM 8442 N N . THR B 1 499 ? 14.938 41.688 7.152 1 95.75 499 THR B N 1
ATOM 8443 C CA . THR B 1 499 ? 14.336 43 6.93 1 95.75 499 THR B CA 1
ATOM 8444 C C . THR B 1 499 ? 14.164 43.75 8.25 1 95.75 499 THR B C 1
ATOM 8446 O O . THR B 1 499 ? 14.445 44.938 8.344 1 95.75 499 THR B O 1
ATOM 8449 N N . VAL B 1 500 ? 13.727 43.094 9.305 1 94.56 500 VAL B N 1
ATOM 8450 C CA . VAL B 1 500 ? 13.547 43.688 10.609 1 94.56 500 VAL B CA 1
ATOM 8451 C C . VAL B 1 500 ? 14.906 44.094 11.18 1 94.56 500 VAL B C 1
ATOM 8453 O O . VAL B 1 500 ? 15.047 45.188 11.727 1 94.56 500 VAL B O 1
ATOM 8456 N N . ILE B 1 501 ? 15.914 43.344 10.969 1 94.56 501 ILE B N 1
ATOM 8457 C CA . ILE B 1 501 ? 17.266 43.656 11.445 1 94.56 501 ILE B CA 1
ATOM 8458 C C . ILE B 1 501 ? 17.812 44.844 10.703 1 94.56 501 ILE B C 1
ATOM 8460 O O . ILE B 1 501 ? 18.422 45.75 11.305 1 94.56 501 ILE B O 1
ATOM 8464 N N . LEU B 1 502 ? 17.609 44.906 9.406 1 95.31 502 LEU B N 1
ATOM 8465 C CA . LEU B 1 502 ? 18.094 46.031 8.602 1 95.31 502 LEU B CA 1
ATOM 8466 C C . LEU B 1 502 ? 17.406 47.312 9.023 1 95.31 502 LEU B C 1
ATOM 8468 O O . LEU B 1 502 ? 18.047 48.375 9.109 1 95.31 502 LEU B O 1
ATOM 8472 N N . LEU B 1 503 ? 16.109 47.219 9.289 1 93.94 503 LEU B N 1
ATOM 8473 C CA . LEU B 1 503 ? 15.398 48.406 9.758 1 93.94 503 LEU B CA 1
ATOM 8474 C C . LEU B 1 503 ? 15.961 48.875 11.094 1 93.94 503 LEU B C 1
ATOM 8476 O O . LEU B 1 503 ? 16.109 50.094 11.312 1 93.94 503 LEU B O 1
ATOM 8480 N N . LEU B 1 504 ? 16.281 47.969 11.945 1 92.75 504 LEU B N 1
ATOM 8481 C CA . LEU B 1 504 ? 16.875 48.312 13.234 1 92.75 504 LEU B CA 1
ATOM 8482 C C . LEU B 1 504 ? 18.234 48.938 13.047 1 92.75 504 LEU B C 1
ATOM 8484 O O . LEU B 1 504 ? 18.531 49.969 13.656 1 92.75 504 LEU B O 1
ATOM 8488 N N . LEU B 1 505 ? 19.016 48.406 12.172 1 92.81 505 LEU B N 1
ATOM 8489 C CA . LEU B 1 505 ? 20.375 48.938 11.945 1 92.81 505 LEU B CA 1
ATOM 8490 C C . LEU B 1 505 ? 20.328 50.312 11.305 1 92.81 505 LEU B C 1
ATOM 8492 O O . LEU B 1 505 ? 21.094 51.219 11.68 1 92.81 505 LEU B O 1
ATOM 8496 N N . ILE B 1 506 ? 19.469 50.469 10.383 1 93.38 506 ILE B N 1
ATOM 8497 C CA . ILE B 1 506 ? 19.344 51.781 9.719 1 93.38 506 ILE B CA 1
ATOM 8498 C C . ILE B 1 506 ? 18.938 52.844 10.734 1 93.38 506 ILE B C 1
ATOM 8500 O O . ILE B 1 506 ? 19.484 53.938 10.734 1 93.38 506 ILE B O 1
ATOM 8504 N N . GLU B 1 507 ? 18 52.5 11.602 1 90.88 507 GLU B N 1
ATOM 8505 C CA . GLU B 1 507 ? 17.547 53.469 12.602 1 90.88 507 GLU B CA 1
ATOM 8506 C C . GLU B 1 507 ? 18.625 53.75 13.633 1 90.88 507 GLU B C 1
ATOM 8508 O O . GLU B 1 507 ? 18.766 54.875 14.102 1 90.88 507 GLU B O 1
ATOM 8513 N N . VAL B 1 508 ? 19.422 52.781 13.938 1 88.75 508 VAL B N 1
ATOM 8514 C CA . VAL B 1 508 ? 20.5 52.969 14.898 1 88.75 508 VAL B CA 1
ATOM 8515 C C . VAL B 1 508 ? 21.578 53.875 14.312 1 88.75 508 VAL B C 1
ATOM 8517 O O . VAL B 1 508 ? 22.094 54.75 14.992 1 88.75 508 VAL B O 1
ATOM 8520 N N . ILE B 1 509 ? 21.844 53.688 13.062 1 90.69 509 ILE B N 1
ATOM 8521 C CA . ILE B 1 509 ? 22.875 54.5 12.406 1 90.69 509 ILE B CA 1
ATOM 8522 C C . ILE B 1 509 ? 22.375 55.906 12.172 1 90.69 509 ILE B C 1
ATOM 8524 O O . ILE B 1 509 ? 23.078 56.875 12.461 1 90.69 509 ILE B O 1
ATOM 8528 N N . ARG B 1 510 ? 21.188 55.969 11.68 1 89.12 510 ARG B N 1
ATOM 8529 C CA . ARG B 1 510 ? 20.609 57.281 11.367 1 89.12 510 ARG B CA 1
ATOM 8530 C C . ARG B 1 510 ? 20.516 58.125 12.617 1 89.12 510 ARG B C 1
ATOM 8532 O O . ARG B 1 510 ? 20.781 59.344 12.57 1 89.12 510 ARG B O 1
ATOM 8539 N N . THR B 1 511 ? 20.125 57.594 13.773 1 87.38 511 THR B N 1
ATOM 8540 C CA . THR B 1 511 ? 19.922 58.375 15 1 87.38 511 THR B CA 1
ATOM 8541 C C . THR B 1 511 ? 21.172 58.312 15.875 1 87.38 511 THR B C 1
ATOM 8543 O O . THR B 1 511 ? 21.172 58.812 17 1 87.38 511 THR B O 1
ATOM 8546 N N . ARG B 1 512 ? 22.344 57.719 15.43 1 87.25 512 ARG B N 1
ATOM 8547 C CA . ARG B 1 512 ? 23.594 57.562 16.172 1 87.25 512 ARG B CA 1
ATOM 8548 C C . ARG B 1 512 ? 23.328 56.969 17.547 1 87.25 512 ARG B C 1
ATOM 8550 O O . ARG B 1 512 ? 23.797 57.5 18.562 1 87.25 512 ARG B O 1
ATOM 8557 N N . GLY B 1 513 ? 22.562 55.844 17.578 1 81.62 513 GLY B N 1
ATOM 8558 C CA . GLY B 1 513 ? 22.25 55.156 18.812 1 81.62 513 GLY B CA 1
ATOM 8559 C C . GLY B 1 513 ? 21.25 55.875 19.688 1 81.62 513 GLY B C 1
ATOM 8560 O O . GLY B 1 513 ? 21.375 55.906 20.906 1 81.62 513 GLY B O 1
ATOM 8561 N N . TRP B 1 514 ? 20.25 56.562 19.031 1 81.44 514 TRP B N 1
ATOM 8562 C CA . TRP B 1 514 ? 19.188 57.312 19.703 1 81.44 514 TRP B CA 1
ATOM 8563 C C . TRP B 1 514 ? 19.781 58.281 20.719 1 81.44 514 TRP B C 1
ATOM 8565 O O . TRP B 1 514 ? 19.266 58.406 21.844 1 81.44 514 TRP B O 1
ATOM 8575 N N . LYS B 1 515 ? 20.828 58.938 20.297 1 78.88 515 LYS B N 1
ATOM 8576 C CA . LYS B 1 515 ? 21.391 60 21.141 1 78.88 515 LYS B CA 1
ATOM 8577 C C . LYS B 1 515 ? 20.406 61.156 21.281 1 78.88 515 LYS B C 1
ATOM 8579 O O . LYS B 1 515 ? 19.844 61.625 20.281 1 78.88 515 LYS B O 1
ATOM 8584 N N . GLY B 1 516 ? 20.031 61.594 22.531 1 75.19 516 GLY B N 1
ATOM 8585 C CA . GLY B 1 516 ? 19.141 62.719 22.781 1 75.19 516 GLY B CA 1
ATOM 8586 C C . GLY B 1 516 ? 17.688 62.312 22.891 1 75.19 516 GLY B C 1
ATOM 8587 O O . GLY B 1 516 ? 16.797 63.156 22.703 1 75.19 516 GLY B O 1
ATOM 8588 N N . LEU B 1 517 ? 17.469 61.062 22.891 1 81.56 517 LEU B N 1
ATOM 8589 C CA . LEU B 1 517 ? 16.094 60.625 23.047 1 81.56 517 LEU B CA 1
ATOM 8590 C C . LEU B 1 517 ? 15.492 61.125 24.359 1 81.56 517 LEU B C 1
ATOM 8592 O O . LEU B 1 517 ? 16.094 60.969 25.422 1 81.56 517 LEU B O 1
ATOM 8596 N N . PRO B 1 518 ? 14.383 61.812 24.203 1 79.19 518 PRO B N 1
ATOM 8597 C CA . PRO B 1 518 ? 13.766 62.344 25.422 1 79.19 518 PRO B CA 1
ATOM 8598 C C . PRO B 1 518 ? 13.336 61.219 26.391 1 79.19 518 PRO B C 1
ATOM 8600 O O . PRO B 1 518 ? 13 60.125 25.953 1 79.19 518 PRO B O 1
ATOM 8603 N N . ASP B 1 519 ? 13.406 61.469 27.656 1 77.31 519 ASP B N 1
ATOM 8604 C CA . ASP B 1 519 ? 12.992 60.5 28.672 1 77.31 519 ASP B CA 1
ATOM 8605 C C . ASP B 1 519 ? 11.477 60.375 28.703 1 77.31 519 ASP B C 1
ATOM 8607 O O . ASP B 1 519 ? 10.953 59.375 29.25 1 77.31 519 ASP B O 1
ATOM 8611 N N . PHE B 1 520 ? 10.789 61.25 27.984 1 83.5 520 PHE B N 1
ATOM 8612 C CA . PHE B 1 520 ? 9.336 61.188 27.891 1 83.5 520 PHE B CA 1
ATOM 8613 C C . PHE B 1 520 ? 8.891 60.125 26.906 1 83.5 520 PHE B C 1
ATOM 8615 O O . PHE B 1 520 ? 9.305 60.125 25.734 1 83.5 520 PHE B O 1
ATOM 8622 N N . ASP B 1 521 ? 8.203 59.188 27.375 1 84.12 521 ASP B N 1
ATOM 8623 C CA . ASP B 1 521 ? 7.633 58.125 26.547 1 84.12 521 ASP B CA 1
ATOM 8624 C C . ASP B 1 521 ? 6.156 58.406 26.25 1 84.12 521 ASP B C 1
ATOM 8626 O O . ASP B 1 521 ? 5.32 58.312 27.156 1 84.12 521 ASP B O 1
ATOM 8630 N N . VAL B 1 522 ? 5.895 58.625 25.031 1 82.75 522 VAL B N 1
ATOM 8631 C CA . VAL B 1 522 ? 4.543 58.969 24.609 1 82.75 522 VAL B CA 1
ATOM 8632 C C . VAL B 1 522 ? 3.627 57.75 24.766 1 82.75 522 VAL B C 1
ATOM 8634 O O . VAL B 1 522 ? 2.412 57.906 24.906 1 82.75 522 VAL B O 1
ATOM 8637 N N . ALA B 1 523 ? 4.184 56.594 24.781 1 82 523 ALA B N 1
ATOM 8638 C CA . ALA B 1 523 ? 3.371 55.375 24.859 1 82 523 ALA B CA 1
ATOM 8639 C C . ALA B 1 523 ? 3.029 55.031 26.297 1 82 523 ALA B C 1
ATOM 8641 O O . ALA B 1 523 ? 2.139 54.219 26.562 1 82 523 ALA B O 1
ATOM 8642 N N . ASP B 1 524 ? 3.74 55.594 27.156 1 84 524 ASP B N 1
ATOM 8643 C CA . ASP B 1 524 ? 3.436 55.406 28.578 1 84 524 ASP B CA 1
ATOM 8644 C C . ASP B 1 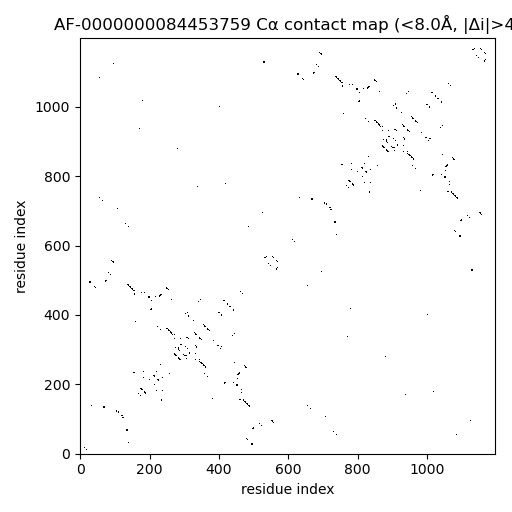524 ? 2.367 56.406 29.047 1 84 524 ASP B C 1
ATOM 8646 O O . ASP B 1 524 ? 2.639 57.594 29.203 1 84 524 ASP B O 1
ATOM 8650 N N . VAL B 1 525 ? 1.25 55.906 29.297 1 86.19 525 VAL B N 1
ATOM 8651 C CA . VAL B 1 525 ? 0.083 56.719 29.641 1 86.19 525 VAL B CA 1
ATOM 8652 C C . VAL B 1 525 ? 0.351 57.5 30.922 1 86.19 525 VAL B C 1
ATOM 8654 O O . VAL B 1 525 ? -0.166 58.625 31.094 1 86.19 525 VAL B O 1
ATOM 8657 N N . ARG B 1 526 ? 1.195 57.094 31.844 1 88.5 526 ARG B N 1
ATOM 8658 C CA . ARG B 1 526 ? 1.504 57.812 33.094 1 88.5 526 ARG B CA 1
ATOM 8659 C C . ARG B 1 526 ? 2.236 59.125 32.781 1 88.5 526 ARG B C 1
ATOM 8661 O O . ARG B 1 526 ? 1.862 60.156 33.312 1 88.5 526 ARG B O 1
ATOM 8668 N N . GLN B 1 527 ? 3.08 58.906 31.953 1 86.88 527 GLN B N 1
ATOM 8669 C CA . GLN B 1 527 ? 3.873 60.062 31.578 1 86.88 527 GLN B CA 1
ATOM 8670 C C . GLN B 1 527 ? 3.061 61.031 30.734 1 86.88 527 GLN B C 1
ATOM 8672 O O . GLN B 1 527 ? 3.24 62.25 30.844 1 86.88 527 GLN B O 1
ATOM 8677 N N . LEU B 1 528 ? 2.248 60.5 30 1 88.75 528 LEU B N 1
ATOM 8678 C CA . LEU B 1 528 ? 1.418 61.344 29.141 1 88.75 528 LEU B CA 1
ATOM 8679 C C . LEU B 1 528 ? 0.453 62.188 29.984 1 88.75 528 LEU B C 1
ATOM 8681 O O . LEU B 1 528 ? 0.26 63.375 29.719 1 88.75 528 LEU B O 1
ATOM 8685 N N . ILE B 1 529 ? -0.116 61.594 30.922 1 88.75 529 ILE B N 1
ATOM 8686 C CA . ILE B 1 529 ? -1.063 62.281 31.797 1 88.75 529 ILE B CA 1
ATOM 8687 C C . ILE B 1 529 ? -0.344 63.375 32.594 1 88.75 529 ILE B C 1
ATOM 8689 O O . ILE B 1 529 ? -0.833 64.5 32.688 1 88.75 529 ILE B O 1
ATOM 8693 N N . ILE B 1 530 ? 0.757 63.094 33.031 1 88.12 530 ILE B N 1
ATOM 8694 C CA . ILE B 1 530 ? 1.521 64.062 33.844 1 88.12 530 ILE B CA 1
ATOM 8695 C C . ILE B 1 530 ? 2.014 65.188 32.969 1 88.12 530 ILE B C 1
ATOM 8697 O O . ILE B 1 530 ? 1.968 66.375 33.375 1 88.12 530 ILE B O 1
ATOM 8701 N N . ALA B 1 531 ? 2.43 64.875 31.828 1 89.5 531 ALA B N 1
ATOM 8702 C CA . ALA B 1 531 ? 2.918 65.875 30.906 1 89.5 531 ALA B CA 1
ATOM 8703 C C . ALA B 1 531 ? 1.787 66.812 30.469 1 89.5 531 ALA B C 1
ATOM 8705 O O . ALA B 1 531 ? 1.995 68 30.297 1 89.5 531 ALA B O 1
ATOM 8706 N N . ALA B 1 532 ? 0.651 66.25 30.266 1 90.44 532 ALA B N 1
ATOM 8707 C CA . ALA B 1 532 ? -0.5 67.062 29.859 1 90.44 532 ALA B CA 1
ATOM 8708 C C . ALA B 1 532 ? -0.955 68 31 1 90.44 532 ALA B C 1
ATOM 8710 O O . ALA B 1 532 ? -1.384 69.125 30.766 1 90.44 532 ALA B O 1
ATOM 8711 N N . SER B 1 533 ? -0.843 67.5 32.188 1 87.81 533 SER B N 1
ATOM 8712 C CA . SER B 1 533 ? -1.211 68.312 33.344 1 87.81 533 SER B CA 1
ATOM 8713 C C . SER B 1 533 ? -0.222 69.438 33.562 1 87.81 533 SER B C 1
ATOM 8715 O O . SER B 1 533 ? -0.622 70.562 33.906 1 87.81 533 SER B O 1
ATOM 8717 N N . GLU B 1 534 ? 0.966 69.125 33.406 1 87.31 534 GLU B N 1
ATOM 8718 C CA . GLU B 1 534 ? 2.008 70.188 33.562 1 87.31 534 GLU B CA 1
ATOM 8719 C C . GLU B 1 534 ? 1.871 71.312 32.531 1 87.31 534 GLU B C 1
ATOM 8721 O O . GLU B 1 534 ? 2.326 72.375 32.781 1 87.31 534 GLU B O 1
ATOM 8726 N N . GLY B 1 535 ? 1.269 71 31.406 1 85.62 535 GLY B N 1
ATOM 8727 C CA . GLY B 1 535 ? 1.097 72 30.359 1 85.62 535 GLY B CA 1
ATOM 8728 C C . GLY B 1 535 ? 0.004 73 30.641 1 85.62 535 GLY B C 1
ATOM 8729 O O . GLY B 1 535 ? -0.107 74 29.953 1 85.62 535 GLY B O 1
ATOM 8730 N N . GLY B 1 536 ? -0.784 72.812 31.562 1 82.19 536 GLY B N 1
ATOM 8731 C CA . GLY B 1 536 ? -1.811 73.812 31.953 1 82.19 536 GLY B CA 1
ATOM 8732 C C . GLY B 1 536 ? -3.16 73.5 31.312 1 82.19 536 GLY B C 1
ATOM 8733 O O . GLY B 1 536 ? -3.355 72.438 30.719 1 82.19 536 GLY B O 1
ATOM 8734 N N . LYS B 1 537 ? -4.059 74.438 31.406 1 86 537 LYS B N 1
ATOM 8735 C CA . LYS B 1 537 ? -5.441 74.188 30.969 1 86 537 LYS B CA 1
ATOM 8736 C C . LYS B 1 537 ? -5.637 74.625 29.531 1 86 537 LYS B C 1
ATOM 8738 O O . LYS B 1 537 ? -6.758 74.625 29.016 1 86 537 LYS B O 1
ATOM 8743 N N . ASP B 1 538 ? -4.609 74.938 28.938 1 83.31 538 ASP B N 1
ATOM 8744 C CA . ASP B 1 538 ? -4.707 75.5 27.594 1 83.31 538 ASP B CA 1
ATOM 8745 C C . ASP B 1 538 ? -5.277 74.5 26.609 1 83.31 538 ASP B C 1
ATOM 8747 O O . ASP B 1 538 ? -6.137 74.812 25.781 1 83.31 538 ASP B O 1
ATOM 8751 N N . LEU B 1 539 ? -4.828 73.312 26.703 1 86.12 539 LEU B N 1
ATOM 8752 C CA . LEU B 1 539 ? -5.301 72.312 25.781 1 86.12 539 LEU B CA 1
ATOM 8753 C C . LEU B 1 539 ? -6.785 72 26 1 86.12 539 LEU B C 1
ATOM 8755 O O . LEU B 1 539 ? -7.535 71.812 25.031 1 86.12 539 LEU B O 1
ATOM 8759 N N . GLY B 1 540 ? -7.172 71.938 27.219 1 82.44 540 GLY B N 1
ATOM 8760 C CA . GLY B 1 540 ? -8.578 71.688 27.531 1 82.44 540 GLY B CA 1
ATOM 8761 C C . GLY B 1 540 ? -9.469 72.812 27.031 1 82.44 540 GLY B C 1
ATOM 8762 O O . GLY B 1 540 ? -10.539 72.562 26.484 1 82.44 540 GLY B O 1
ATOM 8763 N N . ASN B 1 541 ? -8.977 74.062 27.109 1 81.06 541 ASN B N 1
ATOM 8764 C CA . ASN B 1 541 ? -9.742 75.188 26.688 1 81.06 541 ASN B CA 1
ATOM 8765 C C . ASN B 1 541 ? -9.914 75.25 25.172 1 81.06 541 ASN B C 1
ATOM 8767 O O . ASN B 1 541 ? -10.977 75.625 24.672 1 81.06 541 ASN B O 1
ATOM 8771 N N . ILE B 1 542 ? -8.914 74.875 24.547 1 82.62 542 ILE B N 1
ATOM 8772 C CA . ILE B 1 542 ? -8.969 74.875 23.094 1 82.62 542 ILE B CA 1
ATOM 8773 C C . ILE B 1 542 ? -9.898 73.75 22.609 1 82.62 542 ILE B C 1
ATOM 8775 O O . ILE B 1 542 ? -10.703 73.938 21.703 1 82.62 542 ILE B O 1
ATOM 8779 N N . ALA B 1 543 ? -9.812 72.625 23.203 1 82.31 543 ALA B N 1
ATOM 8780 C CA . ALA B 1 543 ? -10.578 71.5 22.766 1 82.31 543 ALA B CA 1
ATOM 8781 C C . ALA B 1 543 ? -12.062 71.688 23.031 1 82.31 543 ALA B C 1
ATOM 8783 O O . ALA B 1 543 ? -12.906 71.312 22.219 1 82.31 543 ALA B O 1
ATOM 8784 N N . PHE B 1 544 ? -12.438 72.25 24.141 1 78.69 544 PHE B N 1
ATOM 8785 C CA . PHE B 1 544 ? -13.844 72.375 24.484 1 78.69 544 PHE B CA 1
ATOM 8786 C C . PHE B 1 544 ? -14.383 73.75 24.016 1 78.69 544 PHE B C 1
ATOM 8788 O O . PHE B 1 544 ? -15.602 73.875 23.875 1 78.69 544 PHE B O 1
ATOM 8795 N N . GLY B 1 545 ? -13.562 74.75 23.922 1 68.69 545 GLY B N 1
ATOM 8796 C CA . GLY B 1 545 ? -14.008 76.062 23.5 1 68.69 545 GLY B CA 1
ATOM 8797 C C . GLY B 1 545 ? -14.266 76.188 22.016 1 68.69 545 GLY B C 1
ATOM 8798 O O . GLY B 1 545 ? -15.211 76.875 21.594 1 68.69 545 GLY B O 1
ATOM 8799 N N . GLN B 1 546 ? -13.25 75.812 21.219 1 63.72 546 GLN B N 1
ATOM 8800 C CA . GLN B 1 546 ? -13.344 76 19.781 1 63.72 546 GLN B CA 1
ATOM 8801 C C . GLN B 1 546 ? -14.047 74.812 19.109 1 63.72 546 GLN B C 1
ATOM 8803 O O . GLN B 1 546 ? -13.969 73.688 19.609 1 63.72 546 GLN B O 1
ATOM 8808 N N . ARG B 1 547 ? -15.164 75 18.469 1 60.03 547 ARG B N 1
ATOM 8809 C CA . ARG B 1 547 ? -15.992 74.062 17.703 1 60.03 547 ARG B CA 1
ATOM 8810 C C . ARG B 1 547 ? -15.125 73.125 16.891 1 60.03 547 ARG B C 1
ATOM 8812 O O . ARG B 1 547 ? -15.547 72.625 15.836 1 60.03 547 ARG B O 1
ATOM 8819 N N . SER B 1 548 ? -13.844 73 17.203 1 60.59 548 SER B N 1
ATOM 8820 C CA . SER B 1 548 ? -13.047 72.125 16.344 1 60.59 548 SER B CA 1
ATOM 8821 C C . SER B 1 548 ? -13 70.688 16.875 1 60.59 548 SER B C 1
ATOM 8823 O O . SER B 1 548 ? -13.227 70.438 18.062 1 60.59 548 SER B O 1
ATOM 8825 N N . ASP B 1 549 ? -12.906 69.688 16.031 1 75.38 549 ASP B N 1
ATOM 8826 C CA . ASP B 1 549 ? -12.75 68.25 16.344 1 75.38 549 ASP B CA 1
ATOM 8827 C C . ASP B 1 549 ? -11.516 68.062 17.203 1 75.38 549 ASP B C 1
ATOM 8829 O O . ASP B 1 549 ? -10.453 68.625 16.953 1 75.38 549 ASP B O 1
ATOM 8833 N N . ILE B 1 550 ? -11.68 67.375 18.453 1 80.06 550 ILE B N 1
ATOM 8834 C CA . ILE B 1 550 ? -10.633 67.062 19.422 1 80.06 550 ILE B CA 1
ATOM 8835 C C . ILE B 1 550 ? -9.406 66.562 18.688 1 80.06 550 ILE B C 1
ATOM 8837 O O . ILE B 1 550 ? -8.266 66.75 19.109 1 80.06 550 ILE B O 1
ATOM 8841 N N . GLY B 1 551 ? -9.562 65.938 17.547 1 82.19 551 GLY B N 1
ATOM 8842 C CA . GLY B 1 551 ? -8.484 65.312 16.812 1 82.19 551 GLY B CA 1
ATOM 8843 C C . GLY B 1 551 ? -7.59 66.312 16.094 1 82.19 551 GLY B C 1
ATOM 8844 O O . GLY B 1 551 ? -6.453 66 15.734 1 82.19 551 GLY B O 1
ATOM 8845 N N . ASP B 1 552 ? -8.016 67.5 15.93 1 83.88 552 ASP B N 1
ATOM 8846 C CA . ASP B 1 552 ? -7.277 68.5 15.141 1 83.88 552 ASP B CA 1
ATOM 8847 C C . ASP B 1 552 ? -6.426 69.375 16.031 1 83.88 552 ASP B C 1
ATOM 8849 O O . ASP B 1 552 ? -5.664 70.188 15.531 1 83.88 552 ASP B O 1
ATOM 8853 N N . VAL B 1 553 ? -6.449 69.125 17.328 1 86.94 553 VAL B N 1
ATOM 8854 C CA . VAL B 1 553 ? -5.637 69.938 18.25 1 86.94 553 VAL B CA 1
ATOM 8855 C C . VAL B 1 553 ? -4.176 69.5 18.141 1 86.94 553 VAL B C 1
ATOM 8857 O O . VAL B 1 553 ? -3.859 68.312 18.141 1 86.94 553 VAL B O 1
ATOM 8860 N N . SER B 1 554 ? -3.307 70.5 17.922 1 89.81 554 SER B N 1
ATOM 8861 C CA . SER B 1 554 ? -1.881 70.188 17.797 1 89.81 554 SER B CA 1
ATOM 8862 C C . SER B 1 554 ? -1.157 70.375 19.125 1 89.81 554 SER B C 1
ATOM 8864 O O . SER B 1 554 ? -1.402 71.312 19.859 1 89.81 554 SER B O 1
ATOM 8866 N N . ILE B 1 555 ? -0.326 69.375 19.438 1 90.5 555 ILE B N 1
ATOM 8867 C CA . ILE B 1 555 ? 0.404 69.438 20.703 1 90.5 555 ILE B CA 1
ATOM 8868 C C . ILE B 1 555 ? 1.905 69.5 20.422 1 90.5 555 ILE B C 1
ATOM 8870 O O . ILE B 1 555 ? 2.373 69 19.375 1 90.5 555 ILE B O 1
ATOM 8874 N N . ARG B 1 556 ? 2.566 70.125 21.359 1 90.25 556 ARG B N 1
ATOM 8875 C CA . ARG B 1 556 ? 4.02 70.25 21.297 1 90.25 556 ARG B CA 1
ATOM 8876 C C . ARG B 1 556 ? 4.652 69.812 22.625 1 90.25 556 ARG B C 1
ATOM 8878 O O . ARG B 1 556 ? 4.07 70.062 23.688 1 90.25 556 ARG B O 1
ATOM 8885 N N . TYR B 1 557 ? 5.785 69.125 22.516 1 89.25 557 TYR B N 1
ATOM 8886 C CA . TYR B 1 557 ? 6.57 68.75 23.672 1 89.25 557 TYR B CA 1
ATOM 8887 C C . TYR B 1 557 ? 7.465 69.875 24.141 1 89.25 557 TYR B C 1
ATOM 8889 O O . TYR B 1 557 ? 8.07 70.562 23.328 1 89.25 557 TYR B O 1
ATOM 8897 N N . ALA B 1 558 ? 7.371 70.188 25.484 1 84.81 558 ALA B N 1
ATOM 8898 C CA . ALA B 1 558 ? 8.203 71.25 26.047 1 84.81 558 ALA B CA 1
ATOM 8899 C C . ALA B 1 558 ? 9.016 70.75 27.234 1 84.81 558 ALA B C 1
ATOM 8901 O O . ALA B 1 558 ? 8.469 70.125 28.141 1 84.81 558 ALA B O 1
ATOM 8902 N N . LYS B 1 559 ? 10.305 70.938 27.125 1 84.25 559 LYS B N 1
ATOM 8903 C CA . LYS B 1 559 ? 11.18 70.562 28.25 1 84.25 559 LYS B CA 1
ATOM 8904 C C . LYS B 1 559 ? 11.297 71.75 29.219 1 84.25 559 LYS B C 1
ATOM 8906 O O . LYS B 1 559 ? 11.617 72.875 28.812 1 84.25 559 LYS B O 1
ATOM 8911 N N . LEU B 1 560 ? 10.836 71.5 30.438 1 78.75 560 LEU B N 1
ATOM 8912 C CA . LEU B 1 560 ? 10.891 72.5 31.453 1 78.75 560 LEU B CA 1
ATOM 8913 C C . LEU B 1 560 ? 12.148 72.375 32.312 1 78.75 560 LEU B C 1
ATOM 8915 O O . LEU B 1 560 ? 12.867 71.375 32.188 1 78.75 560 LEU B O 1
ATOM 8919 N N . ILE B 1 561 ? 12.438 73.438 33.188 1 69.06 561 ILE B N 1
ATOM 8920 C CA . ILE B 1 561 ? 13.625 73.438 34 1 69.06 561 ILE B CA 1
ATOM 8921 C C . ILE B 1 561 ? 13.555 72.312 35.031 1 69.06 561 ILE B C 1
ATOM 8923 O O . ILE B 1 561 ? 12.5 72.062 35.625 1 69.06 561 ILE B O 1
ATOM 8927 N N . GLY B 1 562 ? 14.594 71.625 35.344 1 64.75 562 GLY B N 1
ATOM 8928 C CA . GLY B 1 562 ? 14.703 70.562 36.375 1 64.75 562 GLY B CA 1
ATOM 8929 C C . GLY B 1 562 ? 14.203 69.188 35.906 1 64.75 562 GLY B C 1
ATOM 8930 O O . GLY B 1 562 ? 13.594 68.438 36.656 1 64.75 562 GLY B O 1
ATOM 8931 N N . ASP B 1 563 ? 14.227 68.875 34.688 1 70.75 563 ASP B N 1
ATOM 8932 C CA . ASP B 1 563 ? 13.867 67.562 34.094 1 70.75 563 ASP B CA 1
ATOM 8933 C C . ASP B 1 563 ? 12.352 67.375 34.031 1 70.75 563 ASP B C 1
ATOM 8935 O O . ASP B 1 563 ? 11.844 66.25 34.031 1 70.75 563 ASP B O 1
ATOM 8939 N N . ARG B 1 564 ? 11.672 68.438 34.125 1 81.81 564 ARG B N 1
ATOM 8940 C CA . ARG B 1 564 ? 10.219 68.438 33.969 1 81.81 564 ARG B CA 1
ATOM 8941 C C . ARG B 1 564 ? 9.82 68.562 32.5 1 81.81 564 ARG B C 1
ATOM 8943 O O . ARG B 1 564 ? 10.547 69.188 31.719 1 81.81 564 ARG B O 1
ATOM 8950 N N . PHE B 1 565 ? 8.859 67.75 32.094 1 85.75 565 PHE B N 1
ATOM 8951 C CA . PHE B 1 565 ? 8.367 67.812 30.719 1 85.75 565 PHE B CA 1
ATOM 8952 C C . PHE B 1 565 ? 6.879 68.125 30.688 1 85.75 565 PHE B C 1
ATOM 8954 O O . PHE B 1 565 ? 6.156 67.812 31.641 1 85.75 565 PHE B O 1
ATOM 8961 N N . ALA B 1 566 ? 6.438 68.812 29.688 1 87.31 566 ALA B N 1
ATOM 8962 C CA . ALA B 1 566 ? 5.035 69.188 29.547 1 87.31 566 ALA B CA 1
ATOM 8963 C C . ALA B 1 566 ? 4.59 69.125 28.094 1 87.31 566 ALA B C 1
ATOM 8965 O O . ALA B 1 566 ? 5.418 69.125 27.172 1 87.31 566 ALA B O 1
ATOM 8966 N N . ILE B 1 567 ? 3.359 68.812 27.922 1 89.19 567 ILE B N 1
ATOM 8967 C CA . ILE B 1 567 ? 2.713 68.875 26.609 1 89.19 567 ILE B CA 1
ATOM 8968 C C . ILE B 1 567 ? 1.828 70.125 26.547 1 89.19 567 ILE B C 1
ATOM 8970 O O . ILE B 1 567 ? 0.956 70.312 27.406 1 89.19 567 ILE B O 1
ATOM 8974 N N . VAL B 1 568 ? 2.154 71.062 25.578 1 87.06 568 VAL B N 1
ATOM 8975 C CA . VAL B 1 568 ? 1.449 72.312 25.484 1 87.06 568 VAL B CA 1
ATOM 8976 C C . VAL B 1 568 ? 0.801 72.438 24.109 1 87.06 568 VAL B C 1
ATOM 8978 O O . VAL B 1 568 ? 1.161 71.75 23.172 1 87.06 568 VAL B O 1
ATOM 8981 N N . ALA B 1 569 ? -0.293 73.312 23.984 1 86.44 569 ALA B N 1
ATOM 8982 C CA . ALA B 1 569 ? -0.96 73.562 22.719 1 86.44 569 ALA B CA 1
ATOM 8983 C C . ALA B 1 569 ? -0.085 74.438 21.797 1 86.44 569 ALA B C 1
ATOM 8985 O O . ALA B 1 569 ? 0.608 75.312 22.266 1 86.44 569 ALA B O 1
ATOM 8986 N N . SER B 1 570 ? 0.113 74 20.578 1 76.75 570 SER B N 1
ATOM 8987 C CA . SER B 1 570 ? 0.875 74.812 19.641 1 76.75 570 SER B CA 1
ATOM 8988 C C . SER B 1 570 ? 0.064 76 19.141 1 76.75 570 SER B C 1
ATOM 8990 O O . SER B 1 570 ? -0.988 75.812 18.516 1 76.75 570 SER B O 1
ATOM 8992 N N . SER B 1 571 ? -0.269 77.188 19.844 1 56.31 571 SER B N 1
ATOM 8993 C CA . SER B 1 571 ? -0.942 78.312 19.281 1 56.31 571 SER B CA 1
ATOM 8994 C C . SER B 1 571 ? -0.194 78.875 18.062 1 56.31 571 SER B C 1
ATOM 8996 O O . SER B 1 571 ? 1.035 79 18.078 1 56.31 571 SER B O 1
ATOM 8998 N N . GLU B 1 572 ? -0.686 78.812 16.844 1 44.81 572 GLU B N 1
ATOM 8999 C CA . GLU B 1 572 ? -0.196 79.688 15.758 1 44.81 572 GLU B CA 1
ATOM 9000 C C . GLU B 1 572 ? 0.115 81.062 16.25 1 44.81 572 GLU B C 1
ATOM 9002 O O . GLU B 1 572 ? 0.344 82 15.445 1 44.81 572 GLU B O 1
ATOM 9007 N N . THR B 1 573 ? -0.403 81.75 17.266 1 38.22 573 THR B N 1
ATOM 9008 C CA . THR B 1 573 ? -0.042 83.125 17.344 1 38.22 573 THR B CA 1
ATOM 9009 C C . THR B 1 573 ? 1.473 83.312 17.422 1 38.22 573 THR B C 1
ATOM 9011 O O . THR B 1 573 ? 2.166 82.438 17.984 1 38.22 573 THR B O 1
ATOM 9014 N N . LYS B 1 574 ? 2.029 84.562 16.891 1 38.62 574 LYS B N 1
ATOM 9015 C CA . LYS B 1 574 ? 3.389 85.062 16.781 1 38.62 574 LYS B CA 1
ATOM 9016 C C . LYS B 1 574 ? 4.203 84.688 18.031 1 38.62 574 LYS B C 1
ATOM 9018 O O . LYS B 1 574 ? 5.195 84 17.938 1 38.62 574 LYS B O 1
ATOM 9023 N N . ASP B 1 575 ? 4.941 85.875 18.578 1 31.48 575 ASP B N 1
ATOM 9024 C CA . ASP B 1 575 ? 6.113 86.188 19.375 1 31.48 575 ASP B CA 1
ATOM 9025 C C . ASP B 1 575 ? 5.93 85.812 20.828 1 31.48 575 ASP B C 1
ATOM 9027 O O . ASP B 1 575 ? 5.816 86.625 21.719 1 31.48 575 ASP B O 1
ATOM 9031 N N . ALA B 1 576 ? 5.137 85 21.141 1 32.19 576 ALA B N 1
ATOM 9032 C CA . ALA B 1 576 ? 5.199 85 22.609 1 32.19 576 ALA B CA 1
ATOM 9033 C C . ALA B 1 576 ? 6.527 84.438 23.094 1 32.19 576 ALA B C 1
ATOM 9035 O O . ALA B 1 576 ? 6.879 83.312 22.766 1 32.19 576 ALA B O 1
ATOM 9036 N N . ILE B 1 577 ? 7.59 85.25 23.188 1 30.31 577 ILE B N 1
ATOM 9037 C CA . ILE B 1 577 ? 8.836 85 23.922 1 30.31 577 ILE B CA 1
ATOM 9038 C C . ILE B 1 577 ? 8.539 84.375 25.25 1 30.31 577 ILE B C 1
ATOM 9040 O O . ILE B 1 577 ? 7.836 84.875 26.109 1 30.31 577 ILE B O 1
ATOM 9044 N N . VAL B 1 578 ? 8.406 83.188 25.375 1 33.78 578 VAL B N 1
ATOM 9045 C CA . VAL B 1 578 ? 8.602 82.562 26.672 1 33.78 578 VAL B CA 1
ATOM 9046 C C . VAL B 1 578 ? 9.883 83.062 27.328 1 33.78 578 VAL B C 1
ATOM 9048 O O . VAL B 1 578 ? 10.977 82.812 26.828 1 33.78 578 VAL B O 1
ATOM 9051 N N . MET B 1 579 ? 9.898 84.438 27.688 1 29.23 579 MET B N 1
ATOM 9052 C CA . MET B 1 579 ? 11.055 84.875 28.484 1 29.23 579 MET B CA 1
ATOM 9053 C C . MET B 1 579 ? 11.25 83.938 29.703 1 29.23 579 MET B C 1
ATOM 9055 O O . MET B 1 579 ? 10.328 83.75 30.484 1 29.23 579 MET B O 1
ATOM 9059 N N . GLU B 1 580 ? 12.078 83.062 29.625 1 30.5 580 GLU B N 1
ATOM 9060 C CA . GLU B 1 580 ? 12.734 82.312 30.703 1 30.5 580 GLU B CA 1
ATOM 9061 C C . GLU B 1 580 ? 13.133 83.25 31.844 1 30.5 580 GLU B C 1
ATOM 9063 O O . GLU B 1 580 ? 14.227 83.875 31.828 1 30.5 580 GLU B O 1
ATOM 9068 N N . TYR B 1 581 ? 12.289 84.312 32.281 1 28.09 581 TYR B N 1
ATOM 9069 C CA . TYR B 1 581 ? 12.898 84.688 33.531 1 28.09 581 TYR B CA 1
ATOM 9070 C C . TYR B 1 581 ? 12.891 83.562 34.562 1 28.09 581 TYR B C 1
ATOM 9072 O O . TYR B 1 581 ? 12.086 82.625 34.438 1 28.09 581 TYR B O 1
ATOM 9080 N N . GLU B 1 582 ? 13.562 83.625 35.812 1 29.06 582 GLU B N 1
ATOM 9081 C CA . GLU B 1 582 ? 13.688 82.625 36.844 1 29.06 582 GLU B CA 1
ATOM 9082 C C . GLU B 1 582 ? 12.367 81.875 37.031 1 29.06 582 GLU B C 1
ATOM 9084 O O . GLU B 1 582 ? 12.32 80.625 36.938 1 29.06 582 GLU B O 1
ATOM 9089 N N . GLY B 1 583 ? 11.609 82 38.219 1 28.77 583 GLY B N 1
ATOM 9090 C CA . GLY B 1 583 ? 10.547 81.188 38.844 1 28.77 583 GLY B CA 1
ATOM 9091 C C . GLY B 1 583 ? 9.266 81.188 38.031 1 28.77 583 GLY B C 1
ATOM 9092 O O . GLY B 1 583 ? 8.641 80.125 37.875 1 28.77 583 GLY B O 1
ATOM 9093 N N . LEU B 1 584 ? 8.453 82.312 37.906 1 29.23 584 LEU B N 1
ATOM 9094 C CA . LEU B 1 584 ? 7.02 82.438 37.656 1 29.23 584 LEU B CA 1
ATOM 9095 C C . LEU B 1 584 ? 6.703 82.375 36.156 1 29.23 584 LEU B C 1
ATOM 9097 O O . LEU B 1 584 ? 7.23 83.188 35.375 1 29.23 584 LEU B O 1
ATOM 9101 N N . ALA B 1 585 ? 6.516 81.188 35.625 1 31.2 585 ALA B N 1
ATOM 9102 C CA . ALA B 1 585 ? 5.977 81.125 34.281 1 31.2 585 ALA B CA 1
ATOM 9103 C C . ALA B 1 585 ? 4.75 82 34.125 1 31.2 585 ALA B C 1
ATOM 9105 O O . ALA B 1 585 ? 3.719 81.75 34.75 1 31.2 585 ALA B O 1
ATOM 9106 N N . ILE B 1 586 ? 4.875 83.438 34.188 1 29.75 586 ILE B N 1
ATOM 9107 C CA . ILE B 1 586 ? 3.75 84.312 34 1 29.75 586 ILE B CA 1
ATOM 9108 C C . ILE B 1 586 ? 3.279 84.25 32.562 1 29.75 586 ILE B C 1
ATOM 9110 O O . ILE B 1 586 ? 4.078 84.438 31.641 1 29.75 586 ILE B O 1
ATOM 9114 N N . SER B 1 587 ? 2.338 83.562 32.25 1 29.2 587 SER B N 1
ATOM 9115 C CA . SER B 1 587 ? 1.661 83.688 30.984 1 29.2 587 SER B CA 1
ATOM 9116 C C . SER B 1 587 ? 1.287 85.125 30.688 1 29.2 587 SER B C 1
ATOM 9118 O O . SER B 1 587 ? 0.694 85.812 31.516 1 29.2 587 SER B O 1
ATOM 9120 N N . THR B 1 588 ? 2.07 85.875 29.969 1 29.86 588 THR B N 1
ATOM 9121 C CA . THR B 1 588 ? 2.029 87.312 29.625 1 29.86 588 THR B CA 1
ATOM 9122 C C . THR B 1 588 ? 0.685 87.688 29 1 29.86 588 THR B C 1
ATOM 9124 O O . THR B 1 588 ? 0.495 88.812 28.547 1 29.86 588 THR B O 1
ATOM 9127 N N . ASN B 1 589 ? -0.147 86.875 28.672 1 31.03 589 ASN B N 1
ATOM 9128 C CA . ASN B 1 589 ? -1.224 87.625 27.984 1 31.03 589 ASN B CA 1
ATOM 9129 C C . ASN B 1 589 ? -1.98 88.5 28.953 1 31.03 589 ASN B C 1
ATOM 9131 O O . ASN B 1 589 ? -3.127 88.875 28.688 1 31.03 589 ASN B O 1
ATOM 9135 N N . SER B 1 590 ? -1.665 88.625 30.203 1 29.31 590 SER B N 1
ATOM 9136 C CA . SER B 1 590 ? -2.48 89.625 30.859 1 29.31 590 SER B CA 1
ATOM 9137 C C . SER B 1 590 ? -2.154 91 30.344 1 29.31 590 SER B C 1
ATOM 9139 O O . SER B 1 590 ? -1.037 91.25 29.875 1 29.31 590 SER B O 1
ATOM 9141 N N . SER B 1 591 ? -3.176 91.938 29.969 1 28.17 591 SER B N 1
ATOM 9142 C CA . SER B 1 591 ? -3.066 93.375 29.594 1 28.17 591 SER B CA 1
ATOM 9143 C C . SER B 1 591 ? -1.932 94.062 30.359 1 28.17 591 SER B C 1
ATOM 9145 O O . SER B 1 591 ? -1.675 93.75 31.516 1 28.17 591 SER B O 1
ATOM 9147 N N . VAL B 1 592 ? -0.88 94.625 29.672 1 31.69 592 VAL B N 1
ATOM 9148 C CA . VAL B 1 592 ? 0.103 95.625 30.047 1 31.69 592 VAL B CA 1
ATOM 9149 C C . VAL B 1 592 ? -0.511 96.625 31.047 1 31.69 592 VAL B C 1
ATOM 9151 O O . VAL B 1 592 ? 0.159 97.562 31.516 1 31.69 592 VAL B O 1
ATOM 9154 N N . THR B 1 593 ? -1.873 96.625 31.25 1 28.67 593 THR B N 1
ATOM 9155 C CA . THR B 1 593 ? -2.363 97.75 32.031 1 28.67 593 THR B CA 1
ATOM 9156 C C . THR B 1 593 ? -1.844 97.688 33.469 1 28.67 593 THR B C 1
ATOM 9158 O O . THR B 1 593 ? -1.596 98.688 34.094 1 28.67 593 THR B O 1
ATOM 9161 N N . GLU B 1 594 ? -1.842 96.562 34.094 1 26.41 594 GLU B N 1
ATOM 9162 C CA . GLU B 1 594 ? -1.769 96.75 35.531 1 26.41 594 GLU B CA 1
ATOM 9163 C C . GLU B 1 594 ? -0.324 96.875 36 1 26.41 594 GLU B C 1
ATOM 9165 O O . GLU B 1 594 ? -0.072 97.188 37.188 1 26.41 594 GLU B O 1
ATOM 9170 N N . LEU B 1 595 ? 0.693 96.562 35.156 1 27.31 595 LEU B N 1
ATOM 9171 C CA . LEU B 1 595 ? 1.979 96.812 35.812 1 27.31 595 LEU B CA 1
ATOM 9172 C C . LEU B 1 595 ? 2.27 98.25 35.969 1 27.31 595 LEU B C 1
ATOM 9174 O O . LEU B 1 595 ? 3.27 98.688 36.562 1 27.31 595 LEU B O 1
ATOM 9178 N N . ALA B 1 596 ? 1.535 99.125 35.219 1 26.77 596 ALA B N 1
ATOM 9179 C CA . ALA B 1 596 ? 1.89 100.562 35.375 1 26.77 596 ALA B CA 1
ATOM 9180 C C . ALA B 1 596 ? 1.702 101 36.812 1 26.77 596 ALA B C 1
ATOM 9182 O O . ALA B 1 596 ? 2.346 101.938 37.25 1 26.77 596 ALA B O 1
ATOM 9183 N N . ASN B 1 597 ? 0.69 100.562 37.5 1 24.78 597 ASN B N 1
ATOM 9184 C CA . ASN B 1 597 ? 0.494 101.188 38.781 1 24.78 597 ASN B CA 1
ATOM 9185 C C . ASN B 1 597 ? 1.525 100.75 39.812 1 24.78 597 ASN B C 1
ATOM 9187 O O . ASN B 1 597 ? 1.496 101.188 40.938 1 24.78 597 ASN B O 1
ATOM 9191 N N . ILE B 1 598 ? 2.129 99.5 39.594 1 25.47 598 ILE B N 1
ATOM 9192 C CA . ILE B 1 598 ? 2.938 99.25 40.781 1 25.47 598 ILE B CA 1
ATOM 9193 C C . ILE B 1 598 ? 4.285 99.938 40.656 1 25.47 598 ILE B C 1
ATOM 9195 O O . ILE B 1 598 ? 5.055 100 41.625 1 25.47 598 ILE B O 1
ATOM 9199 N N . ILE B 1 599 ? 4.715 100.562 39.469 1 23.58 599 ILE B N 1
ATOM 9200 C CA . ILE B 1 599 ? 5.816 101.5 39.719 1 23.58 599 ILE B CA 1
ATOM 9201 C C . ILE B 1 599 ? 5.27 102.812 40.188 1 23.58 599 ILE B C 1
ATOM 9203 O O . ILE B 1 599 ? 4.328 103.375 39.594 1 23.58 599 ILE B O 1
#

Foldseek 3Di:
DPPPQPPPPVVSCCVLLVVLLCLLVVLQVVLVVLLVCQVVVPFFDDPVVVVCVVPVVVVLVVLLVVLLSNLVSLLQLVLVLLLLVVLVVQQVDWDFQLVLVLSLCLSVLDQDPPHPPVSRVVSVVSNVVSVVSSVLSSQLFDKDKDKDKDKDKFKFFAQPDDPQQADWDPDPPGFGFWDQDPFAIAGSNCLNPLVVVLLVLLLQLAAQARAFDWADASTPLRAIEGHFLLLPDLCVSPTPVVQLVDPQFFWKKDKDKFWDKDKAKDQDPPFPFEWDDDPDQQKIKGWGCDPQADPHIDIDIAGANDQAAAKAKDWHDFPDRPDQATDDTFKIAIYGHNNLVLRHRMMMGIDIDIWMWMWIAGSVVSYIYIDTDPDRDDDDSHRSCSLVRSLRVSRRVNSRVQGDHPHRSSSVSLVSLLVSQLSNLVPDPHVPPDDSSRSSRVSSRSSSSSSSSSSSNSVRNCSVPPVVRIDMDMMIIMGMTMRRHHSVSSVVSNVSSVVSVVSVVVSCVVCVNVPPRQSQRSNDVVSVVQQAVVQDCQLVCCCVPDPDDNRRFIWHWDQDPPSDIHIYTPPPDDDPPQPPDPDDSPPPPPPPPPVVVVD/DPPPQPPPPVVSCCVLLVVLLCLLVVLQVVLVVLLVCQVVVPFFDDPVVVVCVVPVVVVLVVLLVVLLSNLVSLLQLVLVLLLLVVLVVQQVDWDFQLVLVLSLCSSVLDQDPPHDPVSRVVSVVSNVVSVVSSVLSSQLFDKDKDKDKDKDKFKFFAQPDDPQQADFDPDPPGFGFWDQDPFAIAGSNCLNPQVVVLLVLLLQLAAQARAFDWADASTPQRAIEGHFLLLPDLCVSPTPVVQLVDPQFFWKKDKDKFWDKDKAKDQDPVFPQEWADDPDQQKIKGWGCDPQADPHIDIDIAGANDQAAAKAKDWHDFPDRPDQATDDTFKIAIYGHNNLVLRHRMMMGIDIDIWMWMWIAGSVVSYIYIDTDPDPDDDDSHRSCSLVRSLRVSRRVNSRVQGDHPHRSSSVSLVSLLVSLLSNLVPDPHVPPDDSSRSSRVSSRSSSSSSSSSSSNSVRNCSVPPVVRIDMDMMIIMGMTMRRHHSVSSVVSNVSSVVSVVSVVVSCVVCVNSPPRQSQRSSDVVSVVQQAVVQDCQLVCCCVPDPDDNRRFIWHWDQDPPSDIHIYTPPPDPDPPQPPDPDDSPPPPPPPPPVVPVD

Sequence (1198 aa):
MTITRPDNAFLAFFSSGHADFLALLLTTPISTLLLYWSINDTVFSGSLLRFIDSNRPTVQFAVQLIANLLSLCQILVLCRLINYGIRRHLSSNAMRLDSLRAWIDAMQPRMNLGLPIRFLLPLSAFVALTMILSALWAAALTPVQLWEDVEQNILVPNWDDSSLIKEYPSEVGKEGATVQNLKGRFSYSVGNQLLGSLLASASSATTIDGSHRIHEKLDKSKFTYIGRSYGIGSSIGLMDEEILGNNLALGYAFQEAGYKADINCIYNTSSAFSLSSTVVDLVYAASGPLPDSDNGPEYSDYIGHNMDRIVSIGVAHFANESATVYPLRRYLAFATGSNYDFLNTVQCEIDFIPTLFNVTVDLQGQNITVNATNDAEIQDINPSRRLKSTVMRQFELIANDETNLYISTVGTAFNASITDLRTYIHSSSHPGQWSDTDIVLAAVENSITAMTDDMLGAYGSAQLMVGNRTQGINATVRVTAIAFGGIKYNIAVFAANITVILLLLIEVIRTRGWKGLPDFDVADVRQLIIAASEGGKDLGNIAFGQRSDIGDVSIRYAKLIGDRFAIVASSETKDAIVMEYEGLAISTNSSVTELANIIMTITRPDNAFLAFFSSGHADFLALLLTTPISTLLLYWSINDTVFSGSLLRFIDSNRPTVQFAVQLIANLLSLCQILVLCRLINYGIRRHLSSNAMRLDSLRAWIDAMQPRMNLGLPIRFLLPLSAFVALTMILSALWAAALTPVQLWEDVEQNILVPNWDDSSLIKEYPSEVGKEGATVQNLKGRFSYSVGNQLLGSLLASASSATTIDGSHRIHEKLDKSKFTYIGRSYGIGSSIGLMDEEILGNNLALGYAFQEAGYKADINCIYNTSSAFSLSSTVVDLVYAASGPLPDSDNGPEYSDYIGHNMDRIVSIGVAHFANESATVYPLRRYLAFATGSNYDFLNTVQCEIDFIPTLFNVTVDLQGQNITVNATNDAEIQDINPSRRLKSTVMRQFELIANDETNLYISTVGTAFNASITDLRTYIHSSSHPGQWSDTDIVLAAVENSITAMTDDMLGAYGSAQLMVGNRTQGINATVRVTAIAFGGIKYNIAVFAANITVILLLLIEVIRTRGWKGLPDFDVADVRQLIIAASEGGKDLGNIAFGQRSDIGDVSIRYAKLIGDRFAIVASSETKDAIVMEYEGLAISTNSSVTELANII

Radius of gyration: 47.45 Å; Cα contacts (8 Å, |Δi|>4): 2265; chains: 2; bounding box: 66×158×96 Å

Organism: NCBI:txid398673

Secondary structure (DSSP, 8-state):
------S-HHHHHHHTTGGGGGGHHHHHHHHHHHHHHHHTT--B-THHHHHHHH-HHHHHHHHHHHHHHHHHHHHHHHHHHHHHHHHHHHHHS-EEHHHHHHHHHHHTT---TTS-HHHHHHHHHHHHHHHHHHHHHHHHHSEEEEEEEEEEEEEEE--S--TT-SPPPSSTT-PPPEEEETTEEEES-HHHHTHHHHHHHHHTSS-SSSPPPEEE-SSSS--EEES--TT--TTTTTS-HHHHT-TTEEEEEEEEEEEEEEEEEEE-TT---EEEE-SSTTEEEEEE--TT-SSS-EEEEEE-SSGGG-EEEEEPPPS-TT-SS-----EEEEEE-GGGGGGTTEEEEEEEEEEEEEEEEETTTTEEEEEE---S----S-TT-HHHHHHHHHHHHHHHHTB-SS-BHHHHHHHHHHHHHHHHHHHSS-GGG--HHHHHHHHHHHHHHHHHHHHHHHHHHHHHHTS--EEEEEEEEEEEEEEES-HHHHHHHHHHHHHHHHHHHHHHHHTTTTTT--S--TT-HHHHHHHHHHT-SHHHHHHHHSSS-GGG-EEEEEEETTTEEEEEE----S-------SS----TTS-TTGGGGG-/------S-HHHHHHHTTGGGGGGHHHHHHHHHHHHHHHHTT--B-SHHHHHHHH-HHHHHHHHHHHHHHHHHHHHHHHHHHHHHHHHHHHHHS-EEHHHHHHHHHHHTT---TTS-HHHHHHHHHHHHHHHHHHHHHHHHHSEEEEEEEEEEEEEEE--S--TT-SPPPSSTT-PPPEEEETTEEEES-HHHHTHHHHHHHHHTSS-SSSPPPEEE-SSSS--EEES--TT--TTTTTS-HHHHT-TTEEEEEEEEEEEEEEEEEEE-TT---EEEE-SSTTEEEEEE--TT-SSS-EEEEEE-SSGGG-EEEEEPPPS-TT-SS-----EEEEEE-GGGGGGTTEEEEEEEEEEEEEEEEETTTTEEEEEE---S----S-TT-HHHHHHHHHHHHHHHHTB-SS-BHHHHHHHHHHHHHHHHHHHSS-GGG--HHHHHHHHHHHHHHHHHHHHHHHHHHHHHHTS--EEEEEEEEEEEEEEES-HHHHHHHHHHHHHHHHHHHHHHHHTTTTTT--S--TT-HHHHHHHHHHT-SHHHHHHHHSSS-GGG-EEEEEEETTTEEEEEE----S-------SS----TTS-TTGGGGT-

pLDDT: mean 85.03, std 15.87, range [21.8, 98.12]

Nearest PDB structures (foldseek):
  4x5d-assembly1_A  TM=2.814E-01  e=8.492E+00  Mycobacterium tuberculosis
  4jre-assembly1_A  TM=2.846E-01  e=7.996E+00  Escherichia coli K-12